Protein AF-0000000076349827 (afdb_homodimer)

pLDDT: mean 92.05, std 14.89, range [18.75, 98.88]

Structure (mmCIF, N/CA/C/O backbone):
data_AF-0000000076349827-model_v1
#
loop_
_entity.id
_entity.type
_entity.pdbx_description
1 polymer 'Microcystin degradation protein MlrC'
#
loop_
_atom_site.group_PDB
_atom_site.id
_atom_site.type_symbol
_atom_site.label_atom_id
_atom_site.label_alt_id
_atom_site.label_comp_id
_atom_site.label_asym_id
_atom_site.label_entity_id
_atom_site.label_seq_id
_atom_site.pdbx_PDB_ins_code
_atom_site.Cartn_x
_atom_site.Cartn_y
_atom_site.Cartn_z
_atom_site.occupancy
_atom_site.B_iso_or_equiv
_atom_site.auth_seq_id
_atom_site.auth_comp_id
_atom_site.auth_asym_id
_atom_site.auth_atom_id
_atom_site.pdbx_PDB_model_num
ATOM 1 N N . MET A 1 1 ? -51.375 -4.645 -23.984 1 27.58 1 MET A N 1
ATOM 2 C CA . MET A 1 1 ? -50.312 -5.652 -24.016 1 27.58 1 MET A CA 1
ATOM 3 C C . MET A 1 1 ? -48.969 -5.047 -23.594 1 27.58 1 MET A C 1
ATOM 5 O O . MET A 1 1 ? -48.406 -4.215 -24.312 1 27.58 1 MET A O 1
ATOM 9 N N . THR A 1 2 ? -48.812 -4.703 -22.328 1 32.66 2 THR A N 1
ATOM 10 C CA . THR A 1 2 ? -47.625 -4.035 -21.781 1 32.66 2 THR A CA 1
ATOM 11 C C . THR A 1 2 ? -46.344 -4.77 -22.156 1 32.66 2 THR A C 1
ATOM 13 O O . THR A 1 2 ? -46.281 -5.996 -22.047 1 32.66 2 THR A O 1
ATOM 16 N N . THR A 1 3 ? -45.719 -4.309 -23.219 1 36.88 3 THR A N 1
ATOM 17 C CA . THR A 1 3 ? -44.469 -4.855 -23.719 1 36.88 3 THR A CA 1
ATOM 18 C C . THR A 1 3 ? -43.562 -5.301 -22.547 1 36.88 3 THR A C 1
ATOM 20 O O . THR A 1 3 ? -43.312 -4.52 -21.641 1 36.88 3 THR A O 1
ATOM 23 N N . PRO A 1 4 ? -43.594 -6.555 -22.281 1 38.06 4 PRO A N 1
ATOM 24 C CA . PRO A 1 4 ? -42.812 -6.992 -21.125 1 38.06 4 PRO A CA 1
ATOM 25 C C . PRO A 1 4 ? -41.469 -6.27 -21.016 1 38.06 4 PRO A C 1
ATOM 27 O O . PRO A 1 4 ? -40.812 -6.023 -22.031 1 38.06 4 PRO A O 1
ATOM 30 N N . ALA A 1 5 ? -41.281 -5.293 -20.172 1 41.84 5 ALA A N 1
ATOM 31 C CA . ALA A 1 5 ? -40.062 -4.562 -19.875 1 41.84 5 ALA A CA 1
ATOM 32 C C . ALA A 1 5 ? -38.844 -5.461 -20.031 1 41.84 5 ALA A C 1
ATOM 34 O O . ALA A 1 5 ? -38.75 -6.531 -19.422 1 41.84 5 ALA A O 1
ATOM 35 N N . HIS A 1 6 ? -38.25 -5.68 -21.156 1 49.28 6 HIS A N 1
ATOM 36 C CA . HIS A 1 6 ? -37.031 -6.43 -21.344 1 49.28 6 HIS A CA 1
ATOM 37 C C . HIS A 1 6 ? -36.062 -6.215 -20.172 1 49.28 6 HIS A C 1
ATOM 39 O O . HIS A 1 6 ? -35.781 -5.07 -19.812 1 49.28 6 HIS A O 1
ATOM 45 N N . PRO A 1 7 ? -35.781 -7.324 -19.375 1 70.31 7 PRO A N 1
ATOM 46 C CA . PRO A 1 7 ? -34.938 -7.156 -18.188 1 70.31 7 PRO A CA 1
ATOM 47 C C . PRO A 1 7 ? -33.594 -6.5 -18.5 1 70.31 7 PRO A C 1
ATOM 49 O O . PRO A 1 7 ? -33.062 -6.688 -19.594 1 70.31 7 PRO A O 1
ATOM 52 N N . ARG A 1 8 ? -33.312 -5.41 -17.969 1 86.19 8 ARG A N 1
ATOM 53 C CA . ARG A 1 8 ? -32.031 -4.699 -18.141 1 86.19 8 ARG A CA 1
ATOM 54 C C . ARG A 1 8 ? -30.859 -5.656 -18.078 1 86.19 8 ARG A C 1
ATOM 56 O O . ARG A 1 8 ? -30.875 -6.641 -17.344 1 86.19 8 ARG A O 1
ATOM 63 N N . ARG A 1 9 ? -29.938 -5.43 -19.047 1 94.62 9 ARG A N 1
ATOM 64 C CA . ARG A 1 9 ? -28.703 -6.207 -18.984 1 94.62 9 ARG A CA 1
ATOM 65 C C . ARG A 1 9 ? -27.984 -5.992 -17.656 1 94.62 9 ARG A C 1
ATOM 67 O O . ARG A 1 9 ? -27.984 -4.883 -17.125 1 94.62 9 ARG A O 1
ATOM 74 N N . LEU A 1 10 ? -27.453 -7.094 -17.156 1 97.62 10 LEU A N 1
ATOM 75 C CA . LEU A 1 10 ? -26.594 -6.992 -15.984 1 97.62 10 LEU A CA 1
ATOM 76 C C . LEU A 1 10 ? -25.312 -6.242 -16.312 1 97.62 10 LEU A C 1
ATOM 78 O O . LEU A 1 10 ? -24.703 -6.465 -17.375 1 97.62 10 LEU A O 1
ATOM 82 N N . ARG A 1 11 ? -24.953 -5.309 -15.531 1 98.31 11 ARG A N 1
ATOM 83 C CA . ARG A 1 11 ? -23.672 -4.637 -15.656 1 98.31 11 ARG A CA 1
ATOM 84 C C . ARG A 1 11 ? -22.625 -5.281 -14.742 1 98.31 11 ARG A C 1
ATOM 86 O O . ARG A 1 11 ? -22.703 -5.145 -13.516 1 98.31 11 ARG A O 1
ATOM 93 N N . ILE A 1 12 ? -21.656 -5.996 -15.305 1 98.69 12 ILE A N 1
ATOM 94 C CA . ILE A 1 12 ? -20.703 -6.766 -14.516 1 98.69 12 ILE A CA 1
ATOM 95 C C . ILE A 1 12 ? -19.281 -6.344 -14.875 1 98.69 12 ILE A C 1
ATOM 97 O O . ILE A 1 12 ? -18.875 -6.398 -16.031 1 98.69 12 ILE A O 1
ATOM 101 N N . GLY A 1 13 ? -18.5 -5.863 -13.891 1 98.88 13 GLY A N 1
ATOM 102 C CA . GLY A 1 13 ? -17.094 -5.562 -14.086 1 98.88 13 GLY A CA 1
ATOM 103 C C . GLY A 1 13 ? -16.219 -6.801 -14.164 1 98.88 13 GLY A C 1
ATOM 104 O O . GLY A 1 13 ? -16.547 -7.836 -13.578 1 98.88 13 GLY A O 1
ATOM 105 N N . ILE A 1 14 ? -15.125 -6.711 -14.883 1 98.75 14 ILE A N 1
ATOM 106 C CA . ILE A 1 14 ? -14.109 -7.758 -14.914 1 98.75 14 ILE A CA 1
ATOM 107 C C . ILE A 1 14 ? -12.734 -7.148 -14.672 1 98.75 14 ILE A C 1
ATOM 109 O O . ILE A 1 14 ? -12.352 -6.172 -15.32 1 98.75 14 ILE A O 1
ATOM 113 N N . GLY A 1 15 ? -11.984 -7.695 -13.758 1 98.56 15 GLY A N 1
ATOM 114 C CA . GLY A 1 15 ? -10.648 -7.23 -13.438 1 98.56 15 GLY A CA 1
ATOM 115 C C . GLY A 1 15 ? -10 -8.008 -12.312 1 98.56 15 GLY A C 1
ATOM 116 O O . GLY A 1 15 ? -10.586 -8.953 -11.781 1 98.56 15 GLY A O 1
ATOM 117 N N . GLY A 1 16 ? -8.805 -7.691 -11.945 1 98.5 16 GLY A N 1
ATOM 118 C CA . GLY A 1 16 ? -8.047 -8.344 -10.883 1 98.5 16 GLY A CA 1
ATOM 119 C C . GLY A 1 16 ? -6.547 -8.188 -11.039 1 98.5 16 GLY A C 1
ATOM 120 O O . GLY A 1 16 ? -6.066 -7.746 -12.086 1 98.5 16 GLY A O 1
ATOM 121 N N . ILE A 1 17 ? -5.852 -8.438 -10.008 1 98.62 17 ILE A N 1
ATOM 122 C CA . ILE A 1 17 ? -4.395 -8.469 -9.953 1 98.62 17 ILE A CA 1
ATOM 123 C C . ILE A 1 17 ? -3.926 -9.836 -9.453 1 98.62 17 ILE A C 1
ATOM 125 O O . ILE A 1 17 ? -4.328 -10.273 -8.375 1 98.62 17 ILE A O 1
ATOM 129 N N . GLY A 1 18 ? -3.078 -10.508 -10.219 1 97.38 18 GLY A N 1
ATOM 130 C CA . GLY A 1 18 ? -2.678 -11.852 -9.812 1 97.38 18 GLY A CA 1
ATOM 131 C C . GLY A 1 18 ? -1.215 -12.141 -10.094 1 97.38 18 GLY A C 1
ATOM 132 O O . GLY A 1 18 ? -0.694 -11.781 -11.148 1 97.38 18 GLY A O 1
ATOM 133 N N . ILE A 1 19 ? -0.598 -12.711 -9.18 1 96.69 19 ILE A N 1
ATOM 134 C CA . ILE A 1 19 ? 0.76 -13.227 -9.289 1 96.69 19 ILE A CA 1
ATOM 135 C C . ILE A 1 19 ? 0.984 -14.312 -8.234 1 96.69 19 ILE A C 1
ATOM 137 O O . ILE A 1 19 ? 0.373 -14.281 -7.164 1 96.69 19 ILE A O 1
ATOM 141 N N . GLU A 1 20 ? 1.653 -15.258 -8.586 1 95.5 20 GLU A N 1
ATOM 142 C CA . GLU A 1 20 ? 2.199 -16.219 -7.637 1 95.5 20 GLU A CA 1
ATOM 143 C C . GLU A 1 20 ? 3.59 -15.805 -7.164 1 95.5 20 GLU A C 1
ATOM 145 O O . GLU A 1 20 ? 4.52 -15.703 -7.969 1 95.5 20 GLU A O 1
ATOM 150 N N . SER A 1 21 ? 3.73 -15.523 -5.816 1 95.5 21 SER A N 1
ATOM 151 C CA . SER A 1 21 ? 4.938 -14.875 -5.312 1 95.5 21 SER A CA 1
ATOM 152 C C . SER A 1 21 ? 5.59 -15.695 -4.207 1 95.5 21 SER A C 1
ATOM 154 O O . SER A 1 21 ? 5.008 -15.875 -3.135 1 95.5 21 SER A O 1
ATOM 156 N N . SER A 1 22 ? 6.84 -16.078 -4.441 1 97.06 22 SER A N 1
ATOM 157 C CA . SER A 1 22 ? 7.586 -16.781 -3.396 1 97.06 22 SER A CA 1
ATOM 158 C C . SER A 1 22 ? 8.25 -15.781 -2.445 1 97.06 22 SER A C 1
ATOM 160 O O . SER A 1 22 ? 9 -14.906 -2.879 1 97.06 22 SER A O 1
ATOM 162 N N . THR A 1 23 ? 8.008 -15.914 -1.181 1 97.25 23 THR A N 1
ATOM 163 C CA . THR A 1 23 ? 8.625 -15.039 -0.192 1 97.25 23 THR A CA 1
ATOM 164 C C . THR A 1 23 ? 10.047 -15.508 0.127 1 97.25 23 THR A C 1
ATOM 166 O O . THR A 1 23 ? 10.773 -14.844 0.863 1 97.25 23 THR A O 1
ATOM 169 N N . PHE A 1 24 ? 10.5 -16.625 -0.449 1 96.75 24 PHE A N 1
ATOM 170 C CA . PHE A 1 24 ? 11.844 -17.141 -0.24 1 96.75 24 PHE A CA 1
ATOM 171 C C . PHE A 1 24 ? 12.75 -16.781 -1.406 1 96.75 24 PHE A C 1
ATOM 173 O O . PHE A 1 24 ? 13.93 -17.141 -1.423 1 96.75 24 PHE A O 1
ATOM 180 N N . CYS A 1 25 ? 12.211 -16.188 -2.396 1 94.25 25 CYS A N 1
ATOM 181 C CA . CYS A 1 25 ? 12.945 -15.672 -3.547 1 94.25 25 CYS A CA 1
ATOM 182 C C . CYS A 1 25 ? 13.336 -14.211 -3.344 1 94.25 25 CYS A C 1
ATOM 184 O O . CYS A 1 25 ? 12.477 -13.375 -3.074 1 94.25 25 CYS A O 1
ATOM 186 N N . PRO A 1 26 ? 14.602 -13.875 -3.447 1 93.12 26 PRO A N 1
ATOM 187 C CA . PRO A 1 26 ? 15.008 -12.484 -3.24 1 93.12 26 PRO A CA 1
ATOM 188 C C . PRO A 1 26 ? 14.594 -11.57 -4.395 1 93.12 26 PRO A C 1
ATOM 190 O O . PRO A 1 26 ? 14.688 -10.344 -4.281 1 93.12 26 PRO A O 1
ATOM 193 N N . HIS A 1 27 ? 14.172 -12.18 -5.473 1 91.38 27 HIS A N 1
ATOM 194 C CA . HIS A 1 27 ? 13.617 -11.391 -6.566 1 91.38 27 HIS A CA 1
ATOM 195 C C . HIS A 1 27 ? 12.445 -10.539 -6.09 1 91.38 27 HIS A C 1
ATOM 197 O O . HIS A 1 27 ? 11.727 -10.922 -5.164 1 91.38 27 HIS A O 1
ATOM 203 N N . ARG A 1 28 ? 12.273 -9.289 -6.684 1 94.88 28 ARG A N 1
ATOM 204 C CA . ARG A 1 28 ? 11.125 -8.422 -6.449 1 94.88 28 ARG A CA 1
ATOM 205 C C . ARG A 1 28 ? 10.352 -8.172 -7.742 1 94.88 28 ARG A C 1
ATOM 207 O O . ARG A 1 28 ? 10.953 -7.906 -8.781 1 94.88 28 ARG A O 1
ATOM 214 N N . SER A 1 29 ? 9.062 -8.328 -7.637 1 95.75 29 SER A N 1
ATOM 215 C CA . SER A 1 29 ? 8.211 -8.055 -8.789 1 95.75 29 SER A CA 1
ATOM 216 C C . SER A 1 29 ? 7.727 -6.609 -8.797 1 95.75 29 SER A C 1
ATOM 218 O O . SER A 1 29 ? 7.348 -6.07 -7.754 1 95.75 29 SER A O 1
ATOM 220 N N . THR A 1 30 ? 7.789 -5.949 -9.938 1 95.81 30 THR A N 1
ATOM 221 C CA . THR A 1 30 ? 7.355 -4.562 -10.086 1 95.81 30 THR A CA 1
ATOM 222 C C . THR A 1 30 ? 6.238 -4.457 -11.125 1 95.81 30 THR A C 1
ATOM 224 O O . THR A 1 30 ? 5.914 -5.434 -11.797 1 95.81 30 THR A O 1
ATOM 227 N N . VAL A 1 31 ? 5.715 -3.262 -11.227 1 95.31 31 VAL A N 1
ATOM 228 C CA . VAL A 1 31 ? 4.613 -2.99 -12.148 1 95.31 31 VAL A CA 1
ATOM 229 C C . VAL A 1 31 ? 5.008 -3.391 -13.562 1 95.31 31 VAL A C 1
ATOM 231 O O . VAL A 1 31 ? 4.172 -3.863 -14.336 1 95.31 31 VAL A O 1
ATOM 234 N N . ASP A 1 32 ? 6.297 -3.312 -13.891 1 91.19 32 ASP A N 1
ATOM 235 C CA . ASP A 1 32 ? 6.793 -3.592 -15.234 1 91.19 32 ASP A CA 1
ATOM 236 C C . ASP A 1 32 ? 6.758 -5.09 -15.539 1 91.19 32 ASP A C 1
ATOM 238 O O . ASP A 1 32 ? 6.836 -5.496 -16.703 1 91.19 32 ASP A O 1
ATOM 242 N N . ASP A 1 33 ? 6.617 -5.887 -14.523 1 90.94 33 ASP A N 1
ATOM 243 C CA . ASP A 1 33 ? 6.559 -7.336 -14.703 1 90.94 33 ASP A CA 1
ATOM 244 C C . ASP A 1 33 ? 5.129 -7.797 -14.984 1 90.94 33 ASP A C 1
ATOM 246 O O . ASP A 1 33 ? 4.906 -8.945 -15.367 1 90.94 33 ASP A O 1
ATOM 250 N N . PHE A 1 34 ? 4.168 -6.895 -14.82 1 94.81 34 PHE A N 1
ATOM 251 C CA . PHE A 1 34 ? 2.766 -7.254 -15.008 1 94.81 34 PHE A CA 1
ATOM 252 C C . PHE A 1 34 ? 2.299 -6.918 -16.422 1 94.81 34 PHE A C 1
ATOM 254 O O . PHE A 1 34 ? 2.518 -5.805 -16.906 1 94.81 34 PHE A O 1
ATOM 261 N N . ARG A 1 35 ? 1.733 -7.859 -17.047 1 93.5 35 ARG A N 1
ATOM 262 C CA . ARG A 1 35 ? 0.911 -7.523 -18.219 1 93.5 35 ARG A CA 1
ATOM 263 C C . ARG A 1 35 ? -0.392 -6.855 -17.781 1 93.5 35 ARG A C 1
ATOM 265 O O . ARG A 1 35 ? -1.191 -7.453 -17.062 1 93.5 35 ARG A O 1
ATOM 272 N N . ARG A 1 36 ? -0.568 -5.695 -18.172 1 95.56 36 ARG A N 1
ATOM 273 C CA . ARG A 1 36 ? -1.743 -4.914 -17.797 1 95.56 36 ARG A CA 1
ATOM 274 C C . ARG A 1 36 ? -2.682 -4.734 -18.984 1 95.56 36 ARG A C 1
ATOM 276 O O . ARG A 1 36 ? -2.293 -4.16 -20.016 1 95.56 36 ARG A O 1
ATOM 283 N N . THR A 1 37 ? -3.865 -5.27 -18.891 1 96.94 37 THR A N 1
ATOM 284 C CA . THR A 1 37 ? -4.855 -5.125 -19.953 1 96.94 37 THR A CA 1
ATOM 285 C C . THR A 1 37 ? -6.055 -4.32 -19.453 1 96.94 37 THR A C 1
ATOM 287 O O . THR A 1 37 ? -6.41 -4.375 -18.281 1 96.94 37 THR A O 1
ATOM 290 N N . ARG A 1 38 ? -6.641 -3.58 -20.359 1 97.62 38 ARG A N 1
ATOM 291 C CA . ARG A 1 38 ? -7.773 -2.689 -20.125 1 97.62 38 ARG A CA 1
ATOM 292 C C . ARG A 1 38 ? -8.727 -2.705 -21.328 1 97.62 38 ARG A C 1
ATOM 294 O O . ARG A 1 38 ? -8.422 -3.285 -22.359 1 97.62 38 ARG A O 1
ATOM 301 N N . GLY A 1 39 ? -9.883 -2.104 -21.156 1 97.5 39 GLY A N 1
ATOM 302 C CA . GLY A 1 39 ? -10.797 -1.896 -22.266 1 97.5 39 GLY A CA 1
ATOM 303 C C . GLY A 1 39 ? -11.094 -3.164 -23.047 1 97.5 39 GLY A C 1
ATOM 304 O O . GLY A 1 39 ? -11.242 -4.238 -22.469 1 97.5 39 GLY A O 1
ATOM 305 N N . GLN A 1 40 ? -11.117 -3.047 -24.312 1 96.88 40 GLN A N 1
ATOM 306 C CA . GLN A 1 40 ? -11.5 -4.148 -25.188 1 96.88 40 GLN A CA 1
ATOM 307 C C . GLN A 1 40 ? -10.453 -5.258 -25.172 1 96.88 40 GLN A C 1
ATOM 309 O O . GLN A 1 40 ? -10.789 -6.441 -25.281 1 96.88 40 GLN A O 1
ATOM 314 N N . ASP A 1 41 ? -9.188 -4.859 -25.016 1 95.62 41 ASP A N 1
ATOM 315 C CA . ASP A 1 41 ? -8.117 -5.852 -24.938 1 95.62 41 ASP A CA 1
ATOM 316 C C . ASP A 1 41 ? -8.352 -6.824 -23.781 1 95.62 41 ASP A C 1
ATOM 318 O O . ASP A 1 41 ? -8.055 -8.016 -23.891 1 95.62 41 ASP A O 1
ATOM 322 N N . LEU A 1 42 ? -8.898 -6.254 -22.734 1 97.5 42 LEU A N 1
ATOM 323 C CA . LEU A 1 42 ? -9.203 -7.105 -21.594 1 97.5 42 LEU A CA 1
ATOM 324 C C . LEU A 1 42 ? -10.383 -8.031 -21.906 1 97.5 42 LEU A C 1
ATOM 326 O O . LEU A 1 42 ? -10.305 -9.234 -21.672 1 97.5 42 LEU A O 1
ATOM 330 N N . LEU A 1 43 ? -11.406 -7.52 -22.484 1 97.75 43 LEU A N 1
ATOM 331 C CA . LEU A 1 43 ? -12.594 -8.32 -22.781 1 97.75 43 LEU A CA 1
ATOM 332 C C . LEU A 1 43 ? -12.266 -9.414 -23.781 1 97.75 43 LEU A C 1
ATOM 334 O O . LEU A 1 43 ? -12.797 -10.523 -23.703 1 97.75 43 LEU A O 1
ATOM 338 N N . ASP A 1 44 ? -11.344 -9.156 -24.672 1 95.56 44 ASP A N 1
ATOM 339 C CA . ASP A 1 44 ? -11.008 -10.078 -25.75 1 95.56 44 ASP A CA 1
ATOM 340 C C . ASP A 1 44 ? -10.281 -11.305 -25.203 1 95.56 44 ASP A C 1
ATOM 342 O O . ASP A 1 44 ? -10.141 -12.312 -25.906 1 95.56 44 ASP A O 1
ATOM 346 N N . ARG A 1 45 ? -9.875 -11.242 -24.031 1 93.94 45 ARG A N 1
ATOM 347 C CA . ARG A 1 45 ? -9.188 -12.391 -23.438 1 93.94 45 ARG A CA 1
ATOM 348 C C . ARG A 1 45 ? -10.172 -13.508 -23.109 1 93.94 45 ARG A C 1
ATOM 350 O O . ARG A 1 45 ? -9.781 -14.672 -22.984 1 93.94 45 ARG A O 1
ATOM 357 N N . TYR A 1 46 ? -11.422 -13.109 -22.938 1 96.62 46 TYR A N 1
ATOM 358 C CA . TYR A 1 46 ? -12.43 -14.07 -22.5 1 96.62 46 TYR A CA 1
ATOM 359 C C . TYR A 1 46 ? -13.422 -14.375 -23.625 1 96.62 46 TYR A C 1
ATOM 361 O O . TYR A 1 46 ? -14.102 -13.477 -24.125 1 96.62 46 TYR A O 1
ATOM 369 N N . THR A 1 47 ? -13.625 -15.656 -23.922 1 95.31 47 THR A N 1
ATOM 370 C CA . THR A 1 47 ? -14.5 -16.031 -25.031 1 95.31 47 THR A CA 1
ATOM 371 C C . THR A 1 47 ? -15.953 -15.719 -24.703 1 95.31 47 THR A C 1
ATOM 373 O O . THR A 1 47 ? -16.734 -15.375 -25.594 1 95.31 47 THR A O 1
ATOM 376 N N . TRP A 1 48 ? -16.281 -15.75 -23.516 1 95.69 48 TRP A N 1
ATOM 377 C CA . TRP A 1 48 ? -17.688 -15.617 -23.094 1 95.69 48 TRP A CA 1
ATOM 378 C C . TRP A 1 48 ? -18.078 -14.148 -22.984 1 95.69 48 TRP A C 1
ATOM 380 O O . TRP A 1 48 ? -19.219 -13.836 -22.641 1 95.69 48 TRP A O 1
ATOM 390 N N . THR A 1 49 ? -17.188 -13.203 -23.172 1 96.94 49 THR A N 1
ATOM 391 C CA . THR A 1 49 ? -17.484 -11.781 -23.156 1 96.94 49 THR A CA 1
ATOM 392 C C . THR A 1 49 ? -17.719 -11.266 -24.578 1 96.94 49 THR A C 1
ATOM 394 O O . THR A 1 49 ? -18.062 -10.102 -24.781 1 96.94 49 THR A O 1
ATOM 397 N N . GLN A 1 50 ? -17.594 -12.078 -25.562 1 95.38 50 GLN A N 1
ATOM 398 C CA . GLN A 1 50 ? -17.656 -11.672 -26.969 1 95.38 50 GLN A CA 1
ATOM 399 C C . GLN A 1 50 ? -19.109 -11.438 -27.406 1 95.38 50 GLN A C 1
ATOM 401 O O . GLN A 1 50 ? -20.047 -11.914 -26.75 1 95.38 50 GLN A O 1
ATOM 406 N N . ALA A 1 51 ? -19.234 -10.742 -28.484 1 93.19 51 ALA A N 1
ATOM 407 C CA . ALA A 1 51 ? -20.531 -10.336 -29 1 93.19 51 ALA A CA 1
ATOM 408 C C . ALA A 1 51 ? -21.344 -11.539 -29.453 1 93.19 51 ALA A C 1
ATOM 410 O O . ALA A 1 51 ? -22.578 -11.492 -29.484 1 93.19 51 ALA A O 1
ATOM 411 N N . ASP A 1 52 ? -20.703 -12.57 -29.766 1 94.06 52 ASP A N 1
ATOM 412 C CA . ASP A 1 52 ? -21.406 -13.75 -30.281 1 94.06 52 ASP A CA 1
ATOM 413 C C . ASP A 1 52 ? -21.641 -14.773 -29.156 1 94.06 52 ASP A C 1
ATOM 415 O O . ASP A 1 52 ? -22.141 -15.867 -29.422 1 94.06 52 ASP A O 1
ATOM 419 N N . SER A 1 53 ? -21.234 -14.438 -28 1 95.81 53 SER A N 1
ATOM 420 C CA . SER A 1 53 ? -21.438 -15.344 -26.875 1 95.81 53 SER A CA 1
ATOM 421 C C . SER A 1 53 ? -22.906 -15.406 -26.484 1 95.81 53 SER A C 1
ATOM 423 O O . SER A 1 53 ? -23.688 -14.516 -26.812 1 95.81 53 SER A O 1
ATOM 425 N N . ASP A 1 54 ? -23.328 -16.469 -25.812 1 96.56 54 ASP A N 1
ATOM 426 C CA . ASP A 1 54 ? -24.703 -16.656 -25.328 1 96.56 54 ASP A CA 1
ATOM 427 C C . ASP A 1 54 ? -25.016 -15.688 -24.188 1 96.56 54 ASP A C 1
ATOM 429 O O . ASP A 1 54 ? -26.188 -15.5 -23.844 1 96.56 54 ASP A O 1
ATOM 433 N N . LEU A 1 55 ? -24 -14.93 -23.688 1 96.94 55 LEU A N 1
ATOM 434 C CA . LEU A 1 55 ? -24.203 -13.984 -22.609 1 96.94 55 LEU A CA 1
ATOM 435 C C . LEU A 1 55 ? -24.344 -12.562 -23.141 1 96.94 55 LEU A C 1
ATOM 437 O O . LEU A 1 55 ? -24.609 -11.625 -22.375 1 96.94 55 LEU A O 1
ATOM 441 N N . ALA A 1 56 ? -24.188 -12.344 -24.391 1 95.31 56 ALA A N 1
ATOM 442 C CA . ALA A 1 56 ? -24.094 -11.023 -25 1 95.31 56 ALA A CA 1
ATOM 443 C C . ALA A 1 56 ? -25.344 -10.203 -24.75 1 95.31 56 ALA A C 1
ATOM 445 O O . ALA A 1 56 ? -25.281 -8.992 -24.531 1 95.31 56 ALA A O 1
ATOM 446 N N . ASP A 1 57 ? -26.453 -10.883 -24.734 1 94.81 57 ASP A N 1
ATOM 447 C CA . ASP A 1 57 ? -27.703 -10.164 -24.562 1 94.81 57 ASP A CA 1
ATOM 448 C C . ASP A 1 57 ? -28.062 -10 -23.094 1 94.81 57 ASP A C 1
ATOM 450 O O . ASP A 1 57 ? -28.922 -9.195 -22.734 1 94.81 57 ASP A O 1
ATOM 454 N N . THR A 1 58 ? -27.359 -10.688 -22.281 1 96.25 58 THR A N 1
ATOM 455 C CA . THR A 1 58 ? -27.719 -10.734 -20.875 1 96.25 58 THR A CA 1
ATOM 456 C C . THR A 1 58 ? -26.797 -9.828 -20.047 1 96.25 58 THR A C 1
ATOM 458 O O . THR A 1 58 ? -27.203 -9.305 -19.016 1 96.25 58 THR A O 1
ATOM 461 N N . VAL A 1 59 ? -25.594 -9.648 -20.547 1 98.12 59 VAL A N 1
ATOM 462 C CA . VAL A 1 59 ? -24.594 -8.992 -19.703 1 98.12 59 VAL A CA 1
ATOM 463 C C . VAL A 1 59 ? -23.891 -7.895 -20.484 1 98.12 59 VAL A C 1
ATOM 465 O O . VAL A 1 59 ? -23.5 -8.102 -21.641 1 98.12 59 VAL A O 1
ATOM 468 N N . GLU A 1 60 ? -23.812 -6.727 -19.891 1 97.94 60 GLU A N 1
ATOM 469 C CA . GLU A 1 60 ? -22.844 -5.711 -20.266 1 97.94 60 GLU A CA 1
ATOM 470 C C . GLU A 1 60 ? -21.547 -5.863 -19.469 1 97.94 60 GLU A C 1
ATOM 472 O O . GLU A 1 60 ? -21.5 -5.539 -18.281 1 97.94 60 GLU A O 1
ATOM 477 N N . TRP A 1 61 ? -20.562 -6.359 -20.156 1 98.5 61 TRP A N 1
ATOM 478 C CA . TRP A 1 61 ? -19.281 -6.527 -19.484 1 98.5 61 TRP A CA 1
ATOM 479 C C . TRP A 1 61 ? -18.516 -5.207 -19.422 1 98.5 61 TRP A C 1
ATOM 481 O O . TRP A 1 61 ? -18.359 -4.527 -20.453 1 98.5 61 TRP A O 1
ATOM 491 N N . VAL A 1 62 ? -18.062 -4.797 -18.234 1 98.75 62 VAL A N 1
ATOM 492 C CA . VAL A 1 62 ? -17.328 -3.555 -18.016 1 98.75 62 VAL A CA 1
ATOM 493 C C . VAL A 1 62 ? -15.867 -3.867 -17.734 1 98.75 62 VAL A C 1
ATOM 495 O O . VAL A 1 62 ? -15.531 -4.336 -16.641 1 98.75 62 VAL A O 1
ATOM 498 N N . PRO A 1 63 ? -14.969 -3.635 -18.734 1 98.75 63 PRO A N 1
ATOM 499 C CA . PRO A 1 63 ? -13.547 -3.891 -18.5 1 98.75 63 PRO A CA 1
ATOM 500 C C . PRO A 1 63 ? -12.93 -2.9 -17.516 1 98.75 63 PRO A C 1
ATOM 502 O O . PRO A 1 63 ? -13.117 -1.689 -17.656 1 98.75 63 PRO A O 1
ATOM 505 N N . LEU A 1 64 ? -12.234 -3.383 -16.547 1 98.75 64 LEU A N 1
ATOM 506 C CA . LEU A 1 64 ? -11.539 -2.568 -15.562 1 98.75 64 LEU A CA 1
ATOM 507 C C . LEU A 1 64 ? -10.031 -2.646 -15.758 1 98.75 64 LEU A C 1
ATOM 509 O O . LEU A 1 64 ? -9.516 -2.258 -16.812 1 98.75 64 LEU A O 1
ATOM 513 N N . LEU A 1 65 ? -9.312 -3.244 -14.844 1 98.75 65 LEU A N 1
ATOM 514 C CA . LEU A 1 65 ? -7.895 -3.57 -14.953 1 98.75 65 LEU A CA 1
ATOM 515 C C . LEU A 1 65 ? -7.648 -5.039 -14.625 1 98.75 65 LEU A C 1
ATOM 517 O O . LEU A 1 65 ? -8.148 -5.547 -13.625 1 98.75 65 LEU A O 1
ATOM 521 N N . HIS A 1 66 ? -6.988 -5.629 -15.508 1 98.38 66 HIS A N 1
ATOM 522 C CA . HIS A 1 66 ? -6.434 -6.93 -15.156 1 98.38 66 HIS A CA 1
ATOM 523 C C . HIS A 1 66 ? -4.914 -6.93 -15.281 1 98.38 66 HIS A C 1
ATOM 525 O O . HIS A 1 66 ? -4.371 -6.68 -16.359 1 98.38 66 HIS A O 1
ATOM 531 N N . ALA A 1 67 ? -4.242 -7.102 -14.242 1 97.69 67 ALA A N 1
ATOM 532 C CA . ALA A 1 67 ? -2.781 -7.16 -14.188 1 97.69 67 ALA A CA 1
ATOM 533 C C . ALA A 1 67 ? -2.305 -8.531 -13.727 1 97.69 67 ALA A C 1
ATOM 535 O O . ALA A 1 67 ? -2.658 -8.984 -12.633 1 97.69 67 ALA A O 1
ATOM 536 N N . THR A 1 68 ? -1.506 -9.195 -14.492 1 95.69 68 THR A N 1
ATOM 537 C CA . THR A 1 68 ? -1 -10.523 -14.148 1 95.69 68 THR A CA 1
ATOM 538 C C . THR A 1 68 ? 0.478 -10.648 -14.516 1 95.69 68 THR A C 1
ATOM 540 O O . THR A 1 68 ? 0.942 -10.023 -15.469 1 95.69 68 THR A O 1
ATOM 543 N N . SER A 1 69 ? 1.191 -11.352 -13.727 1 93.19 69 SER A N 1
ATOM 544 C CA . SER A 1 69 ? 2.623 -11.523 -13.953 1 93.19 69 SER A CA 1
ATOM 545 C C . SER A 1 69 ? 3.029 -12.984 -13.867 1 93.19 69 SER A C 1
ATOM 547 O O . SER A 1 69 ? 2.32 -13.797 -13.266 1 93.19 69 SER A O 1
ATOM 549 N N . LEU A 1 70 ? 4.172 -13.281 -14.57 1 92.38 70 LEU A N 1
ATOM 550 C CA . LEU A 1 70 ? 4.859 -14.539 -14.289 1 92.38 70 LEU A CA 1
ATOM 551 C C . LEU A 1 70 ? 5.184 -14.656 -12.805 1 92.38 70 LEU A C 1
ATOM 553 O O . LEU A 1 70 ? 5.574 -13.672 -12.172 1 92.38 70 LEU A O 1
ATOM 557 N N . PRO A 1 71 ? 5.004 -15.883 -12.305 1 94.5 71 PRO A N 1
ATOM 558 C CA . PRO A 1 71 ? 5.359 -16.031 -10.891 1 94.5 71 PRO A CA 1
ATOM 559 C C . PRO A 1 71 ? 6.754 -15.5 -10.57 1 94.5 71 PRO A C 1
ATOM 561 O O . PRO A 1 71 ? 7.637 -15.516 -11.438 1 94.5 71 PRO A O 1
ATOM 564 N N . GLY A 1 72 ? 7.016 -15.023 -9.406 1 94.12 72 GLY A N 1
ATOM 565 C CA . GLY A 1 72 ? 8.281 -14.438 -9 1 94.12 72 GLY A CA 1
ATOM 566 C C . GLY A 1 72 ? 8.367 -14.172 -7.504 1 94.12 72 GLY A C 1
ATOM 567 O O . GLY A 1 72 ? 7.785 -14.906 -6.707 1 94.12 72 GLY A O 1
ATOM 568 N N . GLY A 1 73 ? 9.266 -13.25 -7.129 1 96 73 GLY A N 1
ATOM 569 C CA . GLY A 1 73 ? 9.328 -12.828 -5.738 1 96 73 GLY A CA 1
ATOM 570 C C . GLY A 1 73 ? 8.203 -11.898 -5.344 1 96 73 GLY A C 1
ATOM 571 O O . GLY A 1 73 ? 7.332 -11.586 -6.16 1 96 73 GLY A O 1
ATOM 572 N N . PRO A 1 74 ? 8.188 -11.477 -4.082 1 97.94 74 PRO A N 1
ATOM 573 C CA . PRO A 1 74 ? 7.133 -10.586 -3.604 1 97.94 74 PRO A CA 1
ATOM 574 C C . PRO A 1 74 ? 7.031 -9.297 -4.422 1 97.94 74 PRO A C 1
ATOM 576 O O . PRO A 1 74 ? 8.039 -8.812 -4.945 1 97.94 74 PRO A O 1
ATOM 579 N N . VAL A 1 75 ? 5.82 -8.789 -4.527 1 98.38 75 VAL A N 1
ATOM 580 C CA . VAL A 1 75 ? 5.57 -7.539 -5.242 1 98.38 75 VAL A CA 1
ATOM 581 C C . VAL A 1 75 ? 6.023 -6.355 -4.395 1 98.38 75 VAL A C 1
ATOM 583 O O . VAL A 1 75 ? 5.766 -6.312 -3.189 1 98.38 75 VAL A O 1
ATOM 586 N N . GLU A 1 76 ? 6.742 -5.422 -5.059 1 98.31 76 GLU A N 1
ATOM 587 C CA . GLU A 1 76 ? 7.117 -4.18 -4.387 1 98.31 76 GLU A CA 1
ATOM 588 C C . GLU A 1 76 ? 5.879 -3.393 -3.957 1 98.31 76 GLU A C 1
ATOM 590 O O . GLU A 1 76 ? 4.898 -3.314 -4.699 1 98.31 76 GLU A O 1
ATOM 595 N N . ALA A 1 77 ? 5.965 -2.781 -2.811 1 98.5 77 ALA A N 1
ATOM 596 C CA . ALA A 1 77 ? 4.828 -2.084 -2.217 1 98.5 77 ALA A CA 1
ATOM 597 C C . ALA A 1 77 ? 4.301 -0.999 -3.15 1 98.5 77 ALA A C 1
ATOM 599 O O . ALA A 1 77 ? 3.092 -0.898 -3.375 1 98.5 77 ALA A O 1
ATOM 600 N N . GLU A 1 78 ? 5.176 -0.152 -3.672 1 97.75 78 GLU A N 1
ATOM 601 C CA . GLU A 1 78 ? 4.773 0.923 -4.574 1 97.75 78 GLU A CA 1
ATOM 602 C C . GLU A 1 78 ? 4.035 0.374 -5.793 1 97.75 78 GLU A C 1
ATOM 604 O O . GLU A 1 78 ? 3 0.909 -6.191 1 97.75 78 GLU A O 1
ATOM 609 N N . SER A 1 79 ? 4.562 -0.689 -6.344 1 98.31 79 SER A N 1
ATOM 610 C CA . SER A 1 79 ? 3.965 -1.318 -7.52 1 98.31 79 SER A CA 1
ATOM 611 C C . SER A 1 79 ? 2.568 -1.85 -7.211 1 98.31 79 SER A C 1
ATOM 613 O O . SER A 1 79 ? 1.645 -1.682 -8.008 1 98.31 79 SER A O 1
ATOM 615 N N . TYR A 1 80 ? 2.461 -2.461 -6.062 1 98.69 80 TYR A N 1
ATOM 616 C CA . TYR A 1 80 ? 1.161 -2.957 -5.621 1 98.69 80 TYR A CA 1
ATOM 617 C C . TYR A 1 80 ? 0.157 -1.816 -5.496 1 98.69 80 TYR A C 1
ATOM 619 O O . TYR A 1 80 ? -0.964 -1.909 -6 1 98.69 80 TYR A O 1
ATOM 627 N N . LEU A 1 81 ? 0.536 -0.771 -4.852 1 98.69 81 LEU A N 1
ATOM 628 C CA . LEU A 1 81 ? -0.365 0.352 -4.617 1 98.69 81 LEU A CA 1
ATOM 629 C C . LEU A 1 81 ? -0.783 0.996 -5.938 1 98.69 81 LEU A C 1
ATOM 631 O O . LEU A 1 81 ? -1.938 1.398 -6.098 1 98.69 81 LEU A O 1
ATOM 635 N N . ILE A 1 82 ? 0.13 1.117 -6.918 1 98.25 82 ILE A N 1
ATOM 636 C CA . ILE A 1 82 ? -0.175 1.695 -8.219 1 98.25 82 ILE A CA 1
ATOM 637 C C . ILE A 1 82 ? -1.269 0.878 -8.906 1 98.25 82 ILE A C 1
ATOM 639 O O . ILE A 1 82 ? -2.252 1.437 -9.398 1 98.25 82 ILE A O 1
ATOM 643 N N . LEU A 1 83 ? -1.125 -0.428 -8.891 1 98.69 83 LEU A N 1
ATOM 644 C CA . LEU A 1 83 ? -2.092 -1.305 -9.539 1 98.69 83 LEU A CA 1
ATOM 645 C C . LEU A 1 83 ? -3.422 -1.297 -8.797 1 98.69 83 LEU A C 1
ATOM 647 O O . LEU A 1 83 ? -4.484 -1.206 -9.414 1 98.69 83 LEU A O 1
ATOM 651 N N . LYS A 1 84 ? -3.346 -1.42 -7.484 1 98.62 84 LYS A N 1
ATOM 652 C CA . LYS A 1 84 ? -4.555 -1.4 -6.664 1 98.62 84 LYS A CA 1
ATOM 653 C C . LYS A 1 84 ? -5.332 -0.103 -6.859 1 98.62 84 LYS A C 1
ATOM 655 O O . LYS A 1 84 ? -6.551 -0.125 -7.031 1 98.62 84 LYS A O 1
ATOM 660 N N . ASP A 1 85 ? -4.625 1.032 -6.82 1 98.25 85 ASP A N 1
ATOM 661 C CA . ASP A 1 85 ? -5.262 2.336 -6.973 1 98.25 85 ASP A CA 1
ATOM 662 C C . ASP A 1 85 ? -5.953 2.453 -8.328 1 98.25 85 ASP A C 1
ATOM 664 O O . ASP A 1 85 ? -7.051 3.008 -8.422 1 98.25 85 ASP A O 1
ATOM 668 N N . GLU A 1 86 ? -5.332 1.974 -9.367 1 98.31 86 GLU A N 1
ATOM 669 C CA . GLU A 1 86 ? -5.945 2.027 -10.695 1 98.31 86 GLU A CA 1
ATOM 670 C C . GLU A 1 86 ? -7.215 1.184 -10.742 1 98.31 86 GLU A C 1
ATOM 672 O O . GLU A 1 86 ? -8.234 1.623 -11.273 1 98.31 86 GLU A O 1
ATOM 677 N N . LEU A 1 87 ? -7.141 -0.041 -10.227 1 98.69 87 LEU A N 1
ATOM 678 C CA . LEU A 1 87 ? -8.312 -0.913 -10.234 1 98.69 87 LEU A CA 1
ATOM 679 C C . LEU A 1 87 ? -9.477 -0.263 -9.492 1 98.69 87 LEU A C 1
ATOM 681 O O . LEU A 1 87 ? -10.586 -0.202 -10.016 1 98.69 87 LEU A O 1
ATOM 685 N N . VAL A 1 88 ? -9.219 0.259 -8.312 1 98.12 88 VAL A N 1
ATOM 686 C CA . VAL A 1 88 ? -10.234 0.892 -7.48 1 98.12 88 VAL A CA 1
ATOM 687 C C . VAL A 1 88 ? -10.805 2.113 -8.195 1 98.12 88 VAL A C 1
ATOM 689 O O . VAL A 1 88 ? -12.016 2.318 -8.219 1 98.12 88 VAL A O 1
ATOM 692 N N . THR A 1 89 ? -9.938 2.898 -8.82 1 97.5 89 THR A N 1
ATOM 693 C CA . THR A 1 89 ? -10.352 4.09 -9.547 1 97.5 89 THR A CA 1
ATOM 694 C C . THR A 1 89 ? -11.258 3.721 -10.719 1 97.5 89 THR A C 1
ATOM 696 O O . THR A 1 89 ? -12.289 4.359 -10.938 1 97.5 89 THR A O 1
ATOM 699 N N . ARG A 1 90 ? -10.922 2.674 -11.398 1 98.56 90 ARG A N 1
ATOM 700 C CA . ARG A 1 90 ? -11.711 2.266 -12.562 1 98.56 90 ARG A CA 1
ATOM 701 C C . ARG A 1 90 ? -13.078 1.745 -12.133 1 98.56 90 ARG A C 1
ATOM 703 O O . ARG A 1 90 ? -14.07 1.949 -12.836 1 98.56 90 ARG A O 1
ATOM 710 N N . ILE A 1 91 ? -13.141 1.069 -11.039 1 98.56 91 ILE A N 1
ATOM 711 C CA . ILE A 1 91 ? -14.438 0.633 -10.523 1 98.56 91 ILE A CA 1
ATOM 712 C C . ILE A 1 91 ? -15.297 1.85 -10.188 1 98.56 91 ILE A C 1
ATOM 714 O O . ILE A 1 91 ? -16.469 1.903 -10.547 1 98.56 91 ILE A O 1
ATOM 718 N N . ARG A 1 92 ? -14.719 2.783 -9.523 1 96.69 92 ARG A N 1
ATOM 719 C CA . ARG A 1 92 ? -15.445 3.996 -9.156 1 96.69 92 ARG A CA 1
ATOM 720 C C . ARG A 1 92 ? -15.961 4.723 -10.391 1 96.69 92 ARG A C 1
ATOM 722 O O . ARG A 1 92 ? -17.109 5.141 -10.438 1 96.69 92 ARG A O 1
ATOM 729 N N . GLU A 1 93 ? -15.148 4.832 -11.406 1 97.19 93 GLU A N 1
ATOM 730 C CA . GLU A 1 93 ? -15.484 5.551 -12.633 1 97.19 93 GLU A CA 1
ATOM 731 C C . GLU A 1 93 ? -16.531 4.801 -13.438 1 97.19 93 GLU A C 1
ATOM 733 O O . GLU A 1 93 ? -17.312 5.41 -14.172 1 97.19 93 GLU A O 1
ATOM 738 N N . ALA A 1 94 ? -16.531 3.504 -13.266 1 97.94 94 ALA A N 1
ATOM 739 C CA . ALA A 1 94 ? -17.516 2.688 -13.977 1 97.94 94 ALA A CA 1
ATOM 740 C C . ALA A 1 94 ? -18.938 2.967 -13.469 1 97.94 94 ALA A C 1
ATOM 742 O O . ALA A 1 94 ? -19.906 2.789 -14.203 1 97.94 94 ALA A O 1
ATOM 743 N N . GLY A 1 95 ? -19.062 3.428 -12.211 1 96.56 95 GLY A N 1
ATOM 744 C CA . GLY A 1 95 ? -20.375 3.615 -11.609 1 96.56 95 GLY A CA 1
ATOM 745 C C . GLY A 1 95 ? -21 2.32 -11.133 1 96.56 95 GLY A C 1
ATOM 746 O O . GLY A 1 95 ? -20.297 1.329 -10.914 1 96.56 95 GLY A O 1
ATOM 747 N N . PRO A 1 96 ? -22.297 2.348 -10.977 1 97.06 96 PRO A N 1
ATOM 748 C CA . PRO A 1 96 ? -22.969 1.194 -10.383 1 97.06 96 PRO A CA 1
ATOM 749 C C . PRO A 1 96 ? -22.766 -0.091 -11.18 1 97.06 96 PRO A C 1
ATOM 751 O O . PRO A 1 96 ? -22.812 -0.07 -12.414 1 97.06 96 PRO A O 1
ATOM 754 N N . LEU A 1 97 ? -22.516 -1.179 -10.531 1 98.19 97 LEU A N 1
ATOM 755 C CA . LEU A 1 97 ? -22.312 -2.514 -11.086 1 98.19 97 LEU A CA 1
ATOM 756 C C . LEU A 1 97 ? -23.172 -3.543 -10.344 1 98.19 97 LEU A C 1
ATOM 758 O O . LEU A 1 97 ? -23.312 -3.475 -9.117 1 98.19 97 LEU A O 1
ATOM 762 N N . ASP A 1 98 ? -23.703 -4.52 -11.109 1 97.81 98 ASP A N 1
ATOM 763 C CA . ASP A 1 98 ? -24.422 -5.617 -10.461 1 97.81 98 ASP A CA 1
ATOM 764 C C . ASP A 1 98 ? -23.453 -6.594 -9.797 1 97.81 98 ASP A C 1
ATOM 766 O O . ASP A 1 98 ? -23.797 -7.242 -8.812 1 97.81 98 ASP A O 1
ATOM 770 N N . GLY A 1 99 ? -22.312 -6.652 -10.375 1 98.38 99 GLY A N 1
ATOM 771 C CA . GLY A 1 99 ? -21.297 -7.547 -9.828 1 98.38 99 GLY A CA 1
ATOM 772 C C . GLY A 1 99 ? -19.938 -7.383 -10.477 1 98.38 99 GLY A C 1
ATOM 773 O O . GLY A 1 99 ? -19.75 -6.523 -11.336 1 98.38 99 GLY A O 1
ATOM 774 N N . LEU A 1 100 ? -19 -8.18 -10.031 1 98.88 100 LEU A N 1
ATOM 775 C CA . LEU A 1 100 ? -17.625 -8.141 -10.508 1 98.88 100 LEU A CA 1
ATOM 776 C C . LEU A 1 100 ? -17.016 -9.547 -10.562 1 98.88 100 LEU A C 1
ATOM 778 O O . LEU A 1 100 ? -17.125 -10.305 -9.594 1 98.88 100 LEU A O 1
ATOM 782 N N . VAL A 1 101 ? -16.516 -9.914 -11.719 1 98.88 101 VAL A N 1
ATOM 783 C CA . VAL A 1 101 ? -15.656 -11.086 -11.82 1 98.88 101 VAL A CA 1
ATOM 784 C C . VAL A 1 101 ? -14.242 -10.719 -11.375 1 98.88 101 VAL A C 1
ATOM 786 O O . VAL A 1 101 ? -13.555 -9.953 -12.047 1 98.88 101 VAL A O 1
ATOM 789 N N . HIS A 1 102 ? -13.859 -11.203 -10.227 1 98.81 102 HIS A N 1
ATOM 790 C CA . HIS A 1 102 ? -12.562 -10.961 -9.609 1 98.81 102 HIS A CA 1
ATOM 791 C C . HIS A 1 102 ? -11.547 -12.016 -10.031 1 98.81 102 HIS A C 1
ATOM 793 O O . HIS A 1 102 ? -11.375 -13.031 -9.352 1 98.81 102 HIS A O 1
ATOM 799 N N . ASP A 1 103 ? -10.844 -11.766 -11.188 1 98.56 103 ASP A N 1
ATOM 800 C CA . ASP A 1 103 ? -9.898 -12.711 -11.766 1 98.56 103 ASP A CA 1
ATOM 801 C C . ASP A 1 103 ? -8.516 -12.555 -11.141 1 98.56 103 ASP A C 1
ATOM 803 O O . ASP A 1 103 ? -7.703 -11.742 -11.609 1 98.56 103 ASP A O 1
ATOM 807 N N . ILE A 1 104 ? -8.25 -13.367 -10.086 1 98.5 104 ILE A N 1
ATOM 808 C CA . ILE A 1 104 ? -7.008 -13.266 -9.328 1 98.5 104 ILE A CA 1
ATOM 809 C C . ILE A 1 104 ? -6.359 -14.648 -9.227 1 98.5 104 ILE A C 1
ATOM 811 O O . ILE A 1 104 ? -6.961 -15.648 -9.609 1 98.5 104 ILE A O 1
ATOM 815 N N . HIS A 1 105 ? -5.148 -14.695 -8.766 1 97.69 105 HIS A N 1
ATOM 816 C CA . HIS A 1 105 ? -4.449 -15.961 -8.562 1 97.69 105 HIS A CA 1
ATOM 817 C C . HIS A 1 105 ? -4.707 -16.516 -7.172 1 97.69 105 HIS A C 1
ATOM 819 O O . HIS A 1 105 ? -5.059 -17.688 -7.023 1 97.69 105 HIS A O 1
ATOM 825 N N . GLY A 1 106 ? -4.473 -15.648 -6.129 1 98 106 GLY A N 1
ATOM 826 C CA . GLY A 1 106 ? -4.664 -16.047 -4.738 1 98 106 GLY A CA 1
ATOM 827 C C . GLY A 1 106 ? -3.359 -16.297 -4.008 1 98 106 GLY A C 1
ATOM 828 O O . GLY A 1 106 ? -3.361 -16.594 -2.812 1 98 106 GLY A O 1
ATOM 829 N N . ALA A 1 107 ? -2.221 -16.109 -4.707 1 98.25 107 ALA A N 1
ATOM 830 C CA . ALA A 1 107 ? -0.933 -16.422 -4.094 1 98.25 107 ALA A CA 1
ATOM 831 C C . ALA A 1 107 ? 0.009 -15.219 -4.152 1 98.25 107 ALA A C 1
ATOM 833 O O . ALA A 1 107 ? 1.229 -15.383 -4.238 1 98.25 107 ALA A O 1
ATOM 834 N N . MET A 1 108 ? -0.535 -14.039 -4.152 1 98.5 108 MET A N 1
ATOM 835 C CA . MET A 1 108 ? 0.271 -12.82 -4.195 1 98.5 108 MET A CA 1
ATOM 836 C C . MET A 1 108 ? 0.812 -12.477 -2.814 1 98.5 108 MET A C 1
ATOM 838 O O . MET A 1 108 ? 0.075 -12.508 -1.827 1 98.5 108 MET A O 1
ATOM 842 N N . SER A 1 109 ? 2.113 -12.203 -2.746 1 98.44 109 SER A N 1
ATOM 843 C CA . SER A 1 109 ? 2.74 -11.594 -1.579 1 98.44 109 SER A CA 1
ATOM 844 C C . SER A 1 109 ? 3.256 -10.188 -1.897 1 98.44 109 SER A C 1
ATOM 846 O O . SER A 1 109 ? 3.797 -9.953 -2.979 1 98.44 109 SER A O 1
ATOM 848 N N . VAL A 1 110 ? 2.979 -9.266 -1.027 1 98.56 110 VAL A N 1
ATOM 849 C CA . VAL A 1 110 ? 3.391 -7.875 -1.191 1 98.56 110 VAL A CA 1
ATOM 850 C C . VAL A 1 110 ? 4.246 -7.445 -0.002 1 98.56 110 VAL A C 1
ATOM 852 O O . VAL A 1 110 ? 3.896 -7.711 1.15 1 98.56 110 VAL A O 1
ATOM 855 N N . ILE A 1 111 ? 5.379 -6.773 -0.281 1 97.56 111 ILE A N 1
ATOM 856 C CA . ILE A 1 111 ? 6.23 -6.246 0.779 1 97.56 111 ILE A CA 1
ATOM 857 C C . ILE A 1 111 ? 5.434 -5.273 1.645 1 97.56 111 ILE A C 1
ATOM 859 O O . ILE A 1 111 ? 4.832 -4.324 1.133 1 97.56 111 ILE A O 1
ATOM 863 N N . GLY A 1 112 ? 5.367 -5.605 2.932 1 96.06 112 GLY A N 1
ATOM 864 C CA . GLY A 1 112 ? 4.676 -4.723 3.859 1 96.06 112 GLY A CA 1
ATOM 865 C C . GLY A 1 112 ? 3.289 -5.211 4.23 1 96.06 112 GLY A C 1
ATOM 866 O O . GLY A 1 112 ? 2.664 -4.68 5.148 1 96.06 112 GLY A O 1
ATOM 867 N N . LEU A 1 113 ? 2.768 -6.227 3.547 1 97.44 113 LEU A N 1
ATOM 868 C CA . LEU A 1 113 ? 1.439 -6.758 3.836 1 97.44 113 LEU A CA 1
ATOM 869 C C . LEU A 1 113 ? 1.523 -8.203 4.309 1 97.44 113 LEU A C 1
ATOM 871 O O . LEU A 1 113 ? 2.359 -8.969 3.824 1 97.44 113 LEU A O 1
ATOM 875 N N . THR A 1 114 ? 0.592 -8.57 5.125 1 94.69 114 THR A N 1
ATOM 876 C CA . THR A 1 114 ? 0.487 -9.945 5.586 1 94.69 114 THR A CA 1
ATOM 877 C C . THR A 1 114 ? -0.438 -10.758 4.68 1 94.69 114 THR A C 1
ATOM 879 O O . THR A 1 114 ? -0.276 -11.969 4.543 1 94.69 114 THR A O 1
ATOM 882 N N . ASP A 1 115 ? -1.396 -10.164 4.125 1 97.69 115 ASP A N 1
ATOM 883 C CA . ASP A 1 115 ? -2.416 -10.797 3.289 1 97.69 115 ASP A CA 1
ATOM 884 C C . ASP A 1 115 ? -2.82 -9.883 2.135 1 97.69 115 ASP A C 1
ATOM 886 O O . ASP A 1 115 ? -3.77 -9.102 2.258 1 97.69 115 ASP A O 1
ATOM 890 N N . ALA A 1 116 ? -2.092 -10.047 1.071 1 98.25 116 ALA A N 1
ATOM 891 C CA . ALA A 1 116 ? -2.24 -9.148 -0.069 1 98.25 116 ALA A CA 1
ATOM 892 C C . ALA A 1 116 ? -3.619 -9.289 -0.708 1 98.25 116 ALA A C 1
ATOM 894 O O . ALA A 1 116 ? -4.254 -8.297 -1.056 1 98.25 116 ALA A O 1
ATOM 895 N N . GLU A 1 117 ? -4.09 -10.547 -0.874 1 98.31 117 GLU A N 1
ATOM 896 C CA . GLU A 1 117 ? -5.375 -10.75 -1.534 1 98.31 117 GLU A CA 1
ATOM 897 C C . GLU A 1 117 ? -6.523 -10.188 -0.702 1 98.31 117 GLU A C 1
ATOM 899 O O . GLU A 1 117 ? -7.48 -9.641 -1.249 1 98.31 117 GLU A O 1
ATOM 904 N N . ALA A 1 118 ? -6.457 -10.375 0.598 1 98.06 118 ALA A N 1
ATOM 905 C CA . ALA A 1 118 ? -7.496 -9.805 1.453 1 98.06 118 ALA A CA 1
ATOM 906 C C . ALA A 1 118 ? -7.516 -8.281 1.347 1 98.06 118 ALA A C 1
ATOM 908 O O . ALA A 1 118 ? -8.586 -7.672 1.232 1 98.06 118 ALA A O 1
ATOM 909 N N . ASP A 1 119 ? -6.344 -7.633 1.454 1 98.25 119 ASP A N 1
ATOM 910 C CA . ASP A 1 119 ? -6.246 -6.18 1.336 1 98.25 119 ASP A CA 1
ATOM 911 C C . ASP A 1 119 ? -6.855 -5.695 0.024 1 98.25 119 ASP A C 1
ATOM 913 O O . ASP A 1 119 ? -7.676 -4.77 0.018 1 98.25 119 ASP A O 1
ATOM 917 N N . LEU A 1 120 ? -6.508 -6.32 -1.07 1 98.56 120 LEU A N 1
ATOM 918 C CA . LEU A 1 120 ? -7.016 -5.969 -2.391 1 98.56 120 LEU A CA 1
ATOM 919 C C . LEU A 1 120 ? -8.531 -6.145 -2.457 1 98.56 120 LEU A C 1
ATOM 921 O O . LEU A 1 120 ? -9.242 -5.258 -2.934 1 98.56 120 LEU A O 1
ATOM 925 N N . THR A 1 121 ? -9 -7.266 -1.987 1 98.56 121 THR A N 1
ATOM 926 C CA . THR A 1 121 ? -10.406 -7.613 -2.098 1 98.56 121 THR A CA 1
ATOM 927 C C . THR A 1 121 ? -11.266 -6.707 -1.217 1 98.56 121 THR A C 1
ATOM 929 O O . THR A 1 121 ? -12.367 -6.324 -1.6 1 98.56 121 THR A O 1
ATOM 932 N N . GLU A 1 122 ? -10.766 -6.398 -0.047 1 97.19 122 GLU A N 1
ATOM 933 C CA . GLU A 1 122 ? -11.469 -5.457 0.82 1 97.19 122 GLU A CA 1
ATOM 934 C C . GLU A 1 122 ? -11.594 -4.086 0.165 1 97.19 122 GLU A C 1
ATOM 936 O O . GLU A 1 122 ? -12.609 -3.408 0.308 1 97.19 122 GLU A O 1
ATOM 941 N N . ALA A 1 123 ? -10.555 -3.658 -0.516 1 96.69 123 ALA A N 1
ATOM 942 C CA . ALA A 1 123 ? -10.609 -2.396 -1.25 1 96.69 123 ALA A CA 1
ATOM 943 C C . ALA A 1 123 ? -11.648 -2.459 -2.367 1 96.69 123 ALA A C 1
ATOM 945 O O . ALA A 1 123 ? -12.422 -1.518 -2.557 1 96.69 123 ALA A O 1
ATOM 946 N N . VAL A 1 124 ? -11.664 -3.555 -3.094 1 98.12 124 VAL A N 1
ATOM 947 C CA . VAL A 1 124 ? -12.625 -3.762 -4.172 1 98.12 124 VAL A CA 1
ATOM 948 C C . VAL A 1 124 ? -14.039 -3.771 -3.602 1 98.12 124 VAL A C 1
ATOM 950 O O . VAL A 1 124 ? -14.938 -3.135 -4.152 1 98.12 124 VAL A O 1
ATOM 953 N N . ARG A 1 125 ? -14.25 -4.469 -2.531 1 96.69 125 ARG A N 1
ATOM 954 C CA . ARG A 1 125 ? -15.555 -4.523 -1.878 1 96.69 125 ARG A CA 1
ATOM 955 C C . ARG A 1 125 ? -16.031 -3.129 -1.472 1 96.69 125 ARG A C 1
ATOM 957 O O . ARG A 1 125 ? -17.172 -2.756 -1.727 1 96.69 125 ARG A O 1
ATOM 964 N N . ALA A 1 126 ? -15.133 -2.357 -0.912 1 93.06 126 ALA A N 1
ATOM 965 C CA . ALA A 1 126 ? -15.477 -1.019 -0.438 1 93.06 126 ALA A CA 1
ATOM 966 C C . ALA A 1 126 ? -15.961 -0.138 -1.588 1 93.06 126 ALA A C 1
ATOM 968 O O . ALA A 1 126 ? -16.984 0.542 -1.471 1 93.06 126 ALA A O 1
ATOM 969 N N . VAL A 1 127 ? -15.258 -0.145 -2.664 1 96 127 VAL A N 1
ATOM 970 C CA . VAL A 1 127 ? -15.625 0.728 -3.775 1 96 127 VAL A CA 1
ATOM 971 C C . VAL A 1 127 ? -16.891 0.206 -4.441 1 96 127 VAL A C 1
ATOM 973 O O . VAL A 1 127 ? -17.734 0.991 -4.883 1 96 127 VAL A O 1
ATOM 976 N N . LEU A 1 128 ? -17.062 -1.093 -4.523 1 96.31 128 LEU A N 1
ATOM 977 C CA . LEU A 1 128 ? -18.297 -1.648 -5.078 1 96.31 128 LEU A CA 1
ATOM 978 C C . LEU A 1 128 ? -19.5 -1.245 -4.234 1 96.31 128 LEU A C 1
ATOM 980 O O . LEU A 1 128 ? -20.547 -0.89 -4.777 1 96.31 128 LEU A O 1
ATOM 984 N N . ASP A 1 129 ? -19.297 -1.365 -2.951 1 91.81 129 ASP A N 1
ATOM 985 C CA . ASP A 1 129 ? -20.391 -0.962 -2.062 1 91.81 129 ASP A CA 1
ATOM 986 C C . ASP A 1 129 ? -20.688 0.526 -2.211 1 91.81 129 ASP A C 1
ATOM 988 O O . ASP A 1 129 ? -21.844 0.946 -2.072 1 91.81 129 ASP A O 1
ATOM 992 N N . SER A 1 130 ? -19.719 1.3 -2.477 1 90.56 130 SER A N 1
ATOM 993 C CA . SER A 1 130 ? -19.891 2.74 -2.641 1 90.56 130 SER A CA 1
ATOM 994 C C . SER A 1 130 ? -20.656 3.068 -3.916 1 90.56 130 SER A C 1
ATOM 996 O O . SER A 1 130 ? -21.562 3.9 -3.9 1 90.56 130 SER A O 1
ATOM 998 N N . VAL A 1 131 ? -20.312 2.408 -4.996 1 93.44 131 VAL A N 1
ATOM 999 C CA . VAL A 1 131 ? -20.953 2.74 -6.266 1 93.44 131 VAL A CA 1
ATOM 1000 C C . VAL A 1 131 ? -22.328 2.09 -6.34 1 93.44 131 VAL A C 1
ATOM 1002 O O . VAL A 1 131 ? -23.203 2.547 -7.086 1 93.44 131 VAL A O 1
ATOM 1005 N N . GLY A 1 132 ? -22.531 0.994 -5.703 1 92.94 132 GLY A N 1
ATOM 1006 C CA . GLY A 1 132 ? -23.828 0.345 -5.629 1 92.94 132 GLY A CA 1
ATOM 1007 C C . GLY A 1 132 ? -24.234 -0.355 -6.918 1 92.94 132 GLY A C 1
ATOM 1008 O O . GLY A 1 132 ? -23.359 -0.701 -7.73 1 92.94 132 GLY A O 1
ATOM 1009 N N . THR A 1 133 ? -25.516 -0.682 -6.969 1 95.25 133 THR A N 1
ATOM 1010 C CA . THR A 1 133 ? -26.062 -1.351 -8.141 1 95.25 133 THR A CA 1
ATOM 1011 C C . THR A 1 133 ? -26.875 -0.376 -8.984 1 95.25 133 THR A C 1
ATOM 1013 O O . THR A 1 133 ? -27.391 0.622 -8.469 1 95.25 133 THR A O 1
ATOM 1016 N N . PRO A 1 134 ? -27 -0.695 -10.25 1 94.06 134 PRO A N 1
ATOM 1017 C CA . PRO A 1 134 ? -27.75 0.216 -11.125 1 94.06 134 PRO A CA 1
ATOM 1018 C C . PRO A 1 134 ? -29.188 0.42 -10.672 1 94.06 134 PRO A C 1
ATOM 1020 O O . PRO A 1 134 ? -29.75 1.501 -10.859 1 94.06 134 PRO A O 1
ATOM 1023 N N . ASP A 1 135 ? -29.812 -0.563 -10.031 1 87.94 135 ASP A N 1
ATOM 1024 C CA . ASP A 1 135 ? -31.203 -0.447 -9.609 1 87.94 135 ASP A CA 1
ATOM 1025 C C . ASP A 1 135 ? -31.297 0.102 -8.188 1 87.94 135 ASP A C 1
ATOM 1027 O O . ASP A 1 135 ? -32.406 0.318 -7.672 1 87.94 135 ASP A O 1
ATOM 1031 N N . GLY A 1 136 ? -30.172 0.284 -7.516 1 82.62 136 GLY A N 1
ATOM 1032 C CA . GLY A 1 136 ? -30.109 0.897 -6.195 1 82.62 136 GLY A CA 1
ATOM 1033 C C . GLY A 1 136 ? -30.625 -0.01 -5.09 1 82.62 136 GLY A C 1
ATOM 1034 O O . GLY A 1 136 ? -30.781 0.424 -3.947 1 82.62 136 GLY A O 1
ATOM 1035 N N . THR A 1 137 ? -30.984 -1.23 -5.312 1 74.62 137 THR A N 1
ATOM 1036 C CA . THR A 1 137 ? -31.672 -2.051 -4.324 1 74.62 137 THR A CA 1
ATOM 1037 C C . THR A 1 137 ? -30.797 -3.203 -3.863 1 74.62 137 THR A C 1
ATOM 1039 O O . THR A 1 137 ? -31.109 -3.893 -2.893 1 74.62 137 THR A O 1
ATOM 1042 N N . GLY A 1 138 ? -29.734 -3.312 -4.434 1 83.12 138 GLY A N 1
ATOM 1043 C CA . GLY A 1 138 ? -28.938 -4.477 -4.082 1 83.12 138 GLY A CA 1
ATOM 1044 C C . GLY A 1 138 ? -27.516 -4.125 -3.678 1 83.12 138 GLY A C 1
ATOM 1045 O O . GLY A 1 138 ? -27.25 -2.994 -3.266 1 83.12 138 GLY A O 1
ATOM 1046 N N . ARG A 1 139 ? -26.719 -5.133 -3.445 1 92.44 139 ARG A N 1
ATOM 1047 C CA . ARG A 1 139 ? -25.266 -5.07 -3.242 1 92.44 139 ARG A CA 1
ATOM 1048 C C . ARG A 1 139 ? -24.531 -5.816 -4.348 1 92.44 139 ARG A C 1
ATOM 1050 O O . ARG A 1 139 ? -24.859 -6.957 -4.664 1 92.44 139 ARG A O 1
ATOM 1057 N N . PRO A 1 140 ? -23.609 -5.125 -4.941 1 97.12 140 PRO A N 1
ATOM 1058 C CA . PRO A 1 140 ? -22.875 -5.84 -5.996 1 97.12 140 PRO A CA 1
ATOM 1059 C C . PRO A 1 140 ? -22.25 -7.133 -5.504 1 97.12 140 PRO A C 1
ATOM 1061 O O . PRO A 1 140 ? -21.719 -7.184 -4.383 1 97.12 140 PRO A O 1
ATOM 1064 N N . MET A 1 141 ? -22.312 -8.195 -6.328 1 97.94 141 MET A N 1
ATOM 1065 C CA . MET A 1 141 ? -21.703 -9.469 -5.949 1 97.94 141 MET A CA 1
ATOM 1066 C C . MET A 1 141 ? -20.281 -9.586 -6.504 1 97.94 141 MET A C 1
ATOM 1068 O O . MET A 1 141 ? -20 -9.07 -7.586 1 97.94 141 MET A O 1
ATOM 1072 N N . ILE A 1 142 ? -19.406 -10.234 -5.77 1 98.69 142 ILE A N 1
ATOM 1073 C CA . ILE A 1 142 ? -18.047 -10.531 -6.234 1 98.69 142 ILE A CA 1
ATOM 1074 C C . ILE A 1 142 ? -17.906 -12.039 -6.457 1 98.69 142 ILE A C 1
ATOM 1076 O O . ILE A 1 142 ? -18.234 -12.836 -5.582 1 98.69 142 ILE A O 1
ATOM 1080 N N . SER A 1 143 ? -17.484 -12.445 -7.59 1 98.88 143 SER A N 1
ATOM 1081 C CA . SER A 1 143 ? -17.156 -13.828 -7.918 1 98.88 143 SER A CA 1
ATOM 1082 C C . SER A 1 143 ? -15.672 -13.977 -8.266 1 98.88 143 SER A C 1
ATOM 1084 O O . SER A 1 143 ? -15.203 -13.406 -9.258 1 98.88 143 SER A O 1
ATOM 1086 N N . ALA A 1 144 ? -14.953 -14.766 -7.508 1 98.81 144 ALA A N 1
ATOM 1087 C CA . ALA A 1 144 ? -13.508 -14.875 -7.688 1 98.81 144 ALA A CA 1
ATOM 1088 C C . ALA A 1 144 ? -13.141 -16.188 -8.375 1 98.81 144 ALA A C 1
ATOM 1090 O O . ALA A 1 144 ? -13.609 -17.25 -7.973 1 98.81 144 ALA A O 1
ATOM 1091 N N . ALA A 1 145 ? -12.375 -16.125 -9.398 1 98.38 145 ALA A N 1
ATOM 1092 C CA . ALA A 1 145 ? -11.711 -17.266 -10.039 1 98.38 145 ALA A CA 1
ATOM 1093 C C . ALA A 1 145 ? -10.25 -17.344 -9.617 1 98.38 145 ALA A C 1
ATOM 1095 O O . ALA A 1 145 ? -9.477 -16.406 -9.82 1 98.38 145 ALA A O 1
ATOM 1096 N N . MET A 1 146 ? -9.859 -18.5 -9.047 1 98.44 146 MET A N 1
ATOM 1097 C CA . MET A 1 146 ? -8.531 -18.562 -8.453 1 98.44 146 MET A CA 1
ATOM 1098 C C . MET A 1 146 ? -7.793 -19.828 -8.906 1 98.44 146 MET A C 1
ATOM 1100 O O . MET A 1 146 ? -8.406 -20.766 -9.414 1 98.44 146 MET A O 1
ATOM 1104 N N . ASP A 1 147 ? -6.496 -19.797 -8.812 1 97.44 147 ASP A N 1
ATOM 1105 C CA . ASP A 1 147 ? -5.652 -20.984 -8.914 1 97.44 147 ASP A CA 1
ATOM 1106 C C . ASP A 1 147 ? -5.781 -21.859 -7.672 1 97.44 147 ASP A C 1
ATOM 1108 O O . ASP A 1 147 ? -5.914 -21.344 -6.555 1 97.44 147 ASP A O 1
ATOM 1112 N N . LEU A 1 148 ? -5.758 -23.156 -7.832 1 97.38 148 LEU A N 1
ATOM 1113 C CA . LEU A 1 148 ? -5.887 -24.047 -6.68 1 97.38 148 LEU A CA 1
ATOM 1114 C C . LEU A 1 148 ? -4.711 -23.875 -5.727 1 97.38 148 LEU A C 1
ATOM 1116 O O . LEU A 1 148 ? -4.738 -24.375 -4.602 1 97.38 148 LEU A O 1
ATOM 1120 N N . HIS A 1 149 ? -3.648 -23.125 -6.117 1 97 149 HIS A N 1
ATOM 1121 C CA . HIS A 1 149 ? -2.523 -22.812 -5.242 1 97 149 HIS A CA 1
ATOM 1122 C C . HIS A 1 149 ? -2.797 -21.547 -4.426 1 97 149 HIS A C 1
ATOM 1124 O O . HIS A 1 149 ? -1.962 -21.141 -3.621 1 97 149 HIS A O 1
ATOM 1130 N N . GLY A 1 150 ? -3.871 -20.969 -4.582 1 97.75 150 GLY A N 1
ATOM 1131 C CA . GLY A 1 150 ? -4.207 -19.766 -3.844 1 97.75 150 GLY A CA 1
ATOM 1132 C C . GLY A 1 150 ? -4.375 -20 -2.355 1 97.75 150 GLY A C 1
ATOM 1133 O O . GLY A 1 150 ? -4.602 -21.141 -1.923 1 97.75 150 GLY A O 1
ATOM 1134 N N . ASN A 1 151 ? -4.207 -18.984 -1.581 1 98.19 151 ASN A N 1
ATOM 1135 C CA . ASN A 1 151 ? -4.449 -18.969 -0.142 1 98.19 151 ASN A CA 1
ATOM 1136 C C . ASN A 1 151 ? -5.77 -18.297 0.2 1 98.19 151 ASN A C 1
ATOM 1138 O O . ASN A 1 151 ? -5.988 -17.141 -0.169 1 98.19 151 ASN A O 1
ATOM 1142 N N . VAL A 1 152 ? -6.598 -19.016 0.884 1 98.62 152 VAL A N 1
ATOM 1143 C CA . VAL A 1 152 ? -7.934 -18.5 1.155 1 98.62 152 VAL A CA 1
ATOM 1144 C C . VAL A 1 152 ? -8.109 -18.281 2.658 1 98.62 152 VAL A C 1
ATOM 1146 O O . VAL A 1 152 ? -8.672 -19.141 3.348 1 98.62 152 VAL A O 1
ATOM 1149 N N . SER A 1 153 ? -7.66 -17.141 3.154 1 98.06 153 SER A N 1
ATOM 1150 C CA . SER A 1 153 ? -7.902 -16.781 4.543 1 98.06 153 SER A CA 1
ATOM 1151 C C . SER A 1 153 ? -9.367 -16.422 4.773 1 98.06 153 SER A C 1
ATOM 1153 O O . SER A 1 153 ? -10.109 -16.172 3.82 1 98.06 153 SER A O 1
ATOM 1155 N N . ARG A 1 154 ? -9.758 -16.484 5.977 1 96.62 154 ARG A N 1
ATOM 1156 C CA . ARG A 1 154 ? -11.102 -16.047 6.312 1 96.62 154 ARG A CA 1
ATOM 1157 C C . ARG A 1 154 ? -11.32 -14.586 5.914 1 96.62 154 ARG A C 1
ATOM 1159 O O . ARG A 1 154 ? -12.367 -14.227 5.371 1 96.62 154 ARG A O 1
ATOM 1166 N N . ARG A 1 155 ? -10.297 -13.734 6.223 1 96.06 155 ARG A N 1
ATOM 1167 C CA . ARG A 1 155 ? -10.328 -12.32 5.883 1 96.06 155 ARG A CA 1
ATOM 1168 C C . ARG A 1 155 ? -10.617 -12.117 4.398 1 96.06 155 ARG A C 1
ATOM 1170 O O . ARG A 1 155 ? -11.391 -11.234 4.023 1 96.06 155 ARG A O 1
ATOM 1177 N N . PHE A 1 156 ? -10.078 -12.922 3.551 1 97.88 156 PHE A N 1
ATOM 1178 C CA . PHE A 1 156 ? -10.273 -12.852 2.107 1 97.88 156 PHE A CA 1
ATOM 1179 C C . PHE A 1 156 ? -11.656 -13.359 1.721 1 97.88 156 PHE A C 1
ATOM 1181 O O . PHE A 1 156 ? -12.328 -12.773 0.87 1 97.88 156 PHE A O 1
ATOM 1188 N N . ALA A 1 157 ? -12.086 -14.438 2.285 1 98.25 157 ALA A N 1
ATOM 1189 C CA . ALA A 1 157 ? -13.297 -15.141 1.875 1 98.25 157 ALA A CA 1
ATOM 1190 C C . ALA A 1 157 ? -14.547 -14.352 2.266 1 98.25 157 ALA A C 1
ATOM 1192 O O . ALA A 1 157 ? -15.562 -14.406 1.568 1 98.25 157 ALA A O 1
ATOM 1193 N N . GLU A 1 158 ? -14.492 -13.617 3.266 1 95.81 158 GLU A N 1
ATOM 1194 C CA . GLU A 1 158 ? -15.672 -13 3.863 1 95.81 158 GLU A CA 1
ATOM 1195 C C . GLU A 1 158 ? -16.312 -11.992 2.908 1 95.81 158 GLU A C 1
ATOM 1197 O O . GLU A 1 158 ? -17.531 -12 2.713 1 95.81 158 GLU A O 1
ATOM 1202 N N . PRO A 1 159 ? -15.5 -11.188 2.262 1 96.06 159 PRO A N 1
ATOM 1203 C CA . PRO A 1 159 ? -16.141 -10.18 1.416 1 96.06 159 PRO A CA 1
ATOM 1204 C C . PRO A 1 159 ? -16.469 -10.695 0.016 1 96.06 159 PRO A C 1
ATOM 1206 O O . PRO A 1 159 ? -16.969 -9.953 -0.822 1 96.06 159 PRO A O 1
ATOM 1209 N N . VAL A 1 160 ? -16.188 -11.938 -0.292 1 98.06 160 VAL A N 1
ATOM 1210 C CA . VAL A 1 160 ? -16.406 -12.516 -1.615 1 98.06 160 VAL A CA 1
ATOM 1211 C C . VAL A 1 160 ? -17.656 -13.383 -1.602 1 98.06 160 VAL A C 1
ATOM 1213 O O . VAL A 1 160 ? -17.844 -14.211 -0.708 1 98.06 160 VAL A O 1
ATOM 1216 N N . ASP A 1 161 ? -18.516 -13.25 -2.572 1 98 161 ASP A N 1
ATOM 1217 C CA . ASP A 1 161 ? -19.797 -13.961 -2.594 1 98 161 ASP A CA 1
ATOM 1218 C C . ASP A 1 161 ? -19.641 -15.367 -3.17 1 98 161 ASP A C 1
ATOM 1220 O O . ASP A 1 161 ? -20.312 -16.297 -2.729 1 98 161 ASP A O 1
ATOM 1224 N N . LEU A 1 162 ? -18.875 -15.43 -4.207 1 98.69 162 LEU A N 1
ATOM 1225 C CA . LEU A 1 162 ? -18.641 -16.672 -4.922 1 98.69 162 LEU A CA 1
ATOM 1226 C C . LEU A 1 162 ? -17.141 -16.938 -5.102 1 98.69 162 LEU A C 1
ATOM 1228 O O . LEU A 1 162 ? -16.406 -16.047 -5.543 1 98.69 162 LEU A O 1
ATOM 1232 N N . LEU A 1 163 ? -16.688 -18.109 -4.707 1 98.44 163 LEU A N 1
ATOM 1233 C CA . LEU A 1 163 ? -15.305 -18.531 -4.859 1 98.44 163 LEU A CA 1
ATOM 1234 C C . LEU A 1 163 ? -15.203 -19.844 -5.617 1 98.44 163 LEU A C 1
ATOM 1236 O O . LEU A 1 163 ? -15.914 -20.797 -5.301 1 98.44 163 LEU A O 1
ATOM 1240 N N . THR A 1 164 ? -14.406 -19.875 -6.605 1 98.56 164 THR A N 1
ATOM 1241 C CA . THR A 1 164 ? -14.109 -21.109 -7.305 1 98.56 164 THR A CA 1
ATOM 1242 C C . THR A 1 164 ? -12.625 -21.188 -7.664 1 98.56 164 THR A C 1
ATOM 1244 O O . THR A 1 164 ? -11.906 -20.203 -7.539 1 98.56 164 THR A O 1
ATOM 1247 N N . ALA A 1 165 ? -12.164 -22.391 -7.977 1 98.19 165 ALA A N 1
ATOM 1248 C CA . ALA A 1 165 ? -10.742 -22.594 -8.242 1 98.19 165 ALA A CA 1
ATOM 1249 C C . ALA A 1 165 ? -10.531 -23.672 -9.297 1 98.19 165 ALA A C 1
ATOM 1251 O O . ALA A 1 165 ? -11.461 -24.406 -9.641 1 98.19 165 ALA A O 1
ATOM 1252 N N . HIS A 1 166 ? -9.328 -23.719 -9.812 1 97.12 166 HIS A N 1
ATOM 1253 C CA . HIS A 1 166 ? -8.938 -24.797 -10.695 1 97.12 166 HIS A CA 1
ATOM 1254 C C . HIS A 1 166 ? -9.148 -26.156 -10.039 1 97.12 166 HIS A C 1
ATOM 1256 O O . HIS A 1 166 ? -9.055 -26.281 -8.812 1 97.12 166 HIS A O 1
ATOM 1262 N N . ARG A 1 167 ? -9.383 -27.125 -10.891 1 97.12 167 ARG A N 1
ATOM 1263 C CA . ARG A 1 167 ? -9.602 -28.484 -10.383 1 97.12 167 ARG A CA 1
ATOM 1264 C C . ARG A 1 167 ? -8.547 -29.438 -10.914 1 97.12 167 ARG A C 1
ATOM 1266 O O . ARG A 1 167 ? -8.523 -30.609 -10.539 1 97.12 167 ARG A O 1
ATOM 1273 N N . LEU A 1 168 ? -7.758 -28.828 -11.75 1 92.88 168 LEU A N 1
ATOM 1274 C CA . LEU A 1 168 ? -6.719 -29.641 -12.367 1 92.88 168 LEU A CA 1
ATOM 1275 C C . LEU A 1 168 ? -5.34 -29.047 -12.125 1 92.88 168 LEU A C 1
ATOM 1277 O O . LEU A 1 168 ? -5.168 -27.828 -12.156 1 92.88 168 LEU A O 1
ATOM 1281 N N . ALA A 1 169 ? -4.395 -29.875 -11.805 1 87.88 169 ALA A N 1
ATOM 1282 C CA . ALA A 1 169 ? -2.957 -29.625 -11.797 1 87.88 169 ALA A CA 1
ATOM 1283 C C . ALA A 1 169 ? -2.195 -30.719 -12.539 1 87.88 169 ALA A C 1
ATOM 1285 O O . ALA A 1 169 ? -2.035 -31.828 -12.023 1 87.88 169 ALA A O 1
ATOM 1286 N N . PRO A 1 170 ? -1.63 -30.391 -13.75 1 84.94 170 PRO A N 1
ATOM 1287 C CA . PRO A 1 170 ? -1.457 -29.094 -14.414 1 84.94 170 PRO A CA 1
ATOM 1288 C C . PRO A 1 170 ? -2.785 -28.406 -14.711 1 84.94 170 PRO A C 1
ATOM 1290 O O . PRO A 1 170 ? -3.801 -29.078 -14.914 1 84.94 170 PRO A O 1
ATOM 1293 N N . HIS A 1 171 ? -2.752 -27.047 -14.828 1 85.06 171 HIS A N 1
ATOM 1294 C CA . HIS A 1 171 ? -3.939 -26.203 -14.898 1 85.06 171 HIS A CA 1
ATOM 1295 C C . HIS A 1 171 ? -4.492 -26.156 -16.328 1 85.06 171 HIS A C 1
ATOM 1297 O O . HIS A 1 171 ? -4.539 -25.078 -16.938 1 85.06 171 HIS A O 1
ATOM 1303 N N . GLU A 1 172 ? -5.066 -27.188 -16.703 1 86.12 172 GLU A N 1
ATOM 1304 C CA . GLU A 1 172 ? -5.637 -27.25 -18.047 1 86.12 172 GLU A CA 1
ATOM 1305 C C . GLU A 1 172 ? -7.043 -26.672 -18.078 1 86.12 172 GLU A C 1
ATOM 1307 O O . GLU A 1 172 ? -7.633 -26.5 -19.156 1 86.12 172 GLU A O 1
ATOM 1312 N N . ASP A 1 173 ? -7.527 -26.297 -16.906 1 93.56 173 ASP A N 1
ATOM 1313 C CA . ASP A 1 173 ? -8.914 -25.859 -16.797 1 93.56 173 ASP A CA 1
ATOM 1314 C C . ASP A 1 173 ? -8.992 -24.406 -16.328 1 93.56 173 ASP A C 1
ATOM 1316 O O . ASP A 1 173 ? -9.977 -24 -15.711 1 93.56 173 ASP A O 1
ATOM 1320 N N . ALA A 1 174 ? -7.934 -23.625 -16.516 1 93.12 174 ALA A N 1
ATOM 1321 C CA . ALA A 1 174 ? -7.895 -22.25 -16.031 1 93.12 174 ALA A CA 1
ATOM 1322 C C . ALA A 1 174 ? -9.023 -21.422 -16.656 1 93.12 174 ALA A C 1
ATOM 1324 O O . ALA A 1 174 ? -9.719 -20.688 -15.953 1 93.12 174 ALA A O 1
ATOM 1325 N N . TRP A 1 175 ? -9.25 -21.547 -17.922 1 95.06 175 TRP A N 1
ATOM 1326 C CA . TRP A 1 175 ? -10.266 -20.766 -18.609 1 95.06 175 TRP A CA 1
ATOM 1327 C C . TRP A 1 175 ? -11.664 -21.25 -18.25 1 95.06 175 TRP A C 1
ATOM 1329 O O . TRP A 1 175 ? -12.594 -20.453 -18.109 1 95.06 175 TRP A O 1
ATOM 1339 N N . GLU A 1 176 ? -11.758 -22.547 -18.078 1 96.44 176 GLU A N 1
ATOM 1340 C CA . GLU A 1 176 ? -13.023 -23.109 -17.609 1 96.44 176 GLU A CA 1
ATOM 1341 C C . GLU A 1 176 ? -13.391 -22.562 -16.234 1 96.44 176 GLU A C 1
ATOM 1343 O O . GLU A 1 176 ? -14.562 -22.297 -15.961 1 96.44 176 GLU A O 1
ATOM 1348 N N . THR A 1 177 ? -12.422 -22.453 -15.398 1 97.75 177 THR A N 1
ATOM 1349 C CA . THR A 1 177 ? -12.641 -21.938 -14.055 1 97.75 177 THR A CA 1
ATOM 1350 C C . THR A 1 177 ? -13.094 -20.469 -14.102 1 97.75 177 THR A C 1
ATOM 1352 O O . THR A 1 177 ? -14.023 -20.078 -13.398 1 97.75 177 THR A O 1
ATOM 1355 N N . ARG A 1 178 ? -12.461 -19.672 -14.945 1 98.06 178 ARG A N 1
ATOM 1356 C CA . ARG A 1 178 ? -12.852 -18.281 -15.102 1 98.06 178 ARG A CA 1
ATOM 1357 C C . ARG A 1 178 ? -14.273 -18.156 -15.625 1 98.06 178 ARG A C 1
ATOM 1359 O O . ARG A 1 178 ? -15.047 -17.328 -15.148 1 98.06 178 ARG A O 1
ATOM 1366 N N . GLU A 1 179 ? -14.578 -19 -16.594 1 98.19 179 GLU A N 1
ATOM 1367 C CA . GLU A 1 179 ? -15.938 -19 -17.141 1 98.19 179 GLU A CA 1
ATOM 1368 C C . GLU A 1 179 ? -16.953 -19.438 -16.078 1 98.19 179 GLU A C 1
ATOM 1370 O O . GLU A 1 179 ? -18.047 -18.875 -15.992 1 98.19 179 GLU A O 1
ATOM 1375 N N . ARG A 1 180 ? -16.578 -20.422 -15.281 1 98.25 180 ARG A N 1
ATOM 1376 C CA . ARG A 1 180 ? -17.438 -20.875 -14.195 1 98.25 180 ARG A CA 1
ATOM 1377 C C . ARG A 1 180 ? -17.734 -19.734 -13.227 1 98.25 180 ARG A C 1
ATOM 1379 O O . ARG A 1 180 ? -18.891 -19.547 -12.805 1 98.25 180 ARG A O 1
ATOM 1386 N N . ALA A 1 181 ? -16.766 -19 -12.867 1 98.75 181 ALA A N 1
ATOM 1387 C CA . ALA A 1 181 ? -16.953 -17.844 -11.984 1 98.75 181 ALA A CA 1
ATOM 1388 C C . ALA A 1 181 ? -17.953 -16.844 -12.594 1 98.75 181 ALA A C 1
ATOM 1390 O O . ALA A 1 181 ? -18.844 -16.359 -11.898 1 98.75 181 ALA A O 1
ATOM 1391 N N . ALA A 1 182 ? -17.781 -16.562 -13.883 1 98.69 182 ALA A N 1
ATOM 1392 C CA . ALA A 1 182 ? -18.641 -15.617 -14.578 1 98.69 182 ALA A CA 1
ATOM 1393 C C . ALA A 1 182 ? -20.078 -16.141 -14.648 1 98.69 182 ALA A C 1
ATOM 1395 O O . ALA A 1 182 ? -21.016 -15.422 -14.312 1 98.69 182 ALA A O 1
ATOM 1396 N N . ARG A 1 183 ? -20.25 -17.344 -15.031 1 98.44 183 ARG A N 1
ATOM 1397 C CA . ARG A 1 183 ? -21.578 -17.906 -15.234 1 98.44 183 ARG A CA 1
ATOM 1398 C C . ARG A 1 183 ? -22.312 -18.094 -13.914 1 98.44 183 ARG A C 1
ATOM 1400 O O . ARG A 1 183 ? -23.531 -17.875 -13.828 1 98.44 183 ARG A O 1
ATOM 1407 N N . ASN A 1 184 ? -21.578 -18.531 -12.867 1 98.56 184 ASN A N 1
ATOM 1408 C CA . ASN A 1 184 ? -22.188 -18.609 -11.539 1 98.56 184 ASN A CA 1
ATOM 1409 C C . ASN A 1 184 ? -22.688 -17.234 -11.07 1 98.56 184 ASN A C 1
ATOM 1411 O O . ASN A 1 184 ? -23.766 -17.125 -10.492 1 98.56 184 ASN A O 1
ATOM 1415 N N . LEU A 1 185 ? -21.891 -16.219 -11.32 1 98.56 185 LEU A N 1
ATOM 1416 C CA . LEU A 1 185 ? -22.281 -14.867 -10.961 1 98.56 185 LEU A CA 1
ATOM 1417 C C . LEU A 1 185 ? -23.547 -14.445 -11.695 1 98.56 185 LEU A C 1
ATOM 1419 O O . LEU A 1 185 ? -24.5 -13.953 -11.078 1 98.56 185 LEU A O 1
ATOM 1423 N N . VAL A 1 186 ? -23.594 -14.648 -12.992 1 98.25 186 VAL A N 1
ATOM 1424 C CA . VAL A 1 186 ? -24.75 -14.289 -13.812 1 98.25 186 VAL A CA 1
ATOM 1425 C C . VAL A 1 186 ? -25.984 -15.031 -13.32 1 98.25 186 VAL A C 1
ATOM 1427 O O . VAL A 1 186 ? -27.062 -14.43 -13.18 1 98.25 186 VAL A O 1
ATOM 1430 N N . ARG A 1 187 ? -25.859 -16.281 -13.055 1 97.69 187 ARG A N 1
ATOM 1431 C CA . ARG A 1 187 ? -26.969 -17.078 -12.57 1 97.69 187 ARG A CA 1
ATOM 1432 C C . ARG A 1 187 ? -27.531 -16.516 -11.273 1 97.69 187 ARG A C 1
ATOM 1434 O O . ARG A 1 187 ? -28.75 -16.297 -11.164 1 97.69 187 ARG A O 1
ATOM 1441 N N . CYS A 1 188 ? -26.641 -16.281 -10.32 1 97.62 188 CYS A N 1
ATOM 1442 C CA . CYS A 1 188 ? -27.078 -15.766 -9.023 1 97.62 188 CYS A CA 1
ATOM 1443 C C . CYS A 1 188 ? -27.781 -14.422 -9.188 1 97.62 188 CYS A C 1
ATOM 1445 O O . CYS A 1 188 ? -28.828 -14.188 -8.578 1 97.62 188 CYS A O 1
ATOM 1447 N N . LEU A 1 189 ? -27.234 -13.57 -10.031 1 96.75 189 LEU A N 1
ATOM 1448 C CA . LEU A 1 189 ? -27.781 -12.234 -10.227 1 96.75 189 LEU A CA 1
ATOM 1449 C C . LEU A 1 189 ? -29.141 -12.305 -10.93 1 96.75 189 LEU A C 1
ATOM 1451 O O . LEU A 1 189 ? -30.078 -11.594 -10.562 1 96.75 189 LEU A O 1
ATOM 1455 N N . ARG A 1 190 ? -29.281 -13.148 -11.891 1 95.94 190 ARG A N 1
ATOM 1456 C CA . ARG A 1 190 ? -30.531 -13.281 -12.641 1 95.94 190 ARG A CA 1
ATOM 1457 C C . ARG A 1 190 ? -31.625 -13.891 -11.773 1 95.94 190 ARG A C 1
ATOM 1459 O O . ARG A 1 190 ? -32.781 -13.484 -11.844 1 95.94 190 ARG A O 1
ATOM 1466 N N . GLU A 1 191 ? -31.219 -14.789 -10.969 1 95 191 GLU A N 1
ATOM 1467 C CA . GLU A 1 191 ? -32.188 -15.508 -10.156 1 95 191 GLU A CA 1
ATOM 1468 C C . GLU A 1 191 ? -32.438 -14.789 -8.828 1 95 191 GLU A C 1
ATOM 1470 O O . GLU A 1 191 ? -33.344 -15.148 -8.086 1 95 191 GLU A O 1
ATOM 1475 N N . GLY A 1 192 ? -31.578 -13.867 -8.57 1 93.56 192 GLY A N 1
ATOM 1476 C CA . GLY A 1 192 ? -31.719 -13.141 -7.316 1 93.56 192 GLY A CA 1
ATOM 1477 C C . GLY A 1 192 ? -31.328 -13.969 -6.105 1 93.56 192 GLY A C 1
ATOM 1478 O O . GLY A 1 192 ? -31.953 -13.852 -5.043 1 93.56 192 GLY A O 1
ATOM 1479 N N . VAL A 1 193 ? -30.422 -14.914 -6.324 1 94.31 193 VAL A N 1
ATOM 1480 C CA . VAL A 1 193 ? -30 -15.812 -5.258 1 94.31 193 VAL A CA 1
ATOM 1481 C C . VAL A 1 193 ? -28.625 -15.367 -4.734 1 94.31 193 VAL A C 1
ATOM 1483 O O . VAL A 1 193 ? -27.734 -15.039 -5.516 1 94.31 193 VAL A O 1
ATOM 1486 N N . ARG A 1 194 ? -28.5 -15.312 -3.416 1 95.5 194 ARG A N 1
ATOM 1487 C CA . ARG A 1 194 ? -27.219 -15.109 -2.744 1 95.5 194 ARG A CA 1
ATOM 1488 C C . ARG A 1 194 ? -26.875 -16.297 -1.847 1 95.5 194 ARG A C 1
ATOM 1490 O O . ARG A 1 194 ? -27.422 -16.422 -0.745 1 95.5 194 ARG A O 1
ATOM 1497 N N . PRO A 1 195 ? -25.953 -17.047 -2.238 1 97.31 195 PRO A N 1
ATOM 1498 C CA . PRO A 1 195 ? -25.719 -18.312 -1.547 1 97.31 195 PRO A CA 1
ATOM 1499 C C . PRO A 1 195 ? -24.906 -18.141 -0.264 1 97.31 195 PRO A C 1
ATOM 1501 O O . PRO A 1 195 ? -24.25 -17.125 -0.073 1 97.31 195 PRO A O 1
ATOM 1504 N N . HIS A 1 196 ? -25 -19.156 0.614 1 97.69 196 HIS A N 1
ATOM 1505 C CA . HIS A 1 196 ? -24.094 -19.328 1.748 1 97.69 196 HIS A CA 1
ATOM 1506 C C . HIS A 1 196 ? -22.766 -19.938 1.307 1 97.69 196 HIS A C 1
ATOM 1508 O O . HIS A 1 196 ? -22.688 -20.594 0.267 1 97.69 196 HIS A O 1
ATOM 1514 N N . ARG A 1 197 ? -21.797 -19.672 2.109 1 98.5 197 ARG A N 1
ATOM 1515 C CA . ARG A 1 197 ? -20.5 -20.344 1.94 1 98.5 197 ARG A CA 1
ATOM 1516 C C . ARG A 1 197 ? -20.078 -21.031 3.225 1 98.5 197 ARG A C 1
ATOM 1518 O O . ARG A 1 197 ? -20.281 -20.516 4.324 1 98.5 197 ARG A O 1
ATOM 1525 N N . ALA A 1 198 ? -19.641 -22.156 3.064 1 98.88 198 ALA A N 1
ATOM 1526 C CA . ALA A 1 198 ? -18.938 -22.859 4.145 1 98.88 198 ALA A CA 1
ATOM 1527 C C . ALA A 1 198 ? -17.438 -22.859 3.914 1 98.88 198 ALA A C 1
ATOM 1529 O O . ALA A 1 198 ? -16.953 -23.375 2.902 1 98.88 198 ALA A O 1
ATOM 1530 N N . TRP A 1 199 ? -16.703 -22.266 4.867 1 98.81 199 TRP A N 1
ATOM 1531 C CA . TRP A 1 199 ? -15.266 -22.062 4.742 1 98.81 199 TRP A CA 1
ATOM 1532 C C . TRP A 1 199 ? -14.516 -22.828 5.836 1 98.81 199 TRP A C 1
ATOM 1534 O O . TRP A 1 199 ? -14.891 -22.766 7.008 1 98.81 199 TRP A O 1
ATOM 1544 N N . VAL A 1 200 ? -13.445 -23.547 5.457 1 98.81 200 VAL A N 1
ATOM 1545 C CA . VAL A 1 200 ? -12.586 -24.188 6.449 1 98.81 200 VAL A CA 1
ATOM 1546 C C . VAL A 1 200 ? -11.172 -24.312 5.891 1 98.81 200 VAL A C 1
ATOM 1548 O O . VAL A 1 200 ? -10.984 -24.594 4.703 1 98.81 200 VAL A O 1
ATOM 1551 N N . GLN A 1 201 ? -10.18 -24.078 6.719 1 98.62 201 GLN A N 1
ATOM 1552 C CA . GLN A 1 201 ? -8.781 -24.328 6.375 1 98.62 201 GLN A CA 1
ATOM 1553 C C . GLN A 1 201 ? -8.289 -25.641 6.988 1 98.62 201 GLN A C 1
ATOM 1555 O O . GLN A 1 201 ? -8.703 -26 8.086 1 98.62 201 GLN A O 1
ATOM 1560 N N . VAL A 1 202 ? -7.516 -26.312 6.262 1 98.56 202 VAL A N 1
ATOM 1561 C CA . VAL A 1 202 ? -6.922 -27.578 6.676 1 98.56 202 VAL A CA 1
ATOM 1562 C C . VAL A 1 202 ? -5.422 -27.391 6.91 1 98.56 202 VAL A C 1
ATOM 1564 O O . VAL A 1 202 ? -4.699 -26.938 6.023 1 98.56 202 VAL A O 1
ATOM 1567 N N . PRO A 1 203 ? -4.887 -27.672 8.094 1 97.75 203 PRO A N 1
ATOM 1568 C CA . PRO A 1 203 ? -3.479 -27.406 8.398 1 97.75 203 PRO A CA 1
ATOM 1569 C C . PRO A 1 203 ? -2.533 -28.375 7.684 1 97.75 203 PRO A C 1
ATOM 1571 O O . PRO A 1 203 ? -1.805 -29.125 8.328 1 97.75 203 PRO A O 1
ATOM 1574 N N . VAL A 1 204 ? -2.574 -28.328 6.402 1 97.88 204 VAL A N 1
ATOM 1575 C CA . VAL A 1 204 ? -1.709 -29.062 5.484 1 97.88 204 VAL A CA 1
ATOM 1576 C C . VAL A 1 204 ? -1.165 -28.109 4.418 1 97.88 204 VAL A C 1
ATOM 1578 O O . VAL A 1 204 ? -1.913 -27.312 3.85 1 97.88 204 VAL A O 1
ATOM 1581 N N . LEU A 1 205 ? 0.091 -28.094 4.219 1 97.81 205 LEU A N 1
ATOM 1582 C CA . LEU A 1 205 ? 0.742 -27.312 3.172 1 97.81 205 LEU A CA 1
ATOM 1583 C C . LEU A 1 205 ? 1.759 -28.156 2.416 1 97.81 205 LEU A C 1
ATOM 1585 O O . LEU A 1 205 ? 2.781 -28.562 2.977 1 97.81 205 LEU A O 1
ATOM 1589 N N . LEU A 1 206 ? 1.447 -28.438 1.174 1 96.88 206 LEU A N 1
ATOM 1590 C CA . LEU A 1 206 ? 2.287 -29.312 0.356 1 96.88 206 LEU A CA 1
ATOM 1591 C C . LEU A 1 206 ? 2.738 -28.594 -0.912 1 96.88 206 LEU A C 1
ATOM 1593 O O . LEU A 1 206 ? 2.02 -27.734 -1.438 1 96.88 206 LEU A O 1
ATOM 1597 N N . PRO A 1 207 ? 3.928 -28.953 -1.373 1 94.88 207 PRO A N 1
ATOM 1598 C CA . PRO A 1 207 ? 4.375 -28.328 -2.619 1 94.88 207 PRO A CA 1
ATOM 1599 C C . PRO A 1 207 ? 3.559 -28.766 -3.83 1 94.88 207 PRO A C 1
ATOM 1601 O O . PRO A 1 207 ? 2.961 -29.844 -3.812 1 94.88 207 PRO A O 1
ATOM 1604 N N . GLY A 1 208 ? 3.545 -28 -4.855 1 91.12 208 GLY A N 1
ATOM 1605 C CA . GLY A 1 208 ? 2.76 -28.25 -6.059 1 91.12 208 GLY A CA 1
ATOM 1606 C C . GLY A 1 208 ? 3.072 -29.578 -6.715 1 91.12 208 GLY A C 1
ATOM 1607 O O . GLY A 1 208 ? 2.176 -30.25 -7.23 1 91.12 208 GLY A O 1
ATOM 1608 N N . GLU A 1 209 ? 4.266 -30.031 -6.66 1 93.81 209 GLU A N 1
ATOM 1609 C CA . GLU A 1 209 ? 4.711 -31.234 -7.359 1 93.81 209 GLU A CA 1
ATOM 1610 C C . GLU A 1 209 ? 4.262 -32.5 -6.625 1 93.81 209 GLU A C 1
ATOM 1612 O O . GLU A 1 209 ? 4.324 -33.594 -7.176 1 93.81 209 GLU A O 1
ATOM 1617 N N . LYS A 1 210 ? 3.709 -32.312 -5.488 1 95.06 210 LYS A N 1
ATOM 1618 C CA . LYS A 1 210 ? 3.129 -33.438 -4.758 1 95.06 210 LYS A CA 1
ATOM 1619 C C . LYS A 1 210 ? 1.609 -33.438 -4.895 1 95.06 210 LYS A C 1
ATOM 1621 O O . LYS A 1 210 ? 0.959 -34.438 -4.516 1 95.06 210 LYS A O 1
ATOM 1626 N N . THR A 1 211 ? 1.055 -32.406 -5.438 1 94.38 211 THR A N 1
ATOM 1627 C CA . THR A 1 211 ? -0.399 -32.281 -5.398 1 94.38 211 THR A CA 1
ATOM 1628 C C . THR A 1 211 ? -0.98 -32.312 -6.809 1 94.38 211 THR A C 1
ATOM 1630 O O . THR A 1 211 ? -2.033 -31.734 -7.066 1 94.38 211 THR A O 1
ATOM 1633 N N . SER A 1 212 ? -0.313 -32.969 -7.691 1 91.81 212 SER A N 1
ATOM 1634 C CA . SER A 1 212 ? -0.85 -33.156 -9.031 1 91.81 212 SER A CA 1
ATOM 1635 C C . SER A 1 212 ? -2.166 -33.938 -8.992 1 91.81 212 SER A C 1
ATOM 1637 O O . SER A 1 212 ? -2.277 -34.938 -8.297 1 91.81 212 SER A O 1
ATOM 1639 N N . THR A 1 213 ? -3.113 -33.469 -9.758 1 93.19 213 THR A N 1
ATOM 1640 C CA . THR A 1 213 ? -4.426 -34.125 -9.75 1 93.19 213 THR A CA 1
ATOM 1641 C C . THR A 1 213 ? -4.453 -35.312 -10.703 1 93.19 213 THR A C 1
ATOM 1643 O O . THR A 1 213 ? -5.496 -35.938 -10.883 1 93.19 213 THR A O 1
ATOM 1646 N N . ARG A 1 214 ? -3.338 -35.625 -11.25 1 89 214 ARG A N 1
ATOM 1647 C CA . ARG A 1 214 ? -3.205 -36.812 -12.07 1 89 214 ARG A CA 1
ATOM 1648 C C . ARG A 1 214 ? -2.914 -38.031 -11.203 1 89 214 ARG A C 1
ATOM 1650 O O . ARG A 1 214 ? -3.076 -39.188 -11.656 1 89 214 ARG A O 1
ATOM 1657 N N . LEU A 1 215 ? -2.479 -37.781 -10.023 1 93.81 215 LEU A N 1
ATOM 1658 C CA . LEU A 1 215 ? -2.111 -38.844 -9.102 1 93.81 215 LEU A CA 1
ATOM 1659 C C . LEU A 1 215 ? -3.012 -38.844 -7.875 1 93.81 215 LEU A C 1
ATOM 1661 O O . LEU A 1 215 ? -3.555 -37.781 -7.5 1 93.81 215 LEU A O 1
ATOM 1665 N N . GLU A 1 216 ? -3.113 -40.031 -7.363 1 96.25 216 GLU A N 1
ATOM 1666 C CA . GLU A 1 216 ? -3.781 -40.094 -6.066 1 96.25 216 GLU A CA 1
ATOM 1667 C C . GLU A 1 216 ? -2.906 -39.5 -4.965 1 96.25 216 GLU A C 1
ATOM 1669 O O . GLU A 1 216 ? -1.678 -39.562 -5.031 1 96.25 216 GLU A O 1
ATOM 1674 N N . PRO A 1 217 ? -3.551 -38.906 -3.984 1 97.75 217 PRO A N 1
ATOM 1675 C CA . PRO A 1 217 ? -4.984 -38.844 -3.691 1 97.75 217 PRO A CA 1
ATOM 1676 C C . PRO A 1 217 ? -5.664 -37.625 -4.332 1 97.75 217 PRO A C 1
ATOM 1678 O O . PRO A 1 217 ? -6.887 -37.469 -4.242 1 97.75 217 PRO A O 1
ATOM 1681 N N . ALA A 1 218 ? -4.887 -36.75 -4.918 1 97.31 218 ALA A N 1
ATOM 1682 C CA . ALA A 1 218 ? -5.449 -35.531 -5.477 1 97.31 218 ALA A CA 1
ATOM 1683 C C . ALA A 1 218 ? -6.484 -35.844 -6.555 1 97.31 218 ALA A C 1
ATOM 1685 O O . ALA A 1 218 ? -7.527 -35.188 -6.629 1 97.31 218 ALA A O 1
ATOM 1686 N N . LYS A 1 219 ? -6.188 -36.812 -7.359 1 96.56 219 LYS A N 1
ATOM 1687 C CA . LYS A 1 219 ? -7.102 -37.219 -8.43 1 96.56 219 LYS A CA 1
ATOM 1688 C C . LYS A 1 219 ? -8.508 -37.469 -7.887 1 96.56 219 LYS A C 1
ATOM 1690 O O . LYS A 1 219 ? -9.477 -36.875 -8.359 1 96.56 219 LYS A O 1
ATOM 1695 N N . SER A 1 220 ? -8.586 -38.281 -6.898 1 97.38 220 SER A N 1
ATOM 1696 C CA . SER A 1 220 ? -9.883 -38.625 -6.332 1 97.38 220 SER A CA 1
ATOM 1697 C C . SER A 1 220 ? -10.492 -37.469 -5.562 1 97.38 220 SER A C 1
ATOM 1699 O O . SER A 1 220 ? -11.711 -37.281 -5.586 1 97.38 220 SER A O 1
ATOM 1701 N N . LEU A 1 221 ? -9.711 -36.75 -4.828 1 98.06 221 LEU A N 1
ATOM 1702 C CA . LEU A 1 221 ? -10.195 -35.625 -4.059 1 98.06 221 LEU A CA 1
ATOM 1703 C C . LEU A 1 221 ? -10.859 -34.594 -4.969 1 98.06 221 LEU A C 1
ATOM 1705 O O . LEU A 1 221 ? -11.992 -34.156 -4.727 1 98.06 221 LEU A O 1
ATOM 1709 N N . TYR A 1 222 ? -10.242 -34.25 -6.051 1 97.81 222 TYR A N 1
ATOM 1710 C CA . TYR A 1 222 ? -10.766 -33.219 -6.938 1 97.81 222 TYR A CA 1
ATOM 1711 C C . TYR A 1 222 ? -11.898 -33.75 -7.797 1 97.81 222 TYR A C 1
ATOM 1713 O O . TYR A 1 222 ? -12.812 -33 -8.156 1 97.81 222 TYR A O 1
ATOM 1721 N N . ALA A 1 223 ? -11.852 -35.031 -8.109 1 96.19 223 ALA A N 1
ATOM 1722 C CA . ALA A 1 223 ? -12.984 -35.625 -8.805 1 96.19 223 ALA A CA 1
ATOM 1723 C C . ALA A 1 223 ? -14.258 -35.531 -7.977 1 96.19 223 ALA A C 1
ATOM 1725 O O . ALA A 1 223 ? -15.352 -35.375 -8.531 1 96.19 223 ALA A O 1
ATOM 1726 N N . SER A 1 224 ? -14.125 -35.562 -6.738 1 97.06 224 SER A N 1
ATOM 1727 C CA . SER A 1 224 ? -15.281 -35.531 -5.848 1 97.06 224 SER A CA 1
ATOM 1728 C C . SER A 1 224 ? -15.961 -34.188 -5.859 1 97.06 224 SER A C 1
ATOM 1730 O O . SER A 1 224 ? -17.109 -34.062 -5.441 1 97.06 224 SER A O 1
ATOM 1732 N N . LEU A 1 225 ? -15.297 -33.125 -6.254 1 98.25 225 LEU A N 1
ATOM 1733 C CA . LEU A 1 225 ? -15.867 -31.781 -6.273 1 98.25 225 LEU A CA 1
ATOM 1734 C C . LEU A 1 225 ? -17.094 -31.719 -7.184 1 98.25 225 LEU A C 1
ATOM 1736 O O . LEU A 1 225 ? -18.109 -31.109 -6.832 1 98.25 225 LEU A O 1
ATOM 1740 N N . ALA A 1 226 ? -16.984 -32.344 -8.336 1 95.62 226 ALA A N 1
ATOM 1741 C CA . ALA A 1 226 ? -18.109 -32.406 -9.273 1 95.62 226 ALA A CA 1
ATOM 1742 C C . ALA A 1 226 ? -19.328 -33.062 -8.648 1 95.62 226 ALA A C 1
ATOM 1744 O O . ALA A 1 226 ? -20.469 -32.688 -8.914 1 95.62 226 ALA A O 1
ATOM 1745 N N . GLU A 1 227 ? -19.062 -34.125 -7.879 1 96.88 227 GLU A N 1
ATOM 1746 C CA . GLU A 1 227 ? -20.156 -34.844 -7.223 1 96.88 227 GLU A CA 1
ATOM 1747 C C . GLU A 1 227 ? -20.844 -33.969 -6.184 1 96.88 227 GLU A C 1
ATOM 1749 O O . GLU A 1 227 ? -22.062 -34 -6.051 1 96.88 227 GLU A O 1
ATOM 1754 N N . ILE A 1 228 ? -20.078 -33.219 -5.48 1 98.19 228 ILE A N 1
ATOM 1755 C CA . ILE A 1 228 ? -20.641 -32.281 -4.488 1 98.19 228 ILE A CA 1
ATOM 1756 C C . ILE A 1 228 ? -21.5 -31.234 -5.184 1 98.19 228 ILE A C 1
ATOM 1758 O O . ILE A 1 228 ? -22.594 -30.938 -4.723 1 98.19 228 ILE A O 1
ATOM 1762 N N . GLU A 1 229 ? -21.062 -30.734 -6.254 1 97 229 GLU A N 1
ATOM 1763 C CA . GLU A 1 229 ? -21.75 -29.688 -7.012 1 97 229 GLU A CA 1
ATOM 1764 C C . GLU A 1 229 ? -23.109 -30.172 -7.52 1 97 229 GLU A C 1
ATOM 1766 O O . GLU A 1 229 ? -24.016 -29.375 -7.719 1 97 229 GLU A O 1
ATOM 1771 N N . LYS A 1 230 ? -23.234 -31.453 -7.711 1 96.62 230 LYS A N 1
ATOM 1772 C CA . LYS A 1 230 ? -24.469 -32.031 -8.258 1 96.62 230 LYS A CA 1
ATOM 1773 C C . LYS A 1 230 ? -25.562 -32.094 -7.195 1 96.62 230 LYS A C 1
ATOM 1775 O O . LYS A 1 230 ? -26.734 -32.281 -7.516 1 96.62 230 LYS A O 1
ATOM 1780 N N . LEU A 1 231 ? -25.172 -31.922 -6.023 1 97.75 231 LEU A N 1
ATOM 1781 C CA . LEU A 1 231 ? -26.172 -32 -4.953 1 97.75 231 LEU A CA 1
ATOM 1782 C C . LEU A 1 231 ? -27.125 -30.812 -5.012 1 97.75 231 LEU A C 1
ATOM 1784 O O . LEU A 1 231 ? -26.703 -29.672 -5.203 1 97.75 231 LEU A O 1
ATOM 1788 N N . PRO A 1 232 ? -28.453 -31.141 -4.848 1 97.19 232 PRO A N 1
ATOM 1789 C CA . PRO A 1 232 ? -29.391 -30.016 -4.801 1 97.19 232 PRO A CA 1
ATOM 1790 C C . PRO A 1 232 ? -29.078 -29.016 -3.689 1 97.19 232 PRO A C 1
ATOM 1792 O O . PRO A 1 232 ? -28.812 -29.422 -2.553 1 97.19 232 PRO A O 1
ATOM 1795 N N . GLY A 1 233 ? -29.031 -27.75 -4.062 1 97.12 233 GLY A N 1
ATOM 1796 C CA . GLY A 1 233 ? -28.766 -26.703 -3.078 1 97.12 233 GLY A CA 1
ATOM 1797 C C . GLY A 1 233 ? -27.312 -26.281 -3.037 1 97.12 233 GLY A C 1
ATOM 1798 O O . GLY A 1 233 ? -26.969 -25.344 -2.307 1 97.12 233 GLY A O 1
ATOM 1799 N N . ILE A 1 234 ? -26.438 -27 -3.789 1 98.5 234 ILE A N 1
ATOM 1800 C CA . ILE A 1 234 ? -25.031 -26.625 -3.873 1 98.5 234 ILE A CA 1
ATOM 1801 C C . ILE A 1 234 ? -24.734 -26.016 -5.238 1 98.5 234 ILE A C 1
ATOM 1803 O O . ILE A 1 234 ? -25.203 -26.5 -6.266 1 98.5 234 ILE A O 1
ATOM 1807 N N . LEU A 1 235 ? -24.078 -24.938 -5.234 1 98.44 235 LEU A N 1
ATOM 1808 C CA . LEU A 1 235 ? -23.719 -24.234 -6.461 1 98.44 235 LEU A CA 1
ATOM 1809 C C . LEU A 1 235 ? -22.297 -24.578 -6.887 1 98.44 235 LEU A C 1
ATOM 1811 O O . LEU A 1 235 ? -22.031 -24.781 -8.078 1 98.44 235 LEU A O 1
ATOM 1815 N N . ASP A 1 236 ? -21.375 -24.641 -5.953 1 98.5 236 ASP A N 1
ATOM 1816 C CA . ASP A 1 236 ? -19.953 -24.844 -6.258 1 98.5 236 ASP A CA 1
ATOM 1817 C C . ASP A 1 236 ? -19.219 -25.469 -5.074 1 98.5 236 ASP A C 1
ATOM 1819 O O . ASP A 1 236 ? -19.641 -25.297 -3.926 1 98.5 236 ASP A O 1
ATOM 1823 N N . ALA A 1 237 ? -18.188 -26.203 -5.332 1 98.81 237 ALA A N 1
ATOM 1824 C CA . ALA A 1 237 ? -17.219 -26.703 -4.363 1 98.81 237 ALA A CA 1
ATOM 1825 C C . ALA A 1 237 ? -15.797 -26.484 -4.844 1 98.81 237 ALA A C 1
ATOM 1827 O O . ALA A 1 237 ? -15.469 -26.766 -5.996 1 98.81 237 ALA A O 1
ATOM 1828 N N . ALA A 1 238 ? -14.992 -25.938 -3.979 1 98.75 238 ALA A N 1
ATOM 1829 C CA . ALA A 1 238 ? -13.617 -25.641 -4.352 1 98.75 238 ALA A CA 1
ATOM 1830 C C . ALA A 1 238 ? -12.641 -26.078 -3.264 1 98.75 238 ALA A C 1
ATOM 1832 O O . ALA A 1 238 ? -12.969 -26.031 -2.076 1 98.75 238 ALA A O 1
ATOM 1833 N N . LEU A 1 239 ? -11.508 -26.547 -3.666 1 98.75 239 LEU A N 1
ATOM 1834 C CA . LEU A 1 239 ? -10.406 -26.984 -2.814 1 98.75 239 LEU A CA 1
ATOM 1835 C C . LEU A 1 239 ? -9.094 -26.344 -3.246 1 98.75 239 LEU A C 1
ATOM 1837 O O . LEU A 1 239 ? -8.703 -26.438 -4.41 1 98.75 239 LEU A O 1
ATOM 1841 N N . TRP A 1 240 ? -8.469 -25.609 -2.35 1 98.62 240 TRP A N 1
ATOM 1842 C CA . TRP A 1 240 ? -7.145 -25.031 -2.562 1 98.62 240 TRP A CA 1
ATOM 1843 C C . TRP A 1 240 ? -6.082 -25.781 -1.776 1 98.62 240 TRP A C 1
ATOM 1845 O O . TRP A 1 240 ? -6.262 -26.062 -0.59 1 98.62 240 TRP A O 1
ATOM 1855 N N . VAL A 1 241 ? -4.988 -26.062 -2.412 1 98.06 241 VAL A N 1
ATOM 1856 C CA . VAL A 1 241 ? -3.902 -26.75 -1.725 1 98.06 241 VAL A CA 1
ATOM 1857 C C . VAL A 1 241 ? -3.041 -25.734 -0.974 1 98.06 241 VAL A C 1
ATOM 1859 O O . VAL A 1 241 ? -2.254 -26.109 -0.1 1 98.06 241 VAL A O 1
ATOM 1862 N N . GLY A 1 242 ? -3.154 -24.438 -1.305 1 97.88 242 GLY A N 1
ATOM 1863 C CA . GLY A 1 242 ? -2.316 -23.406 -0.714 1 97.88 242 GLY A CA 1
ATOM 1864 C C . GLY A 1 242 ? -0.991 -23.234 -1.43 1 97.88 242 GLY A C 1
ATOM 1865 O O . GLY A 1 242 ? -0.524 -24.141 -2.115 1 97.88 242 GLY A O 1
ATOM 1866 N N . TYR A 1 243 ? -0.389 -22.125 -1.3 1 98 243 TYR A N 1
ATOM 1867 C CA . TYR A 1 243 ? 0.91 -21.844 -1.902 1 98 243 TYR A CA 1
ATOM 1868 C C . TYR A 1 243 ? 2.039 -22.125 -0.916 1 98 243 TYR A C 1
ATOM 1870 O O . TYR A 1 243 ? 2.215 -21.391 0.057 1 98 243 TYR A O 1
ATOM 1878 N N . ALA A 1 244 ? 2.807 -23.016 -1.193 1 97.38 244 ALA A N 1
ATOM 1879 C CA . ALA A 1 244 ? 3.736 -23.594 -0.229 1 97.38 244 ALA A CA 1
ATOM 188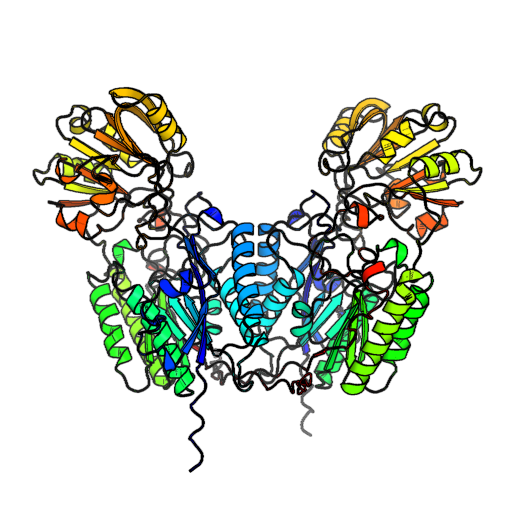0 C C . ALA A 1 244 ? 4.977 -22.719 -0.063 1 97.38 244 ALA A C 1
ATOM 1882 O O . ALA A 1 244 ? 5.711 -22.859 0.918 1 97.38 244 ALA A O 1
ATOM 1883 N N . TRP A 1 245 ? 5.262 -21.859 -0.999 1 97.94 245 TRP A N 1
ATOM 1884 C CA . TRP A 1 245 ? 6.527 -21.125 -0.962 1 97.94 245 TRP A CA 1
ATOM 1885 C C . TRP A 1 245 ? 6.316 -19.688 -0.517 1 97.94 245 TRP A C 1
ATOM 1887 O O . TRP A 1 245 ? 7.098 -18.797 -0.868 1 97.94 245 TRP A O 1
ATOM 1897 N N . ALA A 1 246 ? 5.273 -19.453 0.167 1 97.75 246 ALA A N 1
ATOM 1898 C CA . ALA A 1 246 ? 5.066 -18.219 0.92 1 97.75 246 ALA A CA 1
ATOM 1899 C C . ALA A 1 246 ? 5.008 -18.5 2.42 1 97.75 246 ALA A C 1
ATOM 1901 O O . ALA A 1 246 ? 4.391 -19.469 2.855 1 97.75 246 ALA A O 1
ATOM 1902 N N . ASP A 1 247 ? 5.699 -17.688 3.172 1 97.56 247 ASP A N 1
ATOM 1903 C CA . ASP A 1 247 ? 5.742 -17.812 4.625 1 97.56 247 ASP A CA 1
ATOM 1904 C C . ASP A 1 247 ? 4.785 -16.828 5.293 1 97.56 247 ASP A C 1
ATOM 1906 O O . ASP A 1 247 ? 5.219 -15.836 5.883 1 97.56 247 ASP A O 1
ATOM 1910 N N . GLU A 1 248 ? 3.498 -17.125 5.262 1 97.75 248 GLU A N 1
ATOM 1911 C CA . GLU A 1 248 ? 2.428 -16.266 5.777 1 97.75 248 GLU A CA 1
ATOM 1912 C C . GLU A 1 248 ? 1.371 -17.094 6.504 1 97.75 248 GLU A C 1
ATOM 1914 O O . GLU A 1 248 ? 1.14 -18.266 6.164 1 97.75 248 GLU A O 1
ATOM 1919 N N . PRO A 1 249 ? 0.636 -16.531 7.457 1 97.5 249 PRO A N 1
ATOM 1920 C CA . PRO A 1 249 ? -0.342 -17.266 8.25 1 97.5 249 PRO A CA 1
ATOM 1921 C C . PRO A 1 249 ? -1.442 -17.891 7.395 1 97.5 249 PRO A C 1
ATOM 1923 O O . PRO A 1 249 ? -1.989 -18.938 7.75 1 97.5 249 PRO A O 1
ATOM 1926 N N . ARG A 1 250 ? -1.699 -17.359 6.293 1 97.69 250 ARG A N 1
ATOM 1927 C CA . ARG A 1 250 ? -2.803 -17.797 5.445 1 97.69 250 ARG A CA 1
ATOM 1928 C C . ARG A 1 250 ? -2.42 -19.031 4.645 1 97.69 250 ARG A C 1
ATOM 1930 O O . ARG A 1 250 ? -3.279 -19.688 4.043 1 97.69 250 ARG A O 1
ATOM 1937 N N . CYS A 1 251 ? -1.184 -19.422 4.656 1 98.06 251 CYS A N 1
ATOM 1938 C CA . CYS A 1 251 ? -0.688 -20.453 3.746 1 98.06 251 CYS A CA 1
ATOM 1939 C C . CYS A 1 251 ? -0.989 -21.844 4.281 1 98.06 251 CYS A C 1
ATOM 1941 O O . CYS A 1 251 ? -0.211 -22.391 5.062 1 98.06 251 CYS A O 1
ATOM 1943 N N . ARG A 1 252 ? -2.031 -22.406 3.881 1 98.12 252 ARG A N 1
ATOM 1944 C CA . ARG A 1 252 ? -2.5 -23.766 4.141 1 98.12 252 ARG A CA 1
ATOM 1945 C C . ARG A 1 252 ? -3.672 -24.125 3.23 1 98.12 252 ARG A C 1
ATOM 1947 O O . ARG A 1 252 ? -4.211 -23.266 2.537 1 98.12 252 ARG A O 1
ATOM 1954 N N . ALA A 1 253 ? -4.035 -25.344 3.152 1 98.75 253 ALA A N 1
ATOM 1955 C CA . ALA A 1 253 ? -5.152 -25.766 2.314 1 98.75 253 ALA A CA 1
ATOM 1956 C C . ALA A 1 253 ? -6.469 -25.188 2.814 1 98.75 253 ALA A C 1
ATOM 1958 O O . ALA A 1 253 ? -6.59 -24.828 3.988 1 98.75 253 ALA A O 1
ATOM 1959 N N . ALA A 1 254 ? -7.426 -25.047 1.929 1 98.88 254 ALA A N 1
ATOM 1960 C CA . ALA A 1 254 ? -8.734 -24.5 2.275 1 98.88 254 ALA A CA 1
ATOM 1961 C C . ALA A 1 254 ? -9.836 -25.141 1.43 1 98.88 254 ALA A C 1
ATOM 1963 O O . ALA A 1 254 ? -9.594 -25.562 0.302 1 98.88 254 ALA A O 1
ATOM 1964 N N . VAL A 1 255 ? -10.977 -25.219 1.987 1 98.88 255 VAL A N 1
ATOM 1965 C CA . VAL A 1 255 ? -12.18 -25.703 1.322 1 98.88 255 VAL A CA 1
ATOM 1966 C C . VAL A 1 255 ? -13.289 -24.656 1.432 1 98.88 255 VAL A C 1
ATOM 1968 O O . VAL A 1 255 ? -13.484 -24.062 2.494 1 98.88 255 VAL A O 1
ATOM 1971 N N . VAL A 1 256 ? -13.953 -24.375 0.346 1 98.88 256 VAL A N 1
ATOM 1972 C CA . VAL A 1 256 ? -15.164 -23.547 0.353 1 98.88 256 VAL A CA 1
ATOM 1973 C C . VAL A 1 256 ? -16.266 -24.25 -0.432 1 98.88 256 VAL A C 1
ATOM 1975 O O . VAL A 1 256 ? -16.078 -24.625 -1.59 1 98.88 256 VAL A O 1
ATOM 1978 N N . VAL A 1 257 ? -17.344 -24.484 0.146 1 98.88 257 VAL A N 1
ATOM 1979 C CA . VAL A 1 257 ? -18.547 -24.969 -0.535 1 98.88 257 VAL A CA 1
ATOM 1980 C C . VAL A 1 257 ? -19.609 -23.891 -0.521 1 98.88 257 VAL A C 1
ATOM 1982 O O . VAL A 1 257 ? -19.891 -23.281 0.521 1 98.88 257 VAL A O 1
ATOM 1985 N N . THR A 1 258 ? -20.141 -23.594 -1.669 1 98.69 258 THR A N 1
ATOM 1986 C CA . THR A 1 258 ? -21.109 -22.531 -1.867 1 98.69 258 THR A CA 1
ATOM 1987 C C . THR A 1 258 ? -22.469 -23.078 -2.277 1 98.69 258 THR A C 1
ATOM 1989 O O . THR A 1 258 ? -22.562 -23.906 -3.193 1 98.69 258 THR A O 1
ATOM 1992 N N . GLY A 1 259 ? -23.547 -22.625 -1.575 1 98.25 259 GLY A N 1
ATOM 1993 C CA . GLY A 1 259 ? -24.875 -23.094 -1.944 1 98.25 259 GLY A CA 1
ATOM 1994 C C . GLY A 1 259 ? -25.984 -22.422 -1.162 1 98.25 259 GLY A C 1
ATOM 1995 O O . GLY A 1 259 ? -25.734 -21.688 -0.214 1 98.25 259 GLY A O 1
ATOM 1996 N N . GLU A 1 260 ? -27.203 -22.656 -1.574 1 97.5 260 GLU A N 1
ATOM 1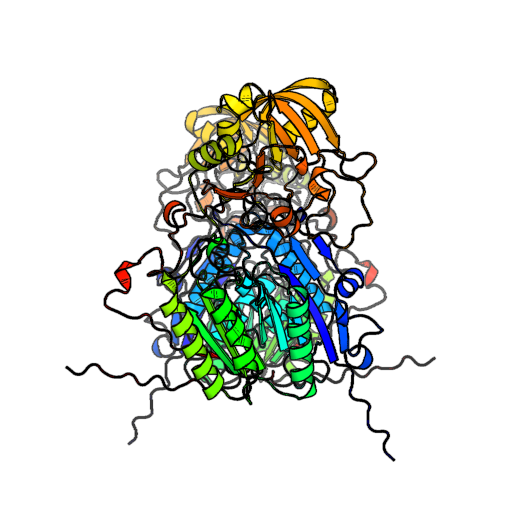997 C CA . GLU A 1 260 ? -28.391 -22.109 -0.911 1 97.5 260 GLU A CA 1
ATOM 1998 C C . GLU A 1 260 ? -28.688 -22.859 0.382 1 97.5 260 GLU A C 1
ATOM 2000 O O . GLU A 1 260 ? -29.266 -22.297 1.313 1 97.5 260 GLU A O 1
ATOM 2005 N N . ASP A 1 261 ? -28.375 -24.094 0.386 1 97.25 261 ASP A N 1
ATOM 2006 C CA . ASP A 1 261 ? -28.547 -24.906 1.584 1 97.25 261 ASP A CA 1
ATOM 2007 C C . ASP A 1 261 ? -27.328 -24.797 2.506 1 97.25 261 ASP A C 1
ATOM 2009 O O . ASP A 1 261 ? -26.344 -25.516 2.334 1 97.25 261 ASP A O 1
ATOM 2013 N N . ALA A 1 262 ? -27.453 -23.984 3.5 1 97.56 262 ALA A N 1
ATOM 2014 C CA . ALA A 1 262 ? -26.344 -23.688 4.387 1 97.56 262 ALA A CA 1
ATOM 2015 C C . ALA A 1 262 ? -25.859 -24.938 5.117 1 97.56 262 ALA A C 1
ATOM 2017 O O . ALA A 1 262 ? -24.656 -25.172 5.227 1 97.56 262 ALA A O 1
ATOM 2018 N N . GLY A 1 263 ? -26.766 -25.625 5.641 1 98.12 263 GLY A N 1
ATOM 2019 C CA . GLY A 1 263 ? -26.406 -26.844 6.367 1 98.12 263 GLY A CA 1
ATOM 2020 C C . GLY A 1 263 ? -25.672 -27.859 5.516 1 98.12 263 GLY A C 1
ATOM 2021 O O . GLY A 1 263 ? -24.672 -28.438 5.961 1 98.12 263 GLY A O 1
ATOM 2022 N N . LEU A 1 264 ? -26.203 -28.078 4.316 1 98.38 264 LEU A N 1
ATOM 2023 C CA . LEU A 1 264 ? -25.562 -29 3.393 1 98.38 264 LEU A CA 1
ATOM 2024 C C . LEU A 1 264 ? -24.172 -28.516 3.002 1 98.38 264 LEU A C 1
ATOM 2026 O O . LEU A 1 264 ? -23.234 -29.312 2.91 1 98.38 264 LEU A O 1
ATOM 2030 N N . ALA A 1 265 ? -24.047 -27.234 2.74 1 98.69 265 ALA A N 1
ATOM 2031 C CA . ALA A 1 265 ? -22.734 -26.656 2.41 1 98.69 265 ALA A CA 1
ATOM 2032 C C . ALA A 1 265 ? -21.734 -26.938 3.52 1 98.69 265 ALA A C 1
ATOM 2034 O O . ALA A 1 265 ? -20.594 -27.328 3.25 1 98.69 265 ALA A O 1
ATOM 2035 N N . VAL A 1 266 ? -22.109 -26.734 4.781 1 98.69 266 VAL A N 1
ATOM 2036 C CA . VAL A 1 266 ? -21.25 -26.953 5.934 1 98.69 266 VAL A CA 1
ATOM 2037 C C . VAL A 1 266 ? -20.859 -28.422 6.02 1 98.69 266 VAL A C 1
ATOM 2039 O O . VAL A 1 266 ? -19.672 -28.75 6.188 1 98.69 266 VAL A O 1
ATOM 2042 N N . SER A 1 267 ? -21.812 -29.281 5.863 1 98.69 267 SER A N 1
ATOM 2043 C CA . SER A 1 267 ? -21.562 -30.719 5.969 1 98.69 267 SER A CA 1
ATOM 2044 C C . SER A 1 267 ? -20.594 -31.188 4.883 1 98.69 267 SER A C 1
ATOM 2046 O O . SER A 1 267 ? -19.656 -31.953 5.16 1 98.69 267 SER A O 1
ATOM 2048 N N . GLU A 1 268 ? -20.797 -30.766 3.662 1 98.75 268 GLU A N 1
ATOM 2049 C CA . GLU A 1 268 ? -19.953 -31.203 2.551 1 98.75 268 GLU A CA 1
ATOM 2050 C C . GLU A 1 268 ? -18.547 -30.625 2.664 1 98.75 268 GLU A C 1
ATOM 2052 O O . GLU A 1 268 ? -17.578 -31.281 2.32 1 98.75 268 GLU A O 1
ATOM 2057 N N . ALA A 1 269 ? -18.453 -29.406 3.117 1 98.88 269 ALA A N 1
ATOM 2058 C CA . ALA A 1 269 ? -17.141 -28.812 3.342 1 98.88 269 ALA A CA 1
ATOM 2059 C C . ALA A 1 269 ? -16.344 -29.594 4.395 1 98.88 269 ALA A C 1
ATOM 2061 O O . ALA A 1 269 ? -15.156 -29.828 4.23 1 98.88 269 ALA A O 1
ATOM 2062 N N . GLU A 1 270 ? -16.984 -29.906 5.449 1 98.81 270 GLU A N 1
ATOM 2063 C CA . GLU A 1 270 ? -16.344 -30.656 6.52 1 98.81 270 GLU A CA 1
ATOM 2064 C C . GLU A 1 270 ? -15.852 -32.031 6.023 1 98.81 270 GLU A C 1
ATOM 2066 O O . GLU A 1 270 ? -14.742 -32.438 6.34 1 98.81 270 GLU A O 1
ATOM 2071 N N . LYS A 1 271 ? -16.703 -32.719 5.281 1 98.69 271 LYS A N 1
ATOM 2072 C CA . LYS A 1 271 ? -16.344 -34.031 4.73 1 98.69 271 LYS A CA 1
ATOM 2073 C C . LYS A 1 271 ? -15.117 -33.906 3.83 1 98.69 271 LYS A C 1
ATOM 2075 O O . LYS A 1 271 ? -14.195 -34.719 3.926 1 98.69 271 LYS A O 1
ATOM 2080 N N . LEU A 1 272 ? -15.195 -32.938 2.992 1 98.69 272 LEU A N 1
ATOM 2081 C CA . LEU A 1 272 ? -14.086 -32.75 2.064 1 98.69 272 LEU A CA 1
ATOM 2082 C C . LEU A 1 272 ? -12.805 -32.406 2.812 1 98.69 272 LEU A C 1
ATOM 2084 O O . LEU A 1 272 ? -11.727 -32.906 2.486 1 98.69 272 LEU A O 1
ATOM 2088 N N . ALA A 1 273 ? -12.891 -31.531 3.818 1 98.81 273 ALA A N 1
ATOM 2089 C CA . ALA A 1 273 ? -11.742 -31.172 4.641 1 98.81 273 ALA A CA 1
ATOM 2090 C C . ALA A 1 273 ? -11.156 -32.375 5.348 1 98.81 273 ALA A C 1
ATOM 2092 O O . ALA A 1 273 ? -9.938 -32.562 5.387 1 98.81 273 ALA A O 1
ATOM 2093 N N . ARG A 1 274 ? -11.984 -33.188 5.879 1 98.31 274 ARG A N 1
ATOM 2094 C CA . ARG A 1 274 ? -11.547 -34.406 6.57 1 98.31 274 ARG A CA 1
ATOM 2095 C C . ARG A 1 274 ? -10.859 -35.375 5.609 1 98.31 274 ARG A C 1
ATOM 2097 O O . ARG A 1 274 ? -9.836 -35.969 5.949 1 98.31 274 ARG A O 1
ATOM 2104 N N . ARG A 1 275 ? -11.422 -35.5 4.465 1 98.38 275 ARG A N 1
ATOM 2105 C CA . ARG A 1 275 ? -10.812 -36.375 3.465 1 98.38 275 ARG A CA 1
ATOM 2106 C C . ARG A 1 275 ? -9.414 -35.906 3.092 1 98.38 275 ARG A C 1
ATOM 2108 O O . ARG A 1 275 ? -8.484 -36.688 2.953 1 98.38 275 ARG A O 1
ATOM 2115 N N . TYR A 1 276 ? -9.289 -34.625 2.898 1 98.5 276 TYR A N 1
ATOM 2116 C CA . TYR A 1 276 ? -7.984 -34.031 2.576 1 98.5 276 TYR A CA 1
ATOM 2117 C C . TYR A 1 276 ? -6.996 -34.281 3.713 1 98.5 276 TYR A C 1
ATOM 2119 O O . TYR A 1 276 ? -5.859 -34.688 3.48 1 98.5 276 TYR A O 1
ATOM 2127 N N . TRP A 1 277 ? -7.438 -33.969 4.918 1 97.75 277 TRP A N 1
ATOM 2128 C CA . TRP A 1 277 ? -6.605 -34.156 6.102 1 97.75 277 TRP A CA 1
ATOM 2129 C C . TRP A 1 277 ? -6.156 -35.625 6.227 1 97.75 277 TRP A C 1
ATOM 2131 O O . TRP A 1 277 ? -4.973 -35.906 6.434 1 97.75 277 TRP A O 1
ATOM 2141 N N . ASP A 1 278 ? -7.074 -36.531 6.016 1 96.81 278 ASP A N 1
ATOM 2142 C CA . ASP A 1 278 ? -6.793 -37.969 6.176 1 96.81 278 ASP A CA 1
ATOM 2143 C C . ASP A 1 278 ? -5.816 -38.438 5.109 1 96.81 278 ASP A C 1
ATOM 2145 O O . ASP A 1 278 ? -5.031 -39.375 5.355 1 96.81 278 ASP A O 1
ATOM 2149 N N . ALA A 1 279 ? -5.891 -37.812 3.99 1 97.69 279 ALA A N 1
ATOM 2150 C CA . ALA A 1 279 ? -5.074 -38.25 2.861 1 97.69 279 ALA A CA 1
ATOM 2151 C C . ALA A 1 279 ? -3.707 -37.562 2.881 1 97.69 279 ALA A C 1
ATOM 2153 O O . ALA A 1 279 ? -2.854 -37.844 2.037 1 97.69 279 ALA A O 1
ATOM 2154 N N . ARG A 1 280 ? -3.387 -36.719 3.82 1 96.31 280 ARG A N 1
ATOM 2155 C CA . ARG A 1 280 ? -2.266 -35.812 3.799 1 96.31 280 ARG A CA 1
ATOM 2156 C C . ARG A 1 280 ? -0.942 -36.531 3.629 1 96.31 280 ARG A C 1
ATOM 2158 O O . ARG A 1 280 ? -0.016 -36.031 2.998 1 96.31 280 ARG A O 1
ATOM 2165 N N . ARG A 1 281 ? -0.809 -37.781 4.109 1 95.12 281 ARG A N 1
ATOM 2166 C CA . ARG A 1 281 ? 0.443 -38.531 4.094 1 95.12 281 ARG A CA 1
ATOM 2167 C C . ARG A 1 281 ? 0.584 -39.312 2.809 1 95.12 281 ARG A C 1
ATOM 2169 O O . ARG A 1 281 ? 1.645 -39.906 2.539 1 95.12 281 ARG A O 1
ATOM 2176 N N . ASP A 1 282 ? -0.455 -39.344 2.07 1 97.25 282 ASP A N 1
ATOM 2177 C CA . ASP A 1 282 ? -0.469 -40.188 0.881 1 97.25 282 ASP A CA 1
ATOM 2178 C C . ASP A 1 282 ? -0.008 -39.438 -0.351 1 97.25 282 ASP A C 1
ATOM 2180 O O . ASP A 1 282 ? 0.225 -40 -1.409 1 97.25 282 ASP A O 1
ATOM 2184 N N . PHE A 1 283 ? 0.103 -38.156 -0.213 1 96.69 283 PHE A N 1
ATOM 2185 C CA . PHE A 1 283 ? 0.601 -37.375 -1.331 1 96.69 283 PHE A CA 1
ATOM 2186 C C . PHE A 1 283 ? 2.066 -37.688 -1.607 1 96.69 283 PHE A C 1
ATOM 2188 O O . PHE A 1 283 ? 2.881 -37.719 -0.683 1 96.69 283 PHE A O 1
ATOM 2195 N N . VAL A 1 284 ? 2.379 -37.844 -2.869 1 94.56 284 VAL A N 1
ATOM 2196 C CA . VAL A 1 284 ? 3.748 -38.156 -3.268 1 94.56 284 VAL A CA 1
ATOM 2197 C C . VAL A 1 284 ? 4.137 -37.312 -4.473 1 94.56 284 VAL A C 1
ATOM 2199 O O . VAL A 1 284 ? 3.271 -36.781 -5.176 1 94.56 284 VAL A O 1
ATOM 2202 N N . PHE A 1 285 ? 5.406 -37.25 -4.676 1 95.06 285 PHE A N 1
ATOM 2203 C CA . PHE A 1 285 ? 5.883 -36.5 -5.832 1 95.06 285 PHE A CA 1
ATOM 2204 C C . PHE A 1 285 ? 5.406 -37.125 -7.129 1 95.06 285 PHE A C 1
ATOM 2206 O O . PHE A 1 285 ? 5.238 -38.344 -7.203 1 95.06 285 PHE A O 1
ATOM 2213 N N . VAL A 1 286 ? 5.215 -36.406 -8.141 1 91.12 286 VAL A N 1
ATOM 2214 C CA . VAL A 1 286 ? 4.637 -36.812 -9.422 1 91.12 286 VAL A CA 1
ATOM 2215 C C . VAL A 1 286 ? 5.582 -37.781 -10.141 1 91.12 286 VAL A C 1
ATOM 2217 O O . VAL A 1 286 ? 5.164 -38.5 -11.031 1 91.12 286 VAL A O 1
ATOM 2220 N N . GLY A 1 287 ? 6.773 -37.844 -9.805 1 89.44 287 GLY A N 1
ATOM 2221 C CA . GLY A 1 287 ? 7.773 -38.719 -10.383 1 89.44 287 GLY A CA 1
ATOM 2222 C C . GLY A 1 287 ? 8.906 -39.062 -9.43 1 89.44 287 GLY A C 1
ATOM 2223 O O . GLY A 1 287 ? 8.938 -38.562 -8.305 1 89.44 287 GLY A O 1
ATOM 2224 N N . PRO A 1 288 ? 9.75 -39.969 -9.906 1 95.06 288 PRO A N 1
ATOM 2225 C CA . PRO A 1 288 ? 10.914 -40.281 -9.07 1 95.06 288 PRO A CA 1
ATOM 2226 C C . PRO A 1 288 ? 11.805 -39.062 -8.82 1 95.06 288 PRO A C 1
ATOM 2228 O O . PRO A 1 288 ? 11.992 -38.219 -9.711 1 95.06 288 PRO A O 1
ATOM 2231 N N . THR A 1 289 ? 12.258 -39 -7.582 1 97 289 THR A N 1
ATOM 2232 C CA . THR A 1 289 ? 13.039 -37.844 -7.18 1 97 289 THR A CA 1
ATOM 2233 C C . THR A 1 289 ? 14.445 -38.25 -6.762 1 97 289 THR A C 1
ATOM 2235 O O . THR A 1 289 ? 14.719 -39.438 -6.543 1 97 289 THR A O 1
ATOM 2238 N N . GLY A 1 290 ? 15.328 -37.312 -6.715 1 97.38 290 GLY A N 1
ATOM 2239 C CA . GLY A 1 290 ? 16.688 -37.438 -6.207 1 97.38 290 GLY A CA 1
ATOM 2240 C C . GLY A 1 290 ? 17.391 -36.125 -6.078 1 97.38 290 GLY A C 1
ATOM 2241 O O . GLY A 1 290 ? 16.828 -35.062 -6.43 1 97.38 290 GLY A O 1
ATOM 2242 N N . SER A 1 291 ? 18.562 -36.156 -5.43 1 97.44 291 SER A N 1
ATOM 2243 C CA . SER A 1 291 ? 19.422 -34.969 -5.484 1 97.44 291 SER A CA 1
ATOM 2244 C C . SER A 1 291 ? 19.859 -34.688 -6.914 1 97.44 291 SER A C 1
ATOM 2246 O O . SER A 1 291 ? 19.703 -35.5 -7.805 1 97.44 291 SER A O 1
ATOM 2248 N N . ALA A 1 292 ? 20.359 -33.5 -7.102 1 97.81 292 ALA A N 1
ATOM 2249 C CA . ALA A 1 292 ? 20.875 -33.156 -8.422 1 97.81 292 ALA A CA 1
ATOM 2250 C C . ALA A 1 292 ? 21.938 -34.125 -8.883 1 97.81 292 ALA A C 1
ATOM 2252 O O . ALA A 1 292 ? 21.922 -34.594 -10.023 1 97.81 292 ALA A O 1
ATOM 2253 N N . GLU A 1 293 ? 22.828 -34.5 -8.039 1 97.88 293 GLU A N 1
ATOM 2254 C CA . GLU A 1 293 ? 23.922 -35.406 -8.367 1 97.88 293 GLU A CA 1
ATOM 2255 C C . GLU A 1 293 ? 23.406 -36.781 -8.727 1 97.88 293 GLU A C 1
ATOM 2257 O O . GLU A 1 293 ? 23.844 -37.406 -9.703 1 97.88 293 GLU A O 1
ATOM 2262 N N . GLU A 1 294 ? 22.484 -37.25 -7.938 1 98.31 294 GLU A N 1
ATOM 2263 C CA . GLU A 1 294 ? 21.891 -38.562 -8.18 1 98.31 294 GLU A CA 1
ATOM 2264 C C . GLU A 1 294 ? 21.156 -38.594 -9.516 1 98.31 294 GLU A C 1
ATOM 2266 O O . GLU A 1 294 ? 21.266 -39.562 -10.273 1 98.31 294 GLU A O 1
ATOM 2271 N N . CYS A 1 295 ? 20.422 -37.531 -9.773 1 98.62 295 CYS A N 1
ATOM 2272 C CA . CYS A 1 295 ? 19.656 -37.469 -11.008 1 98.62 295 CYS A CA 1
ATOM 2273 C C . CYS A 1 295 ? 20.562 -37.438 -12.219 1 98.62 295 CYS A C 1
ATOM 2275 O O . CYS A 1 295 ? 20.328 -38.125 -13.211 1 98.62 295 CYS A O 1
ATOM 2277 N N . ILE A 1 296 ? 21.609 -36.656 -12.156 1 98.69 296 ILE A N 1
ATOM 2278 C CA . ILE A 1 296 ? 22.562 -36.562 -13.258 1 98.69 296 ILE A CA 1
ATOM 2279 C C . ILE A 1 296 ? 23.234 -37.906 -13.477 1 98.69 296 ILE A C 1
ATOM 2281 O O . ILE A 1 296 ? 23.312 -38.406 -14.609 1 98.69 296 ILE A O 1
ATOM 2285 N N . ALA A 1 297 ? 23.703 -38.5 -12.422 1 98.56 297 ALA A N 1
ATOM 2286 C CA . ALA A 1 297 ? 24.391 -39.812 -12.523 1 98.56 297 ALA A CA 1
ATOM 2287 C C . ALA A 1 297 ? 23.484 -40.844 -13.164 1 98.56 297 ALA A C 1
ATOM 2289 O O . ALA A 1 297 ? 23.922 -41.594 -14.047 1 98.56 297 ALA A O 1
ATOM 2290 N N . GLU A 1 298 ? 22.297 -40.906 -12.703 1 98.56 298 GLU A N 1
ATOM 2291 C CA . GLU A 1 298 ? 21.344 -41.875 -13.242 1 98.56 298 GLU A CA 1
ATOM 2292 C C . GLU A 1 298 ? 21.047 -41.594 -14.711 1 98.56 298 GLU A C 1
ATOM 2294 O O . GLU A 1 298 ? 20.984 -42.5 -15.531 1 98.56 298 GLU A O 1
ATOM 2299 N N . ALA A 1 299 ? 20.828 -40.344 -15.031 1 98.69 299 ALA A N 1
ATOM 2300 C CA . ALA A 1 299 ? 20.516 -39.969 -16.406 1 98.69 299 ALA A CA 1
ATOM 2301 C C . ALA A 1 299 ? 21.672 -40.312 -17.344 1 98.69 299 ALA A C 1
ATOM 2303 O O . ALA A 1 299 ? 21.453 -40.781 -18.453 1 98.69 299 ALA A O 1
ATOM 2304 N N . VAL A 1 300 ? 22.859 -40.062 -16.922 1 98.56 300 VAL A N 1
ATOM 2305 C CA . VAL A 1 300 ? 24.047 -40.312 -17.719 1 98.56 300 VAL A CA 1
ATOM 2306 C C . VAL A 1 300 ? 24.219 -41.812 -17.953 1 98.56 300 VAL A C 1
ATOM 2308 O O . VAL A 1 300 ? 24.609 -42.219 -19.047 1 98.56 300 VAL A O 1
ATOM 2311 N N . ALA A 1 301 ? 23.891 -42.562 -17 1 98.12 301 ALA A N 1
ATOM 2312 C CA . ALA A 1 301 ? 24.062 -44 -17.062 1 98.12 301 ALA A CA 1
ATOM 2313 C C . ALA A 1 301 ? 22.953 -44.656 -17.891 1 98.12 301 ALA A C 1
ATOM 2315 O O . ALA A 1 301 ? 23.125 -45.75 -18.422 1 98.12 301 ALA A O 1
ATOM 2316 N N . SER A 1 302 ? 21.891 -44.031 -18.016 1 98.25 302 SER A N 1
ATOM 2317 C CA . SER A 1 302 ? 20.719 -44.625 -18.672 1 98.25 302 SER A CA 1
ATOM 2318 C C . SER A 1 302 ? 20.875 -44.594 -20.188 1 98.25 302 SER A C 1
ATOM 2320 O O . SER A 1 302 ? 21.5 -43.688 -20.75 1 98.25 302 SER A O 1
ATOM 2322 N N . ASP A 1 303 ? 20.188 -45.5 -20.922 1 97.38 303 ASP A N 1
ATOM 2323 C CA . ASP A 1 303 ? 20.156 -45.531 -22.375 1 97.38 303 ASP A CA 1
ATOM 2324 C C . ASP A 1 303 ? 18.906 -44.812 -22.906 1 97.38 303 ASP A C 1
ATOM 2326 O O . ASP A 1 303 ? 18.766 -44.625 -24.125 1 97.38 303 ASP A O 1
ATOM 2330 N N . ALA A 1 304 ? 18 -44.406 -22.016 1 97.94 304 ALA A N 1
ATOM 2331 C CA . ALA A 1 304 ? 16.812 -43.688 -22.406 1 97.94 304 ALA A CA 1
ATOM 2332 C C . ALA A 1 304 ? 17.156 -42.25 -22.859 1 97.94 304 ALA A C 1
ATOM 2334 O O . ALA A 1 304 ? 17.672 -41.469 -22.078 1 97.94 304 ALA A O 1
ATOM 2335 N N . ARG A 1 305 ? 16.828 -42 -24.094 1 97.31 305 ARG A N 1
ATOM 2336 C CA . ARG A 1 305 ? 17.188 -40.688 -24.656 1 97.31 305 ARG A CA 1
ATOM 2337 C C . ARG A 1 305 ? 16.016 -40.094 -25.422 1 97.31 305 ARG A C 1
ATOM 2339 O O . ARG A 1 305 ? 15.375 -40.781 -26.219 1 97.31 305 ARG A O 1
ATOM 2346 N N . PRO A 1 306 ? 15.617 -38.875 -25.219 1 97.94 306 PRO A N 1
ATOM 2347 C CA . PRO A 1 306 ? 16.234 -37.969 -24.25 1 97.94 306 PRO A CA 1
ATOM 2348 C C . PRO A 1 306 ? 15.797 -38.219 -22.812 1 97.94 306 PRO A C 1
ATOM 2350 O O . PRO A 1 306 ? 14.641 -38.562 -22.578 1 97.94 306 PRO A O 1
ATOM 2353 N N . PHE A 1 307 ? 16.703 -38.219 -21.938 1 98.69 307 PHE A N 1
ATOM 2354 C CA . PHE A 1 307 ? 16.422 -38.312 -20.516 1 98.69 307 PHE A CA 1
ATOM 2355 C C . PHE A 1 307 ? 16.234 -36.906 -19.938 1 98.69 307 PHE A C 1
ATOM 2357 O O . PHE A 1 307 ? 17.125 -36.062 -20.047 1 98.69 307 PHE A O 1
ATOM 2364 N N . LEU A 1 308 ? 15.086 -36.625 -19.328 1 98.62 308 LEU A N 1
ATOM 2365 C CA . LEU A 1 308 ? 14.828 -35.281 -18.812 1 98.62 308 LEU A CA 1
ATOM 2366 C C . LEU A 1 308 ? 15.047 -35.25 -17.297 1 98.62 308 LEU A C 1
ATOM 2368 O O . LEU A 1 308 ? 14.758 -36.219 -16.594 1 98.62 308 LEU A O 1
ATOM 2372 N N . ILE A 1 309 ? 15.617 -34.125 -16.797 1 98.56 309 ILE A N 1
ATOM 2373 C CA . ILE A 1 309 ? 15.742 -33.844 -15.375 1 98.56 309 ILE A CA 1
ATOM 2374 C C . ILE A 1 309 ? 15.094 -32.469 -15.078 1 98.56 309 ILE A C 1
ATOM 2376 O O . ILE A 1 309 ? 15.398 -31.484 -15.727 1 98.56 309 ILE A O 1
ATOM 2380 N N . SER A 1 310 ? 14.18 -32.5 -14.133 1 97.81 310 SER A N 1
ATOM 2381 C CA . SER A 1 310 ? 13.602 -31.25 -13.656 1 97.81 310 SER A CA 1
ATOM 2382 C C . SER A 1 310 ? 14.461 -30.625 -12.57 1 97.81 310 SER A C 1
ATOM 2384 O O . SER A 1 310 ? 14.672 -31.219 -11.508 1 97.81 310 SER A O 1
ATOM 2386 N N . ASP A 1 311 ? 15.031 -29.484 -12.883 1 97.81 311 ASP A N 1
ATOM 2387 C CA . ASP A 1 311 ? 15.625 -28.609 -11.883 1 97.81 311 ASP A CA 1
ATOM 2388 C C . ASP A 1 311 ? 14.547 -27.828 -11.133 1 97.81 311 ASP A C 1
ATOM 2390 O O . ASP A 1 311 ? 14.242 -26.688 -11.492 1 97.81 311 ASP A O 1
ATOM 2394 N N . SER A 1 312 ? 14.086 -28.281 -10.008 1 97.12 312 SER A N 1
ATOM 2395 C CA . SER A 1 312 ? 12.773 -27.906 -9.508 1 97.12 312 SER A CA 1
ATOM 2396 C C . SER A 1 312 ? 12.867 -26.719 -8.547 1 97.12 312 SER A C 1
ATOM 2398 O O . SER A 1 312 ? 11.906 -25.969 -8.375 1 97.12 312 SER A O 1
ATOM 2400 N N . GLY A 1 313 ? 14.008 -26.5 -7.918 1 96.94 313 GLY A N 1
ATOM 2401 C CA . GLY A 1 313 ? 14.094 -25.531 -6.84 1 96.94 313 GLY A CA 1
ATOM 2402 C C . GLY A 1 313 ? 14.125 -24.094 -7.324 1 96.94 313 GLY A C 1
ATOM 2403 O O . GLY A 1 313 ? 13.906 -23.156 -6.543 1 96.94 313 GLY A O 1
ATOM 2404 N N . ASP A 1 314 ? 14.414 -23.906 -8.555 1 96.44 314 ASP A N 1
ATOM 2405 C CA . ASP A 1 314 ? 14.539 -22.578 -9.148 1 96.44 314 ASP A CA 1
ATOM 2406 C C . ASP A 1 314 ? 13.617 -22.422 -10.352 1 96.44 314 ASP A C 1
ATOM 2408 O O . ASP A 1 314 ? 13.984 -21.781 -11.344 1 96.44 314 ASP A O 1
ATOM 2412 N N . ASN A 1 315 ? 12.484 -23.047 -10.289 1 95.5 315 ASN A N 1
ATOM 2413 C CA . ASN A 1 315 ? 11.453 -23 -11.32 1 95.5 315 ASN A CA 1
ATOM 2414 C C . ASN A 1 315 ? 10.812 -21.625 -11.422 1 95.5 315 ASN A C 1
ATOM 2416 O O . ASN A 1 315 ? 10.102 -21.203 -10.508 1 95.5 315 ASN A O 1
ATOM 2420 N N . PRO A 1 316 ? 11 -20.859 -12.492 1 93.06 316 PRO A N 1
ATOM 2421 C CA . PRO A 1 316 ? 10.453 -19.5 -12.594 1 93.06 316 PRO A CA 1
ATOM 2422 C C . PRO A 1 316 ? 8.93 -19.484 -12.68 1 93.06 316 PRO A C 1
ATOM 2424 O O . PRO A 1 316 ? 8.312 -18.438 -12.477 1 93.06 316 PRO A O 1
ATOM 2427 N N . THR A 1 317 ? 8.289 -20.547 -12.977 1 91.81 317 THR A N 1
ATOM 2428 C CA . THR A 1 317 ? 6.836 -20.578 -13.117 1 91.81 317 THR A CA 1
ATOM 2429 C C . THR A 1 317 ? 6.176 -20.891 -11.773 1 91.81 317 THR A C 1
ATOM 2431 O O . THR A 1 317 ? 4.949 -20.984 -11.688 1 91.81 317 THR A O 1
ATOM 2434 N N . ALA A 1 318 ? 7.012 -21.031 -10.742 1 93.81 318 ALA A N 1
ATOM 2435 C CA . ALA A 1 318 ? 6.5 -21.219 -9.383 1 93.81 318 ALA A CA 1
ATOM 2436 C C . ALA A 1 318 ? 6.961 -20.078 -8.469 1 93.81 318 ALA A C 1
ATOM 2438 O O . ALA A 1 318 ? 6.613 -20.047 -7.289 1 93.81 318 ALA A O 1
ATOM 2439 N N . GLY A 1 319 ? 7.781 -19.25 -8.992 1 94.69 319 GLY A N 1
ATOM 2440 C CA . GLY A 1 319 ? 8.219 -18.109 -8.211 1 94.69 319 GLY A CA 1
ATOM 2441 C C . GLY A 1 319 ? 9.719 -18.078 -7.988 1 94.69 319 GLY A C 1
ATOM 2442 O O . GLY A 1 319 ? 10.219 -17.219 -7.262 1 94.69 319 GLY A O 1
ATOM 2443 N N . GLY A 1 320 ? 10.461 -18.984 -8.578 1 95.25 320 GLY A N 1
ATOM 2444 C CA . GLY A 1 320 ? 11.914 -18.969 -8.5 1 95.25 320 GLY A CA 1
ATOM 2445 C C . GLY A 1 320 ? 12.539 -17.844 -9.297 1 95.25 320 GLY A C 1
ATOM 2446 O O . GLY A 1 320 ? 11.93 -17.328 -10.227 1 95.25 320 GLY A O 1
ATOM 2447 N N . ALA A 1 321 ? 13.766 -17.547 -8.969 1 94.62 321 ALA A N 1
ATOM 2448 C CA . ALA A 1 321 ? 14.453 -16.438 -9.609 1 94.62 321 ALA A CA 1
ATOM 2449 C C . ALA A 1 321 ? 14.898 -16.812 -11.023 1 94.62 321 ALA A C 1
ATOM 2451 O O . ALA A 1 321 ? 15.078 -15.945 -11.875 1 94.62 321 ALA A O 1
ATOM 2452 N N . GLY A 1 322 ? 15.125 -18.031 -11.203 1 95.38 322 GLY A N 1
ATOM 2453 C CA . GLY A 1 322 ? 15.523 -18.531 -12.508 1 95.38 322 GLY A CA 1
ATOM 2454 C C . GLY A 1 322 ? 17 -18.312 -12.789 1 95.38 322 GLY A C 1
ATOM 2455 O O . GLY A 1 322 ? 17.484 -18.672 -13.875 1 95.38 322 GLY A O 1
ATOM 2456 N N . ASP A 1 323 ? 17.781 -17.781 -11.875 1 97 323 ASP A N 1
ATOM 2457 C CA . ASP A 1 323 ? 19.156 -17.438 -12.219 1 97 323 ASP A CA 1
ATOM 2458 C C . ASP A 1 323 ? 20.141 -18.312 -11.453 1 97 323 ASP A C 1
ATOM 2460 O O . ASP A 1 323 ? 21.359 -18.094 -11.531 1 97 323 ASP A O 1
ATOM 2464 N N . LEU A 1 324 ? 19.672 -19.297 -10.75 1 97.06 324 LEU A N 1
ATOM 2465 C CA . LEU A 1 324 ? 20.594 -20.125 -9.984 1 97.06 324 LEU A CA 1
ATOM 2466 C C . LEU A 1 324 ? 21.406 -21.047 -10.898 1 97.06 324 LEU A C 1
ATOM 2468 O O . LEU A 1 324 ? 20.844 -21.688 -11.789 1 97.06 324 LEU A O 1
ATOM 2472 N N . ALA A 1 325 ? 22.656 -21.125 -10.609 1 97.81 325 ALA A N 1
ATOM 2473 C CA . ALA A 1 325 ? 23.547 -21.953 -11.406 1 97.81 325 ALA A CA 1
ATOM 2474 C C . ALA A 1 325 ? 23.828 -23.281 -10.719 1 97.81 325 ALA A C 1
ATOM 2476 O O . ALA A 1 325 ? 24.812 -23.969 -11.023 1 97.81 325 ALA A O 1
ATOM 2477 N N . TYR A 1 326 ? 23.016 -23.672 -9.82 1 97.31 326 TYR A N 1
ATOM 2478 C CA . TYR A 1 326 ? 23.219 -24.859 -9 1 97.31 326 TYR A CA 1
ATOM 2479 C C . TYR A 1 326 ? 23.359 -26.109 -9.867 1 97.31 326 TYR A C 1
ATOM 2481 O O . TYR A 1 326 ? 24.312 -26.859 -9.719 1 97.31 326 TYR A O 1
ATOM 2489 N N . MET A 1 327 ? 22.453 -26.359 -10.766 1 97.94 327 MET A N 1
ATOM 2490 C CA . MET A 1 327 ? 22.484 -27.5 -11.664 1 97.94 327 MET A CA 1
ATOM 2491 C C . MET A 1 327 ? 23.609 -27.359 -12.68 1 97.94 327 MET A C 1
ATOM 2493 O O . MET A 1 327 ? 24.266 -28.359 -13.031 1 97.94 327 MET A O 1
ATOM 2497 N N . LEU A 1 328 ? 23.844 -26.156 -13.117 1 98.38 328 LEU A N 1
ATOM 2498 C CA . LEU A 1 328 ? 24.906 -25.891 -14.086 1 98.38 328 LEU A CA 1
ATOM 2499 C C . LEU A 1 328 ? 26.25 -26.375 -13.555 1 98.38 328 LEU A C 1
ATOM 2501 O O . LEU A 1 328 ? 27 -27.062 -14.258 1 98.38 328 LEU A O 1
ATOM 2505 N N . VAL A 1 329 ? 26.562 -26.031 -12.375 1 97.94 329 VAL A N 1
ATOM 2506 C CA . VAL A 1 329 ? 27.844 -26.391 -11.75 1 97.94 329 VAL A CA 1
ATOM 2507 C C . VAL A 1 329 ? 28 -27.906 -11.758 1 97.94 329 VAL A C 1
ATOM 2509 O O . VAL A 1 329 ? 29.062 -28.422 -12.094 1 97.94 329 VAL A O 1
ATOM 2512 N N . ARG A 1 330 ? 26.984 -28.609 -11.453 1 98.06 330 ARG A N 1
ATOM 2513 C CA . ARG A 1 330 ? 27.031 -30.062 -11.352 1 98.06 330 ARG A CA 1
ATOM 2514 C C . ARG A 1 330 ? 27.125 -30.703 -12.734 1 98.06 330 ARG A C 1
ATOM 2516 O O . ARG A 1 330 ? 27.797 -31.719 -12.898 1 98.06 330 ARG A O 1
ATOM 2523 N N . LEU A 1 331 ? 26.469 -30.141 -13.711 1 98.62 331 LEU A N 1
ATOM 2524 C CA . LEU A 1 331 ? 26.562 -30.625 -15.086 1 98.62 331 LEU A CA 1
ATOM 2525 C C . LEU A 1 331 ? 27.984 -30.453 -15.625 1 98.62 331 LEU A C 1
ATOM 2527 O O . LEU A 1 331 ? 28.516 -31.344 -16.297 1 98.62 331 LEU A O 1
ATOM 2531 N N . LEU A 1 332 ? 28.594 -29.328 -15.289 1 98 332 LEU A N 1
ATOM 2532 C CA . LEU A 1 332 ? 29.938 -29.047 -15.75 1 98 332 LEU A CA 1
ATOM 2533 C C . LEU A 1 332 ? 30.953 -29.984 -15.094 1 98 332 LEU A C 1
ATOM 2535 O O . LEU A 1 332 ? 32 -30.25 -15.664 1 98 332 LEU A O 1
ATOM 2539 N N . ASP A 1 333 ? 30.641 -30.469 -13.945 1 97.12 333 ASP A N 1
ATOM 2540 C CA . ASP A 1 333 ? 31.547 -31.297 -13.172 1 97.12 333 ASP A CA 1
ATOM 2541 C C . ASP A 1 333 ? 31.484 -32.75 -13.617 1 97.12 333 ASP A C 1
ATOM 2543 O O . ASP A 1 333 ? 32.375 -33.562 -13.281 1 97.12 333 ASP A O 1
ATOM 2547 N N . ASP A 1 334 ? 30.453 -33.094 -14.305 1 98.06 334 ASP A N 1
ATOM 2548 C CA . ASP A 1 334 ? 30.297 -34.469 -14.742 1 98.06 334 ASP A CA 1
ATOM 2549 C C . ASP A 1 334 ? 31.25 -34.781 -15.898 1 98.06 334 ASP A C 1
ATOM 2551 O O . ASP A 1 334 ? 31.188 -34.156 -16.938 1 98.06 334 ASP A O 1
ATOM 2555 N N . ASP A 1 335 ? 31.984 -35.844 -15.812 1 97.75 335 ASP A N 1
ATOM 2556 C CA . ASP A 1 335 ? 33.062 -36.156 -16.766 1 97.75 335 ASP A CA 1
ATOM 2557 C C . ASP A 1 335 ? 32.469 -36.5 -18.125 1 97.75 335 ASP A C 1
ATOM 2559 O O . ASP A 1 335 ? 33.031 -36.156 -19.172 1 97.75 335 ASP A O 1
ATOM 2563 N N . ALA A 1 336 ? 31.422 -37.25 -18.172 1 98.38 336 ALA A N 1
ATOM 2564 C CA . ALA A 1 336 ? 30.828 -37.688 -19.438 1 98.38 336 ALA A CA 1
ATOM 2565 C C . ALA A 1 336 ? 30.297 -36.5 -20.219 1 98.38 336 ALA A C 1
ATOM 2567 O O . ALA A 1 336 ? 30.391 -36.469 -21.453 1 98.38 336 ALA A O 1
ATOM 2568 N N . ILE A 1 337 ? 29.797 -35.531 -19.531 1 98.44 337 ILE A N 1
ATOM 2569 C CA . ILE A 1 337 ? 29.234 -34.344 -20.172 1 98.44 337 ILE A CA 1
ATOM 2570 C C . ILE A 1 337 ? 30.359 -33.406 -20.578 1 98.44 337 ILE A C 1
ATOM 2572 O O . ILE A 1 337 ? 30.406 -32.938 -21.719 1 98.44 337 ILE A O 1
ATOM 2576 N N . ARG A 1 338 ? 31.25 -33.188 -19.656 1 96.88 338 ARG A N 1
ATOM 2577 C CA . ARG A 1 338 ? 32.375 -32.312 -19.906 1 96.88 338 ARG A CA 1
ATOM 2578 C C . ARG A 1 338 ? 33.188 -32.75 -21.109 1 96.88 338 ARG A C 1
ATOM 2580 O O . ARG A 1 338 ? 33.688 -31.938 -21.891 1 96.88 338 ARG A O 1
ATOM 2587 N N . SER A 1 339 ? 33.312 -34.062 -21.281 1 97 339 SER A N 1
ATOM 2588 C CA . SER A 1 339 ? 34.125 -34.625 -22.359 1 97 339 SER A CA 1
ATOM 2589 C C . SER A 1 339 ? 33.375 -34.656 -23.672 1 97 339 SER A C 1
ATOM 2591 O O . SER A 1 339 ? 33.969 -34.844 -24.734 1 97 339 SER A O 1
ATOM 2593 N N . GLY A 1 340 ? 32.156 -34.562 -23.594 1 97.25 340 GLY A N 1
ATOM 2594 C CA . GLY A 1 340 ? 31.344 -34.594 -24.797 1 97.25 340 GLY A CA 1
ATOM 2595 C C . GLY A 1 340 ? 30.781 -35.969 -25.094 1 97.25 340 GLY A C 1
ATOM 2596 O O . GLY A 1 340 ? 30.062 -36.156 -26.078 1 97.25 340 GLY A O 1
ATOM 2597 N N . ARG A 1 341 ? 31.078 -36.906 -24.266 1 97.88 341 ARG A N 1
ATOM 2598 C CA . ARG A 1 341 ? 30.547 -38.25 -24.453 1 97.88 341 ARG A CA 1
ATOM 2599 C C . ARG A 1 341 ? 29.031 -38.281 -24.312 1 97.88 341 ARG A C 1
ATOM 2601 O O . ARG A 1 341 ? 28.344 -39.062 -24.953 1 97.88 341 ARG A O 1
ATOM 2608 N N . VAL A 1 342 ? 28.516 -37.562 -23.484 1 98.5 342 VAL A N 1
ATOM 2609 C CA . VAL A 1 342 ? 27.094 -37.344 -23.281 1 98.5 342 VAL A CA 1
ATOM 2610 C C . VAL A 1 342 ? 26.734 -35.875 -23.562 1 98.5 342 VAL A C 1
ATOM 2612 O O . VAL A 1 342 ? 27.422 -34.969 -23.094 1 98.5 342 VAL A O 1
ATOM 2615 N N . THR A 1 343 ? 25.688 -35.688 -24.359 1 98.75 343 THR A N 1
ATOM 2616 C CA . THR A 1 343 ? 25.25 -34.344 -24.656 1 98.75 343 THR A CA 1
ATOM 2617 C C . THR A 1 343 ? 24.109 -33.906 -23.719 1 98.75 343 THR A C 1
ATOM 2619 O O . THR A 1 343 ? 23.266 -34.75 -23.375 1 98.75 343 THR A O 1
ATOM 2622 N N . ALA A 1 344 ? 24.141 -32.688 -23.281 1 98.88 344 ALA A N 1
ATOM 2623 C CA . ALA A 1 344 ? 23.109 -32.156 -22.406 1 98.88 344 ALA A CA 1
ATOM 2624 C C . ALA A 1 344 ? 22.766 -30.703 -22.781 1 98.88 344 ALA A C 1
ATOM 2626 O O . ALA A 1 344 ? 23.625 -29.953 -23.25 1 98.88 344 ALA A O 1
ATOM 2627 N N . VAL A 1 345 ? 21.484 -30.297 -22.625 1 98.81 345 VAL A N 1
ATOM 2628 C CA . VAL A 1 345 ? 21.062 -28.906 -22.75 1 98.81 345 VAL A CA 1
ATOM 2629 C C . VAL A 1 345 ? 20.406 -28.438 -21.438 1 98.81 345 VAL A C 1
ATOM 2631 O O . VAL A 1 345 ? 19.625 -29.188 -20.844 1 98.81 345 VAL A O 1
ATOM 2634 N N . HIS A 1 346 ? 20.797 -27.328 -20.906 1 98.75 346 HIS A N 1
ATOM 2635 C CA . HIS A 1 346 ? 20.266 -26.703 -19.703 1 98.75 346 HIS A CA 1
ATOM 2636 C C . HIS A 1 346 ? 19.797 -25.266 -19.969 1 98.75 346 HIS A C 1
ATOM 2638 O O . HIS A 1 346 ? 20.578 -24.328 -19.859 1 98.75 346 HIS A O 1
ATOM 2644 N N . PRO A 1 347 ? 18.469 -25.094 -20.219 1 97.81 347 PRO A N 1
ATOM 2645 C CA . PRO A 1 347 ? 17.953 -23.766 -20.594 1 97.81 347 PRO A CA 1
ATOM 2646 C C . PRO A 1 347 ? 17.531 -22.938 -19.391 1 97.81 347 PRO A C 1
ATOM 2648 O O . PRO A 1 347 ? 17.266 -23.484 -18.328 1 97.81 347 PRO A O 1
ATOM 2651 N N . GLY A 1 348 ? 17.531 -21.578 -19.641 1 96.06 348 GLY A N 1
ATOM 2652 C CA . GLY A 1 348 ? 16.672 -20.734 -18.844 1 96.06 348 GLY A CA 1
ATOM 2653 C C . GLY A 1 348 ? 17.391 -20.078 -17.672 1 96.06 348 GLY A C 1
ATOM 2654 O O . GLY A 1 348 ? 16.766 -19.672 -16.688 1 96.06 348 GLY A O 1
ATOM 2655 N N . ILE A 1 349 ? 18.766 -20.016 -17.688 1 97.88 349 ILE A N 1
ATOM 2656 C CA . ILE A 1 349 ? 19.438 -19.25 -16.641 1 97.88 349 ILE A CA 1
ATOM 2657 C C . ILE A 1 349 ? 19.359 -17.766 -16.953 1 97.88 349 ILE A C 1
ATOM 2659 O O . ILE A 1 349 ? 19.906 -17.312 -17.969 1 97.88 349 ILE A O 1
ATOM 2663 N N . THR A 1 350 ? 18.75 -16.984 -16.125 1 96.25 350 THR A N 1
ATOM 2664 C CA . THR A 1 350 ? 18.578 -15.562 -16.328 1 96.25 350 THR A CA 1
ATOM 2665 C C . THR A 1 350 ? 19.859 -14.805 -16.016 1 96.25 350 THR A C 1
ATOM 2667 O O . THR A 1 350 ? 20.344 -14.828 -14.891 1 96.25 350 THR A O 1
ATOM 2670 N N . ASP A 1 351 ? 20.438 -14.117 -17 1 97.5 351 ASP A N 1
ATOM 2671 C CA . ASP A 1 351 ? 21.641 -13.305 -16.844 1 97.5 351 ASP A CA 1
ATOM 2672 C C . ASP A 1 351 ? 21.766 -12.297 -18 1 97.5 351 ASP A C 1
ATOM 2674 O O . ASP A 1 351 ? 22.469 -12.562 -18.984 1 97.5 351 ASP A O 1
ATOM 2678 N N . PRO A 1 352 ? 21.172 -11.133 -17.766 1 96.31 352 PRO A N 1
ATOM 2679 C CA . PRO A 1 352 ? 21.188 -10.156 -18.859 1 96.31 352 PRO A CA 1
ATOM 2680 C C . PRO A 1 352 ? 22.594 -9.75 -19.266 1 96.31 352 PRO A C 1
ATOM 2682 O O . PRO A 1 352 ? 22.875 -9.516 -20.453 1 96.31 352 PRO A O 1
ATOM 2685 N N . VAL A 1 353 ? 23.531 -9.695 -18.375 1 97.44 353 VAL A N 1
ATOM 2686 C CA . VAL A 1 353 ? 24.906 -9.289 -18.656 1 97.44 353 VAL A CA 1
ATOM 2687 C C . VAL A 1 353 ? 25.594 -10.352 -19.516 1 97.44 353 VAL A C 1
ATOM 2689 O O . VAL A 1 353 ? 26.25 -10.023 -20.5 1 97.44 353 VAL A O 1
ATOM 2692 N N . ALA A 1 354 ? 25.422 -11.594 -19.156 1 98.38 354 ALA A N 1
ATOM 2693 C CA . ALA A 1 354 ? 26.016 -12.688 -19.922 1 98.38 354 ALA A CA 1
ATOM 2694 C C . ALA A 1 354 ? 25.453 -12.734 -21.328 1 98.38 354 ALA A C 1
ATOM 2696 O O . ALA A 1 354 ? 26.188 -12.953 -22.297 1 98.38 354 ALA A O 1
ATOM 2697 N N . VAL A 1 355 ? 24.156 -12.508 -21.453 1 98.06 355 VAL A N 1
ATOM 2698 C CA . VAL A 1 355 ? 23.516 -12.5 -22.766 1 98.06 355 VAL A CA 1
ATOM 2699 C C . VAL A 1 355 ? 24.094 -11.383 -23.625 1 98.06 355 VAL A C 1
ATOM 2701 O O . VAL A 1 355 ? 24.453 -11.602 -24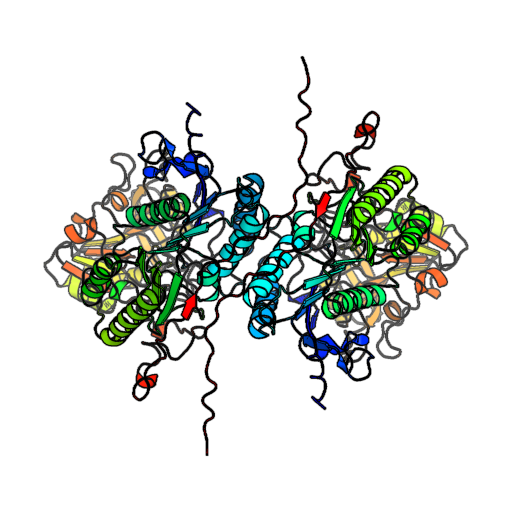.781 1 98.06 355 VAL A O 1
ATOM 2704 N N . ALA A 1 356 ? 24.203 -10.242 -23.031 1 97.81 356 ALA A N 1
ATOM 2705 C CA . ALA A 1 356 ? 24.75 -9.102 -23.766 1 97.81 356 ALA A CA 1
ATOM 2706 C C . ALA A 1 356 ? 26.172 -9.383 -24.25 1 97.81 356 ALA A C 1
ATOM 2708 O O . ALA A 1 356 ? 26.516 -9.031 -25.375 1 97.81 356 ALA A O 1
ATOM 2709 N N . ARG A 1 357 ? 26.938 -9.984 -23.453 1 98.44 357 ARG A N 1
ATOM 2710 C CA . ARG A 1 357 ? 28.312 -10.32 -23.812 1 98.44 357 ARG A CA 1
ATOM 2711 C C . ARG A 1 357 ? 28.344 -11.305 -24.984 1 98.44 357 ARG A C 1
ATOM 2713 O O . ARG A 1 357 ? 29.219 -11.211 -25.859 1 98.44 357 ARG A O 1
ATOM 2720 N N . CYS A 1 358 ? 27.484 -12.312 -24.969 1 98.69 358 CYS A N 1
ATOM 2721 C CA . CYS A 1 358 ? 27.406 -13.281 -26.062 1 98.69 358 CYS A CA 1
ATOM 2722 C C . CYS A 1 358 ? 27.031 -12.602 -27.375 1 98.69 358 CYS A C 1
ATOM 2724 O O . CYS A 1 358 ? 27.578 -12.922 -28.422 1 98.69 358 CYS A O 1
ATOM 2726 N N . PHE A 1 359 ? 26.109 -11.656 -27.281 1 97.88 359 PHE A N 1
ATOM 2727 C CA . PHE A 1 359 ? 25.703 -10.922 -28.469 1 97.88 359 PHE A CA 1
ATOM 2728 C C . PHE A 1 359 ? 26.844 -10.078 -29 1 97.88 359 PHE A C 1
ATOM 2730 O O . PHE A 1 359 ? 27.031 -9.977 -30.219 1 97.88 359 PHE A O 1
ATOM 2737 N N . GLU A 1 360 ? 27.609 -9.5 -28.156 1 98.19 360 GLU A N 1
ATOM 2738 C CA . GLU A 1 360 ? 28.766 -8.719 -28.562 1 98.19 360 GLU A CA 1
ATOM 2739 C C . GLU A 1 360 ? 29.828 -9.594 -29.219 1 98.19 360 GLU A C 1
ATOM 2741 O O . GLU A 1 360 ? 30.453 -9.188 -30.203 1 98.19 360 GLU A O 1
ATOM 2746 N N . ALA A 1 361 ? 30.047 -10.773 -28.734 1 98.44 361 ALA A N 1
ATOM 2747 C CA . ALA A 1 361 ? 31.078 -11.68 -29.219 1 98.44 361 ALA A CA 1
ATOM 2748 C C . ALA A 1 361 ? 30.672 -12.305 -30.547 1 98.44 361 ALA A C 1
ATOM 2750 O O . ALA A 1 361 ? 31.5 -12.477 -31.453 1 98.44 361 ALA A O 1
ATOM 2751 N N . GLY A 1 362 ? 29.359 -12.711 -30.609 1 97.88 362 GLY A N 1
ATOM 2752 C CA . GLY A 1 362 ? 28.844 -13.297 -31.828 1 97.88 362 GLY A CA 1
ATOM 2753 C C . GLY A 1 362 ? 28.953 -14.812 -31.859 1 97.88 362 GLY A C 1
ATOM 2754 O O . GLY A 1 362 ? 29.734 -15.391 -31.109 1 97.88 362 GLY A O 1
ATOM 2755 N N . ILE A 1 363 ? 28.219 -15.375 -32.781 1 97.81 363 ILE A N 1
ATOM 2756 C CA . ILE A 1 363 ? 28.188 -16.828 -32.938 1 97.81 363 ILE A CA 1
ATOM 2757 C C . ILE A 1 363 ? 29.578 -17.328 -33.344 1 97.81 363 ILE A C 1
ATOM 2759 O O . ILE A 1 363 ? 30.203 -16.75 -34.25 1 97.81 363 ILE A O 1
ATOM 2763 N N . GLY A 1 364 ? 30 -18.312 -32.656 1 98.25 364 GLY A N 1
ATOM 2764 C CA . GLY A 1 364 ? 31.297 -18.906 -32.969 1 98.25 364 GLY A CA 1
ATOM 2765 C C . GLY A 1 364 ? 32.406 -18.438 -32.031 1 98.25 364 GLY A C 1
ATOM 2766 O O . GLY A 1 364 ? 33.438 -19.078 -31.938 1 98.25 364 GLY A O 1
ATOM 2767 N N . ALA A 1 365 ? 32.188 -17.406 -31.375 1 98.44 365 ALA A N 1
ATOM 2768 C CA . ALA A 1 365 ? 33.219 -16.828 -30.5 1 98.44 365 ALA A CA 1
ATOM 2769 C C . ALA A 1 365 ? 33.312 -17.594 -29.188 1 98.44 365 ALA A C 1
ATOM 2771 O O . ALA A 1 365 ? 32.281 -18.062 -28.672 1 98.44 365 ALA A O 1
ATOM 2772 N N . GLU A 1 366 ? 34.5 -17.734 -28.703 1 98.44 366 GLU A N 1
ATOM 2773 C CA . GLU A 1 366 ? 34.688 -18.234 -27.344 1 98.44 366 GLU A CA 1
ATOM 2774 C C . GLU A 1 366 ? 34.5 -17.125 -26.312 1 98.44 366 GLU A C 1
ATOM 2776 O O . GLU A 1 366 ? 35.062 -16.031 -26.469 1 98.44 366 GLU A O 1
ATOM 2781 N N . VAL A 1 367 ? 33.719 -17.406 -25.297 1 98.62 367 VAL A N 1
ATOM 2782 C CA . VAL A 1 367 ? 33.469 -16.438 -24.25 1 98.62 367 VAL A CA 1
ATOM 2783 C C . VAL A 1 367 ? 33.719 -17.062 -22.875 1 98.62 367 VAL A C 1
ATOM 2785 O O . VAL A 1 367 ? 33.625 -18.281 -22.734 1 98.62 367 VAL A O 1
ATOM 2788 N N . THR A 1 368 ? 34.156 -16.281 -21.891 1 98.56 368 THR A N 1
ATOM 2789 C CA . THR A 1 368 ? 34.188 -16.625 -20.484 1 98.56 368 THR A CA 1
ATOM 2790 C C . THR A 1 368 ? 33.219 -15.727 -19.688 1 98.56 368 THR A C 1
ATOM 2792 O O . THR A 1 368 ? 33.406 -14.5 -19.672 1 98.56 368 THR A O 1
ATOM 2795 N N . LEU A 1 369 ? 32.281 -16.359 -19.047 1 98.62 369 LEU A N 1
ATOM 2796 C CA . LEU A 1 369 ? 31.188 -15.641 -18.406 1 98.62 369 LEU A CA 1
ATOM 2797 C C . LEU A 1 369 ? 31.062 -16 -16.938 1 98.62 369 LEU A C 1
ATOM 2799 O O . LEU A 1 369 ? 31.438 -17.109 -16.531 1 98.62 369 LEU A O 1
ATOM 2803 N N . SER A 1 370 ? 30.641 -15.094 -16.078 1 98 370 SER A N 1
ATOM 2804 C CA . SER A 1 370 ? 30.109 -15.359 -14.742 1 98 370 SER A CA 1
ATOM 2805 C C . SER A 1 370 ? 28.594 -15.438 -14.75 1 98 370 SER A C 1
ATOM 2807 O O . SER A 1 370 ? 27.906 -14.406 -14.734 1 98 370 SER A O 1
ATOM 2809 N N . VAL A 1 371 ? 28.078 -16.688 -14.703 1 97.62 371 VAL A N 1
ATOM 2810 C CA . VAL A 1 371 ? 26.688 -16.922 -15.094 1 97.62 371 VAL A CA 1
ATOM 2811 C C . VAL A 1 371 ? 25.828 -17.109 -13.844 1 97.62 371 VAL A C 1
ATOM 2813 O O . VAL A 1 371 ? 26.156 -17.906 -12.969 1 97.62 371 VAL A O 1
ATOM 2816 N N . GLY A 1 372 ? 24.766 -16.359 -13.789 1 96.38 372 GLY A N 1
ATOM 2817 C CA . GLY A 1 372 ? 23.703 -16.578 -12.812 1 96.38 372 GLY A CA 1
ATOM 2818 C C . GLY A 1 372 ? 24.109 -16.156 -11.406 1 96.38 372 GLY A C 1
ATOM 2819 O O . GLY A 1 372 ? 25.188 -15.602 -11.203 1 96.38 372 GLY A O 1
ATOM 2820 N N . GLY A 1 373 ? 23.141 -16.297 -10.43 1 95 373 GLY A N 1
ATOM 2821 C CA . GLY A 1 373 ? 23.375 -16.078 -9.008 1 95 373 GLY A CA 1
ATOM 2822 C C . GLY A 1 373 ? 23.469 -14.609 -8.633 1 95 373 GLY A C 1
ATOM 2823 O O . GLY A 1 373 ? 24.062 -14.258 -7.621 1 95 373 GLY A O 1
ATOM 2824 N N . LYS A 1 374 ? 22.984 -13.773 -9.422 1 93.44 374 LYS A N 1
ATOM 2825 C CA . LYS A 1 374 ? 23.047 -12.336 -9.156 1 93.44 374 LYS A CA 1
ATOM 2826 C C . LYS A 1 374 ? 21.781 -11.844 -8.453 1 93.44 374 LYS A C 1
ATOM 2828 O O . LYS A 1 374 ? 21.828 -10.898 -7.672 1 93.44 374 LYS A O 1
ATOM 2833 N N . VAL A 1 375 ? 20.688 -12.461 -8.75 1 92.44 375 VAL A N 1
ATOM 2834 C CA . VAL A 1 375 ? 19.406 -12.133 -8.117 1 92.44 375 VAL A CA 1
ATOM 2835 C C . VAL A 1 375 ? 19.25 -12.961 -6.844 1 92.44 375 VAL A C 1
ATOM 2837 O O . VAL A 1 375 ? 19.031 -12.414 -5.758 1 92.44 375 VAL A O 1
ATOM 2840 N N . ASP A 1 376 ? 19.328 -14.211 -6.957 1 93.12 376 ASP A N 1
ATOM 2841 C CA . ASP A 1 376 ? 19.234 -15.086 -5.793 1 93.12 376 ASP A CA 1
ATOM 2842 C C . ASP A 1 376 ? 20.625 -15.492 -5.301 1 93.12 376 ASP A C 1
ATOM 2844 O O . ASP A 1 376 ? 21.062 -16.625 -5.52 1 93.12 376 ASP A O 1
ATOM 2848 N N . ALA A 1 377 ? 21.188 -14.633 -4.555 1 89.31 377 ALA A N 1
ATOM 2849 C CA . ALA A 1 377 ? 22.516 -14.883 -4.008 1 89.31 377 ALA A CA 1
ATOM 2850 C C . ALA A 1 377 ? 22.438 -15.727 -2.738 1 89.31 377 ALA A C 1
ATOM 2852 O O . ALA A 1 377 ? 23.453 -16.25 -2.273 1 89.31 377 ALA A O 1
ATOM 2853 N N . HIS A 1 378 ? 21.297 -15.906 -2.225 1 87.44 378 HIS A N 1
ATOM 2854 C CA . HIS A 1 378 ? 21.094 -16.641 -0.977 1 87.44 378 HIS A CA 1
ATOM 2855 C C . HIS A 1 378 ? 21.281 -18.141 -1.178 1 87.44 378 HIS A C 1
ATOM 2857 O O . HIS A 1 378 ? 21.781 -18.828 -0.292 1 87.44 378 HIS A O 1
ATOM 2863 N N . HIS A 1 379 ? 20.891 -18.641 -2.385 1 90.38 379 HIS A N 1
ATOM 2864 C CA . HIS A 1 379 ? 20.875 -20.078 -2.594 1 90.38 379 HIS A CA 1
ATOM 2865 C C . HIS A 1 379 ? 22.031 -20.516 -3.482 1 90.38 379 HIS A C 1
ATOM 2867 O O . HIS A 1 379 ? 22.25 -21.719 -3.684 1 90.38 379 HIS A O 1
ATOM 2873 N N . GLY A 1 380 ? 22.719 -19.531 -4.039 1 89.69 380 GLY A N 1
ATOM 2874 C CA . GLY A 1 380 ? 23.859 -19.891 -4.871 1 89.69 380 GLY A CA 1
ATOM 2875 C C . GLY A 1 380 ? 24.531 -18.672 -5.492 1 89.69 380 GLY A C 1
ATOM 2876 O O . GLY A 1 380 ? 23.906 -17.641 -5.699 1 89.69 380 GLY A O 1
ATOM 2877 N N . GLY A 1 381 ? 25.797 -18.797 -5.805 1 91.25 381 GLY A N 1
ATOM 2878 C CA . GLY A 1 381 ? 26.547 -17.75 -6.473 1 91.25 381 GLY A CA 1
ATOM 2879 C C . GLY A 1 381 ? 26.75 -18 -7.953 1 91.25 381 GLY A C 1
ATOM 2880 O O . GLY A 1 381 ? 26.297 -19.031 -8.477 1 91.25 381 GLY A O 1
ATOM 2881 N N . PRO A 1 382 ? 27.328 -17.016 -8.633 1 96.19 382 PRO A N 1
ATOM 2882 C CA . PRO A 1 382 ? 27.578 -17.188 -10.062 1 96.19 382 PRO A CA 1
ATOM 2883 C C . PRO A 1 382 ? 28.531 -18.328 -10.375 1 96.19 382 PRO A C 1
ATOM 2885 O O . PRO A 1 382 ? 29.312 -18.734 -9.508 1 96.19 382 PRO A O 1
ATOM 2888 N N . CYS A 1 383 ? 28.344 -18.906 -11.547 1 97.56 383 CYS A N 1
ATOM 2889 C CA . CYS A 1 383 ? 29.188 -19.984 -12.055 1 97.56 383 CYS A CA 1
ATOM 2890 C C . CYS A 1 383 ? 30.016 -19.516 -13.25 1 97.56 383 CYS A C 1
ATOM 2892 O O . CYS A 1 383 ? 29.5 -18.891 -14.172 1 97.56 383 CYS A O 1
ATOM 2894 N N . ASP A 1 384 ? 31.312 -19.812 -13.211 1 97.56 384 ASP A N 1
ATOM 2895 C CA . ASP A 1 384 ? 32.156 -19.516 -14.367 1 97.56 384 ASP A CA 1
ATOM 2896 C C . ASP A 1 384 ? 31.891 -20.5 -15.508 1 97.56 384 ASP A C 1
ATOM 2898 O O . ASP A 1 384 ? 31.953 -21.703 -15.312 1 97.56 384 ASP A O 1
ATOM 2902 N N . LEU A 1 385 ? 31.609 -19.969 -16.672 1 98.44 385 LEU A N 1
ATOM 2903 C CA . LEU A 1 385 ? 31.359 -20.766 -17.875 1 98.44 385 LEU A CA 1
ATOM 2904 C C . LEU A 1 385 ? 32.219 -20.281 -19.047 1 98.44 385 LEU A C 1
ATOM 2906 O O . LEU A 1 385 ? 32.094 -19.125 -19.453 1 98.44 385 LEU A O 1
ATOM 2910 N N . THR A 1 386 ? 33.062 -21.109 -19.453 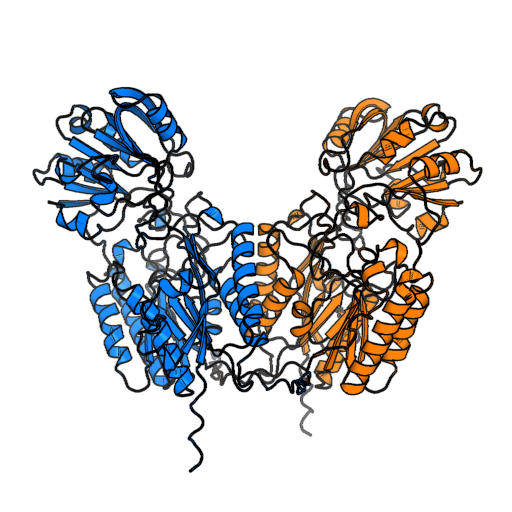1 98.56 386 THR A N 1
ATOM 2911 C CA . THR A 1 386 ? 33.812 -20.859 -20.688 1 98.56 386 THR A CA 1
ATOM 2912 C C . THR A 1 386 ? 33.312 -21.781 -21.812 1 98.56 386 THR A C 1
ATOM 2914 O O . THR A 1 386 ? 33.219 -22.984 -21.625 1 98.56 386 THR A O 1
ATOM 2917 N N . GLY A 1 387 ? 32.969 -21.156 -22.906 1 98.56 387 GLY A N 1
ATOM 2918 C CA . GLY A 1 387 ? 32.469 -21.938 -24.016 1 98.56 387 GLY A CA 1
ATOM 2919 C C . GLY A 1 387 ? 32.281 -21.141 -25.297 1 98.56 387 GLY A C 1
ATOM 2920 O O . GLY A 1 387 ? 32.719 -19.984 -25.375 1 98.56 387 GLY A O 1
ATOM 2921 N N . THR A 1 388 ? 31.703 -21.797 -26.297 1 98.75 388 THR A N 1
ATOM 2922 C CA . THR A 1 388 ? 31.484 -21.188 -27.609 1 98.75 388 THR A CA 1
ATOM 2923 C C . THR A 1 388 ? 30.016 -20.781 -27.766 1 98.75 388 THR A C 1
ATOM 2925 O O . THR A 1 388 ? 29.109 -21.578 -27.516 1 98.75 388 THR A O 1
ATOM 2928 N N . VAL A 1 389 ? 29.828 -19.531 -28.234 1 98.81 389 VAL A N 1
ATOM 2929 C CA . VAL A 1 389 ? 28.469 -19.109 -28.562 1 98.81 389 VAL A CA 1
ATOM 2930 C C . VAL A 1 389 ? 27.984 -19.859 -29.797 1 98.81 389 VAL A C 1
ATOM 2932 O O . VAL A 1 389 ? 28.578 -19.734 -30.875 1 98.81 389 VAL A O 1
ATOM 2935 N N . VAL A 1 390 ? 26.891 -20.594 -29.672 1 98.31 390 VAL A N 1
ATOM 2936 C CA . VAL A 1 390 ? 26.5 -21.438 -30.797 1 98.31 390 VAL A CA 1
ATOM 2937 C C . VAL A 1 390 ? 25.188 -20.938 -31.391 1 98.31 390 VAL A C 1
ATOM 2939 O O . VAL A 1 390 ? 24.812 -21.297 -32.5 1 98.31 390 VAL A O 1
ATOM 2942 N N . ALA A 1 391 ? 24.484 -20.125 -30.688 1 97.5 391 ALA A N 1
ATOM 2943 C CA . ALA A 1 391 ? 23.219 -19.594 -31.188 1 97.5 391 ALA A CA 1
ATOM 2944 C C . ALA A 1 391 ? 22.828 -18.312 -30.469 1 97.5 391 ALA A C 1
ATOM 2946 O O . ALA A 1 391 ? 23.141 -18.141 -29.281 1 97.5 391 ALA A O 1
ATOM 2947 N N . LEU A 1 392 ? 22.234 -17.406 -31.141 1 96.62 392 LEU A N 1
ATOM 2948 C CA . LEU A 1 392 ? 21.688 -16.156 -30.625 1 96.62 392 LEU A CA 1
ATOM 2949 C C . LEU A 1 392 ? 20.281 -15.906 -31.156 1 96.62 392 LEU A C 1
ATOM 2951 O O . LEU A 1 392 ? 20 -16.172 -32.312 1 96.62 392 LEU A O 1
ATOM 2955 N N . GLN A 1 393 ? 19.422 -15.5 -30.234 1 93.88 393 GLN A N 1
ATOM 2956 C CA . GLN A 1 393 ? 18.078 -15.094 -30.625 1 93.88 393 GLN A CA 1
ATOM 2957 C C . GLN A 1 393 ? 17.703 -13.758 -30 1 93.88 393 GLN A C 1
ATOM 2959 O O . GLN A 1 393 ? 17.797 -13.602 -28.781 1 93.88 393 GLN A O 1
ATOM 2964 N N . ARG A 1 394 ? 17.328 -12.789 -30.828 1 91.19 394 ARG A N 1
ATOM 2965 C CA . ARG A 1 394 ? 16.812 -11.516 -30.312 1 91.19 394 ARG A CA 1
ATOM 2966 C C . ARG A 1 394 ? 15.328 -11.609 -29.984 1 91.19 394 ARG A C 1
ATOM 2968 O O . ARG A 1 394 ? 14.602 -12.414 -30.562 1 91.19 394 ARG A O 1
ATOM 2975 N N . ALA A 1 395 ? 15.078 -10.75 -28.969 1 82.62 395 ALA A N 1
ATOM 2976 C CA . ALA A 1 395 ? 13.672 -10.664 -28.594 1 82.62 395 ALA A CA 1
ATOM 2977 C C . ALA A 1 395 ? 12.805 -10.312 -29.797 1 82.62 395 ALA A C 1
ATOM 2979 O O . ALA A 1 395 ? 13.18 -9.477 -30.625 1 82.62 395 ALA A O 1
ATOM 2980 N N . ALA A 1 396 ? 12.094 -11.273 -30.328 1 61.94 396 ALA A N 1
ATOM 2981 C CA . ALA A 1 396 ? 11.219 -10.977 -31.453 1 61.94 396 ALA A CA 1
ATOM 2982 C C . ALA A 1 396 ? 10.156 -9.961 -31.078 1 61.94 396 ALA A C 1
ATOM 2984 O O . ALA A 1 396 ? 9.688 -9.938 -29.938 1 61.94 396 ALA A O 1
ATOM 2985 N N . ASP A 1 397 ? 10.117 -8.742 -31.734 1 52.88 397 ASP A N 1
ATOM 2986 C CA . ASP A 1 397 ? 8.914 -7.926 -31.625 1 52.88 397 ASP A CA 1
ATOM 2987 C C . ASP A 1 397 ? 7.656 -8.773 -31.781 1 52.88 397 ASP A C 1
ATOM 2989 O O . ASP A 1 397 ? 7.09 -8.852 -32.875 1 52.88 397 ASP A O 1
ATOM 2993 N N . ARG A 1 398 ? 7.664 -9.914 -31.406 1 49.41 398 ARG A N 1
ATOM 2994 C CA . ARG A 1 398 ? 6.512 -10.742 -31.734 1 49.41 398 ARG A CA 1
ATOM 2995 C C . ARG A 1 398 ? 5.238 -10.18 -31.109 1 49.41 398 ARG A C 1
ATOM 2997 O O . ARG A 1 398 ? 5.117 -10.109 -29.875 1 49.41 398 ARG A O 1
ATOM 3004 N N . LYS A 1 399 ? 4.605 -9.352 -31.938 1 44.03 399 LYS A N 1
ATOM 3005 C CA . LYS A 1 399 ? 3.244 -8.875 -31.703 1 44.03 399 LYS A CA 1
ATOM 3006 C C . LYS A 1 399 ? 2.277 -10.039 -31.531 1 44.03 399 LYS A C 1
ATOM 3008 O O . LYS A 1 399 ? 1.117 -9.844 -31.156 1 44.03 399 LYS A O 1
ATOM 3013 N N . ASP A 1 400 ? 2.359 -11.133 -32.344 1 37.97 400 ASP A N 1
ATOM 3014 C CA . ASP A 1 400 ? 1.229 -12 -32.656 1 37.97 400 ASP A CA 1
ATOM 3015 C C . ASP A 1 400 ? 0.916 -12.938 -31.5 1 37.97 400 ASP A C 1
ATOM 3017 O O . ASP A 1 400 ? -0.022 -13.734 -31.578 1 37.97 400 ASP A O 1
ATOM 3021 N N . ARG A 1 401 ? 1.802 -13.547 -30.953 1 38.16 401 ARG A N 1
ATOM 3022 C CA . ARG A 1 401 ? 1.231 -14.633 -30.172 1 38.16 401 ARG A CA 1
ATOM 3023 C C . ARG A 1 401 ? 0.547 -14.102 -28.922 1 38.16 401 ARG A C 1
ATOM 3025 O O . ARG A 1 401 ? 1.198 -13.516 -28.047 1 38.16 401 ARG A O 1
ATOM 3032 N N . ALA A 1 402 ? -0.639 -13.953 -29.125 1 37.09 402 ALA A N 1
ATOM 3033 C CA . ALA A 1 402 ? -1.721 -13.664 -28.188 1 37.09 402 ALA A CA 1
ATOM 3034 C C . ALA A 1 402 ? -1.594 -14.516 -26.938 1 37.09 402 ALA A C 1
ATOM 3036 O O . ALA A 1 402 ? -2.213 -14.211 -25.906 1 37.09 402 ALA A O 1
ATOM 3037 N N . GLU A 1 403 ? -1.464 -15.695 -27.297 1 36.06 403 GLU A N 1
ATOM 3038 C CA . GLU A 1 403 ? -1.779 -16.688 -26.266 1 36.06 403 GLU A CA 1
ATOM 3039 C C . GLU A 1 403 ? -0.783 -16.625 -25.109 1 36.06 403 GLU A C 1
ATOM 3041 O O . GLU A 1 403 ? -0.913 -17.359 -24.125 1 36.06 403 GLU A O 1
ATOM 3046 N N . GLY A 1 404 ? 0.64 -16.375 -25.5 1 36.53 404 GLY A N 1
ATOM 3047 C CA . GLY A 1 404 ? 1.538 -16.672 -24.391 1 36.53 404 GLY A CA 1
ATOM 3048 C C . GLY A 1 404 ? 1.281 -15.805 -23.172 1 36.53 404 GLY A C 1
ATOM 3049 O O . GLY A 1 404 ? 0.645 -14.758 -23.266 1 36.53 404 GLY A O 1
ATOM 3050 N N . GLY A 1 405 ? 1.248 -16.516 -22.016 1 43.03 405 GLY A N 1
ATOM 3051 C CA . GLY A 1 405 ? 1.198 -16.062 -20.641 1 43.03 405 GLY A CA 1
ATOM 3052 C C . GLY A 1 405 ? 1.87 -14.727 -20.422 1 43.03 405 GLY A C 1
ATOM 3053 O O . GLY A 1 405 ? 2.469 -14.172 -21.344 1 43.03 405 GLY A O 1
ATOM 3054 N N . ALA A 1 406 ? 1.58 -14 -19.5 1 43.75 406 ALA A N 1
ATOM 3055 C CA . ALA A 1 406 ? 2.205 -12.797 -18.969 1 43.75 406 ALA A CA 1
ATOM 3056 C C . ALA A 1 406 ? 3.646 -12.664 -19.453 1 43.75 406 ALA A C 1
ATOM 3058 O O . ALA A 1 406 ? 4.254 -11.594 -19.312 1 43.75 406 ALA A O 1
ATOM 3059 N N . TYR A 1 407 ? 4.129 -13.789 -20.125 1 52 407 TYR A N 1
ATOM 3060 C CA . TYR A 1 407 ? 5.582 -13.859 -20.203 1 52 407 TYR A CA 1
ATOM 3061 C C . TYR A 1 407 ? 6.062 -13.641 -21.625 1 52 407 TYR A C 1
ATOM 3063 O O . TYR A 1 407 ? 7.238 -13.852 -21.938 1 52 407 TYR A O 1
ATOM 3071 N N . ASP A 1 408 ? 5.117 -13.422 -22.594 1 53.69 408 ASP A N 1
ATOM 3072 C CA . ASP A 1 408 ? 5.5 -13.562 -24 1 53.69 408 ASP A CA 1
ATOM 3073 C C . ASP A 1 408 ? 6.211 -12.305 -24.5 1 53.69 408 ASP A C 1
ATOM 3075 O O . ASP A 1 408 ? 6.047 -11.914 -25.656 1 53.69 408 ASP A O 1
ATOM 3079 N N . ARG A 1 409 ? 6.801 -11.555 -23.594 1 59.34 409 ARG A N 1
ATOM 3080 C CA . ARG A 1 409 ? 7.559 -10.438 -24.156 1 59.34 409 ARG A CA 1
ATOM 3081 C C . ARG A 1 409 ? 8.93 -10.898 -24.641 1 59.34 409 ARG A C 1
ATOM 3083 O O . ARG A 1 409 ? 9.656 -11.578 -23.906 1 59.34 409 ARG A O 1
ATOM 3090 N N . GLY A 1 410 ? 8.953 -11.5 -25.891 1 73.94 410 GLY A N 1
ATOM 3091 C CA . GLY A 1 410 ? 10.234 -11.875 -26.469 1 73.94 410 GLY A CA 1
ATOM 3092 C C . GLY A 1 410 ? 11.414 -11.562 -25.562 1 73.94 410 GLY A C 1
ATOM 3093 O O . GLY A 1 410 ? 11.375 -10.586 -24.812 1 73.94 410 GLY A O 1
ATOM 3094 N N . VAL A 1 411 ? 12.32 -12.469 -25.391 1 87.19 411 VAL A N 1
ATOM 3095 C CA . VAL A 1 411 ? 13.516 -12.328 -24.578 1 87.19 411 VAL A CA 1
ATOM 3096 C C . VAL A 1 411 ? 14.758 -12.648 -25.406 1 87.19 411 VAL A C 1
ATOM 3098 O O . VAL A 1 411 ? 14.75 -13.578 -26.219 1 87.19 411 VAL A O 1
ATOM 3101 N N . ASP A 1 412 ? 15.781 -11.734 -25.234 1 93.69 412 ASP A N 1
ATOM 3102 C CA . ASP A 1 412 ? 17.047 -12.109 -25.844 1 93.69 412 ASP A CA 1
ATOM 3103 C C . ASP A 1 412 ? 17.625 -13.375 -25.219 1 93.69 412 ASP A C 1
ATOM 3105 O O . ASP A 1 412 ? 17.594 -13.523 -24 1 93.69 412 ASP A O 1
ATOM 3109 N N . MET A 1 413 ? 18.078 -14.266 -26.062 1 96.12 413 MET A N 1
ATOM 3110 C CA . MET A 1 413 ? 18.625 -15.523 -25.578 1 96.12 413 MET A CA 1
ATOM 3111 C C . MET A 1 413 ? 19.938 -15.852 -26.266 1 96.12 413 MET A C 1
ATOM 3113 O O . MET A 1 413 ? 20.141 -15.484 -27.422 1 96.12 413 MET A O 1
ATOM 3117 N N . ALA A 1 414 ? 20.828 -16.469 -25.562 1 97.94 414 ALA A N 1
ATOM 3118 C CA . ALA A 1 414 ? 22.109 -16.938 -26.078 1 97.94 414 ALA A CA 1
ATOM 3119 C C . ALA A 1 414 ? 22.406 -18.359 -25.641 1 97.94 414 ALA A C 1
ATOM 3121 O O . ALA A 1 414 ? 22.141 -18.719 -24.484 1 97.94 414 ALA A O 1
ATOM 3122 N N . ALA A 1 415 ? 22.875 -19.188 -26.562 1 98.62 415 ALA A N 1
ATOM 3123 C CA . ALA A 1 415 ? 23.312 -20.547 -26.234 1 98.62 415 ALA A CA 1
ATOM 3124 C C . ALA A 1 415 ? 24.828 -20.656 -26.266 1 98.62 415 ALA A C 1
ATOM 3126 O O . ALA A 1 415 ? 25.469 -20.234 -27.234 1 98.62 415 ALA A O 1
ATOM 3127 N N . VAL A 1 416 ? 25.391 -21.188 -25.188 1 98.81 416 VAL A N 1
ATOM 3128 C CA . VAL A 1 416 ? 26.828 -21.375 -25.062 1 98.81 416 VAL A CA 1
ATOM 3129 C C . VAL A 1 416 ? 27.141 -22.859 -24.875 1 98.81 416 VAL A C 1
ATOM 3131 O O . VAL A 1 416 ? 26.578 -23.5 -23.984 1 98.81 416 VAL A O 1
ATOM 3134 N N . ARG A 1 417 ? 28.062 -23.375 -25.625 1 98.69 417 ARG A N 1
ATOM 3135 C CA . ARG A 1 417 ? 28.406 -24.797 -25.547 1 98.69 417 ARG A CA 1
ATOM 3136 C C . ARG A 1 417 ? 29.766 -24.984 -24.891 1 98.69 417 ARG A C 1
ATOM 3138 O O . ARG A 1 417 ? 30.734 -24.312 -25.234 1 98.69 417 ARG A O 1
ATOM 3145 N N . HIS A 1 418 ? 29.859 -25.828 -23.969 1 98.38 418 HIS A N 1
ATOM 3146 C CA . HIS A 1 418 ? 31.062 -26.328 -23.312 1 98.38 418 HIS A CA 1
ATOM 3147 C C . HIS A 1 418 ? 31.078 -27.859 -23.281 1 98.38 418 HIS A C 1
ATOM 3149 O O . HIS A 1 418 ? 30.375 -28.469 -22.484 1 98.38 418 HIS A O 1
ATOM 3155 N N . GLY A 1 419 ? 32.031 -28.438 -24.031 1 97.69 419 GLY A N 1
ATOM 3156 C CA . GLY A 1 419 ? 31.969 -29.891 -24.156 1 97.69 419 GLY A CA 1
ATOM 3157 C C . GLY A 1 419 ? 30.641 -30.391 -24.688 1 97.69 419 GLY A C 1
ATOM 3158 O O . GLY A 1 419 ? 30.172 -29.922 -25.734 1 97.69 419 GLY A O 1
ATOM 3159 N N . GLY A 1 420 ? 30.031 -31.25 -23.984 1 98.56 420 GLY A N 1
ATOM 3160 C CA . GLY A 1 420 ? 28.734 -31.781 -24.391 1 98.56 420 GLY A CA 1
ATOM 3161 C C . GLY A 1 420 ? 27.578 -30.953 -23.875 1 98.56 420 GLY A C 1
ATOM 3162 O O . GLY A 1 420 ? 26.406 -31.234 -24.188 1 98.56 420 GLY A O 1
ATOM 3163 N N . LEU A 1 421 ? 27.875 -29.953 -23.109 1 98.81 421 LEU A N 1
ATOM 3164 C CA . LEU A 1 421 ? 26.828 -29.188 -22.453 1 98.81 421 LEU A CA 1
ATOM 3165 C C . LEU A 1 421 ? 26.531 -27.906 -23.25 1 98.81 421 LEU A C 1
ATOM 3167 O O . LEU A 1 421 ? 27.438 -27.156 -23.594 1 98.81 421 LEU A O 1
ATOM 3171 N N . THR A 1 422 ? 25.266 -27.688 -23.578 1 98.81 422 THR A N 1
ATOM 3172 C CA . THR A 1 422 ? 24.781 -26.422 -24.094 1 98.81 422 THR A CA 1
ATOM 3173 C C . THR A 1 422 ? 23.922 -25.703 -23.062 1 98.81 422 THR A C 1
ATOM 3175 O O . THR A 1 422 ? 22.922 -26.25 -22.578 1 98.81 422 THR A O 1
ATOM 3178 N N . VAL A 1 423 ? 24.344 -24.516 -22.672 1 98.81 423 VAL A N 1
ATOM 3179 C CA . VAL A 1 423 ? 23.609 -23.688 -21.719 1 98.81 423 VAL A CA 1
ATOM 3180 C C . VAL A 1 423 ? 22.875 -22.578 -22.453 1 98.81 423 VAL A C 1
ATOM 3182 O O . VAL A 1 423 ? 23.469 -21.844 -23.25 1 98.81 423 VAL A O 1
ATOM 3185 N N . ILE A 1 424 ? 21.562 -22.469 -22.25 1 98.31 424 ILE A N 1
ATOM 3186 C CA . ILE A 1 424 ? 20.797 -21.375 -22.828 1 98.31 424 ILE A CA 1
ATOM 3187 C C . ILE A 1 424 ? 20.594 -20.281 -21.781 1 98.31 424 ILE A C 1
ATOM 3189 O O . ILE A 1 424 ? 19.938 -20.5 -20.766 1 98.31 424 ILE A O 1
ATOM 3193 N N . LEU A 1 425 ? 21.156 -19.125 -22 1 98.25 425 LEU A N 1
ATOM 3194 C CA . LEU A 1 425 ? 21.047 -17.953 -21.156 1 98.25 425 LEU A CA 1
ATOM 3195 C C . LEU A 1 425 ? 19.953 -17.016 -21.656 1 98.25 425 LEU A C 1
ATOM 3197 O O . LEU A 1 425 ? 19.75 -16.859 -22.859 1 98.25 425 LEU A O 1
ATOM 3201 N N . VAL A 1 426 ? 19.234 -16.438 -20.719 1 95.56 426 VAL A N 1
ATOM 3202 C CA . VAL A 1 426 ? 18.109 -15.562 -21.078 1 95.56 426 VAL A CA 1
ATOM 3203 C C . VAL A 1 426 ? 18.281 -14.203 -20.422 1 95.56 426 VAL A C 1
ATOM 3205 O O . VAL A 1 426 ? 18.766 -14.109 -19.281 1 95.56 426 VAL A O 1
ATOM 3208 N N . GLU A 1 427 ? 17.859 -13.164 -21.125 1 94.25 427 GLU A N 1
ATOM 3209 C CA . GLU A 1 427 ? 17.953 -11.789 -20.625 1 94.25 427 GLU A CA 1
ATOM 3210 C C . GLU A 1 427 ? 16.984 -11.562 -19.469 1 94.25 427 GLU A C 1
ATOM 3212 O O . GLU A 1 427 ? 17.297 -10.844 -18.516 1 94.25 427 GLU A O 1
ATOM 3217 N N . ARG A 1 428 ? 15.773 -12.148 -19.578 1 91.12 428 ARG A N 1
ATOM 3218 C CA . ARG A 1 428 ? 14.719 -12.094 -18.562 1 91.12 428 ARG A CA 1
ATOM 3219 C C . ARG A 1 428 ? 14.141 -13.484 -18.297 1 91.12 428 ARG A C 1
ATOM 3221 O O . ARG A 1 428 ? 14.242 -14.375 -19.141 1 91.12 428 ARG A O 1
ATOM 3228 N N . ARG A 1 429 ? 13.562 -13.633 -17.172 1 90.69 429 ARG A N 1
ATOM 3229 C CA . ARG A 1 429 ? 13 -14.93 -16.781 1 90.69 429 ARG A CA 1
ATOM 3230 C C . ARG A 1 429 ? 12.039 -15.445 -17.844 1 90.69 429 ARG A C 1
ATOM 3232 O O . ARG A 1 429 ? 11.203 -14.688 -18.359 1 90.69 429 ARG A O 1
ATOM 3239 N N . LYS A 1 430 ? 12.211 -16.672 -18.125 1 88.62 430 LYS A N 1
ATOM 3240 C CA . LYS A 1 430 ? 11.422 -17.312 -19.188 1 88.62 430 LYS A CA 1
ATOM 3241 C C . LYS A 1 430 ? 11.242 -18.797 -18.906 1 88.62 430 LYS A C 1
ATOM 3243 O O . LYS A 1 430 ? 12.203 -19.484 -18.562 1 88.62 430 LYS A O 1
ATOM 3248 N N . PRO A 1 431 ? 10.016 -19.281 -19.016 1 89.69 431 PRO A N 1
ATOM 3249 C CA . PRO A 1 431 ? 9.82 -20.734 -18.922 1 89.69 431 PRO A CA 1
ATOM 3250 C C . PRO A 1 431 ? 10.219 -21.469 -20.188 1 89.69 431 PRO A C 1
ATOM 3252 O O . PRO A 1 431 ? 10.078 -20.938 -21.297 1 89.69 431 PRO A O 1
ATOM 3255 N N . PHE A 1 432 ? 10.734 -22.641 -20.062 1 93.62 432 PHE A N 1
ATOM 3256 C CA . PHE A 1 432 ? 10.953 -23.562 -21.156 1 93.62 432 PHE A CA 1
ATOM 3257 C C . PHE A 1 432 ? 10.047 -24.781 -21.031 1 93.62 432 PHE A C 1
ATOM 3259 O O . PHE A 1 432 ? 10.445 -25.797 -20.453 1 93.62 432 PHE A O 1
ATOM 3266 N N . HIS A 1 433 ? 8.836 -24.672 -21.625 1 91.31 433 HIS A N 1
ATOM 3267 C CA . HIS A 1 433 ? 7.785 -25.656 -21.453 1 91.31 433 HIS A CA 1
ATOM 3268 C C . HIS A 1 433 ? 7.492 -26.391 -22.766 1 91.31 433 HIS A C 1
ATOM 3270 O O . HIS A 1 433 ? 6.945 -27.484 -22.766 1 91.31 433 HIS A O 1
ATOM 3276 N N . THR A 1 434 ? 7.871 -25.734 -23.875 1 91.44 434 THR A N 1
ATOM 3277 C CA . THR A 1 434 ? 7.539 -26.266 -25.188 1 91.44 434 THR A CA 1
ATOM 3278 C C . THR A 1 434 ? 8.781 -26.328 -26.078 1 91.44 434 THR A C 1
ATOM 3280 O O . THR A 1 434 ? 9.797 -25.703 -25.766 1 91.44 434 THR A O 1
ATOM 3283 N N . LEU A 1 435 ? 8.586 -27.078 -27.141 1 93.38 435 LEU A N 1
ATOM 3284 C CA . LEU A 1 435 ? 9.664 -27.156 -28.109 1 93.38 435 LEU A CA 1
ATOM 3285 C C . LEU A 1 435 ? 9.977 -25.781 -28.688 1 93.38 435 LEU A C 1
ATOM 3287 O O . LEU A 1 435 ? 11.141 -25.469 -28.953 1 93.38 435 LEU A O 1
ATOM 3291 N N . ALA A 1 436 ? 8.977 -25.016 -28.812 1 90.19 436 ALA A N 1
ATOM 3292 C CA . ALA A 1 436 ? 9.125 -23.672 -29.375 1 90.19 436 ALA A CA 1
ATOM 3293 C C . ALA A 1 436 ? 10.008 -22.797 -28.5 1 90.19 436 ALA A C 1
ATOM 3295 O O . ALA A 1 436 ? 10.734 -21.938 -28.984 1 90.19 436 ALA A O 1
ATOM 3296 N N . ASP A 1 437 ? 10.023 -23.031 -27.219 1 91.5 437 ASP A N 1
ATOM 3297 C CA . ASP A 1 437 ? 10.852 -22.266 -26.297 1 91.5 437 ASP A CA 1
ATOM 3298 C C . ASP A 1 437 ? 12.336 -22.5 -26.562 1 91.5 437 ASP A C 1
ATOM 3300 O O . ASP A 1 437 ? 13.156 -21.609 -26.328 1 91.5 437 ASP A O 1
ATOM 3304 N N . PHE A 1 438 ? 12.656 -23.656 -27.078 1 93.81 438 PHE A N 1
ATOM 3305 C CA . PHE A 1 438 ? 14.031 -24.031 -27.375 1 93.81 438 PHE A CA 1
ATOM 3306 C C . PHE A 1 438 ? 14.414 -23.625 -28.797 1 93.81 438 PHE A C 1
ATOM 3308 O O . PHE A 1 438 ? 15.508 -23.109 -29.016 1 93.81 438 PHE A O 1
ATOM 3315 N N . MET A 1 439 ? 13.555 -23.875 -29.656 1 92.75 439 MET A N 1
ATOM 3316 C CA . MET A 1 439 ? 13.883 -23.75 -31.078 1 92.75 439 MET A CA 1
ATOM 3317 C C . MET A 1 439 ? 13.68 -22.328 -31.562 1 92.75 439 MET A C 1
ATOM 3319 O O . MET A 1 439 ? 14.516 -21.797 -32.281 1 92.75 439 MET A O 1
ATOM 3323 N N . GLY A 1 440 ? 12.617 -21.719 -31.094 1 86.19 440 GLY A N 1
ATOM 3324 C CA . GLY A 1 440 ? 12.242 -20.422 -31.625 1 86.19 440 GLY A CA 1
ATOM 3325 C C . GLY A 1 440 ? 11.672 -20.484 -33.031 1 86.19 440 GLY A C 1
ATOM 3326 O O . GLY A 1 440 ? 11.266 -21.562 -33.469 1 86.19 440 GLY A O 1
ATOM 3327 N N . PRO A 1 441 ? 11.531 -19.297 -33.656 1 82.81 441 PRO A N 1
ATOM 3328 C CA . PRO A 1 441 ? 11.055 -19.281 -35.031 1 82.81 441 PRO A CA 1
ATOM 3329 C C . PRO A 1 441 ? 12.055 -19.906 -36 1 82.81 441 PRO A C 1
ATOM 3331 O O . PRO A 1 441 ? 13.234 -20.062 -35.688 1 82.81 441 PRO A O 1
ATOM 3334 N N . ALA A 1 442 ? 11.445 -20.281 -37.094 1 79.38 442 ALA A N 1
ATOM 3335 C CA . ALA A 1 442 ? 12.273 -20.938 -38.094 1 79.38 442 ALA A CA 1
ATOM 3336 C C . ALA A 1 442 ? 13.445 -20.031 -38.5 1 79.38 442 ALA A C 1
ATOM 3338 O O . ALA A 1 442 ? 14.562 -20.516 -38.719 1 79.38 442 ALA A O 1
ATOM 3339 N N . GLU A 1 443 ? 13.125 -18.812 -38.625 1 77.75 443 GLU A N 1
ATOM 3340 C CA . GLU A 1 443 ? 14.156 -17.844 -38.906 1 77.75 443 GLU A CA 1
ATOM 3341 C C . GLU A 1 443 ? 14.438 -16.938 -37.719 1 77.75 443 GLU A C 1
ATOM 3343 O O . GLU A 1 443 ? 13.516 -16.375 -37.125 1 77.75 443 GLU A O 1
ATOM 3348 N N . GLY A 1 444 ? 15.664 -16.953 -37.375 1 78.19 444 GLY A N 1
ATOM 3349 C CA . GLY A 1 444 ? 16.047 -16.047 -36.312 1 78.19 444 GLY A CA 1
ATOM 3350 C C . GLY A 1 444 ? 15.859 -16.625 -34.906 1 78.19 444 GLY A C 1
ATOM 3351 O O . GLY A 1 444 ? 16.047 -15.93 -33.906 1 78.19 444 GLY A O 1
ATOM 3352 N N . GLY A 1 445 ? 15.445 -17.875 -34.906 1 87.44 445 GLY A N 1
ATOM 3353 C CA . GLY A 1 445 ? 15.297 -18.531 -33.594 1 87.44 445 GLY A CA 1
ATOM 3354 C C . GLY A 1 445 ? 16.594 -19.141 -33.094 1 87.44 445 GLY A C 1
ATOM 3355 O O . GLY A 1 445 ? 17.609 -19.109 -33.781 1 87.44 445 GLY A O 1
ATOM 3356 N N . LEU A 1 446 ? 16.547 -19.547 -31.859 1 92.19 446 LEU A N 1
ATOM 3357 C CA . LEU A 1 446 ? 17.719 -20.156 -31.25 1 92.19 446 LEU A CA 1
ATOM 3358 C C . LEU A 1 446 ? 18.125 -21.422 -31.984 1 92.19 446 LEU A C 1
ATOM 3360 O O . LEU A 1 446 ? 19.312 -21.75 -32.062 1 92.19 446 LEU A O 1
ATOM 3364 N N . GLY A 1 447 ? 17.109 -22.234 -32.375 1 93.75 447 GLY A N 1
ATOM 3365 C CA . GLY A 1 447 ? 17.344 -23.406 -33.188 1 93.75 447 GLY A CA 1
ATOM 3366 C C . GLY A 1 447 ? 17.875 -24.578 -32.406 1 93.75 447 GLY A C 1
ATOM 3367 O O . GLY A 1 447 ? 18.516 -25.469 -32.969 1 93.75 447 GLY A O 1
ATOM 3368 N N . ILE A 1 448 ? 17.719 -24.625 -31.188 1 96.38 448 ILE A N 1
ATOM 3369 C CA . ILE A 1 448 ? 18.156 -25.734 -30.359 1 96.38 448 ILE A CA 1
ATOM 3370 C C . ILE A 1 448 ? 17.031 -26.75 -30.203 1 96.38 448 ILE A C 1
ATOM 3372 O O . ILE A 1 448 ? 16.031 -26.484 -29.547 1 96.38 448 ILE A O 1
ATOM 3376 N N . ASP A 1 449 ? 17.156 -27.875 -30.812 1 97.12 449 ASP A N 1
ATOM 3377 C CA . ASP A 1 449 ? 16.172 -28.938 -30.688 1 97.12 449 ASP A CA 1
ATOM 3378 C C . ASP A 1 449 ? 16.5 -29.859 -29.516 1 97.12 449 ASP A C 1
ATOM 3380 O O . ASP A 1 449 ? 17.422 -30.672 -29.609 1 97.12 449 ASP A O 1
ATOM 3384 N N . PRO A 1 450 ? 15.758 -29.828 -28.453 1 98 450 PRO A N 1
ATOM 3385 C CA . PRO A 1 450 ? 16.094 -30.609 -27.266 1 98 450 PRO A CA 1
ATOM 3386 C C . PRO A 1 450 ? 16 -32.125 -27.516 1 98 450 PRO A C 1
ATOM 3388 O O . PRO A 1 450 ? 16.609 -32.906 -26.797 1 98 450 PRO A O 1
ATOM 3391 N N . ARG A 1 451 ? 15.359 -32.562 -28.469 1 97.62 451 ARG A N 1
ATOM 3392 C CA . ARG A 1 451 ? 15.156 -33.969 -28.781 1 97.62 451 ARG A CA 1
ATOM 3393 C C . ARG A 1 451 ? 16.453 -34.625 -29.281 1 97.62 451 ARG A C 1
ATOM 3395 O O . ARG A 1 451 ? 16.562 -35.844 -29.328 1 97.62 451 ARG A O 1
ATOM 3402 N N . THR A 1 452 ? 17.375 -33.781 -29.672 1 97.56 452 THR A N 1
ATOM 3403 C CA . THR A 1 452 ? 18.609 -34.312 -30.25 1 97.56 452 THR A CA 1
ATOM 3404 C C . THR A 1 452 ? 19.672 -34.469 -29.172 1 97.56 452 THR A C 1
ATOM 3406 O O . THR A 1 452 ? 20.781 -34.938 -29.469 1 97.56 452 THR A O 1
ATOM 3409 N N . TYR A 1 453 ? 19.406 -34.188 -27.969 1 98.62 453 TYR A N 1
ATOM 3410 C CA . TYR A 1 453 ? 20.344 -34.312 -26.875 1 98.62 453 TYR A CA 1
ATOM 3411 C C . TYR A 1 453 ? 20.094 -35.594 -26.078 1 98.62 453 TYR A C 1
ATOM 3413 O O . TYR A 1 453 ? 18.969 -36.094 -26.047 1 98.62 453 TYR A O 1
ATOM 3421 N N . ASP A 1 454 ? 21.125 -36.062 -25.406 1 98.75 454 ASP A N 1
ATOM 3422 C CA . ASP A 1 454 ? 20.969 -37.188 -24.484 1 98.75 454 ASP A CA 1
ATOM 3423 C C . ASP A 1 454 ? 20.203 -36.781 -23.234 1 98.75 454 ASP A C 1
ATOM 3425 O O . ASP A 1 454 ? 19.328 -37.5 -22.766 1 98.75 454 ASP A O 1
ATOM 3429 N N . LEU A 1 455 ? 20.547 -35.625 -22.688 1 98.81 455 LEU A N 1
ATOM 3430 C CA . LEU A 1 455 ? 19.922 -35.094 -21.469 1 98.81 455 LEU A CA 1
ATOM 3431 C C . LEU A 1 455 ? 19.312 -33.719 -21.734 1 98.81 455 LEU A C 1
ATOM 3433 O O . LEU A 1 455 ? 19.891 -32.906 -22.453 1 98.81 455 LEU A O 1
ATOM 3437 N N . VAL A 1 456 ? 18.109 -33.5 -21.188 1 98.81 456 VAL A N 1
ATOM 3438 C CA . VAL A 1 456 ? 17.453 -32.188 -21.156 1 98.81 456 VAL A CA 1
ATOM 3439 C C . VAL A 1 456 ? 17.125 -31.797 -19.719 1 98.81 456 VAL A C 1
ATOM 3441 O O . VAL A 1 456 ? 16.281 -32.438 -19.078 1 98.81 456 VAL A O 1
ATOM 3444 N N . VAL A 1 457 ? 17.812 -30.781 -19.188 1 98.69 457 VAL A N 1
ATOM 3445 C CA . VAL A 1 457 ? 17.688 -30.391 -17.797 1 98.69 457 VAL A CA 1
ATOM 3446 C C . VAL A 1 457 ? 17 -29.031 -17.703 1 98.69 457 VAL A C 1
ATOM 3448 O O . VAL A 1 457 ? 17.625 -27.984 -17.953 1 98.69 457 VAL A O 1
ATOM 3451 N N . VAL A 1 458 ? 15.758 -29.031 -17.297 1 98.12 458 VAL A N 1
ATOM 3452 C CA . VAL A 1 458 ? 14.922 -27.844 -17.422 1 98.12 458 VAL A CA 1
ATOM 3453 C C . VAL A 1 458 ? 14.508 -27.359 -16.047 1 98.12 458 VAL A C 1
ATOM 3455 O O . VAL A 1 458 ? 14.227 -28.156 -15.141 1 98.12 458 VAL A O 1
ATOM 3458 N N . LYS A 1 459 ? 14.539 -26.016 -15.844 1 97.06 459 LYS A N 1
ATOM 3459 C CA . LYS A 1 459 ? 13.969 -25.422 -14.633 1 97.06 459 LYS A CA 1
ATOM 3460 C C . LYS A 1 459 ? 12.453 -25.516 -14.641 1 97.06 459 LYS A C 1
ATOM 3462 O O . LYS A 1 459 ? 11.766 -24.578 -15.078 1 97.06 459 LYS A O 1
ATOM 3467 N N . ILE A 1 460 ? 11.945 -26.469 -13.992 1 94.56 460 ILE A N 1
ATOM 3468 C CA . ILE A 1 460 ? 10.523 -26.781 -13.992 1 94.56 460 ILE A CA 1
ATOM 3469 C C . ILE A 1 460 ? 10.203 -27.75 -12.859 1 94.56 460 ILE A C 1
ATOM 3471 O O . ILE A 1 460 ? 11.109 -28.312 -12.242 1 94.56 460 ILE A O 1
ATOM 3475 N N . GLY A 1 461 ? 8.969 -27.828 -12.477 1 92.19 461 GLY A N 1
ATOM 3476 C CA . GLY A 1 461 ? 8.523 -28.891 -11.594 1 92.19 461 GLY A CA 1
ATOM 3477 C C . GLY A 1 461 ? 8.133 -30.156 -12.344 1 92.19 461 GLY A C 1
ATOM 3478 O O . GLY A 1 461 ? 8.992 -30.859 -12.867 1 92.19 461 GLY A O 1
ATOM 3479 N N . TYR A 1 462 ? 6.84 -30.391 -12.398 1 88.31 462 TYR A N 1
ATOM 3480 C CA . TYR A 1 462 ? 6.402 -31.484 -13.258 1 88.31 462 TYR A CA 1
ATOM 3481 C C . TYR A 1 462 ? 6.516 -31.109 -14.727 1 88.31 462 TYR A C 1
ATOM 3483 O O . TYR A 1 462 ? 6.387 -29.938 -15.086 1 88.31 462 TYR A O 1
ATOM 3491 N N . LEU A 1 463 ? 6.734 -32.062 -15.578 1 89.75 463 LEU A N 1
ATOM 3492 C CA . LEU A 1 463 ? 6.926 -31.812 -17 1 89.75 463 LEU A CA 1
ATOM 3493 C C . LEU A 1 463 ? 5.617 -31.406 -17.656 1 89.75 463 LEU A C 1
ATOM 3495 O O . LEU A 1 463 ? 4.574 -32 -17.422 1 89.75 463 LEU A O 1
ATOM 3499 N N . GLU A 1 464 ? 5.707 -30.375 -18.406 1 87.31 464 GLU A N 1
ATOM 3500 C CA . GLU A 1 464 ? 4.574 -30 -19.25 1 87.31 464 GLU A CA 1
ATOM 3501 C C . GLU A 1 464 ? 4.34 -31.016 -20.359 1 87.31 464 GLU A C 1
ATOM 3503 O O . GLU A 1 464 ? 5.215 -31.828 -20.656 1 87.31 464 GLU A O 1
ATOM 3508 N N . PRO A 1 465 ? 3.225 -31.016 -21 1 84 465 PRO A N 1
ATOM 3509 C CA . PRO A 1 465 ? 2.814 -32.094 -21.906 1 84 465 PRO A CA 1
ATOM 3510 C C . PRO A 1 465 ? 3.84 -32.375 -23 1 84 465 PRO A C 1
ATOM 3512 O O . PRO A 1 465 ? 4.234 -33.5 -23.219 1 84 465 PRO A O 1
ATOM 3515 N N . GLU A 1 466 ? 4.375 -31.344 -23.641 1 89.38 466 GLU A N 1
ATOM 3516 C CA . GLU A 1 466 ? 5.305 -31.547 -24.734 1 89.38 466 GLU A CA 1
ATOM 3517 C C . GLU A 1 466 ? 6.629 -32.125 -24.234 1 89.38 466 GLU A C 1
ATOM 3519 O O . GLU A 1 466 ? 7.242 -32.969 -24.906 1 89.38 466 GLU A O 1
ATOM 3524 N N . LEU A 1 467 ? 7.023 -31.703 -23.094 1 94 467 LEU A N 1
ATOM 3525 C CA . LEU A 1 467 ? 8.258 -32.219 -22.5 1 94 467 LEU A CA 1
ATOM 3526 C C . LEU A 1 467 ? 8.062 -33.656 -22.016 1 94 467 LEU A C 1
ATOM 3528 O O . LEU A 1 467 ? 8.953 -34.5 -22.188 1 94 467 LEU A O 1
ATOM 3532 N N . HIS A 1 468 ? 6.957 -33.844 -21.438 1 90.56 468 HIS A N 1
ATOM 3533 C CA . HIS A 1 468 ? 6.645 -35.219 -21 1 90.56 468 HIS A CA 1
ATOM 3534 C C . HIS A 1 468 ? 6.621 -36.188 -22.172 1 90.56 468 HIS A C 1
ATOM 3536 O O . HIS A 1 468 ? 7.16 -37.281 -22.078 1 90.56 468 HIS A O 1
ATOM 3542 N N . ASP A 1 469 ? 6.043 -35.781 -23.234 1 93.75 469 ASP A N 1
ATOM 3543 C CA . ASP A 1 469 ? 5.895 -36.625 -24.422 1 93.75 469 ASP A CA 1
ATOM 3544 C C . ASP A 1 469 ? 7.254 -36.969 -25.031 1 93.75 469 ASP A C 1
ATOM 3546 O O . ASP A 1 469 ? 7.461 -38.062 -25.562 1 93.75 469 ASP A O 1
ATOM 3550 N N . MET A 1 470 ? 8.133 -36.031 -24.969 1 95.69 470 MET A N 1
ATOM 3551 C CA . MET A 1 470 ? 9.422 -36.25 -25.625 1 95.69 470 MET A CA 1
ATOM 3552 C C . MET A 1 470 ? 10.359 -37.062 -24.719 1 95.69 470 MET A C 1
ATOM 3554 O O . MET A 1 470 ? 11.359 -37.594 -25.188 1 95.69 470 MET A O 1
ATOM 3558 N N . ALA A 1 471 ? 10.062 -37.156 -23.484 1 97.19 471 ALA A N 1
ATOM 3559 C CA . ALA A 1 471 ? 10.969 -37.781 -22.531 1 97.19 471 ALA A CA 1
ATOM 3560 C C . ALA A 1 471 ? 10.898 -39.312 -22.641 1 97.19 471 ALA A C 1
ATOM 3562 O O . ALA A 1 471 ? 9.828 -39.906 -22.5 1 97.19 471 ALA A O 1
ATOM 3563 N N . ALA A 1 472 ? 12.047 -39.875 -22.891 1 98.19 472 ALA A N 1
ATOM 3564 C CA . ALA A 1 472 ? 12.125 -41.344 -22.766 1 98.19 472 ALA A CA 1
ATOM 3565 C C . ALA A 1 472 ? 12.078 -41.75 -21.297 1 98.19 472 ALA A C 1
ATOM 3567 O O . ALA A 1 472 ? 11.578 -42.844 -20.984 1 98.19 472 ALA A O 1
ATOM 3568 N N . ASP A 1 473 ? 12.594 -41 -20.469 1 97.75 473 ASP A N 1
ATOM 3569 C CA . ASP A 1 473 ? 12.539 -41.125 -19.016 1 97.75 473 ASP A CA 1
ATOM 3570 C C . ASP A 1 473 ? 12.836 -39.781 -18.344 1 97.75 473 ASP A C 1
ATOM 3572 O O . ASP A 1 473 ? 13.289 -38.844 -19.016 1 97.75 473 ASP A O 1
ATOM 3576 N N . TRP A 1 474 ? 12.453 -39.656 -17.094 1 97.44 474 TRP A N 1
ATOM 3577 C CA . TRP A 1 474 ? 12.719 -38.375 -16.453 1 97.44 474 TRP A CA 1
ATOM 3578 C C . TRP A 1 474 ? 12.812 -38.531 -14.938 1 97.44 474 TRP A C 1
ATOM 3580 O O . TRP A 1 474 ? 12.391 -39.562 -14.383 1 97.44 474 TRP A O 1
ATOM 3590 N N . LEU A 1 475 ? 13.5 -37.625 -14.227 1 97.88 475 LEU A N 1
ATOM 3591 C CA . LEU A 1 475 ? 13.648 -37.5 -12.781 1 97.88 475 LEU A CA 1
ATOM 3592 C C . LEU A 1 475 ? 13.391 -36.094 -12.305 1 97.88 475 LEU A C 1
ATOM 3594 O O . LEU A 1 475 ? 13.641 -35.125 -13.047 1 97.88 475 LEU A O 1
ATOM 3598 N N . LEU A 1 476 ? 12.844 -35.969 -11.156 1 97.31 476 LEU A N 1
ATOM 3599 C CA . LEU A 1 476 ? 12.664 -34.688 -10.484 1 97.31 476 LEU A CA 1
ATOM 3600 C C . LEU A 1 476 ? 13.797 -34.438 -9.484 1 97.31 476 LEU A C 1
ATOM 3602 O O . LEU A 1 476 ? 13.828 -35.062 -8.422 1 97.31 476 LEU A O 1
ATOM 3606 N N . ALA A 1 477 ? 14.703 -33.531 -9.828 1 98.06 477 ALA A N 1
ATOM 3607 C CA . ALA A 1 477 ? 15.789 -33.219 -8.914 1 98.06 477 ALA A CA 1
ATOM 3608 C C . ALA A 1 477 ? 15.32 -32.219 -7.844 1 98.06 477 ALA A C 1
ATOM 3610 O O . ALA A 1 477 ? 14.781 -31.172 -8.156 1 98.06 477 ALA A O 1
ATOM 3611 N N . LEU A 1 478 ? 15.508 -32.562 -6.609 1 97.06 478 LEU A N 1
ATOM 3612 C CA . LEU A 1 478 ? 15.125 -31.719 -5.477 1 97.06 478 LEU A CA 1
ATOM 3613 C C . LEU A 1 478 ? 16.219 -30.703 -5.16 1 97.06 478 LEU A C 1
ATOM 3615 O O . LEU A 1 478 ? 16.828 -30.75 -4.098 1 97.06 478 LEU A O 1
ATOM 3619 N N . THR A 1 479 ? 16.359 -29.703 -6.016 1 97.19 479 THR A N 1
ATOM 3620 C CA . THR A 1 479 ? 17.406 -28.688 -5.93 1 97.19 479 THR A CA 1
ATOM 3621 C C . THR A 1 479 ? 16.969 -27.547 -5.023 1 97.19 479 THR A C 1
ATOM 3623 O O . THR A 1 479 ? 15.781 -27.344 -4.801 1 97.19 479 THR A O 1
ATOM 3626 N N . PRO A 1 480 ? 17.969 -26.797 -4.441 1 95.75 480 PRO A N 1
ATOM 3627 C CA . PRO A 1 480 ? 17.625 -25.625 -3.621 1 95.75 480 PRO A CA 1
ATOM 3628 C C . PRO A 1 480 ? 17.141 -24.453 -4.453 1 95.75 480 PRO A C 1
ATOM 3630 O O . PRO A 1 480 ? 17.359 -24.422 -5.668 1 95.75 480 PRO A O 1
ATOM 3633 N N . GLY A 1 481 ? 16.531 -23.469 -3.787 1 96.44 481 GLY A N 1
ATOM 3634 C CA . GLY A 1 481 ? 16.062 -22.234 -4.398 1 96.44 481 GLY A CA 1
ATOM 3635 C C . GLY A 1 481 ? 14.812 -21.688 -3.738 1 96.44 481 GLY A C 1
ATOM 3636 O O . GLY A 1 481 ? 14.367 -22.203 -2.715 1 96.44 481 GLY A O 1
ATOM 3637 N N . GLY A 1 482 ? 14.305 -20.672 -4.293 1 96 482 GLY A N 1
ATOM 3638 C CA . GLY A 1 482 ? 13.164 -19.969 -3.717 1 96 482 GLY A CA 1
ATOM 3639 C C . GLY A 1 482 ? 11.891 -20.797 -3.736 1 96 482 GLY A C 1
ATOM 3640 O O . GLY A 1 482 ? 10.922 -20.469 -3.059 1 96 482 GLY A O 1
ATOM 3641 N N . VAL A 1 483 ? 11.867 -21.859 -4.523 1 97.25 483 VAL A N 1
ATOM 3642 C CA . VAL A 1 483 ? 10.711 -22.75 -4.574 1 97.25 483 VAL A CA 1
ATOM 3643 C C . VAL A 1 483 ? 11.156 -24.203 -4.348 1 97.25 483 VAL A C 1
ATOM 3645 O O . VAL A 1 483 ? 10.711 -25.109 -5.047 1 97.25 483 VAL A O 1
ATOM 3648 N N . ASP A 1 484 ? 12.039 -24.312 -3.414 1 96.06 484 ASP A N 1
ATOM 3649 C CA . ASP A 1 484 ? 12.555 -25.609 -2.969 1 96.06 484 ASP A CA 1
ATOM 3650 C C . ASP A 1 484 ? 11.422 -26.547 -2.566 1 96.06 484 ASP A C 1
ATOM 3652 O O . ASP A 1 484 ? 10.562 -26.172 -1.763 1 96.06 484 ASP A O 1
ATOM 3656 N N . GLN A 1 485 ? 11.453 -27.781 -3.109 1 95.56 485 GLN A N 1
ATOM 3657 C CA . GLN A 1 485 ? 10.406 -28.75 -2.834 1 95.56 485 GLN A CA 1
ATOM 3658 C C . GLN A 1 485 ? 10.539 -29.328 -1.426 1 95.56 485 GLN A C 1
ATOM 3660 O O . GLN A 1 485 ? 9.586 -29.891 -0.886 1 95.56 485 GLN A O 1
ATOM 3665 N N . ASP A 1 486 ? 11.695 -29.312 -0.957 1 92.56 486 ASP A N 1
ATOM 3666 C CA . ASP A 1 486 ? 11.898 -29.656 0.445 1 92.56 486 ASP A CA 1
ATOM 3667 C C . ASP A 1 486 ? 11.516 -28.5 1.361 1 92.56 486 ASP A C 1
ATOM 3669 O O . ASP A 1 486 ? 12.367 -27.719 1.771 1 92.56 486 ASP A O 1
ATOM 3673 N N . LEU A 1 487 ? 10.289 -28.422 1.755 1 93.56 487 LEU A N 1
ATOM 3674 C CA . LEU A 1 487 ? 9.695 -27.266 2.414 1 93.56 487 LEU A CA 1
ATOM 3675 C C . LEU A 1 487 ? 10.367 -27 3.758 1 93.56 487 LEU A C 1
ATOM 3677 O O . LEU A 1 487 ? 10.68 -25.859 4.09 1 93.56 487 LEU A O 1
ATOM 3681 N N . PRO A 1 488 ? 10.625 -28.047 4.555 1 89.44 488 PRO A N 1
ATOM 3682 C CA . PRO A 1 488 ? 11.258 -27.766 5.844 1 89.44 488 PRO A CA 1
ATOM 3683 C C . PRO A 1 488 ? 12.602 -27.047 5.699 1 89.44 488 PRO A C 1
ATOM 3685 O O . PRO A 1 488 ? 12.977 -26.25 6.574 1 89.44 488 PRO A O 1
ATOM 3688 N N . ARG A 1 489 ? 13.305 -27.234 4.625 1 91.12 489 ARG A N 1
ATOM 3689 C CA . ARG A 1 489 ? 14.609 -26.609 4.383 1 91.12 489 ARG A CA 1
ATOM 3690 C C . ARG A 1 489 ? 14.461 -25.109 4.152 1 91.12 489 ARG A C 1
ATOM 3692 O O . ARG A 1 489 ? 15.414 -24.359 4.352 1 91.12 489 ARG A O 1
ATOM 3699 N N . LEU A 1 490 ? 13.328 -24.656 3.77 1 93.56 490 LEU A N 1
ATOM 3700 C CA . LEU A 1 490 ? 13.117 -23.25 3.422 1 93.56 490 LEU A CA 1
ATOM 3701 C C . LEU A 1 490 ? 13.055 -22.375 4.676 1 93.56 490 LEU A C 1
ATOM 3703 O O . LEU A 1 490 ? 13.367 -21.188 4.625 1 93.56 490 LEU A O 1
ATOM 3707 N N . GLY A 1 491 ? 12.617 -22.953 5.793 1 93.25 491 GLY A N 1
ATOM 3708 C CA . GLY A 1 491 ? 12.664 -22.219 7.051 1 93.25 491 GLY A CA 1
ATOM 3709 C C . GLY A 1 491 ? 11.406 -21.406 7.316 1 93.25 491 GLY A C 1
ATOM 3710 O O . GLY A 1 491 ? 11.484 -20.297 7.832 1 93.25 491 GLY A O 1
ATOM 3711 N N . HIS A 1 492 ? 10.242 -21.938 6.973 1 96 492 HIS A N 1
ATOM 3712 C CA . HIS A 1 492 ? 8.969 -21.297 7.305 1 96 492 HIS A CA 1
ATOM 3713 C C . HIS A 1 492 ? 8.891 -20.969 8.789 1 96 492 HIS A C 1
ATOM 3715 O O . HIS A 1 492 ? 9.156 -21.812 9.641 1 96 492 HIS A O 1
ATOM 3721 N N . HIS A 1 493 ? 8.516 -19.672 9.164 1 95.25 493 HIS A N 1
ATOM 3722 C CA . HIS A 1 493 ? 8.422 -19.312 10.57 1 95.25 493 HIS A CA 1
ATOM 3723 C C . HIS A 1 493 ? 7.184 -18.453 10.836 1 95.25 493 HIS A C 1
ATOM 3725 O O . HIS A 1 493 ? 6.797 -18.266 11.992 1 95.25 493 HIS A O 1
ATOM 3731 N N . ARG A 1 494 ? 6.551 -18.016 9.758 1 96.56 494 ARG A N 1
ATOM 3732 C CA . ARG A 1 494 ? 5.402 -17.125 9.953 1 96.56 494 ARG A CA 1
ATOM 3733 C C . ARG A 1 494 ? 4.094 -17.875 9.719 1 96.56 494 ARG A C 1
ATOM 3735 O O . ARG A 1 494 ? 3.018 -17.375 10.055 1 96.56 494 ARG A O 1
ATOM 3742 N N . VAL A 1 495 ? 4.129 -19.047 9.102 1 97.56 495 VAL A N 1
ATOM 3743 C CA . VAL A 1 495 ? 2.922 -19.844 8.906 1 97.56 495 VAL A CA 1
ATOM 3744 C C . VAL A 1 495 ? 2.301 -20.172 10.258 1 97.56 495 VAL A C 1
ATOM 3746 O O . VAL A 1 495 ? 3 -20.234 11.273 1 97.56 495 VAL A O 1
ATOM 3749 N N . GLU A 1 496 ? 0.975 -20.344 10.242 1 96.56 496 GLU A N 1
ATOM 3750 C CA . GLU A 1 496 ? 0.291 -20.781 11.461 1 96.56 496 GLU A CA 1
ATOM 3751 C C . GLU A 1 496 ? 0.573 -22.25 11.766 1 96.56 496 GLU A C 1
ATOM 3753 O O . GLU A 1 496 ? 0.335 -23.109 10.922 1 96.56 496 GLU A O 1
ATOM 3758 N N . ARG A 1 497 ? 1.082 -22.531 12.938 1 94.88 497 ARG A N 1
ATOM 3759 C CA . ARG A 1 497 ? 1.431 -23.875 13.375 1 94.88 497 ARG A CA 1
ATOM 3760 C C . ARG A 1 497 ? 0.505 -24.344 14.492 1 94.88 497 ARG A C 1
ATOM 3762 O O . ARG A 1 497 ? -0.073 -23.531 15.211 1 94.88 497 ARG A O 1
ATOM 3769 N N . PRO A 1 498 ? 0.236 -25.656 14.594 1 95.69 498 PRO A N 1
ATOM 3770 C CA . PRO A 1 498 ? 0.896 -26.75 13.859 1 95.69 498 PRO A CA 1
ATOM 3771 C C . PRO A 1 498 ? 0.413 -26.859 12.414 1 95.69 498 PRO A C 1
ATOM 3773 O O . PRO A 1 498 ? -0.734 -26.531 12.117 1 95.69 498 PRO A O 1
ATOM 3776 N N . LEU A 1 499 ? 1.294 -27.312 11.594 1 96.5 499 LEU A N 1
ATOM 3777 C CA . LEU A 1 499 ? 1.071 -27.422 10.156 1 96.5 499 LEU A CA 1
ATOM 3778 C C . LEU A 1 499 ? 1.835 -28.609 9.57 1 96.5 499 LEU A C 1
ATOM 3780 O O . LEU A 1 499 ? 3.047 -28.734 9.773 1 96.5 499 LEU A O 1
ATOM 3784 N N . TYR A 1 500 ? 1.062 -29.516 8.938 1 95.31 500 TYR A N 1
ATOM 3785 C CA . TYR A 1 500 ? 1.71 -30.609 8.227 1 95.31 500 TYR A CA 1
ATOM 3786 C C . TYR A 1 500 ? 2.312 -30.125 6.91 1 95.31 500 TYR A C 1
ATOM 3788 O O . TYR A 1 500 ? 1.65 -29.438 6.133 1 95.31 500 TYR A O 1
ATOM 3796 N N . PRO A 1 501 ? 3.574 -30.484 6.637 1 93.81 501 PRO A N 1
ATOM 3797 C CA . PRO A 1 501 ? 4.395 -31.547 7.227 1 93.81 501 PRO A CA 1
ATOM 3798 C C . PRO A 1 501 ? 5.375 -31.031 8.273 1 93.81 501 PRO A C 1
ATOM 3800 O O . PRO A 1 501 ? 6.18 -31.797 8.805 1 93.81 501 PRO A O 1
ATOM 3803 N N . PHE A 1 502 ? 5.285 -29.781 8.656 1 94.38 502 PHE A N 1
ATOM 3804 C CA . PHE A 1 502 ? 6.262 -29.141 9.539 1 94.38 502 PHE A CA 1
ATOM 3805 C C . PHE A 1 502 ? 6.168 -29.719 10.945 1 94.38 502 PHE A C 1
ATOM 3807 O O . PHE A 1 502 ? 7.164 -29.766 11.672 1 94.38 502 PHE A O 1
ATOM 3814 N N . ASP A 1 503 ? 4.98 -30 11.359 1 93 503 ASP A N 1
ATOM 3815 C CA . ASP A 1 503 ? 4.703 -30.5 12.703 1 93 503 ASP A CA 1
ATOM 3816 C C . ASP A 1 503 ? 4.016 -31.859 12.664 1 93 503 ASP A C 1
ATOM 3818 O O . ASP A 1 503 ? 2.939 -32.031 13.242 1 93 503 ASP A O 1
ATOM 3822 N N . GLU A 1 504 ? 4.539 -32.781 12.047 1 83.69 504 GLU A N 1
ATOM 3823 C CA . GLU A 1 504 ? 3.934 -34.094 11.844 1 83.69 504 GLU A CA 1
ATOM 3824 C C . GLU A 1 504 ? 3.521 -34.719 13.172 1 83.69 504 GLU A C 1
ATOM 3826 O O . GLU A 1 504 ? 2.473 -35.344 13.266 1 83.69 504 GLU A O 1
ATOM 3831 N N . ASP A 1 505 ? 4.164 -34.469 14.234 1 87.06 505 ASP A N 1
ATOM 3832 C CA . ASP A 1 505 ? 3.934 -35.094 15.523 1 87.06 505 ASP A CA 1
ATOM 3833 C C . ASP A 1 505 ? 2.857 -34.375 16.312 1 87.06 505 ASP A C 1
ATOM 3835 O O . ASP A 1 505 ? 2.316 -34.906 17.281 1 87.06 505 ASP A O 1
ATOM 3839 N N . ALA A 1 506 ? 2.605 -33.125 15.883 1 85.38 506 ALA A N 1
ATOM 3840 C CA . ALA A 1 506 ? 1.65 -32.312 16.625 1 85.38 506 ALA A CA 1
ATOM 3841 C C . ALA A 1 506 ? 0.26 -32.938 16.609 1 85.38 506 ALA A C 1
ATOM 3843 O O . ALA A 1 506 ? -0.557 -32.656 17.5 1 85.38 506 ALA A O 1
ATOM 3844 N N . TYR A 1 507 ? -0.065 -33.781 15.648 1 81.69 507 TYR A N 1
ATOM 3845 C CA . TYR A 1 507 ? -1.423 -34.281 15.531 1 81.69 507 TYR A CA 1
ATOM 3846 C C . TYR A 1 507 ? -1.46 -35.781 15.828 1 81.69 507 TYR A C 1
ATOM 3848 O O . TYR A 1 507 ? -2.346 -36.5 15.344 1 81.69 507 TYR A O 1
ATOM 3856 N N . ASP A 1 508 ? -0.516 -36.25 16.562 1 81 508 ASP A N 1
ATOM 3857 C CA . ASP A 1 508 ? -0.492 -37.656 16.984 1 81 508 ASP A CA 1
ATOM 3858 C C . ASP A 1 508 ? -1.637 -37.938 17.953 1 81 508 ASP A C 1
ATOM 3860 O O . ASP A 1 508 ? -2.26 -39 17.859 1 81 508 ASP A O 1
ATOM 3864 N N . ASP A 1 509 ? -1.925 -36.969 18.766 1 83 509 ASP A N 1
ATOM 3865 C CA . ASP A 1 509 ? -2.902 -37.25 19.812 1 83 509 ASP A CA 1
ATOM 3866 C C . ASP A 1 509 ? -4.145 -36.375 19.656 1 83 509 ASP A C 1
ATOM 3868 O O . ASP A 1 509 ? -5.125 -36.562 20.375 1 83 509 ASP A O 1
ATOM 3872 N N . GLU A 1 510 ? -4.051 -35.375 18.781 1 85.94 510 GLU A N 1
ATOM 3873 C CA . GLU A 1 510 ? -5.188 -34.469 18.609 1 85.94 510 GLU A CA 1
ATOM 3874 C C . GLU A 1 510 ? -5.449 -34.188 17.141 1 85.94 510 GLU A C 1
ATOM 3876 O O . GLU A 1 510 ? -4.508 -34.031 16.359 1 85.94 510 GLU A O 1
ATOM 3881 N N . GLU A 1 511 ? -6.73 -34.25 16.875 1 90.31 511 GLU A N 1
ATOM 3882 C CA . GLU A 1 511 ? -7.137 -33.875 15.523 1 90.31 511 GLU A CA 1
ATOM 3883 C C . GLU A 1 511 ? -7.297 -32.375 15.383 1 90.31 511 GLU A C 1
ATOM 3885 O O . GLU A 1 511 ? -7.641 -31.688 16.344 1 90.31 511 GLU A O 1
ATOM 3890 N N . PRO A 1 512 ? -6.949 -31.859 14.203 1 94.75 512 PRO A N 1
ATOM 3891 C CA . PRO A 1 512 ? -7.191 -30.422 14.023 1 94.75 512 PRO A CA 1
ATOM 3892 C C . PRO A 1 512 ? -8.68 -30.078 13.961 1 94.75 512 PRO A C 1
ATOM 3894 O O . PRO A 1 512 ? -9.508 -30.953 13.711 1 94.75 512 PRO A O 1
ATOM 3897 N N . ASP A 1 513 ? -9.008 -28.812 14.305 1 95 513 ASP A N 1
ATOM 3898 C CA . ASP A 1 513 ? -10.375 -28.328 14.133 1 95 513 ASP A CA 1
ATOM 3899 C C . ASP A 1 513 ? -10.703 -28.125 12.648 1 95 513 ASP A C 1
ATOM 3901 O O . ASP A 1 513 ? -10.164 -27.219 12.008 1 95 513 ASP A O 1
ATOM 3905 N N . LEU A 1 514 ? -11.578 -28.969 12.117 1 98.19 514 LEU A N 1
ATOM 3906 C CA . LEU A 1 514 ? -11.953 -28.891 10.711 1 98.19 514 LEU A CA 1
ATOM 3907 C C . LEU A 1 514 ? -13.414 -28.484 10.562 1 98.19 514 LEU A C 1
ATOM 3909 O O . LEU A 1 514 ? -14.055 -28.797 9.555 1 98.19 514 LEU A O 1
ATOM 3913 N N . THR A 1 515 ? -13.977 -27.859 11.594 1 98.19 515 THR A N 1
ATOM 3914 C CA . THR A 1 515 ? -15.344 -27.359 11.523 1 98.19 515 THR A CA 1
ATOM 3915 C C . THR A 1 515 ? -15.43 -26.141 10.609 1 98.19 515 THR A C 1
ATOM 3917 O O . THR A 1 515 ? -14.781 -25.125 10.852 1 98.19 515 THR A O 1
ATOM 3920 N N . PRO A 1 516 ? -16.25 -26.266 9.594 1 98.62 516 PRO A N 1
ATOM 3921 C CA . PRO A 1 516 ? -16.359 -25.109 8.695 1 98.62 516 PRO A CA 1
ATOM 3922 C C . PRO A 1 516 ? -17.094 -23.938 9.336 1 98.62 516 PRO A C 1
ATOM 3924 O O . PRO A 1 516 ? -18.047 -24.141 10.094 1 98.62 516 PRO A O 1
ATOM 3927 N N . THR A 1 517 ? -16.625 -22.766 9.055 1 97.75 517 THR A N 1
ATOM 3928 C CA . THR A 1 517 ? -17.344 -21.547 9.383 1 97.75 517 THR A CA 1
ATOM 3929 C C . THR A 1 517 ? -18.375 -21.219 8.312 1 97.75 517 THR A C 1
ATOM 3931 O O . THR A 1 517 ? -18.062 -21.172 7.121 1 97.75 517 THR A O 1
ATOM 3934 N N . ARG A 1 518 ? -19.594 -21.078 8.711 1 97.62 518 ARG A N 1
ATOM 3935 C CA . ARG A 1 518 ? -20.641 -20.625 7.793 1 97.62 518 ARG A CA 1
ATOM 3936 C C . ARG A 1 518 ? -20.516 -19.125 7.531 1 97.62 518 ARG A C 1
ATOM 3938 O O . ARG A 1 518 ? -20.547 -18.328 8.469 1 97.62 518 ARG A O 1
ATOM 3945 N N . LEU A 1 519 ? -20.312 -18.719 6.355 1 96.5 519 LEU A N 1
ATOM 3946 C CA . LEU A 1 519 ? -20.344 -17.328 5.906 1 96.5 519 LEU A CA 1
ATOM 3947 C C . LEU A 1 519 ? -21.688 -17 5.25 1 96.5 519 LEU A C 1
ATOM 3949 O O . LEU A 1 519 ? -21.969 -17.453 4.137 1 96.5 519 LEU A O 1
ATOM 3953 N N . ALA A 1 520 ? -22.5 -16.203 5.906 1 93.69 520 ALA A N 1
ATOM 3954 C CA . ALA A 1 520 ? -23.812 -15.836 5.402 1 93.69 520 ALA A CA 1
ATOM 3955 C C . ALA A 1 520 ? -23.703 -14.914 4.195 1 93.69 520 ALA A C 1
ATOM 3957 O O . ALA A 1 520 ? -22.688 -14.25 4.004 1 93.69 520 ALA A O 1
ATOM 3958 N N . PRO A 1 521 ? -24.766 -14.969 3.389 1 93.75 521 PRO A N 1
ATOM 3959 C CA . PRO A 1 521 ? -24.75 -14 2.295 1 93.75 521 PRO A CA 1
ATOM 3960 C C . PRO A 1 521 ? -24.594 -12.562 2.785 1 93.75 521 PRO A C 1
ATOM 3962 O O . PRO A 1 521 ? -25.109 -12.195 3.84 1 93.75 521 PRO A O 1
ATOM 3965 N N . LEU A 1 522 ? -23.875 -11.758 2.041 1 88.44 522 LEU A N 1
ATOM 3966 C CA . LEU A 1 522 ? -23.703 -10.352 2.391 1 88.44 522 LEU A CA 1
ATOM 3967 C C . LEU A 1 522 ? -25.016 -9.602 2.232 1 88.44 522 LEU A C 1
ATOM 3969 O O . LEU A 1 522 ? -25.688 -9.719 1.201 1 88.44 522 LEU A O 1
ATOM 3973 N N . ALA A 1 523 ? -25.391 -8.836 3.174 1 80.88 523 ALA A N 1
ATOM 3974 C CA . ALA A 1 523 ? -26.672 -8.133 3.201 1 80.88 523 ALA A CA 1
ATOM 3975 C C . ALA A 1 523 ? -26.688 -7 2.178 1 80.88 523 ALA A C 1
ATOM 3977 O O . ALA A 1 523 ? -25.656 -6.395 1.889 1 80.88 523 ALA A O 1
ATOM 3978 N N . PRO A 1 524 ? -27.922 -6.762 1.617 1 76.56 524 PRO A N 1
ATOM 3979 C CA . PRO A 1 524 ? -28.047 -5.598 0.733 1 76.56 524 PRO A CA 1
ATOM 3980 C C . PRO A 1 524 ? -27.734 -4.281 1.444 1 76.56 524 PRO A C 1
ATOM 3982 O O . PRO A 1 524 ? -27.859 -4.195 2.67 1 76.56 524 PRO A O 1
ATOM 3985 N N . LEU A 1 525 ? -27.234 -3.34 0.632 1 72.75 525 LEU A N 1
ATOM 3986 C CA . LEU A 1 525 ? -26.969 -2.016 1.18 1 72.75 525 LEU A CA 1
ATOM 3987 C C . LEU A 1 525 ? -28.25 -1.223 1.354 1 72.75 525 LEU A C 1
ATOM 3989 O O . LEU A 1 525 ? -29.188 -1.372 0.564 1 72.75 525 LEU A O 1
ATOM 3993 N N . SER A 1 526 ? -28.641 -0.769 2.496 1 59.72 526 SER A N 1
ATOM 3994 C CA . SER A 1 526 ? -29.844 0.039 2.637 1 59.72 526 SER A CA 1
ATOM 3995 C C . SER A 1 526 ? -29.844 1.22 1.672 1 59.72 526 SER A C 1
ATOM 3997 O O . SER A 1 526 ? -28.797 1.818 1.426 1 59.72 526 SER A O 1
ATOM 3999 N N . PRO A 1 527 ? -30.969 1.337 0.767 1 51.03 527 PRO A N 1
ATOM 4000 C CA . PRO A 1 527 ? -31.047 2.412 -0.225 1 51.03 527 PRO A CA 1
ATOM 4001 C C . PRO A 1 527 ? -30.625 3.766 0.339 1 51.03 527 PRO A C 1
ATOM 4003 O O . PRO A 1 527 ? -30.938 4.09 1.484 1 51.03 527 PRO A O 1
ATOM 4006 N N . CYS A 1 528 ? -29.516 4.293 -0.095 1 44.94 528 CYS A N 1
ATOM 4007 C CA . CYS A 1 528 ? -29.297 5.715 0.153 1 44.94 528 CYS A CA 1
ATOM 4008 C C . CYS A 1 528 ? -30.453 6.539 -0.389 1 44.94 528 CYS A C 1
ATOM 4010 O O . CYS A 1 528 ? -30.922 6.301 -1.504 1 44.94 528 CYS A O 1
ATOM 4012 N N . GLU A 1 529 ? -31.375 7.047 0.278 1 38.97 529 GLU A N 1
ATOM 4013 C CA . GLU A 1 529 ? -32.344 7.973 -0.299 1 38.97 529 GLU A CA 1
ATOM 4014 C C . GLU A 1 529 ? -31.672 8.93 -1.284 1 38.97 529 GLU A C 1
ATOM 4016 O O . GLU A 1 529 ? -31.016 9.883 -0.878 1 38.97 529 GLU A O 1
ATOM 4021 N N . GLY A 1 530 ? -30.969 8.547 -2.164 1 35.31 530 GLY A N 1
ATOM 4022 C CA . GLY A 1 530 ? -30.391 9.406 -3.176 1 35.31 530 GLY A CA 1
ATOM 4023 C C . GLY A 1 530 ? -31.406 10.281 -3.885 1 35.31 530 GLY A C 1
ATOM 4024 O O . GLY A 1 530 ? -32.562 9.914 -3.988 1 35.31 530 GLY A O 1
ATOM 4025 N N . GLY A 1 531 ? -31.188 11.625 -3.84 1 33.66 531 GLY A N 1
ATOM 4026 C CA . GLY A 1 531 ? -31.906 12.648 -4.586 1 33.66 531 GLY A CA 1
ATOM 4027 C C . GLY A 1 531 ? -32 12.336 -6.066 1 33.66 531 GLY A C 1
ATOM 4028 O O . GLY A 1 531 ? -31.141 11.688 -6.637 1 33.66 531 GLY A O 1
ATOM 4029 N N . SER A 1 532 ? -33.25 12.32 -6.668 1 31.27 532 SER A N 1
ATOM 4030 C CA . SER A 1 532 ? -33.656 12.406 -8.07 1 31.27 532 SER A CA 1
ATOM 4031 C C . SER A 1 532 ? -32.844 13.477 -8.805 1 31.27 532 SER A C 1
ATOM 4033 O O . SER A 1 532 ? -32.969 14.664 -8.492 1 31.27 532 SER A O 1
ATOM 4035 N N . ALA A 1 533 ? -31.781 13.391 -9.297 1 28.84 533 ALA A N 1
ATOM 4036 C CA . ALA A 1 533 ? -31.297 14.32 -10.312 1 28.84 533 ALA A CA 1
ATOM 4037 C C . ALA A 1 533 ? -32.281 14.414 -11.484 1 28.84 533 ALA A C 1
ATOM 4039 O O . ALA A 1 533 ? -32.562 13.406 -12.133 1 28.84 533 ALA A O 1
ATOM 4040 N N . ALA A 1 534 ? -33.188 15.461 -11.633 1 28.06 534 ALA A N 1
ATOM 4041 C CA . ALA A 1 534 ? -33.875 15.891 -12.836 1 28.06 534 ALA A CA 1
ATOM 4042 C C . ALA A 1 534 ? -32.875 16.125 -13.984 1 28.06 534 ALA A C 1
ATOM 4044 O O . ALA A 1 534 ? -31.969 16.953 -13.867 1 28.06 534 ALA A O 1
ATOM 4045 N N . ARG A 1 535 ? -32.719 15.273 -14.945 1 28.67 535 ARG A N 1
ATOM 4046 C CA . ARG A 1 535 ? -32.25 15.492 -16.312 1 28.67 535 ARG A CA 1
ATOM 4047 C C . ARG A 1 535 ? -32.938 16.688 -16.938 1 28.67 535 ARG A C 1
ATOM 4049 O O . ARG A 1 535 ? -34.125 16.625 -17.266 1 28.67 535 ARG A O 1
ATOM 4056 N N . THR A 1 536 ? -32.719 17.938 -16.516 1 23.34 536 THR A N 1
ATOM 4057 C CA . THR A 1 536 ? -33.188 19.016 -17.391 1 23.34 536 THR A CA 1
ATOM 4058 C C . THR A 1 536 ? -32.562 18.891 -18.781 1 23.34 536 THR A C 1
ATOM 4060 O O . THR A 1 536 ? -31.344 18.859 -18.938 1 23.34 536 THR A O 1
ATOM 4063 N N . GLY A 1 537 ? -33.219 18.203 -19.719 1 22.31 537 GLY A N 1
ATOM 4064 C CA . GLY A 1 537 ? -33.156 18.203 -21.172 1 22.31 537 GLY A CA 1
ATOM 4065 C C . GLY A 1 537 ? -32.969 19.609 -21.75 1 22.31 537 GLY A C 1
ATOM 4066 O O . GLY A 1 537 ? -33.75 20.5 -21.438 1 22.31 537 GLY A O 1
ATOM 4067 N N . LEU A 1 538 ? -31.812 20.062 -22.031 1 22.7 538 LEU A N 1
ATOM 4068 C CA . LEU A 1 538 ? -31.609 21.125 -23 1 22.7 538 LEU A CA 1
ATOM 4069 C C . LEU A 1 538 ? -32.406 20.875 -24.266 1 22.7 538 LEU A C 1
ATOM 4071 O O . LEU A 1 538 ? -32.25 19.844 -24.922 1 22.7 538 LEU A O 1
ATOM 4075 N N . ARG A 1 539 ? -33.656 21.328 -24.281 1 22.19 539 ARG A N 1
ATOM 4076 C CA . ARG A 1 539 ? -34.25 21.703 -25.562 1 22.19 539 ARG A CA 1
ATOM 4077 C C . ARG A 1 539 ? -33.281 22.516 -26.391 1 22.19 539 ARG A C 1
ATOM 4079 O O . ARG A 1 539 ? -32.5 23.312 -25.859 1 22.19 539 ARG A O 1
ATOM 4086 N N . GLY A 1 540 ? -33.219 22.203 -27.781 1 19.48 540 GLY A N 1
ATOM 4087 C CA . GLY A 1 540 ? -33.281 23.172 -28.859 1 19.48 540 GLY A CA 1
ATOM 4088 C C . GLY A 1 540 ? -34.406 24.141 -28.75 1 19.48 540 GLY A C 1
ATOM 4089 O O . GLY A 1 540 ? -35.438 23.844 -28.125 1 19.48 540 GLY A O 1
ATOM 4090 N N . MET B 1 1 ? -38.375 -5.586 41.281 1 27.2 1 MET B N 1
ATOM 4091 C CA . MET B 1 1 ? -37.656 -4.387 40.906 1 27.2 1 MET B CA 1
ATOM 4092 C C . MET B 1 1 ? -36.469 -4.742 40 1 27.2 1 MET B C 1
ATOM 4094 O O . MET B 1 1 ? -35.531 -5.398 40.438 1 27.2 1 MET B O 1
ATOM 4098 N N . THR B 1 2 ? -36.719 -5.152 38.75 1 32.25 2 THR B N 1
ATOM 4099 C CA . THR B 1 2 ? -35.75 -5.586 37.781 1 32.25 2 THR B CA 1
ATOM 4100 C C . THR B 1 2 ? -34.625 -4.566 37.656 1 32.25 2 THR B C 1
ATOM 4102 O O . THR B 1 2 ? -34.875 -3.363 37.562 1 32.25 2 THR B O 1
ATOM 4105 N N . THR B 1 3 ? -33.562 -4.805 38.406 1 36.44 3 THR B N 1
ATOM 4106 C CA . THR B 1 3 ? -32.375 -3.963 38.406 1 36.44 3 THR B CA 1
ATOM 4107 C C . THR B 1 3 ? -32.094 -3.416 37 1 36.44 3 THR B C 1
ATOM 4109 O O . THR B 1 3 ? -32 -4.18 36.031 1 36.44 3 THR B O 1
ATOM 4112 N N . PRO B 1 4 ? -32.5 -2.223 36.781 1 37.56 4 PRO B N 1
ATOM 4113 C CA . PRO B 1 4 ? -32.312 -1.698 35.438 1 37.56 4 PRO B CA 1
ATOM 4114 C C . PRO B 1 4 ? -30.984 -2.119 34.812 1 37.56 4 PRO B C 1
ATOM 4116 O O . PRO B 1 4 ? -29.969 -2.162 35.5 1 37.56 4 PRO B O 1
ATOM 4119 N N . ALA B 1 5 ? -30.922 -3.068 33.938 1 41.5 5 ALA B N 1
ATOM 4120 C CA . ALA B 1 5 ? -29.766 -3.537 33.156 1 41.5 5 ALA B CA 1
ATOM 4121 C C . ALA B 1 5 ? -28.797 -2.393 32.875 1 41.5 5 ALA B C 1
ATOM 4123 O O . ALA B 1 5 ? -29.188 -1.366 32.312 1 41.5 5 ALA B O 1
ATOM 4124 N N . HIS B 1 6 ? -27.906 -1.985 33.75 1 48.66 6 HIS B N 1
ATOM 4125 C CA . HIS B 1 6 ? -26.891 -0.974 33.469 1 48.66 6 HIS B CA 1
ATOM 4126 C C . HIS B 1 6 ? -26.406 -1.032 32.031 1 48.66 6 HIS B C 1
ATOM 4128 O O . HIS B 1 6 ? -26.047 -2.1 31.531 1 48.66 6 HIS B O 1
ATOM 4134 N N . PRO B 1 7 ? -26.703 0.065 31.203 1 69.94 7 PRO B N 1
ATOM 4135 C CA . PRO B 1 7 ? -26.344 0.031 29.781 1 69.94 7 PRO B CA 1
ATOM 4136 C C . PRO B 1 7 ? -24.875 -0.311 29.547 1 69.94 7 PRO B C 1
ATOM 4138 O O . PRO B 1 7 ? -24.016 0.022 30.375 1 69.94 7 PRO B O 1
ATOM 4141 N N . ARG B 1 8 ? -24.578 -1.34 28.906 1 86.06 8 ARG B N 1
ATOM 4142 C CA . ARG B 1 8 ? -23.219 -1.76 28.578 1 86.06 8 ARG B CA 1
ATOM 4143 C C . ARG B 1 8 ? -22.375 -0.574 28.125 1 86.06 8 ARG B C 1
ATOM 4145 O O . ARG B 1 8 ? -22.875 0.347 27.484 1 86.06 8 ARG B O 1
ATOM 4152 N N . ARG B 1 9 ? -21.141 -0.55 28.672 1 94.69 9 ARG B N 1
ATOM 4153 C CA . ARG B 1 9 ? -20.219 0.467 28.188 1 94.69 9 ARG B CA 1
ATOM 4154 C C . ARG B 1 9 ? -20.016 0.355 26.672 1 94.69 9 ARG B C 1
ATOM 4156 O O . ARG B 1 9 ? -19.953 -0.75 26.141 1 94.69 9 ARG B O 1
ATOM 4163 N N . LEU B 1 10 ? -19.953 1.513 26.062 1 97.62 10 LEU B N 1
ATOM 4164 C CA . LEU B 1 10 ? -19.578 1.553 24.656 1 97.62 10 LEU B CA 1
ATOM 4165 C C . LEU B 1 10 ? -18.141 1.104 24.453 1 97.62 10 LEU B C 1
ATOM 4167 O O . LEU B 1 10 ? -17.25 1.49 25.234 1 97.62 10 LEU B O 1
ATOM 4171 N N . ARG B 1 11 ? -17.922 0.235 23.562 1 98.31 11 ARG B N 1
ATOM 4172 C CA . ARG B 1 11 ? -16.562 -0.137 23.156 1 98.31 11 ARG B CA 1
ATOM 4173 C C . ARG B 1 11 ? -16.094 0.675 21.953 1 98.31 11 ARG B C 1
ATOM 4175 O O . ARG B 1 11 ? -16.594 0.474 20.844 1 98.31 11 ARG B O 1
ATOM 4182 N N . ILE B 1 12 ? -15.164 1.602 22.141 1 98.69 12 ILE B N 1
ATOM 4183 C CA . ILE B 1 12 ? -14.75 2.523 21.094 1 98.69 12 ILE B CA 1
ATOM 4184 C C . ILE B 1 12 ? -13.242 2.426 20.875 1 98.69 12 ILE B C 1
ATOM 4186 O O . ILE B 1 12 ? -12.461 2.613 21.812 1 98.69 12 ILE B O 1
ATOM 4190 N N . GLY B 1 13 ? -12.805 2.08 19.656 1 98.88 13 GLY B N 1
ATOM 4191 C CA . GLY B 1 13 ? -11.398 2.09 19.312 1 98.88 13 GLY B CA 1
ATOM 4192 C C . GLY B 1 13 ? -10.844 3.488 19.094 1 98.88 13 GLY B C 1
ATOM 4193 O O . GLY B 1 13 ? -11.578 4.402 18.719 1 98.88 13 GLY B O 1
ATOM 4194 N N . ILE B 1 14 ? -9.57 3.652 19.359 1 98.75 14 ILE B N 1
ATOM 4195 C CA . ILE B 1 14 ? -8.859 4.891 19.062 1 98.75 14 ILE B CA 1
ATOM 4196 C C . ILE B 1 14 ? -7.574 4.574 18.281 1 98.75 14 ILE B C 1
ATOM 4198 O O . ILE B 1 14 ? -6.781 3.729 18.703 1 98.75 14 ILE B O 1
ATOM 4202 N N . GLY B 1 15 ? -7.367 5.23 17.188 1 98.56 15 GLY B N 1
ATOM 4203 C CA . GLY B 1 15 ? -6.176 5.051 16.359 1 98.56 15 GLY B CA 1
ATOM 4204 C C . GLY B 1 15 ? -6.172 5.902 15.109 1 98.56 15 GLY B C 1
ATOM 4205 O O . GLY B 1 15 ? -7.105 6.672 14.875 1 98.56 15 GLY B O 1
ATOM 4206 N N . GLY B 1 16 ? -5.16 5.832 14.32 1 98.44 16 GLY B N 1
ATOM 4207 C CA . GLY B 1 16 ? -5.012 6.586 13.086 1 98.44 16 GLY B CA 1
ATOM 4208 C C . GLY B 1 16 ? -3.566 6.754 12.656 1 98.44 16 GLY B C 1
ATOM 4209 O O . GLY B 1 16 ? -2.648 6.461 13.43 1 98.44 16 GLY B O 1
ATOM 4210 N N . ILE B 1 17 ? -3.373 7.121 11.453 1 98.62 17 ILE B N 1
ATOM 4211 C CA . ILE B 1 17 ? -2.082 7.457 10.867 1 98.62 17 ILE B CA 1
ATOM 4212 C C . ILE B 1 17 ? -2.135 8.867 10.281 1 98.62 17 ILE B C 1
ATOM 4214 O O . ILE B 1 17 ? -2.996 9.172 9.453 1 98.62 17 ILE B O 1
ATOM 4218 N N . GLY B 1 18 ? -1.231 9.734 10.703 1 97.31 18 GLY B N 1
ATOM 4219 C CA . GLY B 1 18 ? -1.301 11.109 10.242 1 97.31 18 GLY B CA 1
ATOM 4220 C C . GLY B 1 18 ? 0.062 11.719 9.961 1 97.31 18 GLY B C 1
ATOM 4221 O O . GLY B 1 18 ? 1.002 11.523 10.734 1 97.31 18 GLY B O 1
ATOM 4222 N N . ILE B 1 19 ? 0.161 12.359 8.914 1 96.69 19 ILE B N 1
ATOM 4223 C CA . ILE B 1 19 ? 1.318 13.164 8.531 1 96.69 19 ILE B CA 1
ATOM 4224 C C . ILE B 1 19 ? 0.9 14.227 7.512 1 96.69 19 ILE B C 1
ATOM 4226 O O . ILE B 1 19 ? -0.047 14.023 6.75 1 96.69 19 ILE B O 1
ATOM 4230 N N . GLU B 1 20 ? 1.438 15.305 7.637 1 95.5 20 GLU B N 1
ATOM 4231 C CA . GLU B 1 20 ? 1.377 16.312 6.59 1 95.5 20 GLU B CA 1
ATOM 4232 C C . GLU B 1 20 ? 2.547 16.188 5.621 1 95.5 20 GLU B C 1
ATOM 4234 O O . GLU B 1 20 ? 3.707 16.312 6.016 1 95.5 20 GLU B O 1
ATOM 4239 N N . SER B 1 21 ? 2.23 15.891 4.297 1 95.5 21 SER B N 1
ATOM 4240 C CA . SER B 1 21 ? 3.271 15.492 3.355 1 95.5 21 SER B CA 1
ATOM 4241 C C . SER B 1 21 ? 3.273 16.391 2.123 1 95.5 21 SER B C 1
ATOM 4243 O O . SER B 1 21 ? 2.314 16.391 1.346 1 95.5 21 SER B O 1
ATOM 4245 N N . SER B 1 22 ? 4.406 17.031 1.892 1 97.06 22 SER B N 1
ATOM 4246 C CA . SER B 1 22 ? 4.539 17.828 0.672 1 97.06 22 SER B CA 1
ATOM 4247 C C . SER B 1 22 ? 5 16.953 -0.498 1 97.06 22 SER B C 1
ATOM 4249 O O . SER B 1 22 ? 6.027 16.281 -0.414 1 97.06 22 SER B O 1
ATOM 4251 N N . THR B 1 23 ? 4.273 16.984 -1.581 1 97.19 23 THR B N 1
ATOM 4252 C CA . THR B 1 23 ? 4.656 16.219 -2.768 1 97.19 23 THR B CA 1
ATOM 4253 C C . THR B 1 23 ? 5.719 16.969 -3.568 1 97.19 23 THR B C 1
ATOM 4255 O O . THR B 1 23 ? 6.25 16.438 -4.547 1 97.19 23 THR B O 1
ATOM 4258 N N . PHE B 1 24 ? 6.098 18.188 -3.152 1 96.75 24 PHE B N 1
ATOM 4259 C CA . PHE B 1 24 ? 7.129 18.969 -3.824 1 96.75 24 PHE B CA 1
ATOM 4260 C C . PHE B 1 24 ? 8.461 18.844 -3.096 1 96.75 24 PHE B C 1
ATOM 4262 O O . PHE B 1 24 ? 9.453 19.453 -3.502 1 96.75 24 PHE B O 1
ATOM 4269 N N . CYS B 1 25 ? 8.461 18.203 -2.004 1 94.25 25 CYS B N 1
ATOM 4270 C CA . CYS B 1 25 ? 9.664 17.906 -1.232 1 94.25 25 CYS B CA 1
ATOM 4271 C C . CYS B 1 25 ? 10.242 16.547 -1.626 1 94.25 25 CYS B C 1
ATOM 4273 O O . CYS B 1 25 ? 9.539 15.531 -1.59 1 94.25 25 CYS B O 1
ATOM 4275 N N . PRO B 1 26 ? 11.5 16.484 -2.025 1 93.12 26 PRO B N 1
ATOM 4276 C CA . PRO B 1 26 ? 12.078 15.203 -2.428 1 93.12 26 PRO B CA 1
ATOM 4277 C C . PRO B 1 26 ? 12.336 14.273 -1.244 1 93.12 26 PRO B C 1
ATOM 4279 O O . PRO B 1 26 ? 12.633 13.094 -1.436 1 93.12 26 PRO B O 1
ATOM 4282 N N . HIS B 1 27 ? 12.234 14.836 -0.065 1 91.44 27 HIS B N 1
ATOM 4283 C CA . HIS B 1 27 ? 12.305 13.992 1.124 1 91.44 27 HIS B CA 1
ATOM 4284 C C . HIS B 1 27 ? 11.258 12.891 1.085 1 91.44 27 HIS B C 1
ATOM 4286 O O . HIS B 1 27 ? 10.172 13.07 0.521 1 91.44 27 HIS B O 1
ATOM 4292 N N . ARG B 1 28 ? 11.594 11.656 1.645 1 94.94 28 ARG B N 1
ATOM 4293 C CA . ARG B 1 28 ? 10.648 10.555 1.819 1 94.94 28 ARG B CA 1
ATOM 4294 C C . ARG B 1 28 ? 10.492 10.195 3.293 1 94.94 28 ARG B C 1
ATOM 4296 O O . ARG B 1 28 ? 11.477 10.102 4.023 1 94.94 28 ARG B O 1
ATOM 4303 N N . SER B 1 29 ? 9.25 10.062 3.688 1 95.75 29 SER B N 1
ATOM 4304 C CA . SER B 1 29 ? 8.969 9.672 5.062 1 95.75 29 SER B CA 1
ATOM 4305 C C . SER B 1 29 ? 8.844 8.156 5.188 1 95.75 29 SER B C 1
ATOM 4307 O O . SER B 1 29 ? 8.234 7.504 4.336 1 95.75 29 SER B O 1
ATOM 4309 N N . THR B 1 30 ? 9.461 7.574 6.203 1 95.88 30 THR B N 1
ATOM 4310 C CA . THR B 1 30 ? 9.414 6.137 6.445 1 95.88 30 THR B CA 1
ATOM 4311 C C . THR B 1 30 ? 8.812 5.836 7.816 1 95.88 30 THR B C 1
ATOM 4313 O O . THR B 1 30 ? 8.57 6.754 8.602 1 95.88 30 THR B O 1
ATOM 4316 N N . VAL B 1 31 ? 8.633 4.559 8.062 1 95.38 31 VAL B N 1
ATOM 4317 C CA . VAL B 1 31 ? 8.039 4.094 9.312 1 95.38 31 VAL B CA 1
ATOM 4318 C C . VAL B 1 31 ? 8.836 4.633 10.492 1 95.38 31 VAL B C 1
ATOM 4320 O O . VAL B 1 31 ? 8.273 4.953 11.539 1 95.38 31 VAL B O 1
ATOM 4323 N N . ASP B 1 32 ? 10.141 4.836 10.32 1 91.19 32 ASP B N 1
ATOM 4324 C CA . ASP B 1 32 ? 11.023 5.266 11.398 1 91.19 32 ASP B CA 1
ATOM 4325 C C . ASP B 1 32 ? 10.789 6.734 11.75 1 91.19 32 ASP B C 1
ATOM 4327 O O . ASP B 1 32 ? 11.203 7.195 12.812 1 91.19 32 ASP B O 1
ATOM 4331 N N . ASP B 1 33 ? 10.117 7.445 10.891 1 90.94 33 ASP B N 1
ATOM 4332 C CA . ASP B 1 33 ? 9.828 8.852 11.141 1 90.94 33 ASP B CA 1
ATOM 4333 C C . ASP B 1 33 ? 8.539 9.016 11.953 1 90.94 33 ASP B C 1
ATOM 4335 O O . ASP B 1 33 ? 8.242 10.102 12.438 1 90.94 33 ASP B O 1
ATOM 4339 N N . PHE B 1 34 ? 7.805 7.926 12.117 1 94.75 34 PHE B N 1
ATOM 4340 C CA . PHE B 1 34 ? 6.527 7.988 12.828 1 94.75 34 PHE B CA 1
ATOM 4341 C C . PHE B 1 34 ? 6.707 7.621 14.297 1 94.75 34 PHE B C 1
ATOM 4343 O O . PHE B 1 34 ? 7.312 6.594 14.617 1 94.75 34 PHE B O 1
ATOM 4350 N N . ARG B 1 35 ? 6.234 8.453 15.141 1 93.38 35 ARG B N 1
ATOM 4351 C CA . ARG B 1 35 ? 5.992 7.992 16.5 1 93.38 35 ARG B CA 1
ATOM 4352 C C . ARG B 1 35 ? 4.797 7.047 16.562 1 93.38 35 ARG B C 1
ATOM 4354 O O . ARG B 1 35 ? 3.68 7.43 16.203 1 93.38 35 ARG B O 1
ATOM 4361 N N . ARG B 1 36 ? 5.023 5.887 16.938 1 95.56 36 ARG B N 1
ATOM 4362 C CA . ARG B 1 36 ? 3.988 4.859 17 1 95.56 36 ARG B CA 1
ATOM 4363 C C . ARG B 1 36 ? 3.621 4.535 18.438 1 95.56 36 ARG B C 1
ATOM 4365 O O . ARG B 1 36 ? 4.473 4.098 19.219 1 95.56 36 ARG B O 1
ATOM 4372 N N . THR B 1 37 ? 2.4 4.812 18.812 1 96.88 37 THR B N 1
ATOM 4373 C CA . THR B 1 37 ? 1.932 4.504 20.156 1 96.88 37 THR B CA 1
ATOM 4374 C C . THR B 1 37 ? 0.836 3.441 20.125 1 96.88 37 THR B C 1
ATOM 4376 O O . THR B 1 37 ? 0.066 3.371 19.156 1 96.88 37 THR B O 1
ATOM 4379 N N . ARG B 1 38 ? 0.799 2.621 21.141 1 97.62 38 ARG B N 1
ATOM 4380 C CA . ARG B 1 38 ? -0.121 1.502 21.312 1 97.62 38 ARG B CA 1
ATOM 4381 C C . ARG B 1 38 ? -0.545 1.366 22.781 1 97.62 38 ARG B C 1
ATOM 4383 O O . ARG B 1 38 ? -0.001 2.041 23.656 1 97.62 38 ARG B O 1
ATOM 4390 N N . GLY B 1 39 ? -1.521 0.533 23.016 1 97.5 39 GLY B N 1
ATOM 4391 C CA . GLY B 1 39 ? -1.893 0.181 24.391 1 97.5 39 GLY B CA 1
ATOM 4392 C C . GLY B 1 39 ? -2.135 1.391 25.266 1 97.5 39 GLY B C 1
ATOM 4393 O O . GLY B 1 39 ? -2.719 2.381 24.828 1 97.5 39 GLY B O 1
ATOM 4394 N N . GLN B 1 40 ? -1.657 1.32 26.453 1 96.88 40 GLN B N 1
ATOM 4395 C CA . GLN B 1 40 ? -1.912 2.35 27.453 1 96.88 40 GLN B CA 1
ATOM 4396 C C . GLN B 1 40 ? -1.207 3.654 27.094 1 96.88 40 GLN B C 1
ATOM 4398 O O . GLN B 1 40 ? -1.721 4.742 27.359 1 96.88 40 GLN B O 1
ATOM 4403 N N . ASP B 1 41 ? -0.041 3.527 26.453 1 95.62 41 ASP B N 1
ATOM 4404 C CA . ASP B 1 41 ? 0.687 4.719 26.016 1 95.62 41 ASP B CA 1
ATOM 4405 C C . ASP B 1 41 ? -0.161 5.57 25.078 1 95.62 41 ASP B C 1
ATOM 4407 O O . ASP B 1 41 ? -0.099 6.801 25.125 1 95.62 41 ASP B O 1
ATOM 4411 N N . LEU B 1 42 ? -0.917 4.855 24.297 1 97.44 42 LEU B N 1
ATOM 4412 C CA . LEU B 1 42 ? -1.802 5.574 23.375 1 97.44 42 LEU B CA 1
ATOM 4413 C C . LEU B 1 42 ? -2.943 6.238 24.141 1 97.44 42 LEU B C 1
ATOM 4415 O O . LEU B 1 42 ? -3.217 7.426 23.953 1 97.44 42 LEU B O 1
ATOM 4419 N N . LEU B 1 43 ? -3.551 5.551 25.031 1 97.69 43 LEU B N 1
ATOM 4420 C CA . LEU B 1 43 ? -4.68 6.09 25.797 1 97.69 43 LEU B CA 1
ATOM 4421 C C . LEU B 1 43 ? -4.242 7.273 26.656 1 97.69 43 LEU B C 1
ATOM 4423 O O . LEU B 1 43 ? -4.988 8.234 26.812 1 97.69 43 LEU B O 1
ATOM 4427 N N . ASP B 1 44 ? -3.021 7.254 27.125 1 95.5 44 ASP B N 1
ATOM 4428 C CA . ASP B 1 44 ? -2.516 8.273 28.031 1 95.5 44 ASP B CA 1
ATOM 4429 C C . ASP B 1 44 ? -2.318 9.602 27.312 1 95.5 44 ASP B C 1
ATOM 4431 O O . ASP B 1 44 ? -2.141 10.641 27.953 1 95.5 44 ASP B O 1
ATOM 4435 N N . ARG B 1 45 ? -2.383 9.578 26.062 1 93.88 45 ARG B N 1
ATOM 4436 C CA . ARG B 1 45 ? -2.227 10.812 25.312 1 93.88 45 ARG B CA 1
ATOM 4437 C C . ARG B 1 45 ? -3.473 11.688 25.422 1 93.88 45 ARG B C 1
ATOM 4439 O O . ARG B 1 45 ? -3.408 12.898 25.219 1 93.88 45 ARG B O 1
ATOM 4446 N N . TYR B 1 46 ? -4.586 11.023 25.703 1 96.56 46 TYR B N 1
ATOM 4447 C CA . TYR B 1 46 ? -5.863 11.727 25.703 1 96.56 46 TYR B CA 1
ATOM 4448 C C . TYR B 1 46 ? -6.406 11.859 27.125 1 96.56 46 TYR B C 1
ATOM 4450 O O . TYR B 1 46 ? -6.652 10.852 27.797 1 96.56 46 TYR B O 1
ATOM 4458 N N . THR B 1 47 ? -6.746 13.086 27.547 1 95.38 47 THR B N 1
ATOM 4459 C CA . THR B 1 47 ? -7.199 13.305 28.906 1 95.38 47 THR B CA 1
ATOM 4460 C C . THR B 1 47 ? -8.57 12.68 29.141 1 95.38 47 THR B C 1
ATOM 4462 O O . THR B 1 47 ? -8.875 12.211 30.234 1 95.38 47 THR B O 1
ATOM 4465 N N . TRP B 1 48 ? -9.328 12.586 28.156 1 95.62 48 TRP B N 1
ATOM 4466 C CA . TRP B 1 48 ? -10.711 12.141 28.281 1 95.62 48 TRP B CA 1
ATOM 4467 C C . TRP B 1 48 ? -10.805 10.625 28.266 1 95.62 48 TRP B C 1
ATOM 4469 O O . TRP B 1 48 ? -11.898 10.062 28.359 1 95.62 48 TRP B O 1
ATOM 4479 N N . THR B 1 49 ? -9.727 9.898 28.062 1 96.94 49 THR B N 1
ATOM 4480 C CA . THR B 1 49 ? -9.711 8.445 28.125 1 96.94 49 THR B CA 1
ATOM 4481 C C . THR B 1 49 ? -9.273 7.957 29.5 1 96.94 49 THR B C 1
ATOM 4483 O O . THR B 1 49 ? -9.266 6.75 29.766 1 96.94 49 THR B O 1
ATOM 4486 N N . GLN B 1 50 ? -8.961 8.812 30.406 1 95.38 50 GLN B N 1
ATOM 4487 C CA . GLN B 1 50 ? -8.422 8.469 31.719 1 95.38 50 GLN B CA 1
ATOM 4488 C C . GLN B 1 50 ? -9.516 7.945 32.656 1 95.38 50 GLN B C 1
ATOM 4490 O O . GLN B 1 50 ? -10.695 8.188 32.406 1 95.38 50 GLN B O 1
ATOM 4495 N N . ALA B 1 51 ? -9.078 7.289 33.656 1 93.25 51 ALA B N 1
ATOM 4496 C CA . ALA B 1 51 ? -9.984 6.637 34.594 1 93.25 51 ALA B CA 1
ATOM 4497 C C . ALA B 1 51 ? -10.805 7.664 35.375 1 93.25 51 ALA B C 1
ATOM 4499 O O . ALA B 1 51 ? -11.898 7.355 35.844 1 93.25 51 ALA B O 1
ATOM 4500 N N . ASP B 1 52 ? -10.328 8.82 35.469 1 94.06 52 ASP B N 1
ATOM 4501 C CA . ASP B 1 52 ? -11.023 9.836 36.25 1 94.06 52 ASP B CA 1
ATOM 4502 C C . ASP B 1 52 ? -11.867 10.742 35.344 1 94.06 52 ASP B C 1
ATOM 4504 O O . ASP B 1 52 ? -12.453 11.719 35.812 1 94.06 52 ASP B O 1
ATOM 4508 N N . SER B 1 53 ? -11.844 10.461 34.094 1 95.81 53 SER B N 1
ATOM 4509 C CA . SER B 1 53 ? -12.641 11.25 33.188 1 95.81 53 SER B CA 1
ATOM 4510 C C . SER B 1 53 ? -14.133 10.984 33.344 1 95.81 53 SER B C 1
ATOM 4512 O O . SER B 1 53 ? -14.523 9.953 33.906 1 95.81 53 SER B O 1
ATOM 4514 N N . ASP B 1 54 ? -14.984 11.906 32.938 1 96.56 54 ASP B N 1
ATOM 4515 C CA . ASP B 1 54 ? -16.438 11.773 33.031 1 96.56 54 ASP B CA 1
ATOM 4516 C C . ASP B 1 54 ? -16.938 10.711 32.031 1 96.56 54 ASP B C 1
ATOM 4518 O O . ASP B 1 54 ? -18.094 10.266 32.125 1 96.56 54 ASP B O 1
ATOM 4522 N N . LEU B 1 55 ? -16.047 10.172 31.156 1 96.94 55 LEU B N 1
ATOM 4523 C CA . LEU B 1 55 ? -16.438 9.156 30.188 1 96.94 55 LEU B CA 1
ATOM 4524 C C . LEU B 1 55 ? -16.062 7.762 30.672 1 96.94 55 LEU B C 1
ATOM 4526 O O . LEU B 1 55 ? -16.391 6.762 30.031 1 96.94 55 LEU B O 1
ATOM 4530 N N . ALA B 1 56 ? -15.406 7.633 31.766 1 95.38 56 ALA B N 1
ATOM 4531 C CA . ALA B 1 56 ? -14.805 6.391 32.25 1 95.38 56 ALA B CA 1
ATOM 4532 C C . ALA B 1 56 ? -15.867 5.312 32.438 1 95.38 56 ALA B C 1
ATOM 4534 O O . ALA B 1 56 ? -15.625 4.133 32.156 1 95.38 56 ALA B O 1
ATOM 4535 N N . ASP B 1 57 ? -17.016 5.75 32.875 1 94.88 57 ASP B N 1
ATOM 4536 C CA . ASP B 1 57 ? -18.062 4.773 33.156 1 94.88 57 ASP B CA 1
ATOM 4537 C C . ASP B 1 57 ? -18.891 4.48 31.906 1 94.88 57 ASP B C 1
ATOM 4539 O O . ASP B 1 57 ? -19.641 3.498 31.875 1 94.88 57 ASP B O 1
ATOM 4543 N N . THR B 1 58 ? -18.719 5.262 30.922 1 96.31 58 THR B N 1
ATOM 4544 C CA . THR B 1 58 ? -19.578 5.168 29.75 1 96.31 58 THR B CA 1
ATOM 4545 C C . THR B 1 58 ? -18.859 4.449 28.609 1 96.31 58 THR B C 1
ATOM 4547 O O . THR B 1 58 ? -19.5 3.805 27.781 1 96.31 58 THR B O 1
ATOM 4550 N N . VAL B 1 59 ? -17.547 4.547 28.625 1 98.12 59 VAL B N 1
ATOM 4551 C CA . VAL B 1 59 ? -16.828 4.078 27.438 1 98.12 59 VAL B CA 1
ATOM 4552 C C . VAL B 1 59 ? -15.664 3.188 27.859 1 98.12 59 VAL B C 1
ATOM 4554 O O . VAL B 1 59 ? -14.922 3.525 28.781 1 98.12 59 VAL B O 1
ATOM 4557 N N . GLU B 1 60 ? -15.562 2.047 27.234 1 97.94 60 GLU B N 1
ATOM 4558 C CA . GLU B 1 60 ? -14.32 1.278 27.172 1 97.94 60 GLU B CA 1
ATOM 4559 C C . GLU B 1 60 ? -13.492 1.671 25.953 1 97.94 60 GLU B C 1
ATOM 4561 O O . GLU B 1 60 ? -13.828 1.313 24.828 1 97.94 60 GLU B O 1
ATOM 4566 N N . TRP B 1 61 ? -12.445 2.385 26.25 1 98.5 61 TRP B N 1
ATOM 4567 C CA . TRP B 1 61 ? -11.562 2.795 25.172 1 98.5 61 TRP B CA 1
ATOM 4568 C C . TRP B 1 61 ? -10.617 1.662 24.766 1 98.5 61 TRP B C 1
ATOM 4570 O O . TRP B 1 61 ? -9.953 1.078 25.625 1 98.5 61 TRP B O 1
ATOM 4580 N N . VAL B 1 62 ? -10.57 1.309 23.484 1 98.75 62 VAL B N 1
ATOM 4581 C CA . VAL B 1 62 ? -9.727 0.244 22.969 1 98.75 62 VAL B CA 1
ATOM 4582 C C . VAL B 1 62 ? -8.57 0.847 22.156 1 98.75 62 VAL B C 1
ATOM 4584 O O . VAL B 1 62 ? -8.773 1.333 21.047 1 98.75 62 VAL B O 1
ATOM 4587 N N . PRO B 1 63 ? -7.344 0.852 22.75 1 98.75 63 PRO B N 1
ATOM 4588 C CA . PRO B 1 63 ? -6.199 1.395 22.016 1 98.75 63 PRO B CA 1
ATOM 4589 C C . PRO B 1 63 ? -5.793 0.519 20.828 1 98.75 63 PRO B C 1
ATOM 4591 O O . PRO B 1 63 ? -5.66 -0.699 20.969 1 98.75 63 PRO B O 1
ATOM 4594 N N . LEU B 1 64 ? -5.641 1.092 19.688 1 98.75 64 LEU B N 1
ATOM 4595 C CA . LEU B 1 64 ? -5.211 0.403 18.469 1 98.75 64 LEU B CA 1
ATOM 4596 C C . LEU B 1 64 ? -3.787 0.805 18.094 1 98.75 64 LEU B C 1
ATOM 4598 O O . LEU B 1 64 ? -2.848 0.566 18.859 1 98.75 64 LEU B O 1
ATOM 4602 N N . LEU B 1 65 ? -3.6 1.508 17.016 1 98.75 65 LEU B N 1
ATOM 4603 C CA . LEU B 1 65 ? -2.346 2.129 16.594 1 98.75 65 LEU B CA 1
ATOM 4604 C C . LEU B 1 65 ? -2.553 3.602 16.266 1 98.75 65 LEU B C 1
ATOM 4606 O O . LEU B 1 65 ? -3.486 3.951 15.539 1 98.75 65 LEU B O 1
ATOM 4610 N N . HIS B 1 66 ? -1.753 4.348 16.859 1 98.31 66 HIS B N 1
ATOM 4611 C CA . HIS B 1 66 ? -1.656 5.723 16.375 1 98.31 66 HIS B CA 1
ATOM 4612 C C . HIS B 1 66 ? -0.237 6.051 15.93 1 98.31 66 HIS B C 1
ATOM 4614 O O . HIS B 1 66 ? 0.706 5.969 16.719 1 98.31 66 HIS B O 1
ATOM 4620 N N . ALA B 1 67 ? -0.051 6.324 14.727 1 97.62 67 ALA B N 1
ATOM 4621 C CA . ALA B 1 67 ? 1.234 6.691 14.133 1 97.62 67 ALA B CA 1
ATOM 4622 C C . ALA B 1 67 ? 1.201 8.117 13.586 1 97.62 67 ALA B C 1
ATOM 4624 O O . ALA B 1 67 ? 0.375 8.438 12.734 1 97.62 67 ALA B O 1
ATOM 4625 N N . THR B 1 68 ? 2.066 8.961 14.031 1 95.62 68 THR B N 1
ATOM 4626 C CA . THR B 1 68 ? 2.117 10.344 13.586 1 95.62 68 THR B CA 1
ATOM 4627 C C . THR B 1 68 ? 3.561 10.797 13.375 1 95.62 68 THR B C 1
ATOM 4629 O O . THR B 1 68 ? 4.469 10.32 14.055 1 95.62 68 THR B O 1
ATOM 4632 N N . SER B 1 69 ? 3.766 11.609 12.406 1 93.19 69 SER B N 1
ATOM 4633 C CA . SER B 1 69 ? 5.109 12.078 12.086 1 93.19 69 SER B CA 1
ATOM 4634 C C . SER B 1 69 ? 5.141 13.594 11.906 1 93.19 69 SER B C 1
ATOM 4636 O O . SER B 1 69 ? 4.105 14.219 11.664 1 93.19 69 SER B O 1
ATOM 4638 N N . LEU B 1 70 ? 6.375 14.148 12.148 1 92.31 70 LEU B N 1
ATOM 4639 C CA . LEU B 1 70 ? 6.633 15.5 11.688 1 92.31 70 LEU B CA 1
ATOM 4640 C C . LEU B 1 70 ? 6.344 15.633 10.195 1 92.31 70 LEU B C 1
ATOM 4642 O O . LEU B 1 70 ? 6.656 14.727 9.414 1 92.31 70 LEU B O 1
ATOM 4646 N N . PRO B 1 71 ? 5.727 16.766 9.844 1 94.44 71 PRO B N 1
ATOM 4647 C CA . PRO B 1 71 ? 5.488 16.922 8.406 1 94.44 71 PRO B CA 1
ATOM 4648 C C . PRO B 1 71 ? 6.742 16.688 7.566 1 94.44 71 PRO B C 1
ATOM 4650 O O . PRO B 1 71 ? 7.855 16.938 8.039 1 94.44 71 PRO B O 1
ATOM 4653 N N . GLY B 1 72 ? 6.645 16.234 6.371 1 94.12 72 GLY B N 1
ATOM 4654 C CA . GLY B 1 72 ? 7.762 15.922 5.496 1 94.12 72 GLY B CA 1
ATOM 4655 C C . GLY B 1 72 ? 7.336 15.625 4.07 1 94.12 72 GLY B C 1
ATOM 4656 O O . GLY B 1 72 ? 6.352 16.188 3.582 1 94.12 72 GLY B O 1
ATOM 4657 N N . GLY B 1 73 ? 8.211 14.898 3.352 1 96 73 GLY B N 1
ATOM 4658 C CA . GLY B 1 73 ? 7.836 14.445 2.021 1 96 73 GLY B CA 1
ATOM 4659 C C . GLY B 1 73 ? 6.867 13.281 2.039 1 96 73 GLY B C 1
ATOM 4660 O O . GLY B 1 73 ? 6.449 12.828 3.109 1 96 73 GLY B O 1
ATOM 4661 N N . PRO B 1 74 ? 6.473 12.805 0.857 1 97.94 74 PRO B N 1
ATOM 4662 C CA . PRO B 1 74 ? 5.531 11.695 0.769 1 97.94 74 PRO B CA 1
ATOM 4663 C C . PRO B 1 74 ? 6.016 10.453 1.512 1 97.94 74 PRO B C 1
ATOM 4665 O O . PRO B 1 74 ? 7.223 10.211 1.606 1 97.94 74 PRO B O 1
ATOM 4668 N N . VAL B 1 75 ? 5.062 9.703 2.039 1 98.38 75 VAL B N 1
ATOM 4669 C CA . VAL B 1 75 ? 5.363 8.461 2.744 1 98.38 75 VAL B CA 1
ATOM 4670 C C . VAL B 1 75 ? 5.707 7.367 1.738 1 98.38 75 VAL B C 1
ATOM 4672 O O . VAL B 1 75 ? 5.031 7.219 0.717 1 98.38 75 VAL B O 1
ATOM 4675 N N . GLU B 1 76 ? 6.809 6.629 2.055 1 98.38 76 GLU B N 1
ATOM 4676 C CA . GLU B 1 76 ? 7.156 5.465 1.241 1 98.38 76 GLU B CA 1
ATOM 4677 C C . GLU B 1 76 ? 6.047 4.418 1.272 1 98.38 76 GLU B C 1
ATOM 4679 O O . GLU B 1 76 ? 5.457 4.168 2.322 1 98.38 76 GLU B O 1
ATOM 4684 N N . ALA B 1 77 ? 5.824 3.793 0.145 1 98.56 77 ALA B N 1
ATOM 4685 C CA . ALA B 1 77 ? 4.723 2.848 -0.01 1 98.56 77 ALA B CA 1
ATOM 4686 C C . ALA B 1 77 ? 4.824 1.714 1.007 1 98.56 77 ALA B C 1
ATOM 4688 O O . ALA B 1 77 ? 3.838 1.367 1.661 1 98.56 77 ALA B O 1
ATOM 4689 N N . GLU B 1 78 ? 5.98 1.078 1.127 1 97.75 78 GLU B N 1
ATOM 4690 C CA . GLU B 1 78 ? 6.18 -0.02 2.068 1 97.75 78 GLU B CA 1
ATOM 4691 C C . GLU B 1 78 ? 5.855 0.411 3.496 1 97.75 78 GLU B C 1
ATOM 4693 O O . GLU B 1 78 ? 5.184 -0.315 4.23 1 97.75 78 GLU B O 1
ATOM 4698 N N . SER B 1 79 ? 6.309 1.592 3.857 1 98.31 79 SER B N 1
ATOM 4699 C CA . SER B 1 79 ? 6.074 2.127 5.195 1 98.31 79 SER B CA 1
ATOM 4700 C C . SER B 1 79 ? 4.586 2.34 5.449 1 98.31 79 SER B C 1
ATOM 4702 O O . SER B 1 79 ? 4.086 2.012 6.527 1 98.31 79 SER B O 1
ATOM 4704 N N . TYR B 1 80 ? 3.934 2.863 4.453 1 98.69 80 TYR B N 1
ATOM 4705 C CA . TYR B 1 80 ? 2.49 3.057 4.551 1 98.69 80 TYR B CA 1
ATOM 4706 C C . TYR B 1 80 ? 1.776 1.727 4.758 1 98.69 80 TYR B C 1
ATOM 4708 O O . TYR B 1 80 ? 0.93 1.601 5.645 1 98.69 80 TYR B O 1
ATOM 4716 N N . LEU B 1 81 ? 2.104 0.759 3.971 1 98.69 81 LEU B N 1
ATOM 4717 C CA . LEU B 1 81 ? 1.437 -0.537 4.043 1 98.69 81 LEU B CA 1
ATOM 4718 C C . LEU B 1 81 ? 1.687 -1.201 5.395 1 98.69 81 LEU B C 1
ATOM 4720 O O . LEU B 1 81 ? 0.788 -1.831 5.957 1 98.69 81 LEU B O 1
ATOM 4724 N N . ILE B 1 82 ? 2.898 -1.092 5.961 1 98.25 82 ILE B N 1
ATOM 4725 C CA . ILE B 1 82 ? 3.23 -1.668 7.258 1 98.25 82 ILE B CA 1
ATOM 4726 C C . ILE B 1 82 ? 2.326 -1.072 8.336 1 98.25 82 ILE B C 1
ATOM 4728 O O . ILE B 1 82 ? 1.739 -1.803 9.133 1 98.25 82 ILE B O 1
ATOM 4732 N N . LEU B 1 83 ? 2.174 0.237 8.32 1 98.69 83 LEU B N 1
ATOM 4733 C CA . LEU B 1 83 ? 1.359 0.917 9.32 1 98.69 83 LEU B CA 1
ATOM 4734 C C . LEU B 1 83 ? -0.119 0.598 9.125 1 98.69 83 LEU B C 1
ATOM 4736 O O . LEU B 1 83 ? -0.83 0.312 10.094 1 98.69 83 LEU B O 1
ATOM 4740 N N . LYS B 1 84 ? -0.566 0.677 7.887 1 98.62 84 LYS B N 1
ATOM 4741 C CA . LYS B 1 84 ? -1.958 0.37 7.574 1 98.62 84 LYS B CA 1
ATOM 4742 C C . LYS B 1 84 ? -2.314 -1.054 7.996 1 98.62 84 LYS B C 1
ATOM 4744 O O . LYS B 1 84 ? -3.357 -1.282 8.609 1 98.62 84 LYS B O 1
ATOM 4749 N N . ASP B 1 85 ? -1.454 -2.014 7.645 1 98.31 85 ASP B N 1
ATOM 4750 C CA . ASP B 1 85 ? -1.698 -3.416 7.969 1 98.31 85 ASP B CA 1
ATOM 4751 C C . ASP B 1 85 ? -1.795 -3.621 9.477 1 98.31 85 ASP B C 1
ATOM 4753 O O . ASP B 1 85 ? -2.633 -4.391 9.953 1 98.31 85 ASP B O 1
ATOM 4757 N N . GLU B 1 86 ? -0.939 -2.979 10.234 1 98.31 86 GLU B N 1
ATOM 4758 C CA . GLU B 1 86 ? -0.991 -3.107 11.688 1 98.31 86 GLU B CA 1
ATOM 4759 C C . GLU B 1 86 ? -2.299 -2.551 12.242 1 98.31 86 GLU B C 1
ATOM 4761 O O . GLU B 1 86 ? -2.93 -3.174 13.102 1 98.31 86 GLU B O 1
ATOM 4766 N N . LEU B 1 87 ? -2.678 -1.356 11.789 1 98.69 87 LEU B N 1
ATOM 4767 C CA . LEU B 1 87 ? -3.918 -0.752 12.258 1 98.69 87 LEU B CA 1
ATOM 4768 C C . LEU B 1 87 ? -5.109 -1.663 11.984 1 98.69 87 LEU B C 1
ATOM 4770 O O . LEU B 1 87 ? -5.91 -1.938 12.883 1 98.69 87 LEU B O 1
ATOM 4774 N N . VAL B 1 88 ? -5.215 -2.166 10.773 1 98.12 88 VAL B N 1
ATOM 4775 C CA . VAL B 1 88 ? -6.309 -3.033 10.359 1 98.12 88 VAL B CA 1
ATOM 4776 C C . VAL B 1 88 ? -6.293 -4.32 11.18 1 98.12 88 VAL B C 1
ATOM 4778 O O . VAL B 1 88 ? -7.34 -4.777 11.648 1 98.12 88 VAL B O 1
ATOM 4781 N N . THR B 1 89 ? -5.117 -4.871 11.391 1 97.56 89 THR B N 1
ATOM 4782 C CA . THR B 1 89 ? -4.973 -6.098 12.172 1 97.56 89 THR B CA 1
ATOM 4783 C C . THR B 1 89 ? -5.43 -5.879 13.609 1 97.56 89 THR B C 1
ATOM 4785 O O . THR B 1 89 ? -6.141 -6.715 14.18 1 97.56 89 THR B O 1
ATOM 4788 N N . ARG B 1 90 ? -5.082 -4.754 14.172 1 98.56 90 ARG B N 1
ATOM 4789 C CA . ARG B 1 90 ? -5.445 -4.477 15.555 1 98.56 90 ARG B CA 1
ATOM 4790 C C . ARG B 1 90 ? -6.949 -4.277 15.695 1 98.56 90 ARG B C 1
ATOM 4792 O O . ARG B 1 90 ? -7.543 -4.66 16.703 1 98.56 90 ARG B O 1
ATOM 4799 N N . ILE B 1 91 ? -7.562 -3.68 14.734 1 98.56 91 ILE B N 1
ATOM 4800 C CA . ILE B 1 91 ? -9.016 -3.551 14.758 1 98.56 91 ILE B CA 1
ATOM 4801 C C . ILE B 1 91 ? -9.656 -4.934 14.711 1 98.56 91 ILE B C 1
ATOM 4803 O O . ILE B 1 91 ? -10.578 -5.223 15.484 1 98.56 91 ILE B O 1
ATOM 4807 N N . ARG B 1 92 ? -9.195 -5.754 13.836 1 96.75 92 ARG B N 1
ATOM 4808 C CA . ARG B 1 92 ? -9.734 -7.105 13.719 1 96.75 92 ARG B CA 1
ATOM 4809 C C . ARG B 1 92 ? -9.586 -7.871 15.023 1 96.75 92 ARG B C 1
ATOM 4811 O O . ARG B 1 92 ? -10.523 -8.531 15.477 1 96.75 92 ARG B O 1
ATOM 4818 N N . GLU B 1 93 ? -8.445 -7.762 15.656 1 97.25 93 GLU B N 1
ATOM 4819 C CA . GLU B 1 93 ? -8.141 -8.484 16.891 1 97.25 93 GLU B CA 1
ATOM 4820 C C . GLU B 1 93 ? -8.945 -7.941 18.062 1 97.25 93 GLU B C 1
ATOM 4822 O O . GLU B 1 93 ? -9.25 -8.672 19 1 97.25 93 GLU B O 1
ATOM 4827 N N . ALA B 1 94 ? -9.281 -6.684 17.969 1 97.94 94 ALA B N 1
ATOM 4828 C CA . ALA B 1 94 ? -10.078 -6.062 19.016 1 97.94 94 ALA B CA 1
ATOM 4829 C C . ALA B 1 94 ? -11.484 -6.656 19.062 1 97.94 94 ALA B C 1
ATOM 4831 O O . ALA B 1 94 ? -12.133 -6.66 20.125 1 97.94 94 ALA B O 1
ATOM 4832 N N . GLY B 1 95 ? -11.977 -7.191 17.938 1 96.62 95 GLY B N 1
ATOM 4833 C CA . GLY B 1 95 ? -13.344 -7.672 17.859 1 96.62 95 GLY B CA 1
ATOM 4834 C C . GLY B 1 95 ? -14.359 -6.559 17.703 1 96.62 95 GLY B C 1
ATOM 4835 O O . GLY B 1 95 ? -14.016 -5.453 17.266 1 96.62 95 GLY B O 1
ATOM 4836 N N . PRO B 1 96 ? -15.586 -6.863 18.031 1 97.12 96 PRO B N 1
ATOM 4837 C CA . PRO B 1 96 ? -16.672 -5.902 17.781 1 97.12 96 PRO B CA 1
ATOM 4838 C C . PRO B 1 96 ? -16.453 -4.574 18.5 1 97.12 96 PRO B C 1
ATOM 4840 O O . PRO B 1 96 ? -16.031 -4.555 19.656 1 97.12 96 PRO B O 1
ATOM 4843 N N . LEU B 1 97 ? -16.703 -3.484 17.859 1 98.19 97 LEU B N 1
ATOM 4844 C CA . LEU B 1 97 ? -16.594 -2.115 18.344 1 98.19 97 LEU B CA 1
ATOM 4845 C C . LEU B 1 97 ? -17.859 -1.322 18.016 1 98.19 97 LEU B C 1
ATOM 4847 O O . LEU B 1 97 ? -18.438 -1.471 16.938 1 98.19 97 LEU B O 1
ATOM 4851 N N . ASP B 1 98 ? -18.266 -0.447 18.953 1 97.81 98 ASP B N 1
ATOM 4852 C CA . ASP B 1 98 ? -19.375 0.446 18.672 1 97.81 98 ASP B CA 1
ATOM 4853 C C . ASP B 1 98 ? -18.953 1.576 17.734 1 97.81 98 ASP B C 1
ATOM 4855 O O . ASP B 1 98 ? -19.781 2.096 16.969 1 97.81 98 ASP B O 1
ATOM 4859 N N . GLY B 1 99 ? -17.734 1.899 17.859 1 98.38 99 GLY B N 1
ATOM 4860 C CA . GLY B 1 99 ? -17.219 2.961 17 1 98.38 99 GLY B CA 1
ATOM 4861 C C . GLY B 1 99 ? -15.703 3.115 17.094 1 98.38 99 GLY B C 1
ATOM 4862 O O . GLY B 1 99 ? -15.039 2.346 17.781 1 98.38 99 GLY B O 1
ATOM 4863 N N . LEU B 1 100 ? -15.188 4.082 16.359 1 98.88 100 LEU B N 1
ATOM 4864 C CA . LEU B 1 100 ? -13.758 4.352 16.297 1 98.88 100 LEU B CA 1
ATOM 4865 C C . LEU B 1 100 ? -13.492 5.852 16.172 1 98.88 100 LEU B C 1
ATOM 4867 O O . LEU B 1 100 ? -14.102 6.527 15.344 1 98.88 100 LEU B O 1
ATOM 4871 N N . VAL B 1 101 ? -12.68 6.367 17.078 1 98.88 101 VAL B N 1
ATOM 4872 C CA . VAL B 1 101 ? -12.109 7.695 16.891 1 98.88 101 VAL B CA 1
ATOM 4873 C C . VAL B 1 101 ? -10.922 7.621 15.945 1 98.88 101 VAL B C 1
ATOM 4875 O O . VAL B 1 101 ? -9.883 7.043 16.281 1 98.88 101 VAL B O 1
ATOM 4878 N N . HIS B 1 102 ? -11.102 8.133 14.758 1 98.81 102 HIS B N 1
ATOM 4879 C CA . HIS B 1 102 ? -10.109 8.148 13.695 1 98.81 102 HIS B CA 1
ATOM 4880 C C . HIS B 1 102 ? -9.258 9.414 13.75 1 98.81 102 HIS B C 1
ATOM 4882 O O . HIS B 1 102 ? -9.57 10.406 13.094 1 98.81 102 HIS B O 1
ATOM 4888 N N . ASP B 1 103 ? -8.141 9.359 14.547 1 98.56 103 ASP B N 1
ATOM 4889 C CA . ASP B 1 103 ? -7.27 10.508 14.773 1 98.56 103 ASP B CA 1
ATOM 4890 C C . ASP B 1 103 ? -6.215 10.625 13.672 1 98.56 103 ASP B C 1
ATOM 4892 O O . ASP B 1 103 ? -5.145 10.023 13.766 1 98.56 103 ASP B O 1
ATOM 4896 N N . ILE B 1 104 ? -6.543 11.422 12.633 1 98.5 104 ILE B N 1
ATOM 4897 C CA . ILE B 1 104 ? -5.684 11.562 11.461 1 98.5 104 ILE B CA 1
ATOM 4898 C C . ILE B 1 104 ? -5.426 13.039 11.188 1 98.5 104 ILE B C 1
ATOM 4900 O O . ILE B 1 104 ? -6.027 13.914 11.812 1 98.5 104 ILE B O 1
ATOM 4904 N N . HIS B 1 105 ? -4.523 13.328 10.305 1 97.69 105 HIS B N 1
ATOM 4905 C CA . HIS B 1 105 ? -4.23 14.703 9.914 1 97.69 105 HIS B CA 1
ATOM 4906 C C . HIS B 1 105 ? -5.102 15.133 8.742 1 97.69 105 HIS B C 1
ATOM 4908 O O . HIS B 1 105 ? -5.723 16.203 8.781 1 97.69 105 HIS B O 1
ATOM 4914 N N . GLY B 1 106 ? -5.09 14.289 7.645 1 98 106 GLY B N 1
ATOM 4915 C CA . GLY B 1 106 ? -5.863 14.57 6.445 1 98 106 GLY B CA 1
ATOM 4916 C C . GLY B 1 106 ? -5.012 15.07 5.293 1 98 106 GLY B C 1
ATOM 4917 O O . GLY B 1 106 ? -5.523 15.32 4.199 1 98 106 GLY B O 1
ATOM 4918 N N . ALA B 1 107 ? -3.684 15.156 5.504 1 98.25 107 ALA B N 1
ATOM 4919 C CA . ALA B 1 107 ? -2.814 15.703 4.469 1 98.25 107 ALA B CA 1
ATOM 4920 C C . ALA B 1 107 ? -1.687 14.734 4.125 1 98.25 107 ALA B C 1
ATOM 4922 O O . ALA B 1 107 ? -0.586 15.156 3.76 1 98.25 107 ALA B O 1
ATOM 4923 N N . MET B 1 108 ? -1.937 13.469 4.27 1 98.5 108 MET B N 1
ATOM 4924 C CA . MET B 1 108 ? -0.932 12.453 3.963 1 98.5 108 MET B CA 1
ATOM 4925 C C . MET B 1 108 ? -0.883 12.172 2.465 1 98.5 108 MET B C 1
ATOM 4927 O O . MET B 1 108 ? -1.924 12.008 1.825 1 98.5 108 MET B O 1
ATOM 4931 N N . SER B 1 109 ? 0.325 12.172 1.908 1 98.44 109 SER B N 1
ATOM 4932 C CA . SER B 1 109 ? 0.587 11.664 0.568 1 98.44 109 SER B CA 1
ATOM 4933 C C . SER B 1 109 ? 1.465 10.414 0.615 1 98.44 109 SER B C 1
ATOM 4935 O O . SER B 1 109 ? 2.41 10.344 1.404 1 98.44 109 SER B O 1
ATOM 4937 N N . VAL B 1 110 ? 1.086 9.414 -0.121 1 98.56 110 VAL B N 1
ATOM 4938 C CA . VAL B 1 110 ? 1.813 8.156 -0.178 1 98.56 110 VAL B CA 1
ATOM 4939 C C . VAL B 1 110 ? 2.234 7.863 -1.617 1 98.56 110 VAL B C 1
ATOM 4941 O O . VAL B 1 110 ? 1.434 8 -2.545 1 98.56 110 VAL B O 1
ATOM 4944 N N . ILE B 1 111 ? 3.51 7.457 -1.801 1 97.56 111 ILE B N 1
ATOM 4945 C CA . ILE B 1 111 ? 3.996 7.078 -3.123 1 97.56 111 ILE B CA 1
ATOM 4946 C C . ILE B 1 111 ? 3.156 5.922 -3.668 1 97.56 111 ILE B C 1
ATOM 4948 O O . ILE B 1 111 ? 3 4.895 -3.006 1 97.56 111 ILE B O 1
ATOM 4952 N N . GLY B 1 112 ? 2.557 6.176 -4.836 1 96.12 112 GLY B N 1
ATOM 4953 C CA . GLY B 1 112 ? 1.774 5.133 -5.473 1 96.12 112 GLY B CA 1
ATOM 4954 C C . GLY B 1 112 ? 0.279 5.301 -5.285 1 96.12 112 GLY B C 1
ATOM 4955 O O . GLY B 1 112 ? -0.517 4.613 -5.926 1 96.12 112 GLY B O 1
ATOM 4956 N N . LEU B 1 113 ? -0.156 6.215 -4.422 1 97.38 113 LEU B N 1
ATOM 4957 C CA . LEU B 1 113 ? -1.576 6.445 -4.176 1 97.38 113 LEU B CA 1
ATOM 4958 C C . LEU B 1 113 ? -1.979 7.855 -4.582 1 97.38 113 LEU B C 1
ATOM 4960 O O . LEU B 1 113 ? -1.198 8.797 -4.43 1 97.38 113 LEU B O 1
ATOM 4964 N N . THR B 1 114 ? -3.205 7.98 -4.969 1 94.56 114 THR B N 1
ATOM 4965 C CA . THR B 1 114 ? -3.762 9.289 -5.301 1 94.56 114 THR B CA 1
ATOM 4966 C C . THR B 1 114 ? -4.43 9.914 -4.082 1 94.56 114 THR B C 1
ATOM 4968 O O . THR B 1 114 ? -4.484 11.141 -3.961 1 94.56 114 THR B O 1
ATOM 4971 N N . ASP B 1 115 ? -4.977 9.172 -3.23 1 97.62 115 ASP B N 1
ATOM 4972 C CA . ASP B 1 115 ? -5.719 9.602 -2.051 1 97.62 115 ASP B CA 1
ATOM 4973 C C . ASP B 1 115 ? -5.465 8.664 -0.869 1 97.62 115 ASP B C 1
ATOM 4975 O O . ASP B 1 115 ? -6.207 7.703 -0.662 1 97.62 115 ASP B O 1
ATOM 4979 N N . ALA B 1 116 ? -4.441 9.023 -0.145 1 98.25 116 ALA B N 1
ATOM 4980 C CA . ALA B 1 116 ? -3.963 8.156 0.928 1 98.25 116 ALA B CA 1
ATOM 4981 C C . ALA B 1 116 ? -5 8.031 2.039 1 98.25 116 ALA B C 1
ATOM 4983 O O . ALA B 1 116 ? -5.234 6.941 2.562 1 98.25 116 ALA B O 1
ATOM 4984 N N . GLU B 1 117 ? -5.633 9.172 2.428 1 98.38 117 GLU B N 1
ATOM 4985 C CA . GLU B 1 117 ? -6.594 9.125 3.525 1 98.38 117 GLU B CA 1
ATOM 4986 C C . GLU B 1 117 ? -7.82 8.297 3.156 1 98.38 117 GLU B C 1
ATOM 4988 O O . GLU B 1 117 ? -8.367 7.586 3.996 1 98.38 117 GLU B O 1
ATOM 4993 N N . ALA B 1 118 ? -8.281 8.438 1.928 1 98.06 118 ALA B N 1
ATOM 4994 C CA . ALA B 1 118 ? -9.414 7.625 1.498 1 98.06 118 ALA B CA 1
ATOM 4995 C C . ALA B 1 118 ? -9.07 6.141 1.541 1 98.06 118 ALA B C 1
ATOM 4997 O O . ALA B 1 118 ? -9.867 5.324 2.02 1 98.06 118 ALA B O 1
ATOM 4998 N N . ASP B 1 119 ? -7.918 5.75 0.979 1 98.25 119 ASP B N 1
ATOM 4999 C CA . ASP B 1 119 ? -7.477 4.359 0.991 1 98.25 119 ASP B CA 1
ATOM 5000 C C . ASP B 1 119 ? -7.438 3.807 2.414 1 98.25 119 ASP B C 1
ATOM 5002 O O . ASP B 1 119 ? -7.984 2.736 2.688 1 98.25 119 ASP B O 1
ATOM 5006 N N . LEU B 1 120 ? -6.844 4.535 3.328 1 98.62 120 LEU B N 1
ATOM 5007 C CA . LEU B 1 120 ? -6.738 4.137 4.727 1 98.62 120 LEU B CA 1
ATOM 5008 C C . LEU B 1 120 ? -8.117 3.992 5.359 1 98.62 120 LEU B C 1
ATOM 5010 O O . LEU B 1 120 ? -8.398 2.996 6.031 1 98.62 120 LEU B O 1
ATOM 5014 N N . THR B 1 121 ? -8.953 4.969 5.145 1 98.56 121 THR B N 1
ATOM 5015 C CA . THR B 1 121 ? -10.266 5.016 5.785 1 98.56 121 THR B CA 1
ATOM 5016 C C . THR B 1 121 ? -11.172 3.912 5.25 1 98.56 121 THR B C 1
ATOM 5018 O O . THR B 1 121 ? -11.945 3.32 6 1 98.56 121 THR B O 1
ATOM 5021 N N . GLU B 1 122 ? -11.094 3.664 3.969 1 97.19 122 GLU B N 1
ATOM 5022 C CA . GLU B 1 122 ? -11.859 2.562 3.389 1 97.19 122 GLU B CA 1
ATOM 5023 C C . GLU B 1 122 ? -11.43 1.223 3.982 1 97.19 122 GLU B C 1
ATOM 5025 O O . GLU B 1 122 ? -12.258 0.34 4.199 1 97.19 122 GLU B O 1
ATOM 5030 N N . ALA B 1 123 ? -10.148 1.05 4.215 1 96.75 123 ALA B N 1
ATOM 5031 C CA . ALA B 1 123 ? -9.664 -0.164 4.863 1 96.75 123 ALA B CA 1
ATOM 5032 C C . ALA B 1 123 ? -10.195 -0.276 6.289 1 96.75 123 ALA B C 1
ATOM 5034 O O . ALA B 1 123 ? -10.625 -1.351 6.715 1 96.75 123 ALA B O 1
ATOM 5035 N N . VAL B 1 124 ? -10.164 0.824 7.016 1 98.12 124 VAL B N 1
ATOM 5036 C CA . VAL B 1 124 ? -10.672 0.867 8.383 1 98.12 124 VAL B CA 1
ATOM 5037 C C . VAL B 1 124 ? -12.172 0.552 8.383 1 98.12 124 VAL B C 1
ATOM 5039 O O . VAL B 1 124 ? -12.641 -0.237 9.203 1 98.12 124 VAL B O 1
ATOM 5042 N N . ARG B 1 125 ? -12.906 1.144 7.488 1 96.75 125 ARG B N 1
ATOM 5043 C CA . ARG B 1 125 ? -14.344 0.895 7.371 1 96.75 125 ARG B CA 1
ATOM 5044 C C . ARG B 1 125 ? -14.617 -0.582 7.109 1 96.75 125 ARG B C 1
ATOM 5046 O O . ARG B 1 125 ? -15.477 -1.18 7.758 1 96.75 125 ARG B O 1
ATOM 5053 N N . ALA B 1 126 ? -13.859 -1.17 6.219 1 93.12 126 ALA B N 1
ATOM 5054 C CA . ALA B 1 126 ? -14.07 -2.568 5.852 1 93.12 126 ALA B CA 1
ATOM 5055 C C . ALA B 1 126 ? -13.891 -3.484 7.062 1 93.12 126 ALA B C 1
ATOM 5057 O O . ALA B 1 126 ? -14.719 -4.367 7.305 1 93.12 126 ALA B O 1
ATOM 5058 N N . VAL B 1 127 ? -12.852 -3.289 7.801 1 96 127 VAL B N 1
ATOM 5059 C CA . VAL B 1 127 ? -12.586 -4.176 8.93 1 96 127 VAL B CA 1
ATOM 5060 C C . VAL B 1 127 ? -13.594 -3.906 10.047 1 96 127 VAL B C 1
ATOM 5062 O O . VAL B 1 127 ? -14.031 -4.832 10.734 1 96 127 VAL B O 1
ATOM 5065 N N . LEU B 1 128 ? -13.992 -2.668 10.242 1 96.31 128 LEU B N 1
ATOM 5066 C CA . LEU B 1 128 ? -15.016 -2.363 11.234 1 96.31 128 LEU B CA 1
ATOM 5067 C C . LEU B 1 128 ? -16.328 -3.045 10.891 1 96.31 128 LEU B C 1
ATOM 5069 O O . LEU B 1 128 ? -17 -3.594 11.766 1 96.31 128 LEU B O 1
ATOM 5073 N N . ASP B 1 129 ? -16.656 -2.941 9.625 1 91.81 129 ASP B N 1
ATOM 5074 C CA . ASP B 1 129 ? -17.891 -3.6 9.195 1 91.81 129 ASP B CA 1
ATOM 5075 C C . ASP B 1 129 ? -17.797 -5.113 9.383 1 91.81 129 ASP B C 1
ATOM 5077 O O . ASP B 1 129 ? -18.797 -5.77 9.664 1 91.81 129 ASP B O 1
ATOM 5081 N N . SER B 1 130 ? -16.656 -5.652 9.227 1 90.62 130 SER B N 1
ATOM 5082 C CA . SER B 1 130 ? -16.438 -7.086 9.383 1 90.62 130 SER B CA 1
ATOM 5083 C C . SER B 1 130 ? -16.594 -7.516 10.836 1 90.62 130 SER B C 1
ATOM 5085 O O . SER B 1 130 ? -17.25 -8.523 11.125 1 90.62 130 SER B O 1
ATOM 5087 N N . VAL B 1 131 ? -16.031 -6.746 11.742 1 93.5 131 VAL B N 1
ATOM 5088 C CA . VAL B 1 131 ? -16.062 -7.156 13.141 1 93.5 131 VAL B CA 1
ATOM 5089 C C . VAL B 1 131 ? -17.406 -6.809 13.75 1 93.5 131 VAL B C 1
ATOM 5091 O O . VAL B 1 131 ? -17.828 -7.414 14.742 1 93.5 131 VAL B O 1
ATOM 5094 N N . GLY B 1 132 ? -18.062 -5.801 13.281 1 92.94 132 GLY B N 1
ATOM 5095 C CA . GLY B 1 132 ? -19.406 -5.449 13.727 1 92.94 132 GLY B CA 1
ATOM 5096 C C . GLY B 1 132 ? -19.422 -4.793 15.094 1 92.94 132 GLY B C 1
ATOM 5097 O O . GLY B 1 132 ? -18.422 -4.238 15.539 1 92.94 132 GLY B O 1
ATOM 5098 N N . THR B 1 133 ? -20.625 -4.75 15.641 1 95.25 133 THR B N 1
ATOM 5099 C CA . THR B 1 133 ? -20.828 -4.164 16.969 1 95.25 133 THR B CA 1
ATOM 5100 C C . THR B 1 133 ? -21.047 -5.254 18.016 1 95.25 133 THR B C 1
ATOM 5102 O O . THR B 1 133 ? -21.484 -6.355 17.688 1 95.25 133 THR B O 1
ATOM 5105 N N . PRO B 1 134 ? -20.75 -4.918 19.234 1 94.19 134 PRO B N 1
ATOM 5106 C CA . PRO B 1 134 ? -20.906 -5.926 20.297 1 94.19 134 PRO B CA 1
ATOM 5107 C C . PRO B 1 134 ? -22.344 -6.449 20.406 1 94.19 134 PRO B C 1
ATOM 5109 O O . PRO B 1 134 ? -22.547 -7.617 20.75 1 94.19 134 PRO B O 1
ATOM 5112 N N . ASP B 1 135 ? -23.344 -5.648 20.078 1 88.12 135 ASP B N 1
ATOM 5113 C CA . ASP B 1 135 ? -24.734 -6.074 20.203 1 88.12 135 ASP B CA 1
ATOM 5114 C C . ASP B 1 135 ? -25.234 -6.691 18.891 1 88.12 135 ASP B C 1
ATOM 5116 O O . ASP B 1 135 ? -26.375 -7.156 18.812 1 88.12 135 ASP B O 1
ATOM 5120 N N . GLY B 1 136 ? -24.438 -6.656 17.844 1 83.12 136 GLY B N 1
ATOM 5121 C CA . GLY B 1 136 ? -24.734 -7.297 16.578 1 83.12 136 GLY B CA 1
ATOM 5122 C C . GLY B 1 136 ? -25.797 -6.566 15.773 1 83.12 136 GLY B C 1
ATOM 5123 O O . GLY B 1 136 ? -26.266 -7.07 14.758 1 83.12 136 GLY B O 1
ATOM 5124 N N . THR B 1 137 ? -26.297 -5.453 16.172 1 74.62 137 THR B N 1
ATOM 5125 C CA . THR B 1 137 ? -27.469 -4.84 15.539 1 74.62 137 THR B CA 1
ATOM 5126 C C . THR B 1 137 ? -27.078 -3.543 14.836 1 74.62 137 THR B C 1
ATOM 5128 O O . THR B 1 137 ? -27.891 -2.977 14.086 1 74.62 137 THR B O 1
ATOM 5131 N N . GLY B 1 138 ? -25.938 -3.182 14.969 1 83.06 138 GLY B N 1
ATOM 5132 C CA . GLY B 1 138 ? -25.594 -1.891 14.398 1 83.06 138 GLY B CA 1
ATOM 5133 C C . GLY B 1 138 ? -24.391 -1.948 13.477 1 83.06 138 GLY B C 1
ATOM 5134 O O . GLY B 1 138 ? -24.062 -3.01 12.945 1 83.06 138 GLY B O 1
ATOM 5135 N N . ARG B 1 139 ? -23.969 -0.802 13 1 92.5 139 ARG B N 1
ATOM 5136 C CA . ARG B 1 139 ? -22.734 -0.57 12.273 1 92.5 139 ARG B CA 1
ATOM 5137 C C . ARG B 1 139 ? -21.812 0.361 13.055 1 92.5 139 ARG B C 1
ATOM 5139 O O . ARG B 1 139 ? -22.234 1.419 13.523 1 92.5 139 ARG B O 1
ATOM 5146 N N . PRO B 1 140 ? -20.594 -0.086 13.242 1 97.12 140 PRO B N 1
ATOM 5147 C CA . PRO B 1 140 ? -19.703 0.81 13.977 1 97.12 140 PRO B CA 1
ATOM 5148 C C . PRO B 1 140 ? -19.594 2.189 13.336 1 97.12 140 PRO B C 1
ATOM 5150 O O . PRO B 1 140 ? -19.547 2.297 12.109 1 97.12 140 PRO B O 1
ATOM 5153 N N . MET B 1 141 ? -19.562 3.242 14.156 1 97.94 141 MET B N 1
ATOM 5154 C CA . MET B 1 141 ? -19.422 4.598 13.633 1 97.94 141 MET B CA 1
ATOM 5155 C C . MET B 1 141 ? -17.953 5.035 13.625 1 97.94 141 MET B C 1
ATOM 5157 O O . MET B 1 141 ? -17.188 4.641 14.508 1 97.94 141 MET B O 1
ATOM 5161 N N . ILE B 1 142 ? -17.578 5.816 12.648 1 98.69 142 ILE B N 1
ATOM 5162 C CA . ILE B 1 142 ? -16.25 6.414 12.586 1 98.69 142 ILE B CA 1
ATOM 5163 C C . ILE B 1 142 ? -16.344 7.922 12.805 1 98.69 142 ILE B C 1
ATOM 5165 O O . ILE B 1 142 ? -17.141 8.594 12.148 1 98.69 142 ILE B O 1
ATOM 5169 N N . SER B 1 143 ? -15.625 8.461 13.711 1 98.88 143 SER B N 1
ATOM 5170 C CA . SER B 1 143 ? -15.492 9.891 13.953 1 98.88 143 SER B CA 1
ATOM 5171 C C . SER B 1 143 ? -14.062 10.367 13.734 1 98.88 143 SER B C 1
ATOM 5173 O O . SER B 1 143 ? -13.148 9.953 14.453 1 98.88 143 SER B O 1
ATOM 5175 N N . ALA B 1 144 ? -13.859 11.266 12.789 1 98.81 144 ALA B N 1
ATOM 5176 C CA . ALA B 1 144 ? -12.516 11.688 12.422 1 98.81 144 ALA B CA 1
ATOM 5177 C C . ALA B 1 144 ? -12.203 13.07 12.977 1 98.81 144 ALA B C 1
ATOM 5179 O O . ALA B 1 144 ? -13.008 14 12.828 1 98.81 144 ALA B O 1
ATOM 5180 N N . ALA B 1 145 ? -11.117 13.227 13.641 1 98.38 145 ALA B N 1
ATOM 5181 C CA . ALA B 1 145 ? -10.523 14.5 14.031 1 98.38 145 ALA B CA 1
ATOM 5182 C C . ALA B 1 145 ? -9.367 14.875 13.102 1 98.38 145 ALA B C 1
ATOM 5184 O O . ALA B 1 145 ? -8.406 14.125 12.961 1 98.38 145 ALA B O 1
ATOM 5185 N N . MET B 1 146 ? -9.469 16.062 12.477 1 98.44 146 MET B N 1
ATOM 5186 C CA . MET B 1 146 ? -8.508 16.375 11.43 1 98.44 146 MET B CA 1
ATOM 5187 C C . MET B 1 146 ? -7.938 17.781 11.625 1 98.44 146 MET B C 1
ATOM 5189 O O . MET B 1 146 ? -8.508 18.594 12.367 1 98.44 146 MET B O 1
ATOM 5193 N N . ASP B 1 147 ? -6.797 18.031 11.062 1 97.38 147 ASP B N 1
ATOM 5194 C CA . ASP B 1 147 ? -6.25 19.375 10.891 1 97.38 147 ASP B CA 1
ATOM 5195 C C . ASP B 1 147 ? -7.02 20.141 9.82 1 97.38 147 ASP B C 1
ATOM 5197 O O . ASP B 1 147 ? -7.457 19.562 8.82 1 97.38 147 ASP B O 1
ATOM 5201 N N . LEU B 1 148 ? -7.211 21.422 10.008 1 97.44 148 LEU B N 1
ATOM 5202 C CA . LEU B 1 148 ? -7.945 22.219 9.031 1 97.44 148 LEU B CA 1
ATOM 5203 C C . LEU B 1 148 ? -7.199 22.25 7.699 1 97.44 148 LEU B C 1
ATOM 5205 O O . LEU B 1 148 ? -7.754 22.688 6.684 1 97.44 148 LEU B O 1
ATOM 5209 N N . HIS B 1 149 ? -5.941 21.766 7.629 1 97 149 HIS B N 1
ATOM 5210 C CA . HIS B 1 149 ? -5.18 21.656 6.391 1 97 149 HIS B CA 1
ATOM 5211 C C . HIS B 1 149 ? -5.461 20.344 5.684 1 97 149 HIS B C 1
ATOM 5213 O O . HIS B 1 149 ? -4.91 20.078 4.613 1 97 149 HIS B O 1
ATOM 5219 N N . GLY B 1 150 ? -6.262 19.547 6.199 1 97.75 150 GLY B N 1
ATOM 5220 C CA . GLY B 1 150 ? -6.582 18.266 5.59 1 97.75 150 GLY B CA 1
ATOM 5221 C C . GLY B 1 150 ? -7.336 18.406 4.281 1 97.75 150 GLY B C 1
ATOM 5222 O O . GLY B 1 150 ? -7.934 19.453 4.008 1 97.75 150 GLY B O 1
ATOM 5223 N N . ASN B 1 151 ? -7.254 17.422 3.461 1 98.19 151 ASN B N 1
ATOM 5224 C CA . ASN B 1 151 ? -8.008 17.297 2.217 1 98.19 151 ASN B CA 1
ATOM 5225 C C . ASN B 1 151 ? -9.18 16.328 2.365 1 98.19 151 ASN B C 1
ATOM 5227 O O . ASN B 1 151 ? -9 15.172 2.742 1 98.19 151 ASN B O 1
ATOM 5231 N N . VAL B 1 152 ? -10.344 16.844 2.07 1 98.62 152 VAL B N 1
ATOM 5232 C CA . VAL B 1 152 ? -11.539 16.031 2.293 1 98.62 152 VAL B CA 1
ATOM 5233 C C . VAL B 1 152 ? -12.211 15.734 0.957 1 98.62 152 VAL B C 1
ATOM 5235 O O . VAL B 1 152 ? -13.172 16.406 0.569 1 98.62 152 VAL B O 1
ATOM 5238 N N . SER B 1 153 ? -11.75 14.695 0.283 1 98.12 153 SER B N 1
ATOM 5239 C CA . SER B 1 153 ? -12.406 14.227 -0.931 1 98.12 153 SER B CA 1
ATOM 5240 C C . SER B 1 153 ? -13.742 13.562 -0.614 1 98.12 153 SER B C 1
ATOM 5242 O O . SER B 1 153 ? -14 13.195 0.534 1 98.12 153 SER B O 1
ATOM 5244 N N . ARG B 1 154 ? -14.555 13.484 -1.586 1 96.62 154 ARG B N 1
ATOM 5245 C CA . ARG B 1 154 ? -15.805 12.75 -1.415 1 96.62 154 ARG B CA 1
ATOM 5246 C C . ARG B 1 154 ? -15.539 11.305 -1.029 1 96.62 154 ARG B C 1
ATOM 5248 O O . ARG B 1 154 ? -16.219 10.758 -0.151 1 96.62 154 ARG B O 1
ATOM 5255 N N . ARG B 1 155 ? -14.555 10.672 -1.724 1 96.06 155 ARG B N 1
ATOM 5256 C CA . ARG B 1 155 ? -14.156 9.297 -1.455 1 96.06 155 ARG B CA 1
ATOM 5257 C C . ARG B 1 155 ? -13.82 9.102 0.02 1 96.06 155 ARG B C 1
ATOM 5259 O O . ARG B 1 155 ? -14.195 8.094 0.617 1 96.06 155 ARG B O 1
ATOM 5266 N N . PHE B 1 156 ? -13.18 10.039 0.643 1 97.88 156 PHE B N 1
ATOM 5267 C CA . PHE B 1 156 ? -12.805 9.984 2.051 1 97.88 156 PHE B CA 1
ATOM 5268 C C . PHE B 1 156 ? -14.023 10.211 2.945 1 97.88 156 PHE B C 1
ATOM 5270 O O . PHE B 1 156 ? -14.18 9.523 3.959 1 97.88 156 PHE B O 1
ATOM 5277 N N . ALA B 1 157 ? -14.836 11.141 2.611 1 98.25 157 ALA B N 1
ATOM 5278 C CA . ALA B 1 157 ? -15.93 11.594 3.473 1 98.25 157 ALA B CA 1
ATOM 5279 C C . ALA B 1 157 ? -17.031 10.547 3.543 1 98.25 157 ALA B C 1
ATOM 5281 O O . ALA B 1 157 ? -17.703 10.406 4.57 1 98.25 157 ALA B O 1
ATOM 5282 N N . GLU B 1 158 ? -17.219 9.797 2.57 1 95.75 158 GLU B N 1
ATOM 5283 C CA . GLU B 1 158 ? -18.375 8.914 2.428 1 95.75 158 GLU B CA 1
ATOM 5284 C C . GLU B 1 158 ? -18.375 7.836 3.51 1 95.75 158 GLU B C 1
ATOM 5286 O O . GLU B 1 158 ? -19.406 7.594 4.141 1 95.75 158 GLU B O 1
ATOM 5291 N N . PRO B 1 159 ? -17.234 7.25 3.783 1 96.12 159 PRO B N 1
ATOM 5292 C CA . PRO B 1 159 ? -17.281 6.164 4.766 1 96.12 159 PRO B CA 1
ATOM 5293 C C . PRO B 1 159 ? -17.156 6.664 6.203 1 96.12 159 PRO B C 1
ATOM 5295 O O . PRO B 1 159 ? -17.156 5.863 7.141 1 96.12 159 PRO B O 1
ATOM 5298 N N . VAL B 1 160 ? -17.062 7.949 6.434 1 98.06 160 VAL B N 1
ATOM 5299 C CA . VAL B 1 160 ? -16.891 8.523 7.766 1 98.06 160 VAL B CA 1
ATOM 5300 C C . VAL B 1 160 ? -18.219 9.102 8.258 1 98.06 160 VAL B C 1
ATOM 5302 O O . VAL B 1 160 ? -18.891 9.836 7.535 1 98.06 160 VAL B O 1
ATOM 5305 N N . ASP B 1 161 ? -18.609 8.828 9.469 1 98 161 ASP B N 1
ATOM 5306 C CA . ASP B 1 161 ? -19.906 9.25 10 1 98 161 ASP B CA 1
ATOM 5307 C C . ASP B 1 161 ? -19.844 10.68 10.531 1 98 161 ASP B C 1
ATOM 5309 O O . ASP B 1 161 ? -20.812 11.43 10.414 1 98 161 ASP B O 1
ATOM 5313 N N . LEU B 1 162 ? -18.781 10.945 11.211 1 98.69 162 LEU B N 1
ATOM 5314 C CA . LEU B 1 162 ? -18.562 12.242 11.844 1 98.69 162 LEU B CA 1
ATOM 5315 C C . LEU B 1 162 ? -17.203 12.812 11.469 1 98.69 162 LEU B C 1
ATOM 5317 O O . LEU B 1 162 ? -16.188 12.125 11.562 1 98.69 162 LEU B O 1
ATOM 5321 N N . LEU B 1 163 ? -17.188 14.047 10.984 1 98.44 163 LEU B N 1
ATOM 5322 C CA . LEU B 1 163 ? -15.961 14.75 10.617 1 98.44 163 LEU B CA 1
ATOM 5323 C C . LEU B 1 163 ? -15.875 16.094 11.336 1 98.44 163 LEU B C 1
ATOM 5325 O O . LEU B 1 163 ? -16.828 16.859 11.344 1 98.44 163 LEU B O 1
ATOM 5329 N N . THR B 1 164 ? -14.797 16.328 11.961 1 98.56 164 THR B N 1
ATOM 5330 C CA . THR B 1 164 ? -14.531 17.641 12.547 1 98.56 164 THR B CA 1
ATOM 5331 C C . THR B 1 164 ? -13.07 18.031 12.328 1 98.56 164 THR B C 1
ATOM 5333 O O . THR B 1 164 ? -12.258 17.219 11.898 1 98.56 164 THR B O 1
ATOM 5336 N N . ALA B 1 165 ? -12.781 19.312 12.508 1 98.19 165 ALA B N 1
ATOM 5337 C CA . ALA B 1 165 ? -11.438 19.828 12.234 1 98.19 165 ALA B CA 1
ATOM 5338 C C . ALA B 1 165 ? -11.086 20.969 13.172 1 98.19 165 ALA B C 1
ATOM 5340 O O . ALA B 1 165 ? -11.961 21.5 13.867 1 98.19 165 ALA B O 1
ATOM 5341 N N . HIS B 1 166 ? -9.828 21.281 13.195 1 97.06 166 HIS B N 1
ATOM 5342 C CA . HIS B 1 166 ? -9.367 22.469 13.914 1 97.06 166 HIS B CA 1
ATOM 5343 C C . HIS B 1 166 ? -10.102 23.719 13.438 1 97.06 166 HIS B C 1
ATOM 5345 O O . HIS B 1 166 ? -10.5 23.812 12.273 1 97.06 166 HIS B O 1
ATOM 5351 N N . ARG B 1 167 ? -10.203 24.641 14.352 1 97.12 167 ARG B N 1
ATOM 5352 C CA . ARG B 1 167 ? -10.875 25.891 14.023 1 97.12 167 ARG B CA 1
ATOM 5353 C C . ARG B 1 167 ? -9.93 27.078 14.164 1 97.12 167 ARG B C 1
ATOM 5355 O O . ARG B 1 167 ? -10.297 28.219 13.852 1 97.12 167 ARG B O 1
ATOM 5362 N N . LEU B 1 168 ? -8.773 26.688 14.617 1 92.81 168 LEU B N 1
ATOM 5363 C CA . LEU B 1 168 ? -7.781 27.734 14.836 1 92.81 168 LEU B CA 1
ATOM 5364 C C . LEU B 1 168 ? -6.5 27.438 14.07 1 92.81 168 LEU B C 1
ATOM 5366 O O . LEU B 1 168 ? -6.078 26.281 13.984 1 92.81 168 LEU B O 1
ATOM 5370 N N . ALA B 1 169 ? -5.93 28.438 13.469 1 87.88 169 ALA B N 1
ATOM 5371 C CA . ALA B 1 169 ? -4.582 28.5 12.906 1 87.88 169 ALA B CA 1
ATOM 5372 C C . ALA B 1 169 ? -3.85 29.75 13.367 1 87.88 169 ALA B C 1
ATOM 5374 O O . ALA B 1 169 ? -4.133 30.859 12.883 1 87.88 169 ALA B O 1
ATOM 5375 N N . PRO B 1 170 ? -2.824 29.609 14.266 1 84.94 170 PRO B N 1
ATOM 5376 C CA . PRO B 1 170 ? -2.148 28.406 14.766 1 84.94 170 PRO B CA 1
ATOM 5377 C C . PRO B 1 170 ? -3.094 27.469 15.516 1 84.94 170 PRO B C 1
ATOM 5379 O O . PRO B 1 170 ? -4.082 27.906 16.094 1 84.94 170 PRO B O 1
ATOM 5382 N N . HIS B 1 171 ? -2.725 26.141 15.547 1 85 171 HIS B N 1
ATOM 5383 C CA . HIS B 1 171 ? -3.594 25.062 16.016 1 85 171 HIS B CA 1
ATOM 5384 C C . HIS B 1 171 ? -3.557 24.953 17.531 1 85 171 HIS B C 1
ATOM 5386 O O . HIS B 1 171 ? -3.156 23.922 18.078 1 85 171 HIS B O 1
ATOM 5392 N N . GLU B 1 172 ? -4.141 25.859 18.156 1 85.94 172 GLU B N 1
ATOM 5393 C CA . GLU B 1 172 ? -4.176 25.875 19.609 1 85.94 172 GLU B CA 1
ATOM 5394 C C . GLU B 1 172 ? -5.309 24.984 20.141 1 85.94 172 GLU B C 1
ATOM 5396 O O . GLU B 1 172 ? -5.395 24.734 21.344 1 85.94 172 GLU B O 1
ATOM 5401 N N . ASP B 1 173 ? -6.109 24.484 19.219 1 93.38 173 ASP B N 1
ATOM 5402 C CA . ASP B 1 173 ? -7.305 23.75 19.609 1 93.38 173 ASP B CA 1
ATOM 5403 C C . ASP B 1 173 ? -7.234 22.297 19.141 1 93.38 173 ASP B C 1
ATOM 5405 O O . ASP B 1 173 ? -8.266 21.656 18.922 1 93.38 173 ASP B O 1
ATOM 5409 N N . ALA B 1 174 ? -6.047 21.781 18.891 1 93.06 174 ALA B N 1
ATOM 5410 C CA . ALA B 1 174 ? -5.895 20.422 18.375 1 93.06 174 ALA B CA 1
ATOM 5411 C C . ALA B 1 174 ? -6.504 19.406 19.328 1 93.06 174 ALA B C 1
ATOM 5413 O O . ALA B 1 174 ? -7.242 18.516 18.906 1 93.06 174 ALA B O 1
ATOM 5414 N N . TRP B 1 175 ? -6.258 19.531 20.594 1 95 175 TR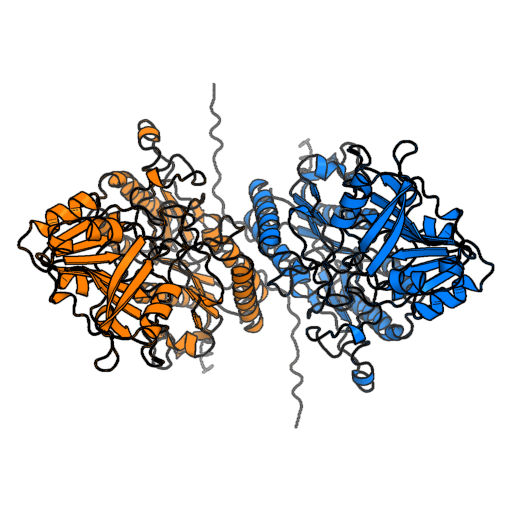P B N 1
ATOM 5415 C CA . TRP B 1 175 ? -6.754 18.578 21.594 1 95 175 TRP B CA 1
ATOM 5416 C C . TRP B 1 175 ? -8.258 18.734 21.797 1 95 175 TRP B C 1
ATOM 5418 O O . TRP B 1 175 ? -8.969 17.75 22 1 95 175 TRP B O 1
ATOM 5428 N N . GLU B 1 176 ? -8.68 19.984 21.719 1 96.31 176 GLU B N 1
ATOM 5429 C CA . GLU B 1 176 ? -10.117 20.234 21.781 1 96.31 176 GLU B CA 1
ATOM 5430 C C . GLU B 1 176 ? -10.844 19.562 20.625 1 96.31 176 GLU B C 1
ATOM 5432 O O . GLU B 1 176 ? -11.945 19.047 20.797 1 96.31 176 GLU B O 1
ATOM 5437 N N . THR B 1 177 ? -10.266 19.625 19.484 1 97.75 177 THR B N 1
ATOM 5438 C CA . THR B 1 177 ? -10.859 19.016 18.297 1 97.75 177 THR B CA 1
ATOM 5439 C C . THR B 1 177 ? -10.938 17.5 18.453 1 97.75 177 THR B C 1
ATOM 5441 O O . THR B 1 177 ? -11.961 16.891 18.109 1 97.75 177 THR B O 1
ATOM 5444 N N . ARG B 1 178 ? -9.891 16.891 18.953 1 98.06 178 ARG B N 1
ATOM 5445 C CA . ARG B 1 178 ? -9.883 15.445 19.188 1 98.06 178 ARG B CA 1
ATOM 5446 C C . ARG B 1 178 ? -10.945 15.055 20.203 1 98.06 178 ARG B C 1
ATOM 5448 O O . ARG B 1 178 ? -11.648 14.055 20.016 1 98.06 178 ARG B O 1
ATOM 5455 N N . GLU B 1 179 ? -11.039 15.859 21.25 1 98.19 179 GLU B N 1
ATOM 5456 C CA . GLU B 1 179 ? -12.062 15.586 22.25 1 98.19 179 GLU B CA 1
ATOM 5457 C C . GLU B 1 179 ? -13.461 15.75 21.672 1 98.19 179 GLU B C 1
ATOM 5459 O O . GLU B 1 179 ? -14.367 14.977 21.969 1 98.19 179 GLU B O 1
ATOM 5464 N N . ARG B 1 180 ? -13.641 16.766 20.844 1 98.25 180 ARG B N 1
ATOM 5465 C CA . ARG B 1 180 ? -14.922 16.969 20.172 1 98.25 180 ARG B CA 1
ATOM 5466 C C . ARG B 1 180 ? -15.305 15.758 19.328 1 98.25 180 ARG B C 1
ATOM 5468 O O . ARG B 1 180 ? -16.453 15.32 19.359 1 98.25 180 ARG B O 1
ATOM 5475 N N . ALA B 1 181 ? -14.406 15.227 18.609 1 98.75 181 ALA B N 1
ATOM 5476 C CA . ALA B 1 181 ? -14.664 14.031 17.812 1 98.75 181 ALA B CA 1
ATOM 5477 C C . ALA B 1 181 ? -15.117 12.875 18.703 1 98.75 181 ALA B C 1
ATOM 5479 O O . ALA B 1 181 ? -16.078 12.172 18.375 1 98.75 181 ALA B O 1
ATOM 5480 N N . ALA B 1 182 ? -14.414 12.695 19.828 1 98.69 182 ALA B N 1
ATOM 5481 C CA . ALA B 1 182 ? -14.742 11.609 20.75 1 98.69 182 ALA B CA 1
ATOM 5482 C C . ALA B 1 182 ? -16.125 11.82 21.375 1 98.69 182 ALA B C 1
ATOM 5484 O O . ALA B 1 182 ? -16.953 10.898 21.375 1 98.69 182 ALA B O 1
ATOM 5485 N N . ARG B 1 183 ? -16.406 12.969 21.844 1 98.44 183 ARG B N 1
ATOM 5486 C CA . ARG B 1 183 ? -17.641 13.25 22.547 1 98.44 183 ARG B CA 1
ATOM 5487 C C . ARG B 1 183 ? -18.828 13.219 21.594 1 98.44 183 ARG B C 1
ATOM 5489 O O . ARG B 1 183 ? -19.922 12.758 21.969 1 98.44 183 ARG B O 1
ATOM 5496 N N . ASN B 1 184 ? -18.656 13.758 20.375 1 98.56 184 ASN B N 1
ATOM 5497 C CA . ASN B 1 184 ? -19.719 13.648 19.375 1 98.56 184 ASN B CA 1
ATOM 5498 C C . ASN B 1 184 ? -20.047 12.188 19.062 1 98.56 184 ASN B C 1
ATOM 5500 O O . ASN B 1 184 ? -21.219 11.828 18.922 1 98.56 184 ASN B O 1
ATOM 5504 N N . LEU B 1 185 ? -19.031 11.375 18.969 1 98.56 185 LEU B N 1
ATOM 5505 C CA . LEU B 1 185 ? -19.234 9.953 18.719 1 98.56 185 LEU B CA 1
ATOM 5506 C C . LEU B 1 185 ? -20.016 9.305 19.859 1 98.56 185 LEU B C 1
ATOM 5508 O O . LEU B 1 185 ? -20.984 8.586 19.609 1 98.56 185 LEU B O 1
ATOM 5512 N N . VAL B 1 186 ? -19.609 9.539 21.078 1 98.25 186 VAL B N 1
ATOM 5513 C CA . VAL B 1 186 ? -20.266 8.977 22.25 1 98.25 186 VAL B CA 1
ATOM 5514 C C . VAL B 1 186 ? -21.734 9.422 22.297 1 98.25 186 VAL B C 1
ATOM 5516 O O . VAL B 1 186 ? -22.625 8.609 22.531 1 98.25 186 VAL B O 1
ATOM 5519 N N . ARG B 1 187 ? -21.969 10.656 22.047 1 97.69 187 ARG B N 1
ATOM 5520 C CA . ARG B 1 187 ? -23.328 11.195 22.047 1 97.69 187 ARG B CA 1
ATOM 5521 C C . ARG B 1 187 ? -24.203 10.461 21.031 1 97.69 187 ARG B C 1
ATOM 5523 O O . ARG B 1 187 ? -25.297 9.992 21.359 1 97.69 187 ARG B O 1
ATOM 5530 N N . CYS B 1 188 ? -23.703 10.391 19.797 1 97.62 188 CYS B N 1
ATOM 5531 C CA . CYS B 1 188 ? -24.469 9.734 18.75 1 97.62 188 CYS B CA 1
ATOM 5532 C C . CYS B 1 188 ? -24.766 8.281 19.094 1 97.62 188 CYS B C 1
ATOM 5534 O O . CYS B 1 188 ? -25.891 7.809 18.922 1 97.62 188 CYS B O 1
ATOM 5536 N N . LEU B 1 189 ? -23.766 7.602 19.641 1 96.75 189 LEU B N 1
ATOM 5537 C CA . LEU B 1 189 ? -23.922 6.191 19.969 1 96.75 189 LEU B CA 1
ATOM 5538 C C . LEU B 1 189 ? -24.891 6.008 21.125 1 96.75 189 LEU B C 1
ATOM 5540 O O . LEU B 1 189 ? -25.734 5.098 21.109 1 96.75 189 LEU B O 1
ATOM 5544 N N . ARG B 1 190 ? -24.844 6.828 22.125 1 96 190 ARG B N 1
ATOM 5545 C CA . ARG B 1 190 ? -25.719 6.73 23.281 1 96 190 ARG B CA 1
ATOM 5546 C C . ARG B 1 190 ? -27.156 7.062 22.906 1 96 190 ARG B C 1
ATOM 5548 O O . ARG B 1 190 ? -28.094 6.422 23.391 1 96 190 ARG B O 1
ATOM 5555 N N . GLU B 1 191 ? -27.281 7.992 22.062 1 95.06 191 GLU B N 1
ATOM 5556 C CA . GLU B 1 191 ? -28.625 8.461 21.688 1 95.06 191 GLU B CA 1
ATOM 5557 C C . GLU B 1 191 ? -29.188 7.648 20.531 1 95.06 191 GLU B C 1
ATOM 5559 O O . GLU B 1 191 ? -30.359 7.777 20.203 1 95.06 191 GLU B O 1
ATOM 5564 N N . GLY B 1 192 ? -28.312 6.926 19.922 1 93.56 192 GLY B N 1
ATOM 5565 C CA . GLY B 1 192 ? -28.75 6.137 18.781 1 93.56 192 GLY B CA 1
ATOM 5566 C C . GLY B 1 192 ? -29.031 6.977 17.547 1 93.56 192 GLY B C 1
ATOM 5567 O O . GLY B 1 192 ? -29.953 6.688 16.797 1 93.56 192 GLY B O 1
ATOM 5568 N N . VAL B 1 193 ? -28.328 8.102 17.453 1 94.38 193 VAL B N 1
ATOM 5569 C CA . VAL B 1 193 ? -28.516 9.023 16.344 1 94.38 193 VAL B CA 1
ATOM 5570 C C . VAL B 1 193 ? -27.391 8.852 15.328 1 94.38 193 VAL B C 1
ATOM 5572 O O . VAL B 1 193 ? -26.219 8.75 15.703 1 94.38 193 VAL B O 1
ATOM 5575 N N . ARG B 1 194 ? -27.75 8.758 14.062 1 95.5 194 ARG B N 1
ATOM 5576 C CA . ARG B 1 194 ? -26.797 8.797 12.953 1 95.5 194 ARG B CA 1
ATOM 5577 C C . ARG B 1 194 ? -27.078 9.984 12.039 1 95.5 194 ARG B C 1
ATOM 5579 O O . ARG B 1 194 ? -27.984 9.945 11.211 1 95.5 194 ARG B O 1
ATOM 5586 N N . PRO B 1 195 ? -26.25 10.938 12.086 1 97.31 195 PRO B N 1
ATOM 5587 C CA . PRO B 1 195 ? -26.562 12.203 11.406 1 97.31 195 PRO B CA 1
ATOM 5588 C C . PRO B 1 195 ? -26.266 12.156 9.914 1 97.31 195 PRO B C 1
ATOM 5590 O O . PRO B 1 195 ? -25.531 11.281 9.453 1 97.31 195 PRO B O 1
ATOM 5593 N N . HIS B 1 196 ? -26.891 13.078 9.172 1 97.75 196 HIS B N 1
ATOM 5594 C CA . HIS B 1 196 ? -26.531 13.391 7.793 1 97.75 196 HIS B CA 1
ATOM 5595 C C . HIS B 1 196 ? -25.297 14.281 7.734 1 97.75 196 HIS B C 1
ATOM 5597 O O . HIS B 1 196 ? -24.984 14.984 8.695 1 97.75 196 HIS B O 1
ATOM 5603 N N . ARG B 1 197 ? -24.656 14.203 6.621 1 98.5 197 ARG B N 1
ATOM 5604 C CA . ARG B 1 197 ? -23.562 15.125 6.328 1 98.5 197 ARG B CA 1
ATOM 5605 C C . ARG B 1 197 ? -23.812 15.852 5.004 1 98.5 197 ARG B C 1
ATOM 5607 O O . ARG B 1 197 ? -24.281 15.242 4.039 1 98.5 197 ARG B O 1
ATOM 5614 N N . ALA B 1 198 ? -23.609 17.062 5.035 1 98.88 198 ALA B N 1
ATOM 5615 C CA . ALA B 1 198 ? -23.531 17.844 3.805 1 98.88 198 ALA B CA 1
ATOM 5616 C C . ALA B 1 198 ? -22.078 18.172 3.455 1 98.88 198 ALA B C 1
ATOM 5618 O O . ALA B 1 198 ? -21.375 18.812 4.238 1 98.88 198 ALA B O 1
ATOM 5619 N N . TRP B 1 199 ? -21.641 17.703 2.279 1 98.81 199 TRP B N 1
ATOM 5620 C CA . TRP B 1 199 ? -20.25 17.812 1.853 1 98.81 199 TRP B CA 1
ATOM 5621 C C . TRP B 1 199 ? -20.141 18.656 0.589 1 98.81 199 TRP B C 1
ATOM 5623 O O . TRP B 1 199 ? -20.906 18.469 -0.362 1 98.81 199 TRP B O 1
ATOM 5633 N N . VAL B 1 200 ? -19.188 19.609 0.57 1 98.81 200 VAL B N 1
ATOM 5634 C CA . VAL B 1 200 ? -18.922 20.375 -0.646 1 98.81 200 VAL B CA 1
ATOM 5635 C C . VAL B 1 200 ? -17.453 20.828 -0.651 1 98.81 200 VAL B C 1
ATOM 5637 O O . VAL B 1 200 ? -16.906 21.188 0.394 1 98.81 200 VAL B O 1
ATOM 5640 N N . GLN B 1 201 ? -16.812 20.766 -1.802 1 98.62 201 GLN B N 1
ATOM 5641 C CA . GLN B 1 201 ? -15.477 21.328 -1.989 1 98.62 201 GLN B CA 1
ATOM 5642 C C . GLN B 1 201 ? -15.539 22.672 -2.688 1 98.62 201 GLN B C 1
ATOM 5644 O O . GLN B 1 201 ? -16.406 22.906 -3.533 1 98.62 201 GLN B O 1
ATOM 5649 N N . VAL B 1 202 ? -14.719 23.531 -2.273 1 98.56 202 VAL B N 1
ATOM 5650 C CA . VAL B 1 202 ? -14.602 24.875 -2.83 1 98.56 202 VAL B CA 1
ATOM 5651 C C . VAL B 1 202 ? -13.297 25 -3.611 1 98.56 202 VAL B C 1
ATOM 5653 O O . VAL B 1 202 ? -12.219 24.75 -3.072 1 98.56 202 VAL B O 1
ATOM 5656 N N . PRO B 1 203 ? -13.312 25.344 -4.898 1 97.75 203 PRO B N 1
ATOM 5657 C CA . PRO B 1 203 ? -12.102 25.375 -5.715 1 97.75 203 PRO B CA 1
ATOM 5658 C C . PRO B 1 203 ? -11.18 26.547 -5.359 1 97.75 203 PRO B C 1
ATOM 5660 O O . PRO B 1 203 ? -10.922 27.422 -6.199 1 97.75 203 PRO B O 1
ATOM 5663 N N . VAL B 1 204 ? -10.734 26.547 -4.16 1 97.88 204 VAL B N 1
ATOM 5664 C CA . VAL B 1 204 ? -9.766 27.484 -3.598 1 97.88 204 VAL B CA 1
ATOM 5665 C C . VAL B 1 204 ? -8.68 26.719 -2.852 1 97.88 204 VAL B C 1
ATOM 5667 O O . VAL B 1 204 ? -8.977 25.797 -2.08 1 97.88 204 VAL B O 1
ATOM 5670 N N . LEU B 1 205 ? -7.461 26.969 -3.141 1 97.75 205 LEU B N 1
ATOM 5671 C CA . LEU B 1 205 ? -6.316 26.391 -2.443 1 97.75 205 LEU B CA 1
ATOM 5672 C C . LEU B 1 205 ? -5.297 27.469 -2.088 1 97.75 205 LEU B C 1
ATOM 5674 O O . LEU B 1 205 ? -4.664 28.047 -2.973 1 97.75 205 LEU B O 1
ATOM 5678 N N . LEU B 1 206 ? -5.176 27.734 -0.805 1 96.88 206 LEU B N 1
ATOM 5679 C CA . LEU B 1 206 ? -4.297 28.797 -0.324 1 96.88 206 LEU B CA 1
ATOM 5680 C C . LEU B 1 206 ? -3.264 28.234 0.654 1 96.88 206 LEU B C 1
ATOM 5682 O O . LEU B 1 206 ? -3.535 27.281 1.374 1 96.88 206 LEU B O 1
ATOM 5686 N N . PRO B 1 207 ? -2.096 28.859 0.649 1 94.81 207 PRO B N 1
ATOM 5687 C CA . PRO B 1 207 ? -1.094 28.391 1.61 1 94.81 207 PRO B CA 1
ATOM 5688 C C . PRO B 1 207 ? -1.473 28.703 3.057 1 94.81 207 PRO B C 1
ATOM 5690 O O . PRO B 1 207 ? -2.244 29.641 3.309 1 94.81 207 PRO B O 1
ATOM 5693 N N . GLY B 1 208 ? -0.933 28 3.973 1 91.12 208 GLY B N 1
ATOM 5694 C CA . GLY B 1 208 ? -1.245 28.109 5.387 1 91.12 208 GLY B CA 1
ATOM 5695 C C . GLY B 1 208 ? -1.005 29.5 5.938 1 91.12 208 GLY B C 1
ATOM 5696 O O . GLY B 1 208 ? -1.768 29.984 6.777 1 91.12 208 GLY B O 1
ATOM 5697 N N . GLU B 1 209 ? -0.043 30.203 5.465 1 93.75 209 GLU B N 1
ATOM 5698 C CA . GLU B 1 209 ? 0.356 31.5 6 1 93.75 209 GLU B CA 1
ATOM 5699 C C . GLU B 1 209 ? -0.591 32.594 5.535 1 93.75 209 GLU B C 1
ATOM 5701 O O . GLU B 1 209 ? -0.569 33.719 6.066 1 93.75 209 GLU B O 1
ATOM 5706 N N . LYS B 1 210 ? -1.477 32.25 4.684 1 95.06 210 LYS B N 1
ATOM 5707 C CA . LYS B 1 210 ? -2.512 33.188 4.266 1 95.06 210 LYS B CA 1
ATOM 5708 C C . LYS B 1 210 ? -3.838 32.906 4.961 1 95.06 210 LYS B C 1
ATOM 5710 O O . LYS B 1 210 ? -4.773 33.688 4.891 1 95.06 210 LYS B O 1
ATOM 5715 N N . THR B 1 211 ? -3.908 31.797 5.625 1 94.25 211 THR B N 1
ATOM 5716 C CA . THR B 1 211 ? -5.207 31.359 6.129 1 94.25 211 THR B CA 1
ATOM 5717 C C . THR B 1 211 ? -5.219 31.328 7.652 1 94.25 211 THR B C 1
ATOM 5719 O O . THR B 1 211 ? -5.949 30.547 8.258 1 94.25 211 THR B O 1
ATOM 5722 N N . SER B 1 212 ? -4.434 32.125 8.25 1 91.81 212 SER B N 1
ATOM 5723 C CA . SER B 1 212 ? -4.461 32.281 9.703 1 91.81 212 SER B CA 1
ATOM 5724 C C . SER B 1 212 ? -5.824 32.75 10.188 1 91.81 212 SER B C 1
ATOM 5726 O O . SER B 1 212 ? -6.398 33.688 9.625 1 91.81 212 SER B O 1
ATOM 5728 N N . THR B 1 213 ? -6.297 32.125 11.234 1 93.12 213 THR B N 1
ATOM 5729 C CA . THR B 1 213 ? -7.621 32.469 11.742 1 93.12 213 THR B CA 1
ATOM 5730 C C . THR B 1 213 ? -7.539 33.688 12.68 1 93.12 213 THR B C 1
ATOM 5732 O O . THR B 1 213 ? -8.547 34.094 13.266 1 93.12 213 THR B O 1
ATOM 5735 N N . ARG B 1 214 ? -6.387 34.219 12.789 1 89.06 214 ARG B N 1
ATOM 5736 C CA . ARG B 1 214 ? -6.215 35.469 13.547 1 89.06 214 ARG B CA 1
ATOM 5737 C C . ARG B 1 214 ? -6.531 36.688 12.688 1 89.06 214 ARG B C 1
ATOM 5739 O O . ARG B 1 214 ? -6.754 37.781 13.211 1 89.06 214 ARG B O 1
ATOM 5746 N N . LEU B 1 215 ? -6.531 36.469 11.422 1 93.88 215 LEU B N 1
ATOM 5747 C CA . LEU B 1 215 ? -6.77 37.562 10.477 1 93.88 215 LEU B CA 1
ATOM 5748 C C . LEU B 1 215 ? -8.039 37.312 9.672 1 93.88 215 LEU B C 1
ATOM 5750 O O . LEU B 1 215 ? -8.453 36.156 9.492 1 93.88 215 LEU B O 1
ATOM 5754 N N . GLU B 1 216 ? -8.578 38.438 9.297 1 96.25 216 GLU B N 1
ATOM 5755 C CA . GLU B 1 216 ? -9.672 38.281 8.344 1 96.25 216 GLU B CA 1
ATOM 5756 C C . GLU B 1 216 ? -9.172 37.844 6.973 1 96.25 216 GLU B C 1
ATOM 5758 O O . GLU B 1 216 ? -8.055 38.188 6.578 1 96.25 216 GLU B O 1
ATOM 5763 N N . PRO B 1 217 ? -9.984 37.094 6.277 1 97.69 217 PRO B N 1
ATOM 5764 C CA . PRO B 1 217 ? -11.375 36.719 6.531 1 97.69 217 PRO B CA 1
ATOM 5765 C C . PRO B 1 217 ? -11.5 35.438 7.328 1 97.69 217 PRO B C 1
ATOM 5767 O O . PRO B 1 217 ? -12.609 35.031 7.695 1 97.69 217 PRO B O 1
ATOM 5770 N N . ALA B 1 218 ? -10.398 34.781 7.551 1 97.25 218 ALA B N 1
ATOM 5771 C CA . ALA B 1 218 ? -10.445 33.469 8.227 1 97.25 218 ALA B CA 1
ATOM 5772 C C . ALA B 1 218 ? -11.047 33.594 9.625 1 97.25 218 ALA B C 1
ATOM 5774 O O . ALA B 1 218 ? -11.82 32.75 10.055 1 97.25 218 ALA B O 1
ATOM 5775 N N . LYS B 1 219 ? -10.68 34.656 10.297 1 96.56 219 LYS B N 1
ATOM 5776 C CA . LYS B 1 219 ? -11.188 34.875 11.648 1 96.56 219 LYS B CA 1
ATOM 5777 C C . LYS B 1 219 ? -12.711 34.812 11.68 1 96.56 219 LYS B C 1
ATOM 5779 O O . LYS B 1 219 ? -13.289 34.062 12.453 1 96.56 219 LYS B O 1
ATOM 5784 N N . SER B 1 220 ? -13.328 35.531 10.82 1 97.31 220 SER B N 1
ATOM 5785 C CA . SER B 1 220 ? -14.781 35.594 10.797 1 97.31 220 SER B CA 1
ATOM 5786 C C . SER B 1 220 ? -15.383 34.312 10.258 1 97.31 220 SER B C 1
ATOM 5788 O O . SER B 1 220 ? -16.422 33.844 10.727 1 97.31 220 SER B O 1
ATOM 5790 N N . LEU B 1 221 ? -14.789 33.75 9.258 1 98.06 221 LEU B N 1
ATOM 5791 C CA . LEU B 1 221 ? -15.273 32.5 8.68 1 98.06 221 LEU B CA 1
ATOM 5792 C C . LEU B 1 221 ? -15.312 31.375 9.727 1 98.06 221 LEU B C 1
ATOM 5794 O O . LEU B 1 221 ? -16.344 30.719 9.906 1 98.06 221 LEU B O 1
ATOM 5798 N N . TYR B 1 222 ? -14.289 31.234 10.484 1 97.75 222 TYR B N 1
ATOM 5799 C CA . TYR B 1 222 ? -14.203 30.141 11.453 1 97.75 222 TYR B CA 1
ATOM 5800 C C . TYR B 1 222 ? -15.031 30.453 12.703 1 97.75 222 TYR B C 1
ATOM 5802 O O . TYR B 1 222 ? -15.562 29.547 13.344 1 97.75 222 TYR B O 1
ATOM 5810 N N . ALA B 1 223 ? -15.141 31.719 13.023 1 96.12 223 ALA B N 1
ATOM 5811 C CA . ALA B 1 223 ? -16.031 32.094 14.117 1 96.12 223 ALA B CA 1
ATOM 5812 C C . ALA B 1 223 ? -17.469 31.688 13.82 1 96.12 223 ALA B C 1
ATOM 5814 O O . ALA B 1 223 ? -18.219 31.344 14.734 1 96.12 223 ALA B O 1
ATOM 5815 N N . SER B 1 224 ? -17.812 31.703 12.617 1 97 224 SER B N 1
ATOM 5816 C CA . SER B 1 224 ? -19.188 31.406 12.211 1 97 224 SER B CA 1
ATOM 5817 C C . SER B 1 224 ? -19.5 29.922 12.422 1 97 224 SER B C 1
ATOM 5819 O O . SER B 1 224 ? -20.672 29.547 12.477 1 97 224 SER B O 1
ATOM 5821 N N . LEU B 1 225 ? -18.531 29.047 12.5 1 98.19 225 LEU B N 1
ATOM 5822 C CA . LEU B 1 225 ? -18.766 27.609 12.672 1 98.19 225 LEU B CA 1
ATOM 5823 C C . LEU B 1 225 ? -19.516 27.344 13.969 1 98.19 225 LEU B C 1
ATOM 5825 O O . LEU B 1 225 ? -20.422 26.5 14 1 98.19 225 LEU B O 1
ATOM 5829 N N . ALA B 1 226 ? -19.125 28.031 15.031 1 95.5 226 ALA B N 1
ATOM 5830 C CA . ALA B 1 226 ? -19.797 27.875 16.312 1 95.5 226 ALA B CA 1
ATOM 5831 C C . ALA B 1 226 ? -21.266 28.25 16.219 1 95.5 226 ALA B C 1
ATOM 5833 O O . ALA B 1 226 ? -22.109 27.641 16.875 1 95.5 226 ALA B O 1
ATOM 5834 N N . GLU B 1 227 ? -21.531 29.297 15.461 1 96.88 227 GLU B N 1
ATOM 5835 C CA . GLU B 1 227 ? -22.922 29.75 15.289 1 96.88 227 GLU B CA 1
ATOM 5836 C C . GLU B 1 227 ? -23.75 28.703 14.547 1 96.88 227 GLU B C 1
ATOM 5838 O O . GLU B 1 227 ? -24.906 28.484 14.883 1 96.88 227 GLU B O 1
ATOM 5843 N N . ILE B 1 228 ? -23.156 28.094 13.578 1 98.19 228 ILE B N 1
ATOM 5844 C CA . ILE B 1 228 ? -23.844 27.047 12.82 1 98.19 228 ILE B CA 1
ATOM 5845 C C . ILE B 1 228 ? -24.141 25.859 13.742 1 98.19 228 ILE B C 1
ATOM 5847 O O . ILE B 1 228 ? -25.234 25.312 13.711 1 98.19 228 ILE B O 1
ATOM 5851 N N . GLU B 1 229 ? -23.234 25.5 14.555 1 96.94 229 GLU B N 1
ATOM 5852 C CA . GLU B 1 229 ? -23.344 24.375 15.469 1 96.94 229 GLU B CA 1
ATOM 5853 C C . GLU B 1 229 ? -24.484 24.578 16.469 1 96.94 229 GLU B C 1
ATOM 5855 O O . GLU B 1 229 ? -25.062 23.609 16.953 1 96.94 229 GLU B O 1
ATOM 5860 N N . LYS B 1 230 ? -24.812 25.812 16.75 1 96.56 230 LYS B N 1
ATOM 5861 C CA . LYS B 1 230 ? -25.844 26.141 17.75 1 96.56 230 LYS B CA 1
ATOM 5862 C C . LYS B 1 230 ? -27.234 25.922 17.172 1 96.56 230 LYS B C 1
ATOM 5864 O O . LYS B 1 230 ? -28.219 25.859 17.922 1 96.56 230 LYS B O 1
ATOM 5869 N N . LEU B 1 231 ? -27.297 25.781 15.93 1 97.75 231 LEU B N 1
ATOM 5870 C CA . LEU B 1 231 ? -28.594 25.609 15.312 1 97.75 231 LEU B CA 1
ATOM 5871 C C . LEU B 1 231 ? -29.188 24.25 15.68 1 97.75 231 LEU B C 1
ATOM 5873 O O . LEU B 1 231 ? -28.5 23.234 15.648 1 97.75 231 LEU B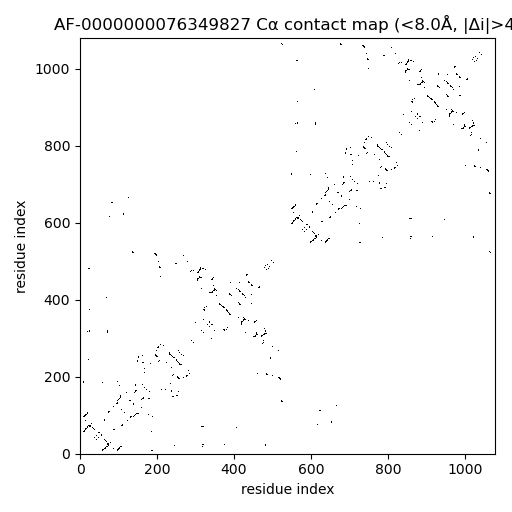 O 1
ATOM 5877 N N . PRO B 1 232 ? -30.516 24.266 16.016 1 97.19 232 PRO B N 1
ATOM 5878 C CA . PRO B 1 232 ? -31.156 22.984 16.281 1 97.19 232 PRO B CA 1
ATOM 5879 C C . PRO B 1 232 ? -31.062 22.031 15.094 1 97.19 232 PRO B C 1
ATOM 5881 O O . PRO B 1 232 ? -31.328 22.422 13.961 1 97.19 232 PRO B O 1
ATOM 5884 N N . GLY B 1 233 ? -30.625 20.812 15.383 1 97.12 233 GLY B N 1
ATOM 5885 C CA . GLY B 1 233 ? -30.531 19.812 14.328 1 97.12 233 GLY B CA 1
ATOM 5886 C C . GLY B 1 233 ? -29.141 19.688 13.734 1 97.12 233 GLY B C 1
ATOM 5887 O O . GLY B 1 233 ? -28.891 18.828 12.883 1 97.12 233 GLY B O 1
ATOM 5888 N N . ILE B 1 234 ? -28.219 20.625 14.125 1 98.5 234 ILE B N 1
ATOM 5889 C CA . ILE B 1 234 ? -26.828 20.562 13.664 1 98.5 234 ILE B CA 1
ATOM 5890 C C . ILE B 1 234 ? -25.938 20.078 14.797 1 98.5 234 ILE B C 1
ATOM 5892 O O . ILE B 1 234 ? -26.078 20.5 15.945 1 98.5 234 ILE B O 1
ATOM 5896 N N . LEU B 1 235 ? -25.109 19.172 14.5 1 98.44 235 LEU B N 1
ATOM 5897 C CA . LEU B 1 235 ? -24.172 18.609 15.477 1 98.44 235 LEU B CA 1
ATOM 5898 C C . LEU B 1 235 ? -22.812 19.266 15.359 1 98.44 235 LEU B C 1
ATOM 5900 O O . LEU B 1 235 ? -22.156 19.562 16.359 1 98.44 235 LEU B O 1
ATOM 5904 N N . ASP B 1 236 ? -22.328 19.484 14.148 1 98.5 236 ASP B N 1
ATOM 5905 C CA . ASP B 1 236 ? -20.984 20 13.914 1 98.5 236 ASP B CA 1
ATOM 5906 C C . ASP B 1 236 ? -20.891 20.703 12.562 1 98.5 236 ASP B C 1
ATOM 5908 O O . ASP B 1 236 ? -21.672 20.422 11.648 1 98.5 236 ASP B O 1
ATOM 5912 N N . ALA B 1 237 ? -20.016 21.656 12.453 1 98.81 237 ALA B N 1
ATOM 5913 C CA . ALA B 1 237 ? -19.609 22.312 11.211 1 98.81 237 ALA B CA 1
ATOM 5914 C C . ALA B 1 237 ? -18.094 22.406 11.117 1 98.81 237 ALA B C 1
ATOM 5916 O O . ALA B 1 237 ? -17.422 22.797 12.078 1 98.81 237 ALA B O 1
ATOM 5917 N N . ALA B 1 238 ? -17.578 22.016 9.992 1 98.75 238 ALA B N 1
ATOM 5918 C CA . ALA B 1 238 ? -16.141 22.031 9.812 1 98.75 238 ALA B CA 1
ATOM 5919 C C . ALA B 1 238 ? -15.75 22.625 8.453 1 98.75 238 ALA B C 1
ATOM 5921 O O . ALA B 1 238 ? -16.484 22.469 7.477 1 98.75 238 ALA B O 1
ATOM 5922 N N . LEU B 1 239 ? -14.672 23.344 8.43 1 98.69 239 LEU B N 1
ATOM 5923 C CA . LEU B 1 239 ? -14.094 23.969 7.246 1 98.69 239 LEU B CA 1
ATOM 5924 C C . LEU B 1 239 ? -12.609 23.625 7.129 1 98.69 239 LEU B C 1
ATOM 5926 O O . LEU B 1 239 ? -11.844 23.859 8.07 1 98.69 239 LEU B O 1
ATOM 5930 N N . TRP B 1 240 ? -12.219 23 6.035 1 98.62 240 TRP B N 1
ATOM 5931 C CA . TRP B 1 240 ? -10.82 22.719 5.715 1 98.62 240 TRP B CA 1
ATOM 5932 C C . TRP B 1 240 ? -10.312 23.656 4.621 1 98.62 240 TRP B C 1
ATOM 5934 O O . TRP B 1 240 ? -10.984 23.844 3.6 1 98.62 240 TRP B O 1
ATOM 5944 N N . VAL B 1 241 ? -9.148 24.188 4.816 1 98 241 VAL B N 1
ATOM 5945 C CA . VAL B 1 241 ? -8.57 25.062 3.803 1 98 241 VAL B CA 1
ATOM 5946 C C . VAL B 1 241 ? -7.855 24.234 2.744 1 98 241 VAL B C 1
ATOM 5948 O O . VAL B 1 241 ? -7.551 24.719 1.654 1 98 241 VAL B O 1
ATOM 5951 N N . GLY B 1 242 ? -7.559 22.953 3.041 1 97.88 242 GLY B N 1
ATOM 5952 C CA . GLY B 1 242 ? -6.805 22.094 2.141 1 97.88 242 GLY B CA 1
ATOM 5953 C C . GLY B 1 242 ? -5.301 22.234 2.303 1 97.88 242 GLY B C 1
ATOM 5954 O O . GLY B 1 242 ? -4.82 23.25 2.816 1 97.88 242 GLY B O 1
ATOM 5955 N N . TYR B 1 243 ? -4.57 21.281 1.898 1 98 243 TYR B N 1
ATOM 5956 C CA . TYR B 1 243 ? -3.113 21.297 1.965 1 98 243 TYR B CA 1
ATOM 5957 C C . TYR B 1 243 ? -2.516 21.766 0.644 1 98 243 TYR B C 1
ATOM 5959 O O . TYR B 1 243 ? -2.549 21.047 -0.353 1 98 243 TYR B O 1
ATOM 5967 N N . ALA B 1 244 ? -1.916 22.828 0.656 1 97.31 244 ALA B N 1
ATOM 5968 C CA . ALA B 1 244 ? -1.559 23.547 -0.56 1 97.31 244 ALA B CA 1
ATOM 5969 C C . ALA B 1 244 ? -0.314 22.953 -1.21 1 97.31 244 ALA B C 1
ATOM 5971 O O . ALA B 1 244 ? -0.046 23.188 -2.389 1 97.31 244 ALA B O 1
ATOM 5972 N N . TRP B 1 245 ? 0.479 22.203 -0.485 1 97.94 245 TRP B N 1
ATOM 5973 C CA . TRP B 1 245 ? 1.763 21.75 -1.018 1 97.94 245 TRP B CA 1
ATOM 5974 C C . TRP B 1 245 ? 1.708 20.281 -1.411 1 97.94 245 TRP B C 1
ATOM 5976 O O . TRP B 1 245 ? 2.734 19.594 -1.417 1 97.94 245 TRP B O 1
ATOM 5986 N N . ALA B 1 246 ? 0.554 19.812 -1.666 1 97.69 246 ALA B N 1
ATOM 5987 C CA . ALA B 1 246 ? 0.348 18.531 -2.338 1 97.69 246 ALA B CA 1
ATOM 5988 C C . ALA B 1 246 ? -0.319 18.734 -3.695 1 97.69 246 ALA B C 1
ATOM 5990 O O . ALA B 1 246 ? -1.243 19.531 -3.832 1 97.69 246 ALA B O 1
ATOM 5991 N N . ASP B 1 247 ? 0.2 18.047 -4.684 1 97.5 247 ASP B N 1
ATOM 5992 C CA . ASP B 1 247 ? -0.325 18.125 -6.043 1 97.5 247 ASP B CA 1
ATOM 5993 C C . ASP B 1 247 ? -1.231 16.938 -6.344 1 97.5 247 ASP B C 1
ATOM 5995 O O . ASP B 1 247 ? -0.854 16.031 -7.098 1 97.5 247 ASP B O 1
ATOM 5999 N N . GLU B 1 248 ? -2.445 16.953 -5.824 1 97.75 248 GLU B N 1
ATOM 6000 C CA . GLU B 1 248 ? -3.424 15.875 -5.941 1 97.75 248 GLU B CA 1
ATOM 6001 C C . GLU B 1 248 ? -4.824 16.422 -6.191 1 97.75 248 GLU B C 1
ATOM 6003 O O . GLU B 1 248 ? -5.152 17.531 -5.742 1 97.75 248 GLU B O 1
ATOM 6008 N N . PRO B 1 249 ? -5.719 15.664 -6.824 1 97.44 249 PRO B N 1
ATOM 6009 C CA . PRO B 1 249 ? -7.059 16.156 -7.164 1 97.44 249 PRO B CA 1
ATOM 6010 C C . PRO B 1 249 ? -7.867 16.562 -5.934 1 97.44 249 PRO B C 1
ATOM 6012 O O . PRO B 1 249 ? -8.719 17.453 -6.016 1 97.44 249 PRO B O 1
ATOM 6015 N N . ARG B 1 250 ? -7.57 16.016 -4.836 1 97.69 250 ARG B N 1
ATOM 6016 C CA . ARG B 1 250 ? -8.344 16.25 -3.623 1 97.69 250 ARG B CA 1
ATOM 6017 C C . ARG B 1 250 ? -7.965 17.578 -2.969 1 97.69 250 ARG B C 1
ATOM 6019 O O . ARG B 1 250 ? -8.656 18.047 -2.062 1 97.69 250 ARG B O 1
ATOM 6026 N N . CYS B 1 251 ? -6.938 18.219 -3.428 1 98 251 CYS B N 1
ATOM 6027 C CA . CYS B 1 251 ? -6.371 19.375 -2.727 1 98 251 CYS B CA 1
ATOM 6028 C C . CYS B 1 251 ? -7.141 20.641 -3.055 1 98 251 CYS B C 1
ATOM 6030 O O . CYS B 1 251 ? -6.852 21.312 -4.051 1 98 251 CYS B O 1
ATOM 6032 N N . ARG B 1 252 ? -8.047 21 -2.275 1 98.12 252 ARG B N 1
ATOM 6033 C CA . ARG B 1 252 ? -8.859 22.219 -2.285 1 98.12 252 ARG B CA 1
ATOM 6034 C C . ARG B 1 252 ? -9.656 22.344 -0.99 1 98.12 252 ARG B C 1
ATOM 6036 O O . ARG B 1 252 ? -9.688 21.422 -0.176 1 98.12 252 ARG B O 1
ATOM 6043 N N . ALA B 1 253 ? -10.219 23.469 -0.732 1 98.75 253 ALA B N 1
ATOM 6044 C CA . ALA B 1 253 ? -11 23.688 0.482 1 98.75 253 ALA B CA 1
ATOM 6045 C C . ALA B 1 253 ? -12.258 22.812 0.487 1 98.75 253 ALA B C 1
ATOM 6047 O O . ALA B 1 253 ? -12.727 22.375 -0.57 1 98.75 253 ALA B O 1
ATOM 6048 N N . ALA B 1 254 ? -12.758 22.5 1.656 1 98.88 254 ALA B N 1
ATOM 6049 C CA . ALA B 1 254 ? -13.953 21.672 1.801 1 98.88 254 ALA B CA 1
ATOM 6050 C C . ALA B 1 254 ? -14.766 22.094 3.021 1 98.88 254 ALA B C 1
ATOM 6052 O O . ALA B 1 254 ? -14.211 22.609 3.994 1 98.88 254 ALA B O 1
ATOM 6053 N N . VAL B 1 255 ? -16.031 21.922 2.926 1 98.88 255 VAL B N 1
ATOM 6054 C CA . VAL B 1 255 ? -16.969 22.156 4.012 1 98.88 255 VAL B CA 1
ATOM 6055 C C . VAL B 1 255 ? -17.781 20.891 4.277 1 98.88 255 VAL B C 1
ATOM 6057 O O . VAL B 1 255 ? -18.219 20.234 3.342 1 98.88 255 VAL B O 1
ATOM 6060 N N . VAL B 1 256 ? -17.922 20.516 5.527 1 98.88 256 VAL B N 1
ATOM 6061 C CA . VAL B 1 256 ? -18.844 19.469 5.938 1 98.88 256 VAL B CA 1
ATOM 6062 C C . VAL B 1 256 ? -19.688 19.938 7.109 1 98.88 256 VAL B C 1
ATOM 6064 O O . VAL B 1 256 ? -19.172 20.406 8.125 1 98.88 256 VAL B O 1
ATOM 6067 N N . VAL B 1 257 ? -20.938 19.938 6.98 1 98.88 257 VAL B N 1
ATOM 6068 C CA . VAL B 1 257 ? -21.875 20.172 8.078 1 98.88 257 VAL B CA 1
ATOM 6069 C C . VAL B 1 257 ? -22.609 18.891 8.422 1 98.88 257 VAL B C 1
ATOM 6071 O O . VAL B 1 257 ? -23.125 18.203 7.531 1 98.88 257 VAL B O 1
ATOM 6074 N N . THR B 1 258 ? -22.594 18.547 9.672 1 98.69 258 THR B N 1
ATOM 6075 C CA . THR B 1 258 ? -23.172 17.297 10.172 1 98.69 258 THR B CA 1
ATOM 6076 C C . THR B 1 258 ? -24.359 17.578 11.078 1 98.69 258 THR B C 1
ATOM 6078 O O . THR B 1 258 ? -24.281 18.391 12 1 98.69 258 THR B O 1
ATOM 6081 N N . GLY B 1 259 ? -25.516 16.875 10.812 1 98.31 259 GLY B N 1
ATOM 6082 C CA . GLY B 1 259 ? -26.672 17.062 11.664 1 98.31 259 GLY B CA 1
ATOM 6083 C C . GLY B 1 259 ? -27.828 16.141 11.328 1 98.31 259 GLY B C 1
ATOM 6084 O O . GLY B 1 259 ? -27.781 15.43 10.32 1 98.31 259 GLY B O 1
ATOM 6085 N N . GLU B 1 260 ? -28.812 16.109 12.172 1 97.56 260 GLU B N 1
ATOM 6086 C CA . GLU B 1 260 ? -30.016 15.305 11.969 1 97.56 260 GLU B CA 1
ATOM 6087 C C . GLU B 1 260 ? -30.938 15.914 10.914 1 97.56 260 GLU B C 1
ATOM 6089 O O . GLU B 1 260 ? -31.672 15.203 10.242 1 97.56 260 GLU B O 1
ATOM 6094 N N . ASP B 1 261 ? -30.906 17.188 10.836 1 97.25 261 ASP B N 1
ATOM 6095 C CA . ASP B 1 261 ? -31.688 17.906 9.828 1 97.25 261 ASP B CA 1
ATOM 6096 C C . ASP B 1 261 ? -30.906 18.016 8.516 1 97.25 261 ASP B C 1
ATOM 6098 O O . ASP B 1 261 ? -30.125 18.953 8.336 1 97.25 261 ASP B O 1
ATOM 6102 N N . ALA B 1 262 ? -31.219 17.156 7.602 1 97.56 262 ALA B N 1
ATOM 6103 C CA . ALA B 1 262 ? -30.469 17.062 6.352 1 97.56 262 ALA B CA 1
ATOM 6104 C C . ALA B 1 262 ? -30.562 18.359 5.551 1 97.56 262 ALA B C 1
ATOM 6106 O O . ALA B 1 262 ? -29.562 18.844 5.004 1 97.56 262 ALA B O 1
ATOM 6107 N N . GLY B 1 263 ? -31.734 18.828 5.43 1 98.12 263 GLY B N 1
ATOM 6108 C CA . GLY B 1 263 ? -31.938 20.047 4.676 1 98.12 263 GLY B CA 1
ATOM 6109 C C . GLY B 1 263 ? -31.172 21.234 5.234 1 98.12 263 GLY B C 1
ATOM 6110 O O . GLY B 1 263 ? -30.578 22 4.48 1 98.12 263 GLY B O 1
ATOM 6111 N N . LEU B 1 264 ? -31.25 21.375 6.555 1 98.38 264 LEU B N 1
ATOM 6112 C CA . LEU B 1 264 ? -30.531 22.469 7.211 1 98.38 264 LEU B CA 1
ATOM 6113 C C . LEU B 1 264 ? -29.016 22.297 7.039 1 98.38 264 LEU B C 1
ATOM 6115 O O . LEU B 1 264 ? -28.312 23.281 6.82 1 98.38 264 LEU B O 1
ATOM 6119 N N . ALA B 1 265 ? -28.547 21.078 7.184 1 98.69 265 ALA B N 1
ATOM 6120 C CA . ALA B 1 265 ? -27.125 20.812 6.984 1 98.69 265 ALA B CA 1
ATOM 6121 C C . ALA B 1 265 ? -26.672 21.25 5.59 1 98.69 265 ALA B C 1
ATOM 6123 O O . ALA B 1 265 ? -25.625 21.891 5.434 1 98.69 265 ALA B O 1
ATOM 6124 N N . VAL B 1 266 ? -27.453 20.906 4.555 1 98.69 266 VAL B N 1
ATOM 6125 C CA . VAL B 1 266 ? -27.125 21.25 3.174 1 98.69 266 VAL B CA 1
ATOM 6126 C C . VAL B 1 266 ? -27.125 22.781 3.006 1 98.69 266 VAL B C 1
ATOM 6128 O O . VAL B 1 266 ? -26.188 23.328 2.42 1 98.69 266 VAL B O 1
ATOM 6131 N N . SER B 1 267 ? -28.125 23.422 3.543 1 98.69 267 SER B N 1
ATOM 6132 C CA . SER B 1 267 ? -28.234 24.875 3.408 1 98.69 267 SER B CA 1
ATOM 6133 C C . SER B 1 267 ? -27.062 25.578 4.074 1 98.69 267 SER B C 1
ATOM 6135 O O . SER B 1 267 ? -26.484 26.516 3.502 1 98.69 267 SER B O 1
ATOM 6137 N N . GLU B 1 268 ? -26.703 25.172 5.266 1 98.75 268 GLU B N 1
ATOM 6138 C CA . GLU B 1 268 ? -25.625 25.828 6.004 1 98.75 268 GLU B CA 1
ATOM 6139 C C . GLU B 1 268 ? -24.266 25.562 5.352 1 98.75 268 GLU B C 1
ATOM 6141 O O . GLU B 1 268 ? -23.391 26.422 5.332 1 98.75 268 GLU B O 1
ATOM 6146 N N . ALA B 1 269 ? -24.078 24.375 4.848 1 98.88 269 ALA B N 1
ATOM 6147 C CA . ALA B 1 269 ? -22.859 24.062 4.129 1 98.88 269 ALA B CA 1
ATOM 6148 C C . ALA B 1 269 ? -22.703 24.938 2.891 1 98.88 269 ALA B C 1
ATOM 6150 O O . ALA B 1 269 ? -21.609 25.438 2.605 1 98.88 269 ALA B O 1
ATOM 6151 N N . GLU B 1 270 ? -23.734 25.078 2.158 1 98.81 270 GLU B N 1
ATOM 6152 C CA . GLU B 1 270 ? -23.703 25.906 0.957 1 98.81 270 GLU B CA 1
ATOM 6153 C C . GLU B 1 270 ? -23.375 27.359 1.292 1 98.81 270 GLU B C 1
ATOM 6155 O O . GLU B 1 270 ? -22.578 27.984 0.602 1 98.81 270 GLU B O 1
ATOM 6160 N N . LYS B 1 271 ? -24.031 27.891 2.324 1 98.69 271 LYS B N 1
ATOM 6161 C CA . LYS B 1 271 ? -23.766 29.25 2.75 1 98.69 271 LYS B CA 1
ATOM 6162 C C . LYS B 1 271 ? -22.297 29.453 3.125 1 98.69 271 LYS B C 1
ATOM 6164 O O . LYS B 1 271 ? -21.672 30.438 2.732 1 98.69 271 LYS B O 1
ATOM 6169 N N . LEU B 1 272 ? -21.844 28.531 3.895 1 98.69 272 LEU B N 1
ATOM 6170 C CA . LEU B 1 272 ? -20.453 28.609 4.332 1 98.69 272 LEU B CA 1
ATOM 6171 C C . LEU B 1 272 ? -19.5 28.516 3.146 1 98.69 272 LEU B C 1
ATOM 6173 O O . LEU B 1 272 ? -18.516 29.25 3.072 1 98.69 272 LEU B O 1
ATOM 6177 N N . ALA B 1 273 ? -19.781 27.594 2.207 1 98.81 273 ALA B N 1
ATOM 6178 C CA . ALA B 1 273 ? -18.969 27.438 1.002 1 98.81 273 ALA B CA 1
ATOM 6179 C C . ALA B 1 273 ? -18.953 28.734 0.179 1 98.81 273 ALA B C 1
ATOM 6181 O O . ALA B 1 273 ? -17.906 29.156 -0.31 1 98.81 273 ALA B O 1
ATOM 6182 N N . ARG B 1 274 ? -20.078 29.328 0.03 1 98.25 274 ARG B N 1
ATOM 6183 C CA . ARG B 1 274 ? -20.203 30.562 -0.721 1 98.25 274 ARG B CA 1
ATOM 6184 C C . ARG B 1 274 ? -19.422 31.688 -0.048 1 98.25 274 ARG B C 1
ATOM 6186 O O . ARG B 1 274 ? -18.75 32.469 -0.721 1 98.25 274 ARG B O 1
ATOM 6193 N N . ARG B 1 275 ? -19.531 31.766 1.226 1 98.38 275 ARG B N 1
ATOM 6194 C CA . ARG B 1 275 ? -18.797 32.781 1.961 1 98.38 275 ARG B CA 1
ATOM 6195 C C . ARG B 1 275 ? -17.281 32.625 1.767 1 98.38 275 ARG B C 1
ATOM 6197 O O . ARG B 1 275 ? -16.578 33.594 1.581 1 98.38 275 ARG B O 1
ATOM 6204 N N . TYR B 1 276 ? -16.828 31.406 1.848 1 98.5 276 TYR B N 1
ATOM 6205 C CA . TYR B 1 276 ? -15.414 31.141 1.639 1 98.5 276 TYR B CA 1
ATOM 6206 C C . TYR B 1 276 ? -14.992 31.516 0.224 1 98.5 276 TYR B C 1
ATOM 6208 O O . TYR B 1 276 ? -13.969 32.188 0.032 1 98.5 276 TYR B O 1
ATOM 6216 N N . TRP B 1 277 ? -15.781 31.094 -0.741 1 97.69 277 TRP B N 1
ATOM 6217 C CA . TRP B 1 277 ? -15.508 31.406 -2.141 1 97.69 277 TRP B CA 1
ATOM 6218 C C . TRP B 1 277 ? -15.461 32.906 -2.363 1 97.69 277 TRP B C 1
ATOM 6220 O O . TRP B 1 277 ? -14.531 33.438 -2.994 1 97.69 277 TRP B O 1
ATOM 6230 N N . ASP B 1 278 ? -16.391 33.625 -1.789 1 96.75 278 ASP B N 1
ATOM 6231 C CA . ASP B 1 278 ? -16.5 35.062 -1.984 1 96.75 278 ASP B CA 1
ATOM 6232 C C . ASP B 1 278 ? -15.328 35.781 -1.339 1 96.75 278 ASP B C 1
ATOM 6234 O O . ASP B 1 278 ? -14.898 36.844 -1.821 1 96.75 278 ASP B O 1
ATOM 6238 N N . ALA B 1 279 ? -14.844 35.188 -0.3 1 97.62 279 ALA B N 1
ATOM 6239 C CA . ALA B 1 279 ? -13.773 35.844 0.46 1 97.62 279 ALA B CA 1
ATOM 6240 C C . ALA B 1 279 ? -12.406 35.469 -0.092 1 97.62 279 ALA B C 1
ATOM 6242 O O . ALA B 1 279 ? -11.383 35.969 0.389 1 97.62 279 ALA B O 1
ATOM 6243 N N . ARG B 1 280 ? -12.289 34.688 -1.118 1 96.25 280 ARG B N 1
ATOM 6244 C CA . ARG B 1 280 ? -11.07 34 -1.551 1 96.25 280 ARG B CA 1
ATOM 6245 C C . ARG B 1 280 ? -9.961 35.031 -1.854 1 96.25 280 ARG B C 1
ATOM 6247 O O . ARG B 1 280 ? -8.781 34.75 -1.63 1 96.25 280 ARG B O 1
ATOM 6254 N N . ARG B 1 281 ? -10.281 36.25 -2.297 1 95.06 281 ARG B N 1
ATOM 6255 C CA . ARG B 1 281 ? -9.305 37.25 -2.719 1 95.06 281 ARG B CA 1
ATOM 6256 C C . ARG B 1 281 ? -8.875 38.094 -1.544 1 95.06 281 ARG B C 1
ATOM 6258 O O . ARG B 1 281 ? -7.938 38.906 -1.664 1 95.06 281 ARG B O 1
ATOM 6265 N N . ASP B 1 282 ? -9.547 37.938 -0.471 1 97.19 282 ASP B N 1
ATOM 6266 C CA . ASP B 1 282 ? -9.297 38.812 0.673 1 97.19 282 ASP B CA 1
ATOM 6267 C C . ASP B 1 282 ? -8.25 38.219 1.608 1 97.19 282 ASP B C 1
ATOM 6269 O O . ASP B 1 282 ? -7.758 38.875 2.518 1 97.19 282 ASP B O 1
ATOM 6273 N N . PHE B 1 283 ? -7.934 37 1.395 1 96.62 283 PHE B N 1
ATOM 6274 C CA . PHE B 1 283 ? -6.898 36.375 2.211 1 96.62 283 PHE B CA 1
ATOM 6275 C C . PHE B 1 283 ? -5.539 37 1.935 1 96.62 283 PHE B C 1
ATOM 6277 O O . PHE B 1 283 ? -5.16 37.188 0.777 1 96.62 283 PHE B O 1
ATOM 6284 N N . VAL B 1 284 ? -4.82 37.281 2.992 1 94.56 284 VAL B N 1
ATOM 6285 C CA . VAL B 1 284 ? -3.5 37.906 2.865 1 94.56 284 VAL B CA 1
ATOM 6286 C C . VAL B 1 284 ? -2.518 37.188 3.803 1 94.56 284 VAL B C 1
ATOM 6288 O O . VAL B 1 284 ? -2.928 36.531 4.746 1 94.56 284 VAL B O 1
ATOM 6291 N N . PHE B 1 285 ? -1.283 37.406 3.514 1 95 285 PHE B N 1
ATOM 6292 C CA . PHE B 1 285 ? -0.261 36.812 4.375 1 95 285 PHE B CA 1
ATOM 6293 C C . PHE B 1 285 ? -0.346 37.406 5.785 1 95 285 PHE B C 1
ATOM 6295 O O . PHE B 1 285 ? -0.727 38.562 5.961 1 95 285 PHE B O 1
ATOM 6302 N N . VAL B 1 286 ? 0.008 36.688 6.762 1 91.06 286 VAL B N 1
ATOM 6303 C CA . VAL B 1 286 ? -0.119 37.031 8.18 1 91.06 286 VAL B CA 1
ATOM 6304 C C . VAL B 1 286 ? 0.797 38.188 8.523 1 91.06 286 VAL B C 1
ATOM 6306 O O . VAL B 1 286 ? 0.585 38.875 9.523 1 91.06 286 VAL B O 1
ATOM 6309 N N . GLY B 1 287 ? 1.742 38.5 7.777 1 89.62 287 GLY B N 1
ATOM 6310 C CA . GLY B 1 287 ? 2.67 39.594 7.977 1 89.62 287 GLY B CA 1
ATOM 6311 C C . GLY B 1 287 ? 3.273 40.094 6.684 1 89.62 287 GLY B C 1
ATOM 6312 O O . GLY B 1 287 ? 2.994 39.562 5.609 1 89.62 287 GLY B O 1
ATOM 6313 N N . PRO B 1 288 ? 4.031 41.188 6.852 1 95.12 288 PRO B N 1
ATOM 6314 C CA . PRO B 1 288 ? 4.703 41.688 5.656 1 95.12 288 PRO B CA 1
ATOM 6315 C C . PRO B 1 288 ? 5.672 40.688 5.047 1 95.12 288 PRO B C 1
ATOM 6317 O O . PRO B 1 288 ? 6.352 39.969 5.773 1 95.12 288 PRO B O 1
ATOM 6320 N N . THR B 1 289 ? 5.637 40.688 3.727 1 97 289 THR B N 1
ATOM 6321 C CA . THR B 1 289 ? 6.441 39.688 3.018 1 97 289 THR B CA 1
ATOM 6322 C C . THR B 1 289 ? 7.473 40.375 2.125 1 97 289 THR B C 1
ATOM 6324 O O . THR B 1 289 ? 7.383 41.562 1.874 1 97 289 THR B O 1
ATOM 6327 N N . GLY B 1 290 ? 8.43 39.656 1.719 1 97.31 290 GLY B N 1
ATOM 6328 C CA . GLY B 1 290 ? 9.445 40.062 0.746 1 97.31 290 GLY B CA 1
ATOM 6329 C C . GLY B 1 290 ? 10.32 38.875 0.309 1 97.31 290 GLY B C 1
ATOM 6330 O O . GLY B 1 290 ? 10.156 37.781 0.793 1 97.31 290 GLY B O 1
ATOM 6331 N N . SER B 1 291 ? 11.133 39.156 -0.728 1 97.38 291 SER B N 1
ATOM 6332 C CA . SER B 1 291 ? 12.172 38.188 -1.045 1 97.38 291 SER B CA 1
ATOM 6333 C C . SER B 1 291 ? 13.164 38.062 0.105 1 97.38 291 SER B C 1
ATOM 6335 O O . SER B 1 291 ? 13.18 38.875 1.026 1 97.38 291 SER B O 1
ATOM 6337 N N . ALA B 1 292 ? 13.93 37.031 0.047 1 97.81 292 ALA B N 1
ATOM 6338 C CA . ALA B 1 292 ? 14.961 36.844 1.065 1 97.81 292 ALA B CA 1
ATOM 6339 C C . ALA B 1 292 ? 15.891 38.031 1.135 1 97.81 292 ALA B C 1
ATOM 6341 O O . ALA B 1 292 ? 16.203 38.531 2.223 1 97.81 292 ALA B O 1
ATOM 6342 N N . GLU B 1 293 ? 16.312 38.531 0.035 1 97.88 293 GLU B N 1
ATOM 6343 C CA . GLU B 1 293 ? 17.219 39.688 -0.038 1 97.88 293 GLU B CA 1
ATOM 6344 C C . GLU B 1 293 ? 16.594 40.938 0.546 1 97.88 293 GLU B C 1
ATOM 6346 O O . GLU B 1 293 ? 17.234 41.656 1.315 1 97.88 293 GLU B O 1
ATOM 6351 N N . GLU B 1 294 ? 15.367 41.156 0.181 1 98.31 294 GLU B N 1
ATOM 6352 C CA . GLU B 1 294 ? 14.656 42.312 0.682 1 98.31 294 GLU B CA 1
ATOM 6353 C C . GLU B 1 294 ? 14.477 42.25 2.195 1 98.31 294 GLU B C 1
ATOM 6355 O O . GLU B 1 294 ? 14.656 43.25 2.893 1 98.31 294 GLU B O 1
ATOM 6360 N N . CYS B 1 295 ? 14.117 41.094 2.66 1 98.62 295 CYS B N 1
ATOM 6361 C CA . CYS B 1 295 ? 13.898 40.906 4.09 1 98.62 295 CYS B CA 1
ATOM 6362 C C . CYS B 1 295 ? 15.188 41.125 4.875 1 98.62 295 CYS B C 1
ATOM 6364 O O . CYS B 1 295 ? 15.188 41.781 5.914 1 98.62 295 CYS B O 1
ATOM 6366 N N . ILE B 1 296 ? 16.281 40.562 4.387 1 98.69 296 ILE B N 1
ATOM 6367 C CA . ILE B 1 296 ? 17.562 40.719 5.059 1 98.69 296 ILE B CA 1
ATOM 6368 C C . ILE B 1 296 ? 17.984 42.188 5.059 1 98.69 296 ILE B C 1
ATOM 6370 O O . ILE B 1 296 ? 18.375 42.719 6.098 1 98.69 296 ILE B O 1
ATOM 6374 N N . ALA B 1 297 ? 17.891 42.844 3.932 1 98.56 297 ALA B N 1
ATOM 6375 C CA . ALA B 1 297 ? 18.266 44.25 3.818 1 98.56 297 ALA B CA 1
ATOM 6376 C C . ALA B 1 297 ? 17.469 45.094 4.793 1 98.56 297 ALA B C 1
ATOM 6378 O O . ALA B 1 297 ? 18.031 45.969 5.473 1 98.56 297 ALA B O 1
ATOM 6379 N N . GLU B 1 298 ? 16.203 44.875 4.824 1 98.56 298 GLU B N 1
ATOM 6380 C CA . GLU B 1 298 ? 15.352 45.656 5.719 1 98.56 298 GLU B CA 1
ATOM 6381 C C . GLU B 1 298 ? 15.688 45.375 7.18 1 98.56 298 GLU B C 1
ATOM 6383 O O . GLU B 1 298 ? 15.742 46.281 7.996 1 98.56 298 GLU B O 1
ATOM 6388 N N . ALA B 1 299 ? 15.859 44.125 7.5 1 98.69 299 ALA B N 1
ATOM 6389 C CA . ALA B 1 299 ? 16.172 43.75 8.875 1 98.69 299 ALA B CA 1
ATOM 6390 C C . ALA B 1 299 ? 17.5 44.375 9.328 1 98.69 299 ALA B C 1
ATOM 6392 O O . ALA B 1 299 ? 17.609 44.844 10.461 1 98.69 299 ALA B O 1
ATOM 6393 N N . VAL B 1 300 ? 18.469 44.344 8.477 1 98.56 300 VAL B N 1
ATOM 6394 C CA . VAL B 1 300 ? 19.797 44.875 8.789 1 98.56 300 VAL B CA 1
ATOM 6395 C C . VAL B 1 300 ? 19.703 46.375 9.008 1 98.56 300 VAL B C 1
ATOM 6397 O O . VAL B 1 300 ? 20.375 46.938 9.883 1 98.56 300 VAL B O 1
ATOM 6400 N N . ALA B 1 301 ? 18.906 47 8.273 1 98.12 301 ALA B N 1
ATOM 6401 C CA . ALA B 1 301 ? 18.781 48.438 8.32 1 98.12 301 ALA B CA 1
ATOM 6402 C C . ALA B 1 301 ? 17.953 48.906 9.523 1 98.12 301 ALA B C 1
ATOM 6404 O O . ALA B 1 301 ? 18.078 50.031 9.992 1 98.12 301 ALA B O 1
ATOM 6405 N N . SER B 1 302 ? 17.172 48.094 10.023 1 98.25 302 SER B N 1
ATOM 6406 C CA . SER B 1 302 ? 16.25 48.406 11.094 1 98.25 302 SER B CA 1
ATOM 6407 C C . SER B 1 302 ? 16.953 48.5 12.445 1 98.25 302 SER B C 1
ATOM 6409 O O . SER B 1 302 ? 17.922 47.75 12.688 1 98.25 302 SER B O 1
ATOM 6411 N N . ASP B 1 303 ? 16.422 49.25 13.414 1 97.31 303 ASP B N 1
ATOM 6412 C CA . ASP B 1 303 ? 16.922 49.344 14.773 1 97.31 303 ASP B CA 1
ATOM 6413 C C . ASP B 1 303 ? 16.156 48.406 15.703 1 97.31 303 ASP B C 1
ATOM 6415 O O . ASP B 1 303 ? 16.516 48.219 16.859 1 97.31 303 ASP B O 1
ATOM 6419 N N . ALA B 1 304 ? 15.094 47.781 15.188 1 97.94 304 ALA B N 1
ATOM 6420 C CA . ALA B 1 304 ? 14.32 46.844 15.984 1 97.94 304 ALA B CA 1
ATOM 6421 C C . ALA B 1 304 ? 15.094 45.531 16.219 1 97.94 304 ALA B C 1
ATOM 6423 O O . ALA B 1 304 ? 15.453 44.844 15.258 1 97.94 304 ALA B O 1
ATOM 6424 N N . ARG B 1 305 ? 15.32 45.25 17.438 1 97.31 305 ARG B N 1
ATOM 6425 C CA . ARG B 1 305 ? 16.125 44.094 17.781 1 97.31 305 ARG B CA 1
ATOM 6426 C C . ARG B 1 305 ? 15.469 43.281 18.906 1 97.31 305 ARG B C 1
ATOM 6428 O O . ARG B 1 305 ? 15.047 43.844 19.906 1 97.31 305 ARG B O 1
ATOM 6435 N N . PRO B 1 306 ? 15.297 42 18.812 1 97.94 306 PRO B N 1
ATOM 6436 C CA . PRO B 1 306 ? 15.695 41.188 17.641 1 97.94 306 PRO B CA 1
ATOM 6437 C C . PRO B 1 306 ? 14.703 41.312 16.484 1 97.94 306 PRO B C 1
ATOM 6439 O O . PRO B 1 306 ? 13.492 41.375 16.719 1 97.94 306 PRO B O 1
ATOM 6442 N N . PHE B 1 307 ? 15.188 41.5 15.352 1 98.69 307 PHE B N 1
ATOM 6443 C CA . PHE B 1 307 ? 14.391 41.438 14.133 1 98.69 307 PHE B CA 1
ATOM 6444 C C . PHE B 1 307 ? 14.297 40 13.609 1 98.69 307 PHE B C 1
ATOM 6446 O O . PHE B 1 307 ? 15.32 39.375 13.352 1 98.69 307 PHE B O 1
ATOM 6453 N N . LEU B 1 308 ? 13.094 39.469 13.477 1 98.69 308 LEU B N 1
ATOM 6454 C CA . LEU B 1 308 ? 12.953 38.094 13.023 1 98.69 308 LEU B CA 1
ATOM 6455 C C . LEU B 1 308 ? 12.609 38.031 11.539 1 98.69 308 LEU B C 1
ATOM 6457 O O . LEU B 1 308 ? 11.93 38.906 11.023 1 98.69 308 LEU B O 1
ATOM 6461 N N . ILE B 1 309 ? 13.117 37.031 10.828 1 98.62 309 ILE B N 1
ATOM 6462 C CA . ILE B 1 309 ? 12.766 36.688 9.453 1 98.62 309 ILE B CA 1
ATOM 6463 C C . ILE B 1 309 ? 12.352 35.219 9.367 1 98.62 309 ILE B C 1
ATOM 6465 O O . ILE B 1 309 ? 13.086 34.344 9.82 1 98.62 309 ILE B O 1
ATOM 6469 N N . SER B 1 310 ? 11.172 35.031 8.82 1 97.88 310 SER B N 1
ATOM 6470 C CA . SER B 1 310 ? 10.742 33.656 8.531 1 97.88 310 SER B CA 1
ATOM 6471 C C . SER B 1 310 ? 11.266 33.188 7.184 1 97.88 310 SER B C 1
ATOM 6473 O O . SER B 1 310 ? 10.953 33.75 6.148 1 97.88 310 SER B O 1
ATOM 6475 N N . ASP B 1 311 ? 12.133 32.188 7.211 1 97.88 311 ASP B N 1
ATOM 6476 C CA . ASP B 1 311 ? 12.477 31.422 6.02 1 97.88 311 ASP B CA 1
ATOM 6477 C C . ASP B 1 311 ? 11.391 30.406 5.695 1 97.88 311 ASP B C 1
ATOM 6479 O O . ASP B 1 311 ? 11.5 29.234 6.078 1 97.88 311 ASP B O 1
ATOM 6483 N N . SER B 1 312 ? 10.453 30.719 4.863 1 97.06 312 SER B N 1
ATOM 6484 C CA . SER B 1 312 ? 9.156 30.047 4.875 1 97.06 312 SER B CA 1
ATOM 6485 C C . SER B 1 312 ? 9.133 28.875 3.898 1 97.06 312 SER B C 1
ATOM 6487 O O . SER B 1 312 ? 8.352 27.938 4.066 1 97.06 312 SER B O 1
ATOM 6489 N N . GLY B 1 313 ? 9.977 28.875 2.881 1 96.94 313 GLY B N 1
ATOM 6490 C CA . GLY B 1 313 ? 9.852 27.891 1.807 1 96.94 313 GLY B CA 1
ATOM 6491 C C . GLY B 1 313 ? 10.367 26.516 2.184 1 96.94 313 GLY B C 1
ATOM 6492 O O . GLY B 1 313 ? 10.078 25.531 1.504 1 96.94 313 GLY B O 1
ATOM 6493 N N . ASP B 1 314 ? 11.133 26.438 3.211 1 96.44 314 ASP B N 1
ATOM 6494 C CA . ASP B 1 314 ? 11.75 25.203 3.652 1 96.44 314 ASP B CA 1
ATOM 6495 C C . ASP B 1 314 ? 11.398 24.891 5.105 1 96.44 314 ASP B C 1
ATOM 6497 O O . ASP B 1 314 ? 12.227 24.375 5.855 1 96.44 314 ASP B O 1
ATOM 6501 N N . ASN B 1 315 ? 10.211 25.281 5.5 1 95.44 315 ASN B N 1
ATOM 6502 C CA . ASN B 1 315 ? 9.68 25.062 6.84 1 95.44 315 ASN B CA 1
ATOM 6503 C C . ASN B 1 315 ? 9.43 23.578 7.105 1 95.44 315 ASN B C 1
ATOM 6505 O O . ASN B 1 315 ? 8.531 22.984 6.512 1 95.44 315 ASN B O 1
ATOM 6509 N N . PRO B 1 316 ? 10.156 22.906 8.008 1 93 316 PRO B N 1
ATOM 6510 C CA . PRO B 1 316 ? 9.992 21.469 8.25 1 93 316 PRO B CA 1
ATOM 6511 C C . PRO B 1 316 ? 8.648 21.141 8.891 1 93 316 PRO B C 1
ATOM 6513 O O . PRO B 1 316 ? 8.227 19.969 8.891 1 93 316 PRO B O 1
ATOM 6516 N N . THR B 1 317 ? 7.957 22.047 9.453 1 91.69 317 THR B N 1
ATOM 6517 C CA . THR B 1 317 ? 6.691 21.781 10.117 1 91.69 317 THR B CA 1
ATOM 6518 C C . THR B 1 317 ? 5.527 21.891 9.141 1 91.69 317 THR B C 1
ATOM 6520 O O . THR B 1 317 ? 4.367 21.719 9.523 1 91.69 317 THR B O 1
ATOM 6523 N N . ALA B 1 318 ? 5.863 22.156 7.875 1 93.62 318 ALA B N 1
ATOM 6524 C CA . ALA B 1 318 ? 4.855 22.172 6.816 1 93.62 318 ALA B CA 1
ATOM 6525 C C . ALA B 1 318 ? 5.168 21.125 5.75 1 93.62 318 ALA B C 1
ATOM 6527 O O . ALA B 1 318 ? 4.41 20.969 4.793 1 93.62 318 ALA B O 1
ATOM 6528 N N . GLY B 1 319 ? 6.281 20.516 5.883 1 94.62 319 GLY B N 1
ATOM 6529 C CA . GLY B 1 319 ? 6.629 19.453 4.949 1 94.62 319 GLY B CA 1
ATOM 6530 C C . GLY B 1 319 ? 7.906 19.734 4.18 1 94.62 319 GLY B C 1
ATOM 6531 O O . GLY B 1 319 ? 8.266 18.969 3.277 1 94.62 319 GLY B O 1
ATOM 6532 N N . GLY B 1 320 ? 8.602 20.797 4.492 1 95.25 320 GLY B N 1
ATOM 6533 C CA . GLY B 1 320 ? 9.883 21.094 3.875 1 95.25 320 GLY B CA 1
ATOM 6534 C C . GLY B 1 320 ? 10.992 20.156 4.332 1 95.25 320 GLY B C 1
ATOM 6535 O O . GLY B 1 320 ? 10.898 19.547 5.402 1 95.25 320 GLY B O 1
ATOM 6536 N N . ALA B 1 321 ? 12.031 20.109 3.557 1 94.69 321 ALA B N 1
ATOM 6537 C CA . ALA B 1 321 ? 13.133 19.203 3.85 1 94.69 321 ALA B CA 1
ATOM 6538 C C . ALA B 1 321 ? 13.984 19.719 5.004 1 94.69 321 ALA B C 1
ATOM 6540 O O . ALA B 1 321 ? 14.648 18.953 5.695 1 94.69 321 ALA B O 1
ATOM 6541 N N . GLY B 1 322 ? 14 20.969 5.145 1 95.38 322 GLY B N 1
ATOM 6542 C CA . GLY B 1 322 ? 14.75 21.594 6.227 1 95.38 322 GLY B CA 1
ATOM 6543 C C . GLY B 1 322 ? 16.234 21.719 5.934 1 95.38 322 GLY B C 1
ATOM 6544 O O . GLY B 1 322 ? 16.984 22.234 6.758 1 95.38 322 GLY B O 1
ATOM 6545 N N . ASP B 1 323 ? 16.703 21.312 4.766 1 97 323 ASP B N 1
ATOM 6546 C CA . ASP B 1 323 ? 18.141 21.297 4.559 1 97 323 ASP B CA 1
ATOM 6547 C C . ASP B 1 323 ? 18.578 22.328 3.518 1 97 323 ASP B C 1
ATOM 6549 O O . ASP B 1 323 ? 19.75 22.391 3.145 1 97 323 ASP B O 1
ATOM 6553 N N . LEU B 1 324 ? 17.672 23.156 3.074 1 97.06 324 LEU B N 1
ATOM 6554 C CA . LEU B 1 324 ? 18.047 24.125 2.051 1 97.06 324 LEU B CA 1
ATOM 6555 C C . LEU B 1 324 ? 18.922 25.234 2.639 1 97.06 324 LEU B C 1
ATOM 6557 O O . LEU B 1 324 ? 18.609 25.781 3.699 1 97.06 324 LEU B O 1
ATOM 6561 N N . ALA B 1 325 ? 19.922 25.562 1.914 1 97.81 325 ALA B N 1
ATOM 6562 C CA . ALA B 1 325 ? 20.859 26.594 2.355 1 97.81 325 ALA B CA 1
ATOM 6563 C C . ALA B 1 325 ? 20.562 27.922 1.662 1 97.81 325 ALA B C 1
ATOM 6565 O O . ALA B 1 325 ? 21.422 28.797 1.61 1 97.81 325 ALA B O 1
ATOM 6566 N N . TYR B 1 326 ? 19.422 28.094 1.16 1 97.25 326 TYR B N 1
ATOM 6567 C CA . TYR B 1 326 ? 19.047 29.266 0.373 1 97.25 326 TYR B CA 1
ATOM 6568 C C . TYR B 1 326 ? 19.234 30.547 1.178 1 97.25 326 TYR B C 1
ATOM 6570 O O . TYR B 1 326 ? 19.891 31.484 0.716 1 97.25 326 TYR B O 1
ATOM 6578 N N . MET B 1 327 ? 18.703 30.641 2.355 1 97.94 327 MET B N 1
ATOM 6579 C CA . MET B 1 327 ? 18.812 31.797 3.234 1 97.94 327 MET B CA 1
ATOM 6580 C C . MET B 1 327 ? 20.25 31.938 3.746 1 97.94 327 MET B C 1
ATOM 6582 O O . MET B 1 327 ? 20.75 33.062 3.883 1 97.94 327 MET B O 1
ATOM 6586 N N . LEU B 1 328 ? 20.875 30.812 4.012 1 98.38 328 LEU B N 1
ATOM 6587 C CA . LEU B 1 328 ? 22.25 30.828 4.504 1 98.38 328 LEU B CA 1
ATOM 6588 C C . LEU B 1 328 ? 23.172 31.562 3.527 1 98.38 328 LEU B C 1
ATOM 6590 O O . LEU B 1 328 ? 23.953 32.406 3.934 1 98.38 328 LEU B O 1
ATOM 6594 N N . VAL B 1 329 ? 23.078 31.25 2.299 1 97.94 329 VAL B N 1
ATOM 6595 C CA . VAL B 1 329 ? 23.906 31.844 1.261 1 97.94 329 VAL B CA 1
ATOM 6596 C C . VAL B 1 329 ? 23.734 33.375 1.271 1 97.94 329 VAL B C 1
ATOM 6598 O O . VAL B 1 329 ? 24.719 34.125 1.206 1 97.94 329 VAL B O 1
ATOM 6601 N N . ARG B 1 330 ? 22.562 33.812 1.396 1 98.06 330 ARG B N 1
ATOM 6602 C CA . ARG B 1 330 ? 22.25 35.25 1.352 1 98.06 330 ARG B CA 1
ATOM 6603 C C . ARG B 1 330 ? 22.719 35.938 2.621 1 98.06 330 ARG B C 1
ATOM 6605 O O . ARG B 1 330 ? 23.172 37.094 2.57 1 98.06 330 ARG B O 1
ATOM 6612 N N . LEU B 1 331 ? 22.609 35.281 3.752 1 98.62 331 LEU B N 1
ATOM 6613 C CA . LEU B 1 331 ? 23.109 35.844 5.004 1 98.62 331 LEU B CA 1
ATOM 6614 C C . LEU B 1 331 ? 24.625 36 4.969 1 98.62 331 LEU B C 1
ATOM 6616 O O . LEU B 1 331 ? 25.172 37 5.43 1 98.62 331 LEU B O 1
ATOM 6620 N N . LEU B 1 332 ? 25.281 35 4.387 1 97.94 332 LEU B N 1
ATOM 6621 C CA . LEU B 1 332 ? 26.75 35.031 4.293 1 97.94 332 LEU B CA 1
ATOM 6622 C C . LEU B 1 332 ? 27.203 36.125 3.35 1 97.94 332 LEU B C 1
ATOM 6624 O O . LEU B 1 332 ? 28.328 36.656 3.494 1 97.94 332 LEU B O 1
ATOM 6628 N N . ASP B 1 333 ? 26.406 36.5 2.422 1 97.12 333 ASP B N 1
ATOM 6629 C CA . ASP B 1 333 ? 26.766 37.469 1.394 1 97.12 333 ASP B CA 1
ATOM 6630 C C . ASP B 1 333 ? 26.562 38.906 1.894 1 97.12 333 ASP B C 1
ATOM 6632 O O . ASP B 1 333 ? 27.078 39.844 1.29 1 97.12 333 ASP B O 1
ATOM 6636 N N . ASP B 1 334 ? 25.812 39.031 2.938 1 98.06 334 ASP B N 1
ATOM 6637 C CA . ASP B 1 334 ? 25.547 40.375 3.451 1 98.06 334 ASP B CA 1
ATOM 6638 C C . ASP B 1 334 ? 26.766 40.938 4.18 1 98.06 334 ASP B C 1
ATOM 6640 O O . ASP B 1 334 ? 27.25 40.344 5.141 1 98.06 334 ASP B O 1
ATOM 6644 N N . ASP B 1 335 ? 27.188 42.094 3.865 1 97.75 335 ASP B N 1
ATOM 6645 C CA . ASP B 1 335 ? 28.422 42.688 4.363 1 97.75 335 ASP B CA 1
ATOM 6646 C C . ASP B 1 335 ? 28.344 42.969 5.863 1 97.75 335 ASP B C 1
ATOM 6648 O O . ASP B 1 335 ? 29.312 42.781 6.594 1 97.75 335 ASP B O 1
ATOM 6652 N N . ALA B 1 336 ? 27.25 43.469 6.32 1 98.38 336 ALA B N 1
ATOM 6653 C CA . ALA B 1 336 ? 27.094 43.812 7.727 1 98.38 336 ALA B CA 1
ATOM 6654 C C . ALA B 1 336 ? 27.156 42.594 8.617 1 98.38 336 ALA B C 1
ATOM 6656 O O . ALA B 1 336 ? 27.719 42.625 9.711 1 98.38 336 ALA B O 1
ATOM 6657 N N . ILE B 1 337 ? 26.656 41.5 8.117 1 98.44 337 ILE B N 1
ATOM 6658 C CA . ILE B 1 337 ? 26.641 40.25 8.875 1 98.44 337 ILE B CA 1
ATOM 6659 C C . ILE B 1 337 ? 28.016 39.594 8.789 1 98.44 337 ILE B C 1
ATOM 6661 O O . ILE B 1 337 ? 28.562 39.156 9.805 1 98.44 337 ILE B O 1
ATOM 6665 N N . ARG B 1 338 ? 28.516 39.531 7.59 1 96.88 338 ARG B N 1
ATOM 6666 C CA . ARG B 1 338 ? 29.812 38.906 7.363 1 96.88 338 ARG B CA 1
ATOM 6667 C C . ARG B 1 338 ? 30.906 39.562 8.195 1 96.88 338 ARG B C 1
ATOM 6669 O O . ARG B 1 338 ? 31.812 38.906 8.695 1 96.88 338 ARG B O 1
ATOM 6676 N N . SER B 1 339 ? 30.797 40.875 8.367 1 97 339 SER B N 1
ATOM 6677 C CA . SER B 1 339 ? 31.828 41.625 9.07 1 97 339 SER B CA 1
ATOM 6678 C C . SER B 1 339 ? 31.625 41.562 10.578 1 97 339 SER B C 1
ATOM 6680 O O . SER B 1 339 ? 32.531 41.906 11.352 1 97 339 SER B O 1
ATOM 6682 N N . GLY B 1 340 ? 30.516 41.219 10.961 1 97.19 340 GLY B N 1
ATOM 6683 C CA . GLY B 1 340 ? 30.219 41.125 12.383 1 97.19 340 GLY B CA 1
ATOM 6684 C C . GLY B 1 340 ? 29.547 42.344 12.93 1 97.19 340 GLY B C 1
ATOM 6685 O O . GLY B 1 340 ? 29.219 42.438 14.117 1 97.19 340 GLY B O 1
ATOM 6686 N N . ARG B 1 341 ? 29.297 43.312 12.086 1 97.81 341 ARG B N 1
ATOM 6687 C CA . ARG B 1 341 ? 28.594 44.531 12.516 1 97.81 341 ARG B CA 1
ATOM 6688 C C . ARG B 1 341 ? 27.172 44.219 12.945 1 97.81 341 ARG B C 1
ATOM 6690 O O . ARG B 1 341 ? 26.625 44.844 13.836 1 97.81 341 ARG B O 1
ATOM 6697 N N . VAL B 1 342 ? 26.562 43.344 12.344 1 98.5 342 VAL B N 1
ATOM 6698 C CA . VAL B 1 342 ? 25.234 42.844 12.688 1 98.5 342 VAL B CA 1
ATOM 6699 C C . VAL B 1 342 ? 25.328 41.344 13.016 1 98.5 342 VAL B C 1
ATOM 6701 O O . VAL B 1 342 ? 25.969 40.594 12.289 1 98.5 342 VAL B O 1
ATOM 6704 N N . THR B 1 343 ? 24.734 40.969 14.133 1 98.75 343 THR B N 1
ATOM 6705 C CA . THR B 1 343 ? 24.719 39.562 14.516 1 98.75 343 THR B CA 1
ATOM 6706 C C . THR B 1 343 ? 23.438 38.875 14.062 1 98.75 343 THR B C 1
ATOM 6708 O O . THR B 1 343 ? 22.359 39.5 14.086 1 98.75 343 THR B O 1
ATOM 6711 N N . ALA B 1 344 ? 23.562 37.656 13.586 1 98.88 344 ALA B N 1
ATOM 6712 C CA . ALA B 1 344 ? 22.406 36.906 13.141 1 98.88 344 ALA B CA 1
ATOM 6713 C C . ALA B 1 344 ? 22.547 35.438 13.547 1 98.88 344 ALA B C 1
ATOM 6715 O O . ALA B 1 344 ? 23.656 34.906 13.625 1 98.88 344 ALA B O 1
ATOM 6716 N N . VAL B 1 345 ? 21.406 34.75 13.867 1 98.81 345 VAL B N 1
ATOM 6717 C CA . VAL B 1 345 ? 21.375 33.312 14.078 1 98.81 345 VAL B CA 1
ATOM 6718 C C . VAL B 1 345 ? 20.391 32.656 13.102 1 98.81 345 VAL B C 1
ATOM 6720 O O . VAL B 1 345 ? 19.297 33.219 12.867 1 98.81 345 VAL B O 1
ATOM 6723 N N . HIS B 1 346 ? 20.781 31.641 12.398 1 98.69 346 HIS B N 1
ATOM 6724 C CA . HIS B 1 346 ? 19.984 30.875 11.461 1 98.69 346 HIS B CA 1
ATOM 6725 C C . HIS B 1 346 ? 19.969 29.391 11.828 1 98.69 346 HIS B C 1
ATOM 6727 O O . HIS B 1 346 ? 20.828 28.625 11.391 1 98.69 346 HIS B O 1
ATOM 6733 N N . PRO B 1 347 ? 18.906 28.938 12.539 1 97.81 347 PRO B N 1
ATOM 6734 C CA . PRO B 1 347 ? 18.859 27.562 13.039 1 97.81 347 PRO B CA 1
ATOM 6735 C C . PRO B 1 347 ? 18.203 26.609 12.055 1 97.81 347 PRO B C 1
ATOM 6737 O O . PRO B 1 347 ? 17.438 27.031 11.188 1 97.81 347 PRO B O 1
ATOM 6740 N N . GLY B 1 348 ? 18.578 25.297 12.219 1 96 348 GLY B N 1
ATOM 6741 C CA . GLY B 1 348 ? 17.688 24.234 11.766 1 96 348 GLY B CA 1
ATOM 6742 C C . GLY B 1 348 ? 18.047 23.703 10.391 1 96 348 GLY B C 1
ATOM 6743 O O . GLY B 1 348 ? 17.188 23.141 9.703 1 96 348 GLY B O 1
ATOM 6744 N N . ILE B 1 349 ? 19.297 23.938 9.883 1 97.88 349 ILE B N 1
ATOM 6745 C CA . ILE B 1 349 ? 19.672 23.297 8.625 1 97.88 349 ILE B CA 1
ATOM 6746 C C . ILE B 1 349 ? 20.047 21.844 8.883 1 97.88 349 ILE B C 1
ATOM 6748 O O . ILE B 1 349 ? 21 21.562 9.602 1 97.88 349 ILE B O 1
ATOM 6752 N N . THR B 1 350 ? 19.344 20.922 8.305 1 96.25 350 THR B N 1
ATOM 6753 C CA . THR B 1 350 ? 19.562 19.5 8.508 1 96.25 350 THR B CA 1
ATOM 6754 C C . THR B 1 350 ? 20.766 19.016 7.707 1 96.25 350 THR B C 1
ATOM 6756 O O . THR B 1 350 ? 20.766 19.094 6.477 1 96.25 350 THR B O 1
ATOM 6759 N N . ASP B 1 351 ? 21.797 18.516 8.367 1 97.5 351 ASP B N 1
ATOM 6760 C CA . ASP B 1 351 ? 23 17.969 7.75 1 97.5 351 ASP B CA 1
ATOM 6761 C C . ASP B 1 351 ? 23.75 17.062 8.719 1 97.5 351 ASP B C 1
ATOM 6763 O O . ASP B 1 351 ? 24.719 17.484 9.367 1 97.5 351 ASP B O 1
ATOM 6767 N N . PRO B 1 352 ? 23.375 15.789 8.688 1 96.38 352 PRO B N 1
ATOM 6768 C CA . PRO B 1 352 ? 24.016 14.883 9.656 1 96.38 352 PRO B CA 1
ATOM 6769 C C . PRO B 1 352 ? 25.516 14.797 9.477 1 96.38 352 PRO B C 1
ATOM 6771 O O . PRO B 1 352 ? 26.25 14.68 10.469 1 96.38 352 PRO B O 1
ATOM 6774 N N . VAL B 1 353 ? 26.031 14.906 8.297 1 97.44 353 VAL B N 1
ATOM 6775 C CA . VAL B 1 353 ? 27.469 14.812 8.031 1 97.44 353 VAL B CA 1
ATOM 6776 C C . VAL B 1 353 ? 28.188 16.031 8.617 1 97.44 353 VAL B C 1
ATOM 6778 O O . VAL B 1 353 ? 29.219 15.891 9.266 1 97.44 353 VAL B O 1
ATOM 6781 N N . ALA B 1 354 ? 27.641 17.188 8.391 1 98.38 354 ALA B N 1
ATOM 6782 C CA . ALA B 1 354 ? 28.234 18.406 8.922 1 98.38 354 ALA B CA 1
ATOM 6783 C C . ALA B 1 354 ? 28.234 18.391 10.445 1 98.38 354 ALA B C 1
ATOM 6785 O O . ALA B 1 354 ? 29.203 18.812 11.078 1 98.38 354 ALA B O 1
ATOM 6786 N N . VAL B 1 355 ? 27.172 17.922 11.039 1 98.12 355 VAL B N 1
ATOM 6787 C CA . VAL B 1 355 ? 27.062 17.828 12.492 1 98.12 355 VAL B CA 1
ATOM 6788 C C . VAL B 1 355 ? 28.156 16.891 13.023 1 98.12 355 VAL B C 1
ATOM 6790 O O . VAL B 1 355 ? 28.859 17.234 13.977 1 98.12 355 VAL B O 1
ATOM 6793 N N . ALA B 1 356 ? 28.281 15.781 12.391 1 97.81 356 ALA B N 1
ATOM 6794 C CA . ALA B 1 356 ? 29.281 14.812 12.812 1 97.81 356 ALA B CA 1
ATOM 6795 C C . ALA B 1 356 ? 30.688 15.406 12.75 1 97.81 356 ALA B C 1
ATOM 6797 O O . ALA B 1 356 ? 31.5 15.18 13.648 1 97.81 356 ALA B O 1
ATOM 6798 N N . ARG B 1 357 ? 30.953 16.125 11.742 1 98.44 357 ARG B N 1
ATOM 6799 C CA . ARG B 1 357 ? 32.25 16.75 11.578 1 98.44 357 ARG B CA 1
ATOM 6800 C C . ARG B 1 357 ? 32.531 17.781 12.688 1 98.44 357 ARG B C 1
ATOM 6802 O O . ARG B 1 357 ? 33.656 17.906 13.172 1 98.44 357 ARG B O 1
ATOM 6809 N N . CYS B 1 358 ? 31.516 18.578 13.047 1 98.62 358 CYS B N 1
ATOM 6810 C CA . CYS B 1 358 ? 31.641 19.547 14.117 1 98.62 358 CYS B CA 1
ATOM 6811 C C . CYS B 1 358 ? 31.953 18.859 15.445 1 98.62 358 CYS B C 1
ATOM 6813 O O . CYS B 1 358 ? 32.75 19.344 16.234 1 98.62 358 CYS B O 1
ATOM 6815 N N . PHE B 1 359 ? 31.266 17.734 15.672 1 97.88 359 PHE B N 1
ATOM 6816 C CA . PHE B 1 359 ? 31.5 16.984 16.891 1 97.88 359 PHE B CA 1
ATOM 6817 C C . PHE B 1 359 ? 32.938 16.422 16.922 1 97.88 359 PHE B C 1
ATOM 6819 O O . PHE B 1 359 ? 33.562 16.406 17.984 1 97.88 359 PHE B O 1
ATOM 6826 N N . GLU B 1 360 ? 33.406 15.984 15.836 1 98.19 360 GLU B N 1
ATOM 6827 C CA . GLU B 1 360 ? 34.781 15.477 15.742 1 98.19 360 GLU B CA 1
ATOM 6828 C C . GLU B 1 360 ? 35.812 16.594 15.992 1 98.19 360 GLU B C 1
ATOM 6830 O O . GLU B 1 360 ? 36.812 16.359 16.641 1 98.19 360 GLU B O 1
ATOM 6835 N N . ALA B 1 361 ? 35.562 17.766 15.492 1 98.44 361 ALA B N 1
ATOM 6836 C CA . ALA B 1 361 ? 36.469 18.891 15.602 1 98.44 361 ALA B CA 1
ATOM 6837 C C . ALA B 1 361 ? 36.469 19.469 17.016 1 98.44 361 ALA B C 1
ATOM 6839 O O . ALA B 1 361 ? 37.531 19.859 17.547 1 98.44 361 ALA B O 1
ATOM 6840 N N . GLY B 1 362 ? 35.219 19.578 17.594 1 97.88 362 GLY B N 1
ATOM 6841 C CA . GLY B 1 362 ? 35.094 20.094 18.938 1 97.88 362 GLY B CA 1
ATOM 6842 C C . GLY B 1 362 ? 34.875 21.594 18.984 1 97.88 362 GLY B C 1
ATOM 6843 O O . GLY B 1 362 ? 35.188 22.297 18.031 1 97.88 362 GLY B O 1
ATOM 6844 N N . ILE B 1 363 ? 34.438 22.031 20.141 1 97.75 363 ILE B N 1
ATOM 6845 C CA . ILE B 1 363 ? 34.188 23.438 20.359 1 97.75 363 ILE B CA 1
ATOM 6846 C C . ILE B 1 363 ? 35.469 24.234 20.234 1 97.75 363 ILE B C 1
ATOM 6848 O O . ILE B 1 363 ? 36.5 23.844 20.797 1 97.75 363 ILE B O 1
ATOM 6852 N N . GLY B 1 364 ? 35.375 25.266 19.484 1 98.25 364 GLY B N 1
ATOM 6853 C CA . GLY B 1 364 ? 36.531 26.141 19.312 1 98.25 364 GLY B CA 1
ATOM 6854 C C . GLY B 1 364 ? 37.281 25.875 18.016 1 98.25 364 GLY B C 1
ATOM 6855 O O . GLY B 1 364 ? 38.062 26.719 17.562 1 98.25 364 GLY B O 1
ATOM 6856 N N . ALA B 1 365 ? 37.094 24.781 17.422 1 98.44 365 ALA B N 1
ATOM 6857 C CA . ALA B 1 365 ? 37.781 24.406 16.203 1 98.44 365 ALA B CA 1
ATOM 6858 C C . ALA B 1 365 ? 37.219 25.125 14.992 1 98.44 365 ALA B C 1
ATOM 6860 O O . ALA B 1 365 ? 36 25.359 14.914 1 98.44 365 ALA B O 1
ATOM 6861 N N . GLU B 1 366 ? 38.094 25.484 14.102 1 98.44 366 GLU B N 1
ATOM 6862 C CA . GLU B 1 366 ? 37.625 25.969 12.805 1 98.44 366 GLU B CA 1
ATOM 6863 C C . GLU B 1 366 ? 37.344 24.812 11.859 1 98.44 366 GLU B C 1
ATOM 6865 O O . GLU B 1 366 ? 38.125 23.859 11.75 1 98.44 366 GLU B O 1
ATOM 6870 N N . VAL B 1 367 ? 36.188 24.875 11.227 1 98.62 367 VAL B N 1
ATOM 6871 C CA . VAL B 1 367 ? 35.781 23.828 10.305 1 98.62 367 VAL B CA 1
ATOM 6872 C C . VAL B 1 367 ? 35.375 24.438 8.977 1 98.62 367 VAL B C 1
ATOM 6874 O O . VAL B 1 367 ? 34.969 25.609 8.922 1 98.62 367 VAL B O 1
ATOM 6877 N N . THR B 1 368 ? 35.531 23.734 7.867 1 98.56 368 THR B N 1
ATOM 6878 C CA . THR B 1 368 ? 34.969 24 6.559 1 98.56 368 THR B CA 1
ATOM 6879 C C . THR B 1 368 ? 34 22.891 6.148 1 98.56 368 THR B C 1
ATOM 6881 O O . THR B 1 368 ? 34.406 21.734 6.02 1 98.56 368 THR B O 1
ATOM 6884 N N . LEU B 1 369 ? 32.781 23.297 5.93 1 98.62 369 LEU B N 1
ATOM 6885 C CA . LEU B 1 369 ? 31.703 22.328 5.727 1 98.62 369 LEU B CA 1
ATOM 6886 C C . LEU B 1 369 ? 30.969 22.609 4.422 1 98.62 369 LEU B C 1
ATOM 6888 O O . LEU B 1 369 ? 30.906 23.75 3.957 1 98.62 369 LEU B O 1
ATOM 6892 N N . SER B 1 370 ? 30.453 21.594 3.754 1 98 370 SER B N 1
ATOM 6893 C CA . SER B 1 370 ? 29.422 21.688 2.721 1 98 370 SER B CA 1
ATOM 6894 C C . SER B 1 370 ? 28.031 21.438 3.301 1 98 370 SER B C 1
ATOM 6896 O O . SER B 1 370 ? 27.625 20.297 3.506 1 98 370 SER B O 1
ATOM 6898 N N . VAL B 1 371 ? 27.281 22.562 3.506 1 97.62 371 VAL B N 1
ATOM 6899 C CA . VAL B 1 371 ? 26.125 22.5 4.387 1 97.62 371 VAL B CA 1
ATOM 6900 C C . VAL B 1 371 ? 24.844 22.453 3.557 1 97.62 371 VAL B C 1
ATOM 6902 O O . VAL B 1 371 ? 24.641 23.266 2.662 1 97.62 371 VAL B O 1
ATOM 6905 N N . GLY B 1 372 ? 24.016 21.5 3.873 1 96.38 372 GLY B N 1
ATOM 6906 C CA . GLY B 1 372 ? 22.656 21.438 3.371 1 96.38 372 GLY B CA 1
ATOM 6907 C C . GLY B 1 372 ? 22.578 21.062 1.905 1 96.38 372 GLY B C 1
ATOM 6908 O O . GLY B 1 372 ? 23.594 20.734 1.282 1 96.38 372 GLY B O 1
ATOM 6909 N N . GLY B 1 373 ? 21.312 20.953 1.356 1 95 373 GLY B N 1
ATOM 6910 C CA . GLY B 1 373 ? 21.047 20.734 -0.055 1 95 373 GLY B CA 1
ATOM 6911 C C . GLY B 1 373 ? 21.281 19.312 -0.495 1 95 373 GLY B C 1
ATOM 6912 O O . GLY B 1 373 ? 21.516 19.047 -1.679 1 95 373 GLY B O 1
ATOM 6913 N N . LYS B 1 374 ? 21.344 18.406 0.38 1 93.5 374 LYS B N 1
ATOM 6914 C CA . LYS B 1 374 ? 21.609 17.016 0.049 1 93.5 374 LYS B CA 1
ATOM 6915 C C . LYS B 1 374 ? 20.312 16.234 -0.142 1 93.5 374 LYS B C 1
ATOM 6917 O O . LYS B 1 374 ? 20.25 15.289 -0.922 1 93.5 374 LYS B O 1
ATOM 6922 N N . VAL B 1 375 ? 19.281 16.625 0.568 1 92.62 375 VAL B N 1
ATOM 6923 C CA . VAL B 1 375 ? 17.969 16.016 0.436 1 92.62 375 VAL B CA 1
ATOM 6924 C C . VAL B 1 375 ? 17.156 16.734 -0.643 1 92.62 375 VAL B C 1
ATOM 6926 O O . VAL B 1 375 ? 16.672 16.109 -1.589 1 92.62 375 VAL B O 1
ATOM 6929 N N . ASP B 1 376 ? 17.016 17.984 -0.521 1 93.19 376 ASP B N 1
ATOM 6930 C CA . ASP B 1 376 ? 16.312 18.766 -1.526 1 93.19 376 ASP B CA 1
ATOM 6931 C C . ASP B 1 376 ? 17.281 19.438 -2.49 1 93.19 376 ASP B C 1
ATOM 6933 O O . ASP B 1 376 ? 17.516 20.641 -2.414 1 93.19 376 ASP B O 1
ATOM 6937 N N . ALA B 1 377 ? 17.688 18.688 -3.424 1 89.44 377 ALA B N 1
ATOM 6938 C CA . ALA B 1 377 ? 18.641 19.188 -4.418 1 89.44 377 ALA B CA 1
ATOM 6939 C C . ALA B 1 377 ? 17.922 19.938 -5.531 1 89.44 377 ALA B C 1
ATOM 6941 O O . ALA B 1 377 ? 18.547 20.672 -6.305 1 89.44 377 ALA B O 1
ATOM 6942 N N . HIS B 1 378 ? 16.641 19.859 -5.57 1 87.44 378 HIS B N 1
ATOM 6943 C CA . HIS B 1 378 ? 15.844 20.469 -6.617 1 87.44 378 HIS B CA 1
ATOM 6944 C C . HIS B 1 378 ? 15.773 21.984 -6.438 1 87.44 378 HIS B C 1
ATOM 6946 O O . HIS B 1 378 ? 15.734 22.734 -7.418 1 87.44 378 HIS B O 1
ATOM 6952 N N . HIS B 1 379 ? 15.781 22.438 -5.152 1 90.25 379 HIS B N 1
ATOM 6953 C CA . HIS B 1 379 ? 15.539 23.844 -4.891 1 90.25 379 HIS B CA 1
ATOM 6954 C C . HIS B 1 379 ? 16.828 24.562 -4.477 1 90.25 379 HIS B C 1
ATOM 6956 O O . HIS B 1 379 ? 16.844 25.781 -4.32 1 90.25 379 HIS B O 1
ATOM 6962 N N . GLY B 1 380 ? 17.859 23.766 -4.262 1 89.56 380 GLY B N 1
ATOM 6963 C CA . GLY B 1 380 ? 19.125 24.375 -3.896 1 89.56 380 GLY B CA 1
ATOM 6964 C C . GLY B 1 380 ? 20.219 23.359 -3.627 1 89.56 380 GLY B C 1
ATOM 6965 O O . GLY B 1 380 ? 19.938 22.219 -3.248 1 89.56 380 GLY B O 1
ATOM 6966 N N . GLY B 1 381 ? 21.453 23.75 -3.797 1 91.19 381 GLY B N 1
ATOM 6967 C CA . GLY B 1 381 ? 22.594 22.906 -3.506 1 91.19 381 GLY B CA 1
ATOM 6968 C C . GLY B 1 381 ? 23.281 23.266 -2.203 1 91.19 381 GLY B C 1
ATOM 6969 O O . GLY B 1 381 ? 22.875 24.188 -1.511 1 91.19 381 GLY B O 1
ATOM 6970 N N . PRO B 1 382 ? 24.266 22.453 -1.836 1 96.19 382 PRO B N 1
ATOM 6971 C CA . PRO B 1 382 ? 25 22.719 -0.594 1 96.19 382 PRO B CA 1
ATOM 6972 C C . PRO B 1 382 ? 25.734 24.062 -0.622 1 96.19 382 PRO B C 1
ATOM 6974 O O . PRO B 1 382 ? 26.031 24.594 -1.699 1 96.19 382 PRO B O 1
ATOM 6977 N N . CYS B 1 383 ? 25.891 24.641 0.559 1 97.56 383 CYS B N 1
ATOM 6978 C CA . CYS B 1 383 ? 26.609 25.891 0.761 1 97.56 383 CYS B CA 1
ATOM 6979 C C . CYS B 1 383 ? 27.906 25.656 1.536 1 97.56 383 CYS B C 1
ATOM 6981 O O . CYS B 1 383 ? 27.906 24.969 2.562 1 97.56 383 CYS B O 1
ATOM 6983 N N . ASP B 1 384 ? 28.984 26.219 1.029 1 97.56 384 ASP B N 1
ATOM 6984 C CA . ASP B 1 384 ? 30.234 26.141 1.775 1 97.56 384 ASP B CA 1
ATOM 6985 C C . ASP B 1 384 ? 30.219 27.094 2.969 1 97.56 384 ASP B C 1
ATOM 6987 O O . ASP B 1 384 ? 29.922 28.281 2.818 1 97.56 384 ASP B O 1
ATOM 6991 N N . LEU B 1 385 ? 30.516 26.562 4.141 1 98.38 385 LEU B N 1
ATOM 6992 C CA . LEU B 1 385 ? 30.562 27.344 5.379 1 98.38 385 LEU B CA 1
ATOM 6993 C C . LEU B 1 385 ? 31.875 27.109 6.121 1 98.38 385 LEU B C 1
ATOM 6995 O O . LEU B 1 385 ? 32.188 25.969 6.496 1 98.38 385 LEU B O 1
ATOM 6999 N N . THR B 1 386 ? 32.625 28.094 6.203 1 98.5 386 THR B N 1
ATOM 7000 C CA . THR B 1 386 ? 33.812 28.062 7.07 1 98.5 386 THR B CA 1
ATOM 7001 C C . THR B 1 386 ? 33.594 28.906 8.32 1 98.5 386 THR B C 1
ATOM 7003 O O . THR B 1 386 ? 33.188 30.062 8.234 1 98.5 386 THR B O 1
ATOM 7006 N N . GLY B 1 387 ? 33.812 28.266 9.453 1 98.56 387 GLY B N 1
ATOM 7007 C CA . GLY B 1 387 ? 33.594 28.984 10.703 1 98.56 387 GLY B CA 1
ATOM 7008 C C . GLY B 1 387 ? 34.094 28.219 11.914 1 98.56 387 GLY B C 1
ATOM 7009 O O . GLY B 1 387 ? 34.75 27.172 11.781 1 98.56 387 GLY B O 1
ATOM 7010 N N . THR B 1 388 ? 33.812 28.766 13.094 1 98.75 388 THR B N 1
ATOM 7011 C CA . THR B 1 388 ? 34.219 28.188 14.359 1 98.75 388 THR B CA 1
ATOM 7012 C C . THR B 1 388 ? 33.062 27.484 15.039 1 98.75 388 THR B C 1
ATOM 7014 O O . THR B 1 388 ? 31.984 28.062 15.18 1 98.75 388 THR B O 1
ATOM 7017 N N . VAL B 1 389 ? 33.312 26.234 15.484 1 98.81 389 VAL B N 1
ATOM 7018 C CA . VAL B 1 389 ? 32.312 25.547 16.281 1 98.81 389 VAL B CA 1
ATOM 7019 C C . VAL B 1 389 ? 32.188 26.219 17.641 1 98.81 389 VAL B C 1
ATOM 7021 O O . VAL B 1 389 ? 33.125 26.266 18.422 1 98.81 389 VAL B O 1
ATOM 7024 N N . VAL B 1 390 ? 31 26.719 17.953 1 98.25 390 VAL B N 1
ATOM 7025 C CA . VAL B 1 390 ? 30.891 27.5 19.172 1 98.25 390 VAL B CA 1
ATOM 7026 C C . VAL B 1 390 ? 30.016 26.766 20.203 1 98.25 390 VAL B C 1
ATOM 7028 O O . VAL B 1 390 ? 30.031 27.094 21.391 1 98.25 390 VAL B O 1
ATOM 7031 N N . ALA B 1 391 ? 29.297 25.781 19.781 1 97.5 391 ALA B N 1
ATOM 7032 C CA . ALA B 1 391 ? 28.453 25.016 20.703 1 97.5 391 ALA B CA 1
ATOM 7033 C C . ALA B 1 391 ? 28.109 23.656 20.109 1 97.5 391 ALA B C 1
ATOM 7035 O O . ALA B 1 391 ? 27.984 23.5 18.891 1 97.5 391 ALA B O 1
ATOM 7036 N N . LEU B 1 392 ? 28 22.672 20.922 1 96.62 392 LEU B N 1
ATOM 7037 C CA . LEU B 1 392 ? 27.594 21.312 20.594 1 96.62 392 LEU B CA 1
ATOM 7038 C C . LEU B 1 392 ? 26.578 20.797 21.609 1 96.62 392 LEU B C 1
ATOM 7040 O O . LEU B 1 392 ? 26.703 21.047 22.812 1 96.62 392 LEU B O 1
ATOM 7044 N N . GLN B 1 393 ? 25.531 20.203 21.062 1 93.75 393 GLN B N 1
ATOM 7045 C CA . GLN B 1 393 ? 24.562 19.531 21.906 1 93.75 393 GLN B CA 1
ATOM 7046 C C . GLN B 1 393 ? 24.266 18.125 21.406 1 93.75 393 GLN B C 1
ATOM 7048 O O . GLN B 1 393 ? 23.938 17.938 20.234 1 93.75 393 GLN B O 1
ATOM 7053 N N . ARG B 1 394 ? 24.453 17.125 22.281 1 91.06 394 ARG B N 1
ATOM 7054 C CA . ARG B 1 394 ? 24.078 15.758 21.938 1 91.06 394 ARG B CA 1
ATOM 7055 C C . ARG B 1 394 ? 22.578 15.523 22.188 1 91.06 394 ARG B C 1
ATOM 7057 O O . ARG B 1 394 ? 21.984 16.172 23.047 1 91.06 394 ARG B O 1
ATOM 7064 N N . ALA B 1 395 ? 22.172 14.578 21.312 1 82.44 395 ALA B N 1
ATOM 7065 C CA . ALA B 1 395 ? 20.781 14.188 21.484 1 82.44 395 ALA B CA 1
ATOM 7066 C C . ALA B 1 395 ? 20.516 13.695 22.906 1 82.44 395 ALA B C 1
ATOM 7068 O O . ALA B 1 395 ? 21.344 12.992 23.484 1 82.44 395 ALA B O 1
ATOM 7069 N N . ALA B 1 396 ? 19.875 14.531 23.719 1 61.88 396 ALA B N 1
ATOM 7070 C CA . ALA B 1 396 ? 19.562 14.094 25.078 1 61.88 396 ALA B CA 1
ATOM 7071 C C . ALA B 1 396 ? 18.656 12.867 25.062 1 61.88 396 ALA B C 1
ATOM 7073 O O . ALA B 1 396 ? 17.828 12.703 24.172 1 61.88 396 ALA B O 1
ATOM 7074 N N . ASP B 1 397 ? 19.094 11.711 25.75 1 53.12 397 ASP B N 1
ATOM 7075 C CA . ASP B 1 397 ? 18.125 10.664 26.047 1 53.12 397 ASP B CA 1
ATOM 7076 C C . ASP B 1 397 ? 16.859 11.25 26.688 1 53.12 397 ASP B C 1
ATOM 7078 O O . ASP B 1 397 ? 16.75 11.312 27.906 1 53.12 397 ASP B O 1
ATOM 7082 N N . ARG B 1 398 ? 16.484 12.328 26.453 1 43.38 398 ARG B N 1
ATOM 7083 C CA . ARG B 1 398 ? 15.375 12.891 27.203 1 43.38 398 ARG B CA 1
ATOM 7084 C C . ARG B 1 398 ? 14.117 12.039 27.062 1 43.38 398 ARG B C 1
ATOM 7086 O O . ARG B 1 398 ? 13.57 11.914 25.969 1 43.38 398 ARG B O 1
ATOM 7093 N N . LYS B 1 399 ? 14.023 11.188 27.984 1 43.91 399 LYS B N 1
ATOM 7094 C CA . LYS B 1 399 ? 12.812 10.422 28.266 1 43.91 399 LYS B CA 1
ATOM 7095 C C . LYS B 1 399 ? 11.609 11.352 28.469 1 43.91 399 LYS B C 1
ATOM 7097 O O . LYS B 1 399 ? 10.477 10.883 28.578 1 43.91 399 LYS B O 1
ATOM 7102 N N . ASP B 1 400 ? 11.695 12.422 29.234 1 37.69 400 ASP B N 1
ATOM 7103 C CA . ASP B 1 400 ? 10.609 13.07 29.953 1 37.69 400 ASP B CA 1
ATOM 7104 C C . ASP B 1 400 ? 9.727 13.875 29.016 1 37.69 400 ASP B C 1
ATOM 7106 O O . ASP B 1 400 ? 8.734 14.477 29.438 1 37.69 400 ASP B O 1
ATOM 7110 N N . ARG B 1 401 ? 10.148 14.602 28.219 1 37.88 401 ARG B N 1
ATOM 7111 C CA . ARG B 1 401 ? 9.109 15.484 27.703 1 37.88 401 ARG B CA 1
ATOM 7112 C C . ARG B 1 401 ? 8.18 14.742 26.75 1 37.88 401 ARG B C 1
ATOM 7114 O O . ARG B 1 401 ? 8.602 14.336 25.656 1 37.88 401 ARG B O 1
ATOM 7121 N N . ALA B 1 402 ? 7.25 14.328 27.375 1 37.78 402 ALA B N 1
ATOM 7122 C CA . ALA B 1 402 ? 6.008 13.75 26.875 1 37.78 402 ALA B CA 1
ATOM 7123 C C . ALA B 1 402 ? 5.441 14.586 25.734 1 37.78 402 ALA B C 1
ATOM 7125 O O . ALA B 1 402 ? 4.531 14.148 25.016 1 37.78 402 ALA B O 1
ATOM 7126 N N . GLU B 1 403 ? 5.406 15.734 26.078 1 36.06 403 GLU B N 1
ATOM 7127 C CA . GLU B 1 403 ? 4.477 16.562 25.328 1 36.06 403 GLU B CA 1
ATOM 7128 C C . GLU B 1 403 ? 4.926 16.719 23.875 1 36.06 403 GLU B C 1
ATOM 7130 O O . GLU B 1 403 ? 4.223 17.328 23.062 1 36.06 403 GLU B O 1
ATOM 7135 N N . GLY B 1 404 ? 6.379 16.922 23.641 1 36.81 404 GLY B N 1
ATOM 7136 C CA . GLY B 1 404 ? 6.645 17.375 22.281 1 36.81 404 GLY B CA 1
ATOM 7137 C C . GLY B 1 404 ? 6.238 16.375 21.219 1 36.81 404 GLY B C 1
ATOM 7138 O O . GLY B 1 404 ? 6.02 15.203 21.516 1 36.81 404 GLY B O 1
ATOM 7139 N N . GLY B 1 405 ? 5.73 16.969 20.094 1 42.94 405 GLY B N 1
ATOM 7140 C CA . GLY B 1 405 ? 5.328 16.438 18.812 1 42.94 405 GLY B CA 1
ATOM 7141 C C . GLY B 1 405 ? 6.176 15.25 18.375 1 42.94 405 GLY B C 1
ATOM 7142 O O . GLY B 1 405 ? 7.168 14.914 19.016 1 42.94 405 GLY B O 1
ATOM 7143 N N . ALA B 1 406 ? 5.77 14.398 17.609 1 43.59 406 ALA B N 1
ATOM 7144 C CA . ALA B 1 406 ? 6.445 13.344 16.859 1 43.59 406 ALA B CA 1
ATOM 7145 C C . ALA B 1 406 ? 7.949 13.586 16.797 1 43.59 406 ALA B C 1
ATOM 7147 O O . ALA B 1 406 ? 8.711 12.695 16.422 1 43.59 406 ALA B O 1
ATOM 7148 N N . TYR B 1 407 ? 8.352 14.844 17.312 1 51.69 407 TYR B N 1
ATOM 7149 C CA . TYR B 1 407 ? 9.672 15.266 16.875 1 51.69 407 TYR B CA 1
ATOM 7150 C C . TYR B 1 407 ? 10.672 15.227 18.016 1 51.69 407 TYR B C 1
ATOM 7152 O O . TYR B 1 407 ? 11.781 15.75 17.906 1 51.69 407 TYR B O 1
ATOM 7160 N N . ASP B 1 408 ? 10.203 14.852 19.234 1 53.56 408 ASP B N 1
ATOM 7161 C CA . ASP B 1 408 ? 11.031 15.133 20.406 1 53.56 408 ASP B CA 1
ATOM 7162 C C . ASP B 1 408 ? 12.141 14.094 20.547 1 53.56 408 ASP B C 1
ATOM 7164 O O . ASP B 1 408 ? 12.523 13.742 21.672 1 53.56 408 ASP B O 1
ATOM 7168 N N . ARG B 1 409 ? 12.469 13.445 19.453 1 59.19 409 ARG B N 1
ATOM 7169 C CA . ARG B 1 409 ? 13.609 12.555 19.656 1 59.19 409 ARG B CA 1
ATOM 7170 C C . ARG B 1 409 ? 14.922 13.336 19.594 1 59.19 409 ARG B C 1
ATOM 7172 O O . ARG B 1 409 ? 15.117 14.164 18.703 1 59.19 409 ARG B O 1
ATOM 7179 N N . GLY B 1 410 ? 15.32 13.914 20.812 1 73.88 410 GLY B N 1
ATOM 7180 C CA . GLY B 1 410 ? 16.625 14.57 20.875 1 73.88 410 GLY B CA 1
ATOM 7181 C C . GLY B 1 410 ? 17.406 14.461 19.578 1 73.88 410 GLY B C 1
ATOM 7182 O O . GLY B 1 410 ? 17.312 13.461 18.859 1 73.88 410 GLY B O 1
ATOM 7183 N N . VAL B 1 411 ? 17.969 15.531 19.109 1 87.12 411 VAL B N 1
ATOM 7184 C CA . VAL B 1 411 ? 18.766 15.609 17.891 1 87.12 411 VAL B CA 1
ATOM 7185 C C . VAL B 1 411 ? 20.125 16.219 18.219 1 87.12 411 VAL B C 1
ATOM 7187 O O . VAL B 1 411 ? 20.219 17.156 19.016 1 87.12 411 VAL B O 1
ATOM 7190 N N . ASP B 1 412 ? 21.172 15.539 17.641 1 93.56 412 ASP B N 1
ATOM 7191 C CA . ASP B 1 412 ? 22.469 16.203 17.75 1 93.56 412 ASP B CA 1
ATOM 7192 C C . ASP B 1 412 ? 22.484 17.531 17 1 93.56 412 ASP B C 1
ATOM 7194 O O . ASP B 1 412 ? 21.969 17.625 15.891 1 93.56 412 ASP B O 1
ATOM 7198 N N . MET B 1 413 ? 23.016 18.531 17.656 1 96.12 413 MET B N 1
ATOM 7199 C CA . MET B 1 413 ? 23.062 19.844 17.047 1 96.12 413 MET B CA 1
ATOM 7200 C C . MET B 1 413 ? 24.453 20.484 17.203 1 96.12 413 MET B C 1
ATOM 7202 O O . MET B 1 413 ? 25.141 20.219 18.188 1 96.12 413 MET B O 1
ATOM 7206 N N . ALA B 1 414 ? 24.859 21.25 16.25 1 97.94 414 ALA B N 1
ATOM 7207 C CA . ALA B 1 414 ? 26.109 21.984 16.281 1 97.94 414 ALA B CA 1
ATOM 7208 C C . ALA B 1 414 ? 25.891 23.422 15.812 1 97.94 414 ALA B C 1
ATOM 7210 O O . ALA B 1 414 ? 25.156 23.688 14.859 1 97.94 414 ALA B O 1
ATOM 7211 N N . ALA B 1 415 ? 26.484 24.375 16.516 1 98.62 415 ALA B N 1
ATOM 7212 C CA . ALA B 1 415 ? 26.469 25.781 16.109 1 98.62 415 ALA B CA 1
ATOM 7213 C C . ALA B 1 415 ? 27.828 26.219 15.578 1 98.62 415 ALA B C 1
ATOM 7215 O O . ALA B 1 415 ? 28.859 25.969 16.219 1 98.62 415 ALA B O 1
ATOM 7216 N N . VAL B 1 416 ? 27.828 26.797 14.398 1 98.81 416 VAL B N 1
ATOM 7217 C CA . VAL B 1 416 ? 29.047 27.281 13.758 1 98.81 416 VAL B CA 1
ATOM 7218 C C . VAL B 1 416 ? 28.938 28.781 13.516 1 98.81 416 VAL B C 1
ATOM 7220 O O . VAL B 1 416 ? 27.969 29.266 12.938 1 98.81 416 VAL B O 1
ATOM 7223 N N . ARG B 1 417 ? 29.938 29.5 13.891 1 98.69 417 ARG B N 1
ATOM 7224 C CA . ARG B 1 417 ? 29.922 30.953 13.758 1 98.69 417 ARG B CA 1
ATOM 7225 C C . ARG B 1 417 ? 30.859 31.422 12.648 1 98.69 417 ARG B C 1
ATOM 7227 O O . ARG B 1 417 ? 32 30.969 12.578 1 98.69 417 ARG B O 1
ATOM 7234 N N . HIS B 1 418 ? 30.438 32.219 11.781 1 98.38 418 HIS B N 1
ATOM 7235 C CA . HIS B 1 418 ? 31.172 32.938 10.75 1 98.38 418 HIS B CA 1
ATOM 7236 C C . HIS B 1 418 ? 30.859 34.438 10.789 1 98.38 418 HIS B C 1
ATOM 7238 O O . HIS B 1 418 ? 29.781 34.844 10.336 1 98.38 418 HIS B O 1
ATOM 7244 N N . GLY B 1 419 ? 31.859 35.219 11.148 1 97.69 419 GLY B N 1
ATOM 7245 C CA . GLY B 1 419 ? 31.547 36.625 11.352 1 97.69 419 GLY B CA 1
ATOM 7246 C C . GLY B 1 419 ? 30.453 36.844 12.367 1 97.69 419 GLY B C 1
ATOM 7247 O O . GLY B 1 419 ? 30.516 36.344 13.484 1 97.69 419 GLY B O 1
ATOM 7248 N N . GLY B 1 420 ? 29.438 37.562 11.977 1 98.56 420 GLY B N 1
ATOM 7249 C CA . GLY B 1 420 ? 28.312 37.812 12.852 1 98.56 420 GLY B CA 1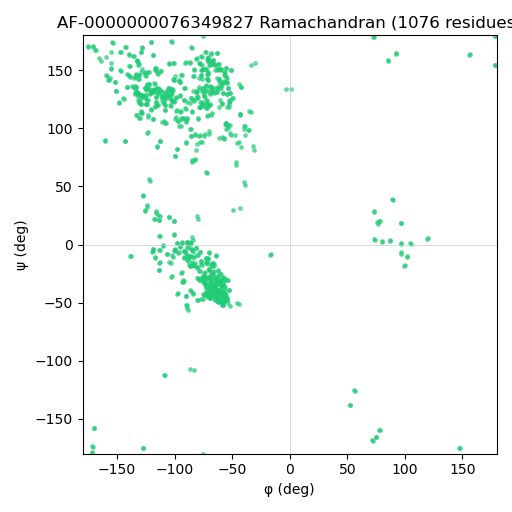
ATOM 7250 C C . GLY B 1 420 ? 27.234 36.75 12.773 1 98.56 420 GLY B C 1
ATOM 7251 O O . GLY B 1 420 ? 26.266 36.781 13.516 1 98.56 420 GLY B O 1
ATOM 7252 N N . LEU B 1 421 ? 27.438 35.781 11.914 1 98.81 421 LEU B N 1
ATOM 7253 C CA . LEU B 1 421 ? 26.422 34.781 11.664 1 98.81 421 LEU B CA 1
ATOM 7254 C C . LEU B 1 421 ? 26.703 33.5 12.453 1 98.81 421 LEU B C 1
ATOM 7256 O O . LEU B 1 421 ? 27.812 33 12.406 1 98.81 421 LEU B O 1
ATOM 7260 N N . THR B 1 422 ? 25.734 33.062 13.219 1 98.81 422 THR B N 1
ATOM 7261 C CA . THR B 1 422 ? 25.766 31.734 13.836 1 98.81 422 THR B CA 1
ATOM 7262 C C . THR B 1 422 ? 24.75 30.797 13.156 1 98.81 422 THR B C 1
ATOM 7264 O O . THR B 1 422 ? 23.562 31.094 13.125 1 98.81 422 THR B O 1
ATOM 7267 N N . VAL B 1 423 ? 25.25 29.719 12.602 1 98.75 423 VAL B N 1
ATOM 7268 C CA . VAL B 1 423 ? 24.406 28.719 11.953 1 98.75 423 VAL B CA 1
ATOM 7269 C C . VAL B 1 423 ? 24.25 27.5 12.867 1 98.75 423 VAL B C 1
ATOM 7271 O O . VAL B 1 423 ? 25.234 26.938 13.336 1 98.75 423 VAL B O 1
ATOM 7274 N N . ILE B 1 424 ? 23 27.125 13.164 1 98.31 424 ILE B N 1
ATOM 7275 C CA . ILE B 1 424 ? 22.766 25.906 13.938 1 98.31 424 ILE B CA 1
ATOM 7276 C C . ILE B 1 424 ? 22.422 24.75 12.992 1 98.31 424 ILE B C 1
ATOM 7278 O O . ILE B 1 424 ? 21.406 24.797 12.305 1 98.31 424 ILE B O 1
ATOM 7282 N N . LEU B 1 425 ? 23.25 23.75 12.945 1 98.25 425 LEU B N 1
ATOM 7283 C CA . LEU B 1 425 ? 23.094 22.547 12.148 1 98.25 425 LEU B CA 1
ATOM 7284 C C . LEU B 1 425 ? 22.484 21.422 12.984 1 98.25 425 LEU B C 1
ATOM 7286 O O . LEU B 1 425 ? 22.781 21.297 14.164 1 98.25 425 LEU B O 1
ATOM 7290 N N . VAL B 1 426 ? 21.609 20.672 12.352 1 95.56 426 VAL B N 1
ATOM 7291 C CA . VAL B 1 426 ? 20.922 19.594 13.078 1 95.56 426 VAL B CA 1
ATOM 7292 C C . VAL B 1 426 ? 21.109 18.281 12.344 1 95.56 426 VAL B C 1
ATOM 7294 O O . VAL B 1 426 ? 21.141 18.25 11.109 1 95.56 426 VAL B O 1
ATOM 7297 N N . GLU B 1 427 ? 21.203 17.203 13.102 1 94.25 427 GLU B N 1
ATOM 7298 C CA . GLU B 1 427 ? 21.391 15.867 12.547 1 94.25 427 GLU B CA 1
ATOM 7299 C C . GLU B 1 427 ? 20.125 15.391 11.82 1 94.25 427 GLU B C 1
ATOM 7301 O O . GLU B 1 427 ? 20.219 14.711 10.797 1 94.25 427 GLU B O 1
ATOM 7306 N N . ARG B 1 428 ? 18.969 15.703 12.398 1 91.19 428 ARG B N 1
ATOM 7307 C CA . ARG B 1 428 ? 17.641 15.383 11.859 1 91.19 428 ARG B CA 1
ATOM 7308 C C . ARG B 1 428 ? 16.734 16.609 11.891 1 91.19 428 ARG B C 1
ATOM 7310 O O . ARG B 1 428 ? 16.938 17.531 12.68 1 91.19 428 ARG B O 1
ATOM 7317 N N . ARG B 1 429 ? 15.75 16.594 11.055 1 90.75 429 ARG B N 1
ATOM 7318 C CA . ARG B 1 429 ? 14.828 17.719 10.969 1 90.75 429 ARG B CA 1
ATOM 7319 C C . ARG B 1 429 ? 14.242 18.047 12.336 1 90.75 429 ARG B C 1
ATOM 7321 O O . ARG B 1 429 ? 13.836 17.156 13.078 1 90.75 429 ARG B O 1
ATOM 7328 N N . LYS B 1 430 ? 14.242 19.297 12.594 1 88.56 430 LYS B N 1
ATOM 7329 C CA . LYS B 1 430 ? 13.789 19.797 13.883 1 88.56 430 LYS B CA 1
ATOM 7330 C C . LYS B 1 430 ? 13.211 21.203 13.758 1 88.56 430 LYS B C 1
ATOM 7332 O O . LYS B 1 430 ? 13.805 22.078 13.109 1 88.56 430 LYS B O 1
ATOM 7337 N N . PRO B 1 431 ? 12.039 21.422 14.344 1 89.62 431 PRO B N 1
ATOM 7338 C CA . PRO B 1 431 ? 11.523 22.797 14.383 1 89.62 431 PRO B CA 1
ATOM 7339 C C . PRO B 1 431 ? 12.203 23.656 15.438 1 89.62 431 PRO B C 1
ATOM 7341 O O . PRO B 1 431 ? 12.609 23.156 16.484 1 89.62 431 PRO B O 1
ATOM 7344 N N . PHE B 1 432 ? 12.375 24.891 15.18 1 93.44 432 PHE B N 1
ATOM 7345 C CA . PHE B 1 432 ? 12.789 25.891 16.156 1 93.44 432 PHE B CA 1
ATOM 7346 C C . PHE B 1 432 ? 11.656 26.891 16.422 1 93.44 432 PHE B C 1
ATOM 7348 O O . PHE B 1 432 ? 11.586 27.938 15.789 1 93.44 432 PHE B O 1
ATOM 7355 N N . HIS B 1 433 ? 10.82 26.531 17.422 1 91.06 433 HIS B N 1
ATOM 7356 C CA . HIS B 1 433 ? 9.594 27.266 17.703 1 91.06 433 HIS B CA 1
ATOM 7357 C C . HIS B 1 433 ? 9.664 27.969 19.062 1 91.06 433 HIS B C 1
ATOM 7359 O O . HIS B 1 433 ? 8.938 28.938 19.297 1 91.06 433 HIS B O 1
ATOM 7365 N N . THR B 1 434 ? 10.547 27.453 19.906 1 91.19 434 THR B N 1
ATOM 7366 C CA . THR B 1 434 ? 10.625 27.969 21.281 1 91.19 434 THR B CA 1
ATOM 7367 C C . THR B 1 434 ? 12.062 28.328 21.641 1 91.19 434 THR B C 1
ATOM 7369 O O . THR B 1 434 ? 13 27.922 20.953 1 91.19 434 THR B O 1
ATOM 7372 N N . LEU B 1 435 ? 12.125 29.062 22.734 1 93.06 435 LEU B N 1
ATOM 7373 C CA . LEU B 1 435 ? 13.453 29.406 23.234 1 93.06 435 LEU B CA 1
ATOM 7374 C C . LEU B 1 435 ? 14.242 28.141 23.594 1 93.06 435 LEU B C 1
ATOM 7376 O O . LEU B 1 435 ? 15.461 28.094 23.391 1 93.06 435 LEU B O 1
ATOM 7380 N N . ALA B 1 436 ? 13.539 27.203 24.047 1 90 436 ALA B N 1
ATOM 7381 C CA . ALA B 1 436 ? 14.18 25.953 24.453 1 90 436 ALA B CA 1
ATOM 7382 C C . ALA B 1 436 ? 14.828 25.25 23.266 1 90 436 ALA B C 1
ATOM 7384 O O . ALA B 1 436 ? 15.852 24.578 23.406 1 90 436 ALA B O 1
ATOM 7385 N N . ASP B 1 437 ? 14.32 25.406 22.094 1 91.38 437 ASP B N 1
ATOM 7386 C CA . ASP B 1 437 ? 14.883 24.797 20.891 1 91.38 437 ASP B CA 1
ATOM 7387 C C . ASP B 1 437 ? 16.281 25.359 20.594 1 91.38 437 ASP B C 1
ATOM 7389 O O . ASP B 1 437 ? 17.125 24.656 20.016 1 91.38 437 ASP B O 1
ATOM 7393 N N . PHE B 1 438 ? 16.516 26.578 21 1 93.69 438 PHE B N 1
ATOM 7394 C CA . PHE B 1 438 ? 17.781 27.25 20.781 1 93.69 438 PHE B CA 1
ATOM 7395 C C . PHE B 1 438 ? 18.75 27 21.938 1 93.69 438 PHE B C 1
ATOM 7397 O O . PHE B 1 438 ? 19.938 26.734 21.719 1 93.69 438 PHE B O 1
ATOM 7404 N N . MET B 1 439 ? 18.25 27.094 23.062 1 92.44 439 MET B N 1
ATOM 7405 C CA . MET B 1 439 ? 19.094 27.109 24.25 1 92.44 439 MET B CA 1
ATOM 7406 C C . MET B 1 439 ? 19.391 25.688 24.719 1 92.44 439 MET B C 1
ATOM 7408 O O . MET B 1 439 ? 20.531 25.359 25.062 1 92.44 439 MET B O 1
ATOM 7412 N N . GLY B 1 440 ? 18.406 24.844 24.641 1 85.94 440 GLY B N 1
ATOM 7413 C CA . GLY B 1 440 ? 18.531 23.5 25.219 1 85.94 440 GLY B CA 1
ATOM 7414 C C . GLY B 1 440 ? 18.516 23.5 26.734 1 85.94 440 GLY B C 1
ATOM 7415 O O . GLY B 1 440 ? 18.078 24.484 27.344 1 85.94 440 GLY B O 1
ATOM 7416 N N . PRO B 1 441 ? 18.875 22.328 27.312 1 82.12 441 PRO B N 1
ATOM 7417 C CA . PRO B 1 441 ? 18.953 22.281 28.781 1 82.12 441 PRO B CA 1
ATOM 7418 C C . PRO B 1 441 ? 20.078 23.141 29.344 1 82.12 441 PRO B C 1
ATOM 7420 O O . PRO B 1 441 ? 21 23.516 28.609 1 82.12 441 PRO B O 1
ATOM 7423 N N . ALA B 1 442 ? 19.844 23.422 30.578 1 78.5 442 ALA B N 1
ATOM 7424 C CA . ALA B 1 442 ? 20.828 24.281 31.234 1 78.5 442 ALA B CA 1
ATOM 7425 C C . ALA B 1 442 ? 22.219 23.688 31.156 1 78.5 442 ALA B C 1
ATOM 7427 O O . ALA B 1 442 ? 23.203 24.406 30.953 1 78.5 442 ALA B O 1
ATOM 7428 N N . GLU B 1 443 ? 22.234 22.422 31.312 1 76.5 443 GLU B N 1
ATOM 7429 C CA . GLU B 1 443 ? 23.5 21.703 31.172 1 76.5 443 GLU B CA 1
ATOM 7430 C C . GLU B 1 443 ? 23.5 20.844 29.922 1 76.5 443 GLU B C 1
ATOM 7432 O O . GLU B 1 443 ? 22.578 20.078 29.688 1 76.5 443 GLU B O 1
ATOM 7437 N N . GLY B 1 444 ? 24.484 21.109 29.141 1 77.31 444 GLY B N 1
ATOM 7438 C CA . GLY B 1 444 ? 24.641 20.25 27.969 1 77.31 444 GLY B CA 1
ATOM 7439 C C . GLY B 1 444 ? 23.828 20.719 26.781 1 77.31 444 GLY B C 1
ATOM 7440 O O . GLY B 1 444 ? 23.766 20.047 25.75 1 77.31 444 GLY B O 1
ATOM 7441 N N . GLY B 1 445 ? 23.188 21.859 26.969 1 86.81 445 GLY B N 1
ATOM 7442 C CA . GLY B 1 445 ? 22.422 22.422 25.859 1 86.81 445 GLY B CA 1
ATOM 7443 C C . GLY B 1 445 ? 23.281 23.266 24.922 1 86.81 445 GLY B C 1
ATOM 7444 O O . GLY B 1 445 ? 24.469 23.469 25.172 1 86.81 445 GLY B O 1
ATOM 7445 N N . LEU B 1 446 ? 22.672 23.578 23.812 1 92.12 446 LEU B N 1
ATOM 7446 C CA . LEU B 1 446 ? 23.375 24.406 22.828 1 92.12 446 LEU B CA 1
ATOM 7447 C C . LEU B 1 446 ? 23.75 25.766 23.406 1 92.12 446 LEU B C 1
ATOM 7449 O O . LEU B 1 446 ? 24.781 26.328 23.062 1 92.12 446 LEU B O 1
ATOM 7453 N N . GLY B 1 447 ? 22.812 26.344 24.188 1 93.5 447 GLY B N 1
ATOM 7454 C CA . GLY B 1 447 ? 23.078 27.578 24.922 1 93.5 447 GLY B CA 1
ATOM 7455 C C . GLY B 1 447 ? 23.016 28.812 24.031 1 93.5 447 GLY B C 1
ATOM 7456 O O . GLY B 1 447 ? 23.625 29.828 24.359 1 93.5 447 GLY B O 1
ATOM 7457 N N . ILE B 1 448 ? 22.406 28.766 22.953 1 96.25 448 ILE B N 1
ATOM 7458 C CA . ILE B 1 448 ? 22.281 29.906 22.078 1 96.25 448 ILE B CA 1
ATOM 7459 C C . ILE B 1 448 ? 20.984 30.656 22.391 1 96.25 448 ILE B C 1
ATOM 7461 O O . ILE B 1 448 ? 19.891 30.141 22.156 1 96.25 448 ILE B O 1
ATOM 7465 N N . ASP B 1 449 ? 21.078 31.797 22.969 1 97.06 449 ASP B N 1
ATOM 7466 C CA . ASP B 1 449 ? 19.906 32.625 23.266 1 97.06 449 ASP B CA 1
ATOM 7467 C C . ASP B 1 449 ? 19.578 33.562 22.094 1 97.06 449 ASP B C 1
ATOM 7469 O O . ASP B 1 449 ? 20.266 34.531 21.875 1 97.06 449 ASP B O 1
ATOM 7473 N N . PRO B 1 450 ? 18.516 33.312 21.375 1 97.94 450 PRO B N 1
ATOM 7474 C CA . PRO B 1 450 ? 18.219 34.125 20.188 1 97.94 450 PRO B CA 1
ATOM 7475 C C . PRO B 1 450 ? 17.891 35.562 20.516 1 97.94 450 PRO B C 1
ATOM 7477 O O . PRO B 1 450 ? 18.016 36.438 19.656 1 97.94 450 PRO B O 1
ATOM 7480 N N . ARG B 1 451 ? 17.578 35.875 21.688 1 97.69 451 ARG B N 1
ATOM 7481 C CA . ARG B 1 451 ? 17.219 37.25 22.094 1 97.69 451 ARG B CA 1
ATOM 7482 C C . ARG B 1 451 ? 18.438 38.156 22.109 1 97.69 451 ARG B C 1
ATOM 7484 O O . ARG B 1 451 ? 18.297 39.375 22.156 1 97.69 451 ARG B O 1
ATOM 7491 N N . THR B 1 452 ? 19.578 37.562 22.078 1 97.56 452 THR B N 1
ATOM 7492 C CA . THR B 1 452 ? 20.812 38.344 22.172 1 97.56 452 THR B CA 1
ATOM 7493 C C . THR B 1 452 ? 21.344 38.688 20.797 1 97.56 452 THR B C 1
ATOM 7495 O O . THR B 1 452 ? 22.344 39.406 20.656 1 97.56 452 THR B O 1
ATOM 7498 N N . TYR B 1 453 ? 20.703 38.312 19.766 1 98.62 453 TYR B N 1
ATOM 7499 C CA . TYR B 1 453 ? 21.125 38.594 18.391 1 98.62 453 TYR B CA 1
ATOM 7500 C C . TYR B 1 453 ? 20.328 39.75 17.797 1 98.62 453 TYR B C 1
ATOM 7502 O O . TYR B 1 453 ? 19.188 40 18.219 1 98.62 453 TYR B O 1
ATOM 7510 N N . ASP B 1 454 ? 20.906 40.406 16.812 1 98.75 454 ASP B N 1
ATOM 7511 C CA . ASP B 1 454 ? 20.188 41.438 16.078 1 98.75 454 ASP B CA 1
ATOM 7512 C C . ASP B 1 454 ? 19.109 40.844 15.188 1 98.75 454 ASP B C 1
ATOM 7514 O O . ASP B 1 454 ? 18 41.344 15.094 1 98.75 454 ASP B O 1
ATOM 7518 N N . LEU B 1 455 ? 19.469 39.75 14.492 1 98.81 455 LEU B N 1
ATOM 7519 C CA . LEU B 1 455 ? 18.562 39.062 13.586 1 98.81 455 LEU B CA 1
ATOM 7520 C C . LEU B 1 455 ? 18.391 37.594 14 1 98.81 455 LEU B C 1
ATOM 7522 O O . LEU B 1 455 ? 19.359 36.938 14.406 1 98.81 455 LEU B O 1
ATOM 7526 N N . VAL B 1 456 ? 17.156 37.094 13.945 1 98.81 456 VAL B N 1
ATOM 7527 C CA . VAL B 1 456 ? 16.828 35.688 14.109 1 98.81 456 VAL B CA 1
ATOM 7528 C C . VAL B 1 456 ? 16.078 35.188 12.875 1 98.81 456 VAL B C 1
ATOM 7530 O O . VAL B 1 456 ? 14.938 35.594 12.617 1 98.81 456 VAL B O 1
ATOM 7533 N N . VAL B 1 457 ? 16.719 34.344 12.078 1 98.69 457 VAL B N 1
ATOM 7534 C CA . VAL B 1 457 ? 16.172 33.844 10.812 1 98.69 457 VAL B CA 1
ATOM 7535 C C . VAL B 1 457 ? 15.805 32.375 10.938 1 98.69 457 VAL B C 1
ATOM 7537 O O . VAL B 1 457 ? 16.672 31.516 10.867 1 98.69 457 VAL B O 1
ATOM 7540 N N . VAL B 1 458 ? 14.523 32.094 11.016 1 98.19 458 VAL B N 1
ATOM 7541 C CA . VAL B 1 458 ? 14.07 30.766 11.398 1 98.19 458 VAL B CA 1
ATOM 7542 C C . VAL B 1 458 ? 13.281 30.156 10.242 1 98.19 458 VAL B C 1
ATOM 7544 O O . VAL B 1 458 ? 12.523 30.844 9.562 1 98.19 458 VAL B O 1
ATOM 7547 N N . LYS B 1 459 ? 13.508 28.828 9.992 1 97.06 459 LYS B N 1
ATOM 7548 C CA . LYS B 1 459 ? 12.68 28.078 9.055 1 97.06 459 LYS B CA 1
ATOM 7549 C C . LYS B 1 459 ? 11.281 27.859 9.625 1 97.06 459 LYS B C 1
ATOM 7551 O O . LYS B 1 459 ? 11.008 26.812 10.219 1 97.06 459 LYS B O 1
ATOM 7556 N N . ILE B 1 460 ? 10.391 28.703 9.281 1 94.62 460 ILE B N 1
ATOM 7557 C CA . ILE B 1 460 ? 9.039 28.688 9.828 1 94.62 460 ILE B CA 1
ATOM 7558 C C . ILE B 1 460 ? 8.125 29.547 8.953 1 94.62 460 ILE B C 1
ATOM 7560 O O . ILE B 1 460 ? 8.602 30.297 8.102 1 94.62 460 ILE B O 1
ATOM 7564 N N . GLY B 1 461 ? 6.863 29.312 9.023 1 92.25 461 GLY B N 1
ATOM 7565 C CA . GLY B 1 461 ? 5.898 30.234 8.445 1 92.25 461 GLY B CA 1
ATOM 7566 C C . GLY B 1 461 ? 5.562 31.406 9.352 1 92.25 461 GLY B C 1
ATOM 7567 O O . GLY B 1 461 ? 6.398 32.281 9.586 1 92.25 461 GLY B O 1
ATOM 7568 N N . TYR B 1 462 ? 4.363 31.344 9.883 1 88.38 462 TYR B N 1
ATOM 7569 C CA . TYR B 1 462 ? 4.043 32.344 10.898 1 88.38 462 TYR B CA 1
ATOM 7570 C C . TYR B 1 462 ? 4.766 32.062 12.203 1 88.38 462 TYR B C 1
ATOM 7572 O O . TYR B 1 462 ? 5.035 30.891 12.523 1 88.38 462 TYR B O 1
ATOM 7580 N N . LEU B 1 463 ? 5.055 33.062 12.969 1 89.69 463 LEU B N 1
ATOM 7581 C CA . LEU B 1 463 ? 5.812 32.906 14.203 1 89.69 463 LEU B CA 1
ATOM 7582 C C . LEU B 1 463 ? 4.961 32.25 15.281 1 89.69 463 LEU B C 1
ATOM 7584 O O . LEU B 1 463 ? 3.795 32.594 15.469 1 89.69 463 LEU B O 1
ATOM 7588 N N . GLU B 1 464 ? 5.562 31.297 15.898 1 87.06 464 GLU B N 1
ATOM 7589 C CA . GLU B 1 464 ? 4.941 30.719 17.094 1 87.06 464 GLU B CA 1
ATOM 7590 C C . GLU B 1 464 ? 4.938 31.719 18.25 1 87.06 464 GLU B C 1
ATOM 7592 O O . GLU B 1 464 ? 5.668 32.719 18.219 1 87.06 464 GLU B O 1
ATOM 7597 N N . PRO B 1 465 ? 4.184 31.5 19.266 1 83.69 465 PRO B N 1
ATOM 7598 C CA . PRO B 1 465 ? 3.926 32.5 20.297 1 83.69 465 PRO B CA 1
ATOM 7599 C C . PRO B 1 465 ? 5.207 33.031 20.938 1 83.69 465 PRO B C 1
ATOM 7601 O O . PRO B 1 465 ? 5.391 34.25 21.031 1 83.69 465 PRO B O 1
ATOM 7604 N N . GLU B 1 466 ? 6.137 32.188 21.266 1 89 466 GLU B N 1
ATOM 7605 C CA . GLU B 1 466 ? 7.344 32.625 21.953 1 89 466 GLU B CA 1
ATOM 7606 C C . GLU B 1 466 ? 8.227 33.438 21.016 1 89 466 GLU B C 1
ATOM 7608 O O . GLU B 1 466 ? 8.859 34.438 21.438 1 89 466 GLU B O 1
ATOM 7613 N N . LEU B 1 467 ? 8.25 33.062 19.781 1 93.94 467 LEU B N 1
ATOM 7614 C CA . LEU B 1 467 ? 9.023 33.812 18.797 1 93.94 467 LEU B CA 1
ATOM 7615 C C . LEU B 1 467 ? 8.359 35.156 18.484 1 93.94 467 LEU B C 1
ATOM 7617 O O . LEU B 1 467 ? 9.039 36.156 18.328 1 93.94 467 LEU B O 1
ATOM 7621 N N . HIS B 1 468 ? 7.102 35.094 18.375 1 90.56 468 HIS B N 1
ATOM 7622 C CA . HIS B 1 468 ? 6.359 36.312 18.156 1 90.56 468 HIS B CA 1
ATOM 7623 C C . HIS B 1 468 ? 6.582 37.312 19.281 1 90.56 468 HIS B C 1
ATOM 7625 O O . HIS B 1 468 ? 6.789 38.5 19.047 1 90.56 468 HIS B O 1
ATOM 7631 N N . ASP B 1 469 ? 6.555 36.844 20.469 1 93.75 469 ASP B N 1
ATOM 7632 C CA . ASP B 1 469 ? 6.688 37.719 21.656 1 93.75 469 ASP B CA 1
ATOM 7633 C C . ASP B 1 469 ? 8.078 38.344 21.719 1 93.75 469 ASP B C 1
ATOM 7635 O O . ASP B 1 469 ? 8.227 39.469 22.188 1 93.75 469 ASP B O 1
ATOM 7639 N N . MET B 1 470 ? 9.039 37.625 21.266 1 95.62 470 MET B N 1
ATOM 7640 C CA . MET B 1 470 ? 10.398 38.156 21.391 1 95.62 470 MET B CA 1
ATOM 7641 C C . MET B 1 470 ? 10.742 39.094 20.234 1 95.62 470 MET B C 1
ATOM 7643 O O . MET B 1 470 ? 11.695 39.844 20.328 1 95.62 470 MET B O 1
ATOM 7647 N N . ALA B 1 471 ? 9.984 39.062 19.219 1 97.25 471 ALA B N 1
ATOM 7648 C CA . ALA B 1 471 ? 10.305 39.844 18.016 1 97.25 471 ALA B CA 1
ATOM 7649 C C . ALA B 1 471 ? 9.984 41.312 18.203 1 97.25 471 ALA B C 1
ATOM 7651 O O . ALA B 1 471 ? 8.836 41.688 18.5 1 97.25 471 ALA B O 1
ATOM 7652 N N . ALA B 1 472 ? 11.008 42.125 18.016 1 98.19 472 ALA B N 1
ATOM 7653 C CA . ALA B 1 472 ? 10.742 43.531 17.938 1 98.19 472 ALA B CA 1
ATOM 7654 C C . ALA B 1 472 ? 10.078 43.906 16.609 1 98.19 472 ALA B C 1
ATOM 7656 O O . ALA B 1 472 ? 9.305 44.875 16.547 1 98.19 472 ALA B O 1
ATOM 7657 N N . ASP B 1 473 ? 10.422 43.25 15.609 1 97.88 473 ASP B N 1
ATOM 7658 C CA . ASP B 1 473 ? 9.805 43.312 14.289 1 97.88 473 ASP B CA 1
ATOM 7659 C C . ASP B 1 473 ? 10.039 42 13.516 1 97.88 473 ASP B C 1
ATOM 7661 O O . ASP B 1 473 ? 10.82 41.156 13.945 1 97.88 473 ASP B O 1
ATOM 7665 N N . TRP B 1 474 ? 9.242 41.906 12.445 1 97.75 474 TRP B N 1
ATOM 7666 C CA . TRP B 1 474 ? 9.281 40.594 11.781 1 97.75 474 TRP B CA 1
ATOM 7667 C C . TRP B 1 474 ? 8.852 40.719 10.328 1 97.75 474 TRP B C 1
ATOM 7669 O O . TRP B 1 474 ? 8 41.562 9.984 1 97.75 474 TRP B O 1
ATOM 7679 N N . LEU B 1 475 ? 9.508 39.906 9.398 1 97.88 475 LEU B N 1
ATOM 7680 C CA . LEU B 1 475 ? 9.141 39.781 7.996 1 97.88 475 LEU B CA 1
ATOM 7681 C C . LEU B 1 475 ? 9.039 38.312 7.594 1 97.88 475 LEU B C 1
ATOM 7683 O O . LEU B 1 475 ? 9.773 37.469 8.125 1 97.88 475 LEU B O 1
ATOM 7687 N N . LEU B 1 476 ? 8.141 38.031 6.719 1 97.38 476 LEU B N 1
ATOM 7688 C CA . LEU B 1 476 ? 7.992 36.719 6.113 1 97.38 476 LEU B CA 1
ATOM 7689 C C . LEU B 1 476 ? 8.688 36.656 4.754 1 97.38 476 LEU B C 1
ATOM 7691 O O . LEU B 1 476 ? 8.18 37.188 3.773 1 97.38 476 LEU B O 1
ATOM 7695 N N . ALA B 1 477 ? 9.836 35.969 4.688 1 98.06 477 ALA B N 1
ATOM 7696 C CA . ALA B 1 477 ? 10.547 35.844 3.42 1 98.06 477 ALA B CA 1
ATOM 7697 C C . ALA B 1 477 ? 9.93 34.75 2.559 1 98.06 477 ALA B C 1
ATOM 7699 O O . ALA B 1 477 ? 9.781 33.594 3.008 1 98.06 477 ALA B O 1
ATOM 7700 N N . LEU B 1 478 ? 9.562 35.031 1.356 1 97 478 LEU B N 1
ATOM 7701 C CA . LEU B 1 478 ? 8.969 34.094 0.417 1 97 478 LEU B CA 1
ATOM 7702 C C . LEU B 1 478 ? 10.055 33.312 -0.323 1 97 478 LEU B C 1
ATOM 7704 O O . LEU B 1 478 ? 10.188 33.438 -1.542 1 97 478 LEU B O 1
ATOM 7708 N N . THR B 1 479 ? 10.727 32.406 0.378 1 97.19 479 THR B N 1
ATOM 7709 C CA . THR B 1 479 ? 11.852 31.656 -0.14 1 97.19 479 THR B CA 1
ATOM 7710 C C . THR B 1 479 ? 11.359 30.406 -0.866 1 97.19 479 THR B C 1
ATOM 7712 O O . THR B 1 479 ? 10.242 29.938 -0.639 1 97.19 479 THR B O 1
ATOM 7715 N N . PRO B 1 480 ? 12.195 29.844 -1.806 1 95.69 480 PRO B N 1
ATOM 7716 C CA . PRO B 1 480 ? 11.82 28.609 -2.484 1 95.69 480 PRO B CA 1
ATOM 7717 C C . PRO B 1 480 ? 11.945 27.375 -1.585 1 95.69 480 PRO B C 1
ATOM 7719 O O . PRO B 1 480 ? 12.594 27.438 -0.537 1 95.69 480 PRO B O 1
ATOM 7722 N N . GLY B 1 481 ? 11.352 26.281 -2.021 1 96.44 481 GLY B N 1
ATOM 7723 C CA . GLY B 1 481 ? 11.414 25 -1.332 1 96.44 481 GLY B CA 1
ATOM 7724 C C . GLY B 1 481 ? 10.156 24.172 -1.5 1 96.44 481 GLY B C 1
ATOM 7725 O O . GLY B 1 481 ? 9.258 24.531 -2.256 1 96.44 481 GLY B O 1
ATOM 7726 N N . GLY B 1 482 ? 10.125 23.094 -0.841 1 96.12 482 GLY B N 1
ATOM 7727 C CA . GLY B 1 482 ? 9.023 22.156 -0.977 1 96.12 482 GLY B CA 1
ATOM 7728 C C . GLY B 1 482 ? 7.707 22.688 -0.45 1 96.12 482 GLY B C 1
ATOM 7729 O O . GLY B 1 482 ? 6.641 22.141 -0.734 1 96.12 482 GLY B O 1
ATOM 7730 N N . VAL B 1 483 ? 7.75 23.75 0.339 1 97.25 483 VAL B N 1
ATOM 7731 C CA . VAL B 1 483 ? 6.535 24.375 0.853 1 97.25 483 VAL B CA 1
ATOM 7732 C C . VAL B 1 483 ? 6.551 25.875 0.539 1 97.25 483 VAL B C 1
ATOM 7734 O O . VAL B 1 483 ? 6.227 26.703 1.396 1 97.25 483 VAL B O 1
ATOM 7737 N N . ASP B 1 484 ? 6.973 26.141 -0.66 1 96 484 ASP B N 1
ATOM 7738 C CA . ASP B 1 484 ? 7.004 27.484 -1.213 1 96 484 ASP B CA 1
ATOM 7739 C C . ASP B 1 484 ? 5.629 28.141 -1.125 1 96 484 ASP B C 1
ATOM 7741 O O . ASP B 1 484 ? 4.629 27.578 -1.57 1 96 484 ASP B O 1
ATOM 7745 N N . GLN B 1 485 ? 5.594 29.375 -0.576 1 95.56 485 GLN B N 1
ATOM 7746 C CA . GLN B 1 485 ? 4.336 30.094 -0.402 1 95.56 485 GLN B CA 1
ATOM 7747 C C . GLN B 1 485 ? 3.818 30.625 -1.735 1 95.56 485 GLN B C 1
ATOM 7749 O O . GLN B 1 485 ? 2.637 30.969 -1.859 1 95.56 485 GLN B O 1
ATOM 7754 N N . ASP B 1 486 ? 4.695 30.844 -2.596 1 92.56 486 ASP B N 1
ATOM 7755 C CA . ASP B 1 486 ? 4.289 31.156 -3.959 1 92.56 486 ASP B CA 1
ATOM 7756 C C . ASP B 1 486 ? 3.842 29.906 -4.715 1 92.56 486 ASP B C 1
ATOM 7758 O O . ASP B 1 486 ? 4.621 29.312 -5.461 1 92.56 486 ASP B O 1
ATOM 7762 N N . LEU B 1 487 ? 2.6 29.562 -4.625 1 93.56 487 LEU B N 1
ATOM 7763 C CA . LEU B 1 487 ? 2.066 28.281 -5.066 1 93.56 487 LEU B CA 1
ATOM 7764 C C . LEU B 1 487 ? 2.229 28.125 -6.57 1 93.56 487 LEU B C 1
ATOM 7766 O O . LEU B 1 487 ? 2.621 27.047 -7.043 1 93.56 487 LEU B O 1
ATOM 7770 N N . PRO B 1 488 ? 1.942 29.156 -7.359 1 89.38 488 PRO B N 1
ATOM 7771 C CA . PRO B 1 488 ? 2.098 28.969 -8.805 1 89.38 488 PRO B CA 1
ATOM 7772 C C . PRO B 1 488 ? 3.512 28.547 -9.195 1 89.38 488 PRO B C 1
ATOM 7774 O O . PRO B 1 488 ? 3.695 27.828 -10.18 1 89.38 488 PRO B O 1
ATOM 7777 N N . ARG B 1 489 ? 4.508 28.922 -8.461 1 91.06 489 ARG B N 1
ATOM 7778 C CA . ARG B 1 489 ? 5.902 28.609 -8.742 1 91.06 489 ARG B CA 1
ATOM 7779 C C . ARG B 1 489 ? 6.176 27.109 -8.539 1 91.06 489 ARG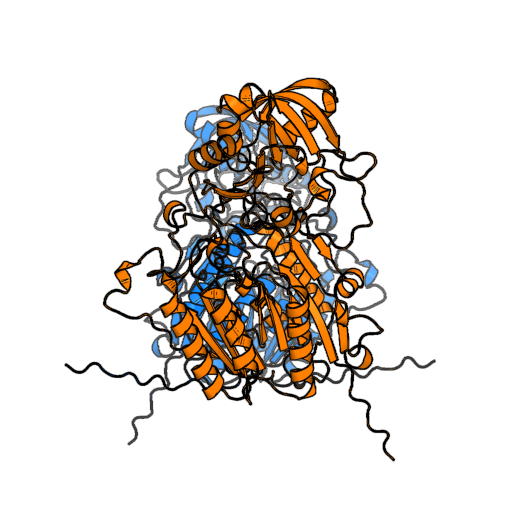 B C 1
ATOM 7781 O O . ARG B 1 489 ? 7.117 26.562 -9.109 1 91.06 489 ARG B O 1
ATOM 7788 N N . LEU B 1 490 ? 5.398 26.453 -7.777 1 93.5 490 LEU B N 1
ATOM 7789 C CA . LEU B 1 490 ? 5.625 25.047 -7.441 1 93.5 490 LEU B CA 1
ATOM 7790 C C . LEU B 1 490 ? 5.281 24.141 -8.617 1 93.5 490 LEU B C 1
ATOM 7792 O O . LEU B 1 490 ? 5.824 23.047 -8.742 1 93.5 490 LEU B O 1
ATOM 7796 N N . GLY B 1 491 ? 4.348 24.562 -9.469 1 93.19 491 GLY B N 1
ATOM 7797 C CA . GLY B 1 491 ? 4.07 23.812 -10.688 1 93.19 491 GLY B CA 1
ATOM 7798 C C . GLY B 1 491 ? 3.018 22.734 -10.5 1 93.19 491 GLY B C 1
ATOM 7799 O O . GLY B 1 491 ? 3.139 21.641 -11.047 1 93.19 491 GLY B O 1
ATOM 7800 N N . HIS B 1 492 ? 1.976 23.016 -9.719 1 95.88 492 HIS B N 1
ATOM 7801 C CA . HIS B 1 492 ? 0.846 22.109 -9.586 1 95.88 492 HIS B CA 1
ATOM 7802 C C . HIS B 1 492 ? 0.297 21.703 -10.945 1 95.88 492 HIS B C 1
ATOM 7804 O O . HIS B 1 492 ? 0.04 22.547 -11.797 1 95.88 492 HIS B O 1
ATOM 7810 N N . HIS B 1 493 ? 0.093 20.344 -11.195 1 95.25 493 HIS B N 1
ATOM 7811 C CA . HIS B 1 493 ? -0.439 19.922 -12.484 1 95.25 493 HIS B CA 1
ATOM 7812 C C . HIS B 1 493 ? -1.47 18.797 -12.305 1 95.25 493 HIS B C 1
ATOM 7814 O O . HIS B 1 493 ? -2.211 18.484 -13.242 1 95.25 493 HIS B O 1
ATOM 7820 N N . ARG B 1 494 ? -1.547 18.266 -11.094 1 96.56 494 ARG B N 1
ATOM 7821 C CA . ARG B 1 494 ? -2.467 17.156 -10.883 1 96.56 494 ARG B CA 1
ATOM 7822 C C . ARG B 1 494 ? -3.725 17.625 -10.156 1 96.56 494 ARG B C 1
ATOM 7824 O O . ARG B 1 494 ? -4.711 16.891 -10.078 1 96.56 494 ARG B O 1
ATOM 7831 N N . VAL B 1 495 ? -3.709 18.797 -9.547 1 97.5 495 VAL B N 1
ATOM 7832 C CA . VAL B 1 495 ? -4.895 19.328 -8.883 1 97.5 495 VAL B CA 1
ATOM 7833 C C . VAL B 1 495 ? -6.031 19.469 -9.891 1 97.5 495 VAL B C 1
ATOM 7835 O O . VAL B 1 495 ? -5.789 19.625 -11.094 1 97.5 495 VAL B O 1
ATOM 7838 N N . GLU B 1 496 ? -7.266 19.344 -9.383 1 96.56 496 GLU B N 1
ATOM 7839 C CA . GLU B 1 496 ? -8.43 19.578 -10.234 1 96.56 496 GLU B CA 1
ATOM 7840 C C . GLU B 1 496 ? -8.594 21.062 -10.555 1 96.56 496 GLU B C 1
ATOM 7842 O O . GLU B 1 496 ? -8.672 21.891 -9.648 1 96.56 496 GLU B O 1
ATOM 7847 N N . ARG B 1 497 ? -8.648 21.391 -11.82 1 94.81 497 ARG B N 1
ATOM 7848 C CA . ARG B 1 497 ? -8.781 22.766 -12.297 1 94.81 497 ARG B CA 1
ATOM 7849 C C . ARG B 1 497 ? -10.133 22.984 -12.969 1 94.81 497 ARG B C 1
ATOM 7851 O O . ARG B 1 497 ? -10.742 22.047 -13.461 1 94.81 497 ARG B O 1
ATOM 7858 N N . PRO B 1 498 ? -10.68 24.203 -12.906 1 95.62 498 PRO B N 1
ATOM 7859 C CA . PRO B 1 498 ? -10.047 25.438 -12.43 1 95.62 498 PRO B CA 1
ATOM 7860 C C . PRO B 1 498 ? -9.961 25.5 -10.906 1 95.62 498 PRO B C 1
ATOM 7862 O O . PRO B 1 498 ? -10.812 24.938 -10.211 1 95.62 498 PRO B O 1
ATOM 7865 N N . LEU B 1 499 ? -8.953 26.172 -10.453 1 96.5 499 LEU B N 1
ATOM 7866 C CA . LEU B 1 499 ? -8.641 26.281 -9.039 1 96.5 499 LEU B CA 1
ATOM 7867 C C . LEU B 1 499 ? -7.988 27.625 -8.727 1 96.5 499 LEU B C 1
ATOM 7869 O O . LEU B 1 499 ? -6.992 27.984 -9.359 1 96.5 499 LEU B O 1
ATOM 7873 N N . TYR B 1 500 ? -8.641 28.375 -7.801 1 95.31 500 TYR B N 1
ATOM 7874 C CA . TYR B 1 500 ? -8.023 29.609 -7.34 1 95.31 500 TYR B CA 1
ATOM 7875 C C . TYR B 1 500 ? -6.887 29.328 -6.363 1 95.31 500 TYR B C 1
ATOM 7877 O O . TYR B 1 500 ? -7.047 28.531 -5.426 1 95.31 500 TYR B O 1
ATOM 7885 N N . PRO B 1 501 ? -5.73 29.953 -6.566 1 93.81 501 PRO B N 1
ATOM 7886 C CA . PRO B 1 501 ? -5.434 31.141 -7.375 1 93.81 501 PRO B CA 1
ATOM 7887 C C . PRO B 1 501 ? -4.82 30.797 -8.727 1 93.81 501 PRO B C 1
ATOM 7889 O O . PRO B 1 501 ? -4.449 31.688 -9.492 1 93.81 501 PRO B O 1
ATOM 7892 N N . PHE B 1 502 ? -4.789 29.531 -9.109 1 94.44 502 PHE B N 1
ATOM 7893 C CA . PHE B 1 502 ? -4.102 29.094 -10.312 1 94.44 502 PHE B CA 1
ATOM 7894 C C . PHE B 1 502 ? -4.828 29.562 -11.562 1 94.44 502 PHE B C 1
ATOM 7896 O O . PHE B 1 502 ? -4.207 29.797 -12.602 1 94.44 502 PHE B O 1
ATOM 7903 N N . ASP B 1 503 ? -6.121 29.578 -11.484 1 92.94 503 ASP B N 1
ATOM 7904 C CA . ASP B 1 503 ? -6.973 29.953 -12.609 1 92.94 503 ASP B CA 1
ATOM 7905 C C . ASP B 1 503 ? -7.871 31.125 -12.258 1 92.94 503 ASP B C 1
ATOM 7907 O O . ASP B 1 503 ? -9.094 31.047 -12.383 1 92.94 503 ASP B O 1
ATOM 7911 N N . GLU B 1 504 ? -7.355 32.156 -11.859 1 83.5 504 GLU B N 1
ATOM 7912 C CA . GLU B 1 504 ? -8.109 33.312 -11.391 1 83.5 504 GLU B CA 1
ATOM 7913 C C . GLU B 1 504 ? -9.109 33.781 -12.438 1 83.5 504 GLU B C 1
ATOM 7915 O O . GLU B 1 504 ? -10.227 34.188 -12.102 1 83.5 504 GLU B O 1
ATOM 7920 N N . ASP B 1 505 ? -8.875 33.625 -13.656 1 86.88 505 ASP B N 1
ATOM 7921 C CA . ASP B 1 505 ? -9.703 34.156 -14.742 1 86.88 505 ASP B CA 1
ATOM 7922 C C . ASP B 1 505 ? -10.812 33.188 -15.109 1 86.88 505 ASP B C 1
ATOM 7924 O O . ASP B 1 505 ? -11.773 33.531 -15.781 1 86.88 505 ASP B O 1
ATOM 7928 N N . ALA B 1 506 ? -10.609 31.922 -14.664 1 84.88 506 ALA B N 1
ATOM 7929 C CA . ALA B 1 506 ? -11.57 30.891 -15.031 1 84.88 506 ALA B CA 1
ATOM 7930 C C . ALA B 1 506 ? -12.953 31.203 -14.477 1 84.88 506 ALA B C 1
ATOM 7932 O O . ALA B 1 506 ? -13.969 30.734 -15.008 1 84.88 506 ALA B O 1
ATOM 7933 N N . TYR B 1 507 ? -13.078 32.031 -13.43 1 81.5 507 TYR B N 1
ATOM 7934 C CA . TYR B 1 507 ? -14.375 32.25 -12.805 1 81.5 507 TYR B CA 1
ATOM 7935 C C . TYR B 1 507 ? -14.836 33.688 -13 1 81.5 507 TYR B C 1
ATOM 7937 O O . TYR B 1 507 ? -15.609 34.188 -12.203 1 81.5 507 TYR B O 1
ATOM 7945 N N . ASP B 1 508 ? -14.359 34.281 -14.016 1 80.69 508 ASP B N 1
ATOM 7946 C CA . ASP B 1 508 ? -14.789 35.625 -14.359 1 80.69 508 ASP B CA 1
ATOM 7947 C C . ASP B 1 508 ? -16.25 35.656 -14.82 1 80.69 508 ASP B C 1
ATOM 7949 O O . ASP B 1 508 ? -17.016 36.562 -14.469 1 80.69 508 ASP B O 1
ATOM 7953 N N . ASP B 1 509 ? -16.594 34.594 -15.508 1 82.88 509 ASP B N 1
ATOM 7954 C CA . ASP B 1 509 ? -17.938 34.625 -16.109 1 82.88 509 ASP B CA 1
ATOM 7955 C C . ASP B 1 509 ? -18.812 33.531 -15.531 1 82.88 509 ASP B C 1
ATOM 7957 O O . ASP B 1 509 ? -20 33.469 -15.82 1 82.88 509 ASP B O 1
ATOM 7961 N N . GLU B 1 510 ? -18.188 32.594 -14.789 1 85.81 510 GLU B N 1
ATOM 7962 C CA . GLU B 1 510 ? -18.969 31.5 -14.25 1 85.81 510 GLU B CA 1
ATOM 7963 C C . GLU B 1 510 ? -18.578 31.203 -12.805 1 85.81 510 GLU B C 1
ATOM 7965 O O . GLU B 1 510 ? -17.406 31.281 -12.438 1 85.81 510 GLU B O 1
ATOM 7970 N N . GLU B 1 511 ? -19.656 31.016 -12.07 1 90.19 511 GLU B N 1
ATOM 7971 C CA . GLU B 1 511 ? -19.438 30.625 -10.68 1 90.19 511 GLU B CA 1
ATOM 7972 C C . GLU B 1 511 ? -19.203 29.125 -10.555 1 90.19 511 GLU B C 1
ATOM 7974 O O . GLU B 1 511 ? -19.734 28.344 -11.344 1 90.19 511 GLU B O 1
ATOM 7979 N N . PRO B 1 512 ? -18.344 28.75 -9.609 1 94.75 512 PRO B N 1
ATOM 7980 C CA . PRO B 1 512 ? -18.188 27.297 -9.414 1 94.75 512 PRO B CA 1
ATOM 7981 C C . PRO B 1 512 ? -19.438 26.656 -8.82 1 94.75 512 PRO B C 1
ATOM 7983 O O . PRO B 1 512 ? -20.281 27.344 -8.234 1 94.75 512 PRO B O 1
ATOM 7986 N N . ASP B 1 513 ? -19.609 25.328 -9.078 1 94.94 513 ASP B N 1
ATOM 7987 C CA . ASP B 1 513 ? -20.672 24.578 -8.422 1 94.94 513 ASP B CA 1
ATOM 7988 C C . ASP B 1 513 ? -20.375 24.375 -6.941 1 94.94 513 ASP B C 1
ATOM 7990 O O . ASP B 1 513 ? -19.453 23.641 -6.586 1 94.94 513 ASP B O 1
ATOM 7994 N N . LEU B 1 514 ? -21.141 25.016 -6.078 1 98.19 514 LEU B N 1
ATOM 7995 C CA . LEU B 1 514 ? -20.938 24.922 -4.637 1 98.19 514 LEU B CA 1
ATOM 7996 C C . LEU B 1 514 ? -22.109 24.219 -3.973 1 98.19 514 LEU B C 1
ATOM 7998 O O . LEU B 1 514 ? -22.391 24.438 -2.789 1 98.19 514 LEU B O 1
ATOM 8002 N N . THR B 1 515 ? -22.875 23.438 -4.754 1 98.19 515 THR B N 1
ATOM 8003 C CA . THR B 1 515 ? -23.969 22.672 -4.203 1 98.19 515 THR B CA 1
ATOM 8004 C C . THR B 1 515 ? -23.453 21.5 -3.367 1 98.19 515 THR B C 1
ATOM 8006 O O . THR B 1 515 ? -22.734 20.641 -3.879 1 98.19 515 THR B O 1
ATOM 8009 N N . PRO B 1 516 ? -23.844 21.5 -2.119 1 98.62 516 PRO B N 1
ATOM 8010 C CA . PRO B 1 516 ? -23.359 20.391 -1.291 1 98.62 516 PRO B CA 1
ATOM 8011 C C . PRO B 1 516 ? -24 19.062 -1.659 1 98.62 516 PRO B C 1
ATOM 8013 O O . PRO B 1 516 ? -25.188 19.016 -1.991 1 98.62 516 PRO B O 1
ATOM 8016 N N . THR B 1 517 ? -23.234 18.047 -1.615 1 97.75 517 THR B N 1
ATOM 8017 C CA . THR B 1 517 ? -23.734 16.672 -1.705 1 97.75 517 THR B CA 1
ATOM 8018 C C . THR B 1 517 ? -24.203 16.188 -0.339 1 97.75 517 THR B C 1
ATOM 8020 O O . THR B 1 517 ? -23.469 16.25 0.641 1 97.75 517 THR B O 1
ATOM 8023 N N . ARG B 1 518 ? -25.438 15.773 -0.268 1 97.62 518 ARG B N 1
ATOM 8024 C CA . ARG B 1 518 ? -25.938 15.148 0.954 1 97.62 518 ARG B CA 1
ATOM 8025 C C . ARG B 1 518 ? -25.406 13.719 1.09 1 97.62 518 ARG B C 1
ATOM 8027 O O . ARG B 1 518 ? -25.625 12.891 0.204 1 97.62 518 ARG B O 1
ATOM 8034 N N . LEU B 1 519 ? -24.703 13.398 2.09 1 96.62 519 LEU B N 1
ATOM 8035 C CA . LEU B 1 519 ? -24.266 12.055 2.465 1 96.62 519 LEU B CA 1
ATOM 8036 C C . LEU B 1 519 ? -25.156 11.484 3.557 1 96.62 519 LEU B C 1
ATOM 8038 O O . LEU B 1 519 ? -25.094 11.914 4.711 1 96.62 519 LEU B O 1
ATOM 8042 N N . ALA B 1 520 ? -25.984 10.516 3.229 1 93.81 520 ALA B N 1
ATOM 8043 C CA . ALA B 1 520 ? -26.906 9.891 4.168 1 93.81 520 ALA B CA 1
ATOM 8044 C C . ALA B 1 520 ? -26.172 9.062 5.207 1 93.81 520 ALA B C 1
ATOM 8046 O O . ALA B 1 520 ? -25.031 8.641 4.973 1 93.81 520 ALA B O 1
ATOM 8047 N N . PRO B 1 521 ? -26.828 8.922 6.348 1 93.88 521 PRO B N 1
ATOM 8048 C CA . PRO B 1 521 ? -26.203 8.016 7.32 1 93.88 521 PRO B CA 1
ATOM 8049 C C . PRO B 1 521 ? -25.938 6.633 6.742 1 93.88 521 PRO B C 1
ATOM 8051 O O . PRO B 1 521 ? -26.734 6.121 5.949 1 93.88 521 PRO B O 1
ATOM 8054 N N . LEU B 1 522 ? -24.828 6.035 7.133 1 88.44 522 LEU B N 1
ATOM 8055 C CA . LEU B 1 522 ? -24.516 4.68 6.691 1 88.44 522 LEU B CA 1
ATOM 8056 C C . LEU B 1 522 ? -25.5 3.674 7.293 1 88.44 522 LEU B C 1
ATOM 8058 O O . LEU B 1 522 ? -25.75 3.691 8.5 1 88.44 522 LEU B O 1
ATOM 8062 N N . ALA B 1 523 ? -26.016 2.812 6.527 1 81.12 523 ALA B N 1
ATOM 8063 C CA . ALA B 1 523 ? -27.031 1.848 6.945 1 81.12 523 ALA B CA 1
ATOM 8064 C C . ALA B 1 523 ? -26.438 0.779 7.855 1 81.12 523 ALA B C 1
ATOM 8066 O O . ALA B 1 523 ? -25.266 0.414 7.707 1 81.12 523 ALA B O 1
ATOM 8067 N N . PRO B 1 524 ? -27.297 0.311 8.812 1 76.69 524 PRO B N 1
ATOM 8068 C CA . PRO B 1 524 ? -26.828 -0.809 9.633 1 76.69 524 PRO B CA 1
ATOM 8069 C C . PRO B 1 524 ? -26.531 -2.061 8.805 1 76.69 524 PRO B C 1
ATOM 8071 O O . PRO B 1 524 ? -27.078 -2.227 7.715 1 76.69 524 PRO B O 1
ATOM 8074 N N . LEU B 1 525 ? -25.578 -2.844 9.352 1 73 525 LEU B N 1
ATOM 8075 C CA . LEU B 1 525 ? -25.25 -4.102 8.695 1 73 525 LEU B CA 1
ATOM 8076 C C . LEU B 1 525 ? -26.328 -5.156 8.969 1 73 525 LEU B C 1
ATOM 8078 O O . LEU B 1 525 ? -26.922 -5.172 10.055 1 73 525 LEU B O 1
ATOM 8082 N N . SER B 1 526 ? -27 -5.73 8.031 1 59.69 526 SER B N 1
ATOM 8083 C CA . SER B 1 526 ? -27.984 -6.777 8.305 1 59.69 526 SER B CA 1
ATOM 8084 C C . SER B 1 526 ? -27.375 -7.891 9.156 1 59.69 526 SER B C 1
ATOM 8086 O O . SER B 1 526 ? -26.203 -8.25 8.977 1 59.69 526 SER B O 1
ATOM 8088 N N . PRO B 1 527 ? -28.062 -8.195 10.406 1 51.22 527 PRO B N 1
ATOM 8089 C CA . PRO B 1 527 ? -27.531 -9.227 11.312 1 51.22 527 PRO B CA 1
ATOM 8090 C C . PRO B 1 527 ? -27.062 -10.477 10.578 1 51.22 527 PRO B C 1
ATOM 8092 O O . PRO B 1 527 ? -27.703 -10.914 9.617 1 51.22 527 PRO B O 1
ATOM 8095 N N . CYS B 1 528 ? -25.812 -10.742 10.562 1 44.91 528 CYS B N 1
ATOM 8096 C CA . CYS B 1 528 ? -25.406 -12.102 10.195 1 44.91 528 CYS B CA 1
ATOM 8097 C C . CYS B 1 528 ? -26.094 -13.133 11.086 1 44.91 528 CYS B C 1
ATOM 8099 O O . CYS B 1 528 ? -26.203 -12.945 12.297 1 44.91 528 CYS B O 1
ATOM 8101 N N . GLU B 1 529 ? -27.047 -13.875 10.781 1 38.78 529 GLU B N 1
ATOM 8102 C CA . GLU B 1 529 ? -27.5 -14.969 11.633 1 38.78 529 GLU B CA 1
ATOM 8103 C C . GLU B 1 529 ? -26.328 -15.703 12.273 1 38.78 529 GLU B C 1
ATOM 8105 O O . GLU B 1 529 ? -25.656 -16.5 11.617 1 38.78 529 GLU B O 1
ATOM 8110 N N . GLY B 1 530 ? -25.5 -15.148 12.883 1 35.38 530 GLY B N 1
ATOM 8111 C CA . GLY B 1 530 ? -24.406 -15.781 13.594 1 35.38 530 GLY B CA 1
ATOM 8112 C C . GLY B 1 530 ? -24.859 -16.859 14.562 1 35.38 530 GLY B C 1
ATOM 8113 O O . GLY B 1 530 ? -25.969 -16.781 15.094 1 35.38 530 GLY B O 1
ATOM 8114 N N . GLY B 1 531 ? -24.375 -18.109 14.359 1 33.66 531 GLY B N 1
ATOM 8115 C CA . GLY B 1 531 ? -24.5 -19.234 15.266 1 33.66 531 GLY B CA 1
ATOM 8116 C C . GLY B 1 531 ? -24.109 -18.891 16.688 1 33.66 531 GLY B C 1
ATOM 8117 O O . GLY B 1 531 ? -23.266 -18.031 16.922 1 33.66 531 GLY B O 1
ATOM 8118 N N . SER B 1 532 ? -25.031 -19.156 17.719 1 31.62 532 SER B N 1
ATOM 8119 C CA . SER B 1 532 ? -24.844 -19.281 19.172 1 31.62 532 SER B CA 1
ATOM 8120 C C . SER B 1 532 ? -23.609 -20.109 19.5 1 31.62 532 SER B C 1
ATOM 8122 O O . SER B 1 532 ? -23.547 -21.297 19.188 1 31.62 532 SER B O 1
ATOM 8124 N N . ALA B 1 533 ? -22.516 -19.75 19.625 1 29.66 533 ALA B N 1
ATOM 8125 C CA . ALA B 1 533 ? -21.484 -20.5 20.359 1 29.66 533 ALA B CA 1
ATOM 8126 C C . ALA B 1 533 ? -21.938 -20.797 21.781 1 29.66 533 ALA B C 1
ATOM 8128 O O . ALA B 1 533 ? -22.156 -19.859 22.578 1 29.66 533 ALA B O 1
ATOM 8129 N N . ALA B 1 534 ? -22.484 -22.016 22.219 1 28.66 534 ALA B N 1
ATOM 8130 C CA . ALA B 1 534 ? -22.562 -22.547 23.562 1 28.66 534 ALA B CA 1
ATOM 8131 C C . ALA B 1 534 ? -21.203 -22.578 24.234 1 28.66 534 ALA B C 1
ATOM 8133 O O . ALA B 1 534 ? -20.266 -23.203 23.734 1 28.66 534 ALA B O 1
ATOM 8134 N N . ARG B 1 535 ? -20.859 -21.688 25.125 1 28.69 535 ARG B N 1
ATOM 8135 C CA . ARG B 1 535 ? -19.891 -21.781 26.203 1 28.69 535 ARG B CA 1
ATOM 8136 C C . ARG B 1 535 ? -20.062 -23.078 26.984 1 28.69 535 ARG B C 1
ATOM 8138 O O . ARG B 1 535 ? -21.047 -23.25 27.719 1 28.69 535 ARG B O 1
ATOM 8145 N N . THR B 1 536 ? -19.734 -24.234 26.453 1 23 536 THR B N 1
ATOM 8146 C CA . THR B 1 536 ? -19.609 -25.359 27.375 1 23 536 THR B CA 1
ATOM 8147 C C . THR B 1 536 ? -18.578 -25.062 28.469 1 23 536 THR B C 1
ATOM 8149 O O . THR B 1 536 ? -17.422 -24.766 28.156 1 23 536 THR B O 1
ATOM 8152 N N . GLY B 1 537 ? -19.016 -24.484 29.609 1 22.83 537 GLY B N 1
ATOM 8153 C CA . GLY B 1 537 ? -18.406 -24.438 30.938 1 22.83 537 GLY B CA 1
ATOM 8154 C C . GLY B 1 537 ? -17.75 -25.734 31.344 1 22.83 537 GLY B C 1
ATOM 8155 O O . GLY B 1 537 ? -18.359 -26.797 31.266 1 22.83 537 GLY B O 1
ATOM 8156 N N . LEU B 1 538 ? -16.453 -25.875 31.219 1 23.41 538 LEU B N 1
ATOM 8157 C CA . LEU B 1 538 ? -15.727 -26.844 32.031 1 23.41 538 LEU B CA 1
ATOM 8158 C C . LEU B 1 538 ? -16.141 -26.734 33.5 1 23.41 538 LEU B C 1
ATOM 8160 O O . LEU B 1 538 ? -16.062 -25.656 34.094 1 23.41 538 LEU B O 1
ATOM 8164 N N . ARG B 1 539 ? -17.109 -27.547 33.906 1 22.27 539 ARG B N 1
ATOM 8165 C CA . ARG B 1 539 ? -17.219 -28.047 35.281 1 22.27 539 ARG B CA 1
ATOM 8166 C C . ARG B 1 539 ? -15.859 -28.469 35.812 1 22.27 539 ARG B C 1
ATOM 8168 O O . ARG B 1 539 ? -15.133 -29.219 35.125 1 22.27 539 ARG B O 1
ATOM 8175 N N . GLY B 1 540 ? -15.367 -27.656 36.844 1 18.75 540 GLY B N 1
ATOM 8176 C CA . GLY B 1 540 ? -15.078 -28.266 38.125 1 18.75 540 GLY B CA 1
ATOM 8177 C C . GLY B 1 540 ? -16.297 -28.922 38.75 1 18.75 540 GLY B C 1
ATOM 8178 O O . GLY B 1 540 ? -17.438 -28.562 38.438 1 18.75 540 GLY B O 1
#

Secondary structure (DSSP, 8-state):
---------EEEEEEEEE--B-TT----B-GGGEEEE-HHHHHTT-GGGSTTSTTTTTEEEEEEEEEEE-SBSPBPHHHHHHHHHHHHHHHHHH---SEEEEE--S---BTT-S-HHHHHHHHHHHHHHHH--TTSSS--EEEEEE-TT----HHHHTT-SEEEE---SS-TTHHHHHHHHHHHHHHHHHHT---EEEEEEESB---GGG--TTSTTHHHHHHHHHHHHTSTTEEEEEEE---TT--STT-SEEEEEEES-HHHHHHHHHHHHHHHHHTGGG---SS-EE-HHHHHHHHHH---SSEEEEEGGG-TTTT--S---HHHHHHHH-HHHHTTSS-EEEEEEE-HHHHHHHHHH-TT-EEEEEES-SS-TTT---EEEEEEEEEEE----------S-TT-S---EEEEEETTEEEEEESS-----SHHHHH--TTTS----GGGSSEEEES-SSPPHHHHHH-SEEEEE---STT-S-HHHH---SS-SS-BTTTGGGGSS-----PPEEEPPPPPPP--------------/---------EEEEEEEEE--B-TT----B-GGGEEEEEHHHHHTT-GGGSTTSTTTTTEEEEEEEEEEE-SBSPBPHHHHHHHHHHHHHHHHHH---SEEEEE--S---BTT-S-HHHHHHHHHHHHHHHH--TTSSS--EEEEEE-TT----HHHHTT-SEEEE---SS-TTHHHHHHHHHHHHHHHHHHT---EEEEEEESB---GGG--TTSTTHHHHHHHHHHHHTSTTEEEEEEE---TT--STT-SEEEEEEES-HHHHHHHHHHHHHHHHHHTTT---SS-EE-HHHHHHHHHH---SSEEEEEGGG-TTTT--S---HHHHHHHH-HHHHHTSS-EEEEEEE-HHHHHHHHHH-TT-EEEEEES-SS-TTT---EEEEEEEEEEE---------SS-TT-S---EEEEEETTEEEEEESS-----SHHHHH--TTTS----GGGSSEEEES-SSPPHHHHHH-SEEEEE---STT-S-HHHH---SS-SS-BTTTGGGGSS-----PPEEEPPPPPPP--------------

Foldseek 3Di:
DPPPPPPDAAEEEEEEEAAAAFQLFLDEDALVQKDKDWDPRVLVVAPCSDCPHPCNSRHDYHTFIYIYGFHAHAYEQVRLCVRLVRRLVRLLVVAAGQAYEHEYAQRHHHVPDQGSLLVSLVSVQVSNQVRHHPVLWFGYAYFYEYELQHFDDPSNVQSHQHYAYALFVVRPCSSVSSVLSVVLNSVCSVVVHGKKKWKFFAQAAAASQQQGLVDPPSVVLSVCFVVLCPDPFWPGKHKHQYQLSYQHARGGIMIMTIGRDLVSNQVVLLVSSVVCNVCRVVGDGPDAEAALLVFVVVLVPDPWPQEEEAPAAQFSNNHHQQAACQSVVNQCPDPCQLQQVFAEEEEFHADQVVLVVDVVQDAFGWDWDFGGCPRPVPQHGTDIDTFGWHFWAFFPPPPPDPPDDSANRRWTWIWGDRRRYIYIYTNHGDADQAQCSCCPDPPRGRHGGRRPGNYYYGHHGDHHPRRVVSGSYYYYHQGHTSSGSVSVVSPRDNYDDPHPPNCVPVPVPHDDDGRIDMRDGDGTDPRPPDDPPPPPDPDD/DPPPPPPDAAEEEEEEEAAAAFQLFLDEDALVQKDKDWDVRQLVVAPCSDCPHPCNSRHDYHTFIYIYGFHAHAYEQVRLCVRLVRRLVRLLVVAAGQAYEHEYAQRHHHVPDQGSLLVSLVSVQVSNQVRHHPVLWFGYAYFYEYELQHFDDPSNVQSHQHYAYALFVVRPCSSVSSVLSVVLRSVCSVVVHGKKKWKFFAQAAAASQQQGLVDPPSVVLSVCFVVLCPDPFWPGKHKHQYQLSYQHARGGIMIMTIGRPLVSNQVVLLVSSVVCNVCRVVGDGPDAEEALLVQVVVLVPDPWPQEEEAPAAQFSNNHHQQAACQSVVNQCPDPCQLQQVFAEEEEFHADQVVLVVDVVQDAFGWDWDFGGCPRPVPQHGTDIDTFGWHFWAFFPPPPPDPPDDSANRRWTWIWGDRRRYIYIYTNHGDADQAQCSCCPDPPRGRHGGRRPGNYYYGHHGDHHPRRVVSGSHYYYHQGHTSSGSVSVVSPRDNYDDPHPPNCVPVPVPHDDDGRIDMRDGDGTDPRPPDDPDPPPDPDD

Radius of gyration: 33.06 Å; Cα contacts (8 Å, |Δi|>4): 2692; chains: 2; bounding box: 88×95×80 Å

Sequence (1080 aa):
MTTPAHPRRLRIGIGGIGIESSTFCPHRSTVDDFRRTRGQDLLDRYTWTQADSDLADTVEWVPLLHATSLPGGPVEAESYLILKDELVTRIREAGPLDGLVHDIHGAMSVIGLTDAEADLTEAVRAVLDSVGTPDGTGRPMISAAMDLHGNVSRRFAEPVDLLTAHRLAPHEDAWETRERAARNLVRCLREGVRPHRAWVQVPVLLPGEKTSTRLEPAKSLYASLAEIEKLPGILDAALWVGYAWADEPRCRAAVVVTGEDAGLAVSEAEKLARRYWDARRDFVFVGPTGSAEECIAEAVASDARPFLISDSGDNPTAGGAGDLAYMLVRLLDDDAIRSGRVTAVHPGITDPVAVARCFEAGIGAEVTLSVGGKVDAHHGGPCDLTGTVVALQRAADRKDRAEGGAYDRGVDMAAVRHGGLTVILVERRKPFHTLADFMGPAEGGLGIDPRTYDLVVVKIGYLEPELHDMAADWLLALTPGGVDQDLPRLGHHRVERPLYPFDEDAYDDEEPDLTPTRLAPLAPLSPCEGGSAARTGLRGMTTPAHPRRLRIGIGGIGIESSTFCPHRSTVDDFRRTRGQDLLDRYTWTQADSDLADTVEWVPLLHATSLPGGPVEAESYLILKDELVTRIREAGPLDGLVHDIHGAMSVIGLTDAEADLTEAVRAVLDSVGTPDGTGRPMISAAMDLHGNVSRRFAEPVDLLTAHRLAPHEDAWETRERAARNLVRCLREGVRPHRAWVQVPVLLPGEKTSTRLEPAKSLYASLAEIEKLPGILDAALWVGYAWADEPRCRAAVVVTGEDAGLAVSEAEKLARRYWDARRDFVFVGPTGSAEECIAEAVASDARPFLISDSGDNPTAGGAGDLAYMLVRLLDDDAIRSGRVTAVHPGITDPVAVARCFEAGIGAEVTLSVGGKVDAHHGGPCDLTGTVVALQRAADRKDRAEGGAYDRGVDMAAVRHGGLTVILVERRKPFHTLADFMGPAEGGLGIDPRTYDLVVVKIGYLEPELHDMAADWLLALTPGGVDQDLPRLGHHRVERPLYPFDEDAYDDEEPDLTPTRLAPLAPLSPCEGGSAARTGLRG

Organism: Streptomyces venezuelae (NCBI:txid54571)

Nearest PDB structures (foldseek):
  3iuu-assembly1_A  TM=8.796E-01  e=1.582E-39  Chelativorans sp. BNC1
  7ylq-assembly1_A  TM=8.815E-01  e=3.474E-37  Sphingomonas sp. ACM-3962
  7ylq-assembly1_B  TM=7.893E-01  e=2.463E-34  Sphingomonas sp. ACM-3962
  3bf4-assembly1_B  TM=4.629E-01  e=1.094E+00  Cupriavidus pinatubonensis JMP134
  3iuu-assembly1_A  TM=8.793E-01  e=2.449E-39  Chelativorans sp. BNC1

Solvent-accessible surface area (backbone atoms only — not comparable to full-atom values): 53858 Å² total; per-residue (Å²): 131,80,70,73,76,73,79,74,55,43,36,32,35,39,28,30,65,25,28,39,22,4,65,61,16,71,35,71,32,46,58,86,51,34,42,73,35,41,50,67,68,39,42,69,73,40,74,67,66,33,83,84,27,94,40,41,82,50,41,44,78,39,54,39,34,34,32,32,31,58,25,20,14,27,28,36,29,38,35,49,37,40,52,51,46,50,38,47,50,39,49,53,73,66,38,42,24,49,25,31,36,37,53,31,28,44,28,44,37,33,48,45,48,84,49,38,59,29,56,52,48,46,51,47,45,47,45,40,61,68,43,20,20,78,83,49,66,42,51,42,43,37,18,29,21,29,42,27,42,15,38,64,34,68,79,40,49,67,76,42,65,38,71,40,35,28,70,40,42,76,66,82,36,51,65,57,29,45,49,48,25,48,50,54,44,50,49,27,64,75,68,69,50,72,40,24,33,9,39,34,55,40,63,37,44,51,46,70,50,35,54,31,32,83,36,66,54,37,28,59,58,44,56,46,32,62,58,54,29,66,38,89,46,35,71,39,51,27,56,25,48,12,35,58,41,36,60,28,58,48,43,17,14,26,31,39,14,31,10,71,34,52,67,58,20,32,52,53,28,27,52,52,43,49,52,52,60,73,43,60,82,58,47,44,60,83,56,57,68,36,46,56,67,55,40,50,54,50,49,69,71,46,86,47,60,20,18,32,34,18,39,26,3,32,11,33,81,64,3,6,60,18,14,60,26,67,66,54,55,54,51,63,66,33,64,51,27,42,70,39,78,36,35,32,39,39,49,42,34,26,28,44,67,52,30,52,52,46,64,72,62,32,74,69,30,76,47,78,40,74,40,24,14,77,65,38,54,87,75,28,53,54,36,81,46,62,29,31,25,73,28,59,18,65,45,49,87,58,79,70,71,74,75,55,57,56,61,54,64,48,51,38,32,28,29,36,34,37,65,18,34,34,38,29,32,16,43,48,75,57,78,73,56,44,68,56,62,42,18,45,50,95,73,68,24,42,62,43,61,67,77,79,26,43,28,38,39,34,47,28,59,71,70,40,71,61,46,49,71,60,36,60,38,68,36,36,17,62,31,75,42,20,35,31,67,58,53,79,78,74,60,74,76,49,41,58,75,71,27,33,72,81,32,63,69,68,52,73,86,42,80,80,81,50,72,41,46,77,42,69,50,82,57,56,48,62,65,67,87,67,81,81,77,80,79,77,73,80,72,132,129,79,70,72,77,72,78,75,55,42,36,32,35,40,28,30,64,24,28,39,22,5,65,61,15,71,35,70,32,46,59,87,50,34,42,73,35,40,49,67,67,39,42,69,71,38,76,67,68,33,81,85,26,95,41,41,81,49,42,44,76,40,54,38,34,34,34,31,32,58,24,20,14,25,28,36,30,38,36,48,38,39,53,50,48,50,38,46,50,41,49,52,72,65,39,43,25,49,24,31,38,38,52,31,29,43,28,44,37,32,50,45,48,84,50,40,57,28,55,53,49,46,51,48,46,48,44,39,62,70,44,21,19,79,83,47,67,42,50,40,42,33,17,28,20,29,43,28,42,14,37,65,32,68,77,40,49,68,78,41,65,38,71,41,36,27,71,42,41,74,67,84,36,53,68,58,28,45,47,46,25,46,51,52,46,50,49,27,64,75,69,69,52,72,38,24,33,10,39,34,58,39,64,36,43,50,45,69,52,34,54,31,31,84,36,66,54,36,28,59,59,46,55,45,32,60,59,53,30,67,37,91,47,34,71,38,48,25,58,24,47,12,36,57,41,35,61,28,59,48,43,18,15,26,31,38,14,30,9,73,36,52,67,59,20,29,53,52,29,28,53,52,43,49,51,52,60,72,44,60,84,57,48,46,60,83,56,55,68,37,46,55,66,55,40,49,54,51,46,68,71,45,85,45,60,19,18,32,34,18,40,25,3,30,12,35,80,64,2,6,61,18,14,60,27,68,64,55,56,53,50,61,67,33,64,51,26,42,70,39,78,35,34,33,38,39,51,42,32,25,28,44,67,53,29,52,51,46,65,72,62,30,74,68,29,75,46,76,37,72,39,24,13,76,64,36,55,88,74,28,53,54,37,83,46,62,30,31,23,73,28,59,18,64,45,50,88,61,79,70,71,74,75,57,59,56,60,55,63,49,50,39,33,27,32,34,34,37,65,18,32,34,37,29,30,16,42,49,75,56,77,73,56,45,68,56,64,42,18,44,50,94,72,68,24,43,62,44,62,66,78,79,26,43,29,37,39,35,48,28,59,72,71,41,70,61,47,48,70,59,37,59,38,70,37,37,18,64,32,75,42,22,36,32,67,58,54,79,78,72,59,74,76,51,41,59,74,71,27,33,71,79,33,64,71,67,52,73,86,43,80,80,81,52,73,42,46,76,43,68,51,81,58,56,48,60,66,67,86,66,79,81,78,79,80,77,72,80,74,126

InterPro domains:
  IPR009197 Microcystin LR degradation protein MlrC [PIRSF012702] (9-508)
  IPR010799 Microcystin LR degradation protein MlrC, C-terminal [PF07171] (309-494)
  IPR015995 Microcystin LR degradation protein MlrC, N-terminal [PF07364] (11-299)